Protein AF-A0A9P5PUC8-F1 (afdb_monomer_lite)

Organism: NCBI:txid206335

Secondary structure (DSSP, 8-state):
--HHHHHHHHHHHHHHHHHHHHHHHTTTTHHHHHHHHHHHHHHHHHHHHHHHHHHHHHHHHHHHHHHHH-GGGS-TTSGGG--HHHHHHHHHHHHHHHHHHHHHHHHHHHHHHHHHHHHHHHHHHHHHHHHHHHHHHHHHHHHHHHHHHGGGG-S--TT-HHHHHHHHHHHHHHHHHHHHHHHHHHHHHHHHHHHHHHHHHHHHHHHHHHHHHHHHHHHHH--HHHHHHHHHHHHHHHHHHHHHHHHHHHHHHH-TTS------HHHH-PPPPPS-HHHHHHHHHHHHHHHHHHHHHHHHHHHHHHHHHHHHHHHHHHHHHHHHHHHHHHHHHHHHHHHHHHHHHHHT------TT--PPPPPPP--TT--THHHHHHHSSS--S-HHHHHHHHHHHHHHHHHHHHHHTT-TTS------HHHHHHHHHHHHHHHHHHHHHHHHHTTHHHHHHHHHHHHHHHHHHHHHHHHHHHHHHHHHHHHHHHH-GGGSSSS-GGGGSS--HHHHHHHHHHHHHHHHHHHHHHHHHHHHHHHHHHHHHHHHHHHHHHHHHHHHHHHHHHHHHHHHHHHHHHS-S--TT-HHHHHHHHHHHHHHHHHHHHHHHHHHHHHHHHHHHHHHHHHHHHHHHHHHHHHHHHHHHHH--HHHHHHHHHHHHHHHHHHHHHHHHHHHHHHH-TTSPPPP--HHHH-PPPPPS-HHHHHHHHHHHHHHHHHHHHHHHHHHHHHHHHHHHHHHHHHHHHHHHHHHHHHHHHHHHHHHHHHHHHHHHTSSPP------TT-TTSPPP-PPPPPPP--PPPPPPPPPPPPPP-----------------------------------------PPPPPPPPPPPPPPPP-------PPPPPPPPPPPPPPPP-

Sequence (894 aa):
MSSSFLRQAVAVNSDRHAQLTNALSGLERIPDELKEQTSKVEELQAQLEKCEANVAALFERTRNQRRNADPGIIPGGLRLFRGKKEKEKEKVQEQTNNRLFEEARVEENSERARKAFLEQSLSKEQAVKEGLLVKMKDYDDIVGQLDAMYVIFNGPTPGYPKEDELEQVVRASFAVVEQARTYFNAENKALEILSRSERTFKECHSKLKDAIYWATTAMVSGGRTAQTKESASLKSAHSLAQKAQVLVREAQQLSPQIRTLETPSIVRELPVRKENDTEFHEVLKVYAAELGNTYSQLLAERKSCEERTEDAKSAVLKAEQGIAGPAKELRELRKATFLDIVSKLNSGELEEPNDGNFEEPPPSYDYTNCDFSALIINVAELYQPLEIVVLLYCTGVAVAQLFAAQILCHKPGSSCTSMSSSFLQQAVAENSSRHTQLINSLSELEAIPDELKQQINEVEELQAQLEECEANVAVLFEKTRNQRRNADPGIIPGGLKFSQVFRGRKEKEKEKEREQRNKRLFEEARVEENNERERKASLEQSLKNAQTAKAELLVKMNEYDDFIGKLDALYGLIFNGPTPGYPKEDELEQAVQVSFSVTERAKANFNTENDAFEILSRSERTFRECQSKLKDAIYWATASMLAGGRTAESKESASLRSAHSLAQKAQALVRDAQQYSPHVRTLETPSIARELPVRKENDTEFHETLKVYAAELGTTYSQLIAEWKACGDRTADAKSAVQEAEQGIADRKKDLREIRKTTFLEIVSKLKSGELEEPTDLDFEGLQDAPPSYDQPHRHSQPPPHLPPQLIIPKPENNGSFRQSANFVPPAYDNGSSSPVSTYTAHSSHYSSYYIDAPPPPTPATPTPPTPSASRSPSDRRPKTPRPLPRVPQPNAR

pLDDT: mean 81.54, std 22.69, range [27.72, 98.38]

Structure (mmCIF, N/CA/C/O backbone):
data_AF-A0A9P5PUC8-F1
#
_entry.id   AF-A0A9P5PUC8-F1
#
loop_
_atom_site.group_PDB
_atom_site.id
_atom_site.type_symbol
_atom_site.label_atom_id
_atom_site.label_alt_id
_atom_site.label_comp_id
_atom_site.label_asym_id
_atom_site.label_entity_id
_atom_site.label_seq_id
_atom_site.pdbx_PDB_ins_code
_atom_site.Cartn_x
_atom_site.Cartn_y
_atom_site.Cartn_z
_atom_site.occupancy
_atom_site.B_iso_or_equiv
_atom_site.auth_seq_id
_atom_site.auth_comp_id
_atom_site.auth_asym_id
_atom_site.auth_atom_id
_atom_site.pdbx_PDB_model_num
ATOM 1 N N . MET A 1 1 ? -21.726 -17.781 38.723 1.00 70.56 1 MET A N 1
ATOM 2 C CA . MET A 1 1 ? -22.772 -16.930 38.111 1.00 70.56 1 MET A CA 1
ATOM 3 C C . MET A 1 1 ? -24.134 -17.540 38.451 1.00 70.56 1 MET A C 1
ATOM 5 O O . MET A 1 1 ? -24.218 -18.764 38.429 1.00 70.56 1 MET A O 1
ATOM 9 N N . SER A 1 2 ? -25.157 -16.769 38.849 1.00 83.50 2 SER A N 1
ATOM 10 C CA . SER A 1 2 ? -26.481 -17.347 39.161 1.00 83.50 2 SER A CA 1
ATOM 11 C C . SER A 1 2 ? -27.208 -17.772 37.875 1.00 83.50 2 SER A C 1
ATOM 13 O O . SER A 1 2 ? -27.051 -17.140 36.830 1.00 83.50 2 SER A O 1
ATOM 15 N N . SER A 1 3 ? -28.023 -18.834 37.936 1.00 82.94 3 SER A N 1
ATOM 16 C CA . SER A 1 3 ? -28.809 -19.300 36.777 1.00 82.94 3 SER A CA 1
ATOM 17 C C . SER A 1 3 ? -29.772 -18.221 36.258 1.00 82.94 3 SER A C 1
ATOM 19 O O . SER A 1 3 ? -29.985 -18.118 35.051 1.00 82.94 3 SER A O 1
ATOM 21 N N . SER A 1 4 ? -30.306 -17.378 37.151 1.00 85.12 4 SER A N 1
ATOM 22 C CA . SER A 1 4 ? -31.187 -16.259 36.797 1.00 85.12 4 SER A CA 1
ATOM 23 C C . SER A 1 4 ? -30.483 -15.209 35.933 1.00 85.12 4 SER A C 1
ATOM 25 O O . SER A 1 4 ? -31.028 -14.806 34.906 1.00 85.12 4 SER A O 1
ATOM 27 N N . PHE A 1 5 ? -29.246 -14.837 36.282 1.00 88.75 5 PHE A N 1
ATOM 28 C CA . PHE A 1 5 ? -28.456 -13.875 35.512 1.00 88.75 5 PHE A CA 1
ATOM 29 C C . PHE A 1 5 ? -28.181 -14.381 34.092 1.00 88.75 5 PHE A C 1
ATOM 31 O O . PHE A 1 5 ? -28.376 -13.650 33.122 1.00 88.75 5 PHE A O 1
ATOM 38 N N . LEU A 1 6 ? -27.791 -15.655 33.957 1.00 89.12 6 LEU A N 1
ATOM 39 C CA . LEU A 1 6 ? -27.528 -16.258 32.650 1.00 89.12 6 LEU A CA 1
ATOM 40 C C . LEU A 1 6 ? -28.783 -16.237 31.762 1.00 89.12 6 LEU A C 1
ATOM 42 O O . LEU A 1 6 ? -28.700 -15.872 30.592 1.00 89.12 6 LEU A O 1
ATOM 46 N N . ARG A 1 7 ? -29.960 -16.563 32.317 1.00 89.25 7 ARG A N 1
ATOM 47 C CA . ARG A 1 7 ? -31.239 -16.512 31.585 1.00 89.25 7 ARG A CA 1
ATOM 48 C C . ARG A 1 7 ? -31.561 -15.103 31.095 1.00 89.25 7 ARG A C 1
ATOM 50 O O . ARG A 1 7 ? -31.904 -14.938 29.927 1.00 89.25 7 ARG A O 1
ATOM 57 N N . GLN A 1 8 ? -31.426 -14.097 31.960 1.00 91.81 8 GLN A N 1
ATOM 58 C CA . GLN A 1 8 ? -31.695 -12.704 31.603 1.00 91.81 8 GLN A CA 1
ATOM 59 C C . GLN A 1 8 ? -30.732 -12.211 30.516 1.00 91.81 8 GLN A C 1
ATOM 61 O O . GLN A 1 8 ? -31.171 -11.630 29.523 1.00 91.81 8 GLN A O 1
ATOM 66 N N . ALA A 1 9 ? -29.437 -12.506 30.651 1.00 90.25 9 ALA A N 1
ATOM 67 C CA . ALA A 1 9 ? -28.431 -12.140 29.660 1.00 90.25 9 ALA A CA 1
ATOM 68 C C . ALA A 1 9 ? -28.678 -12.815 28.298 1.00 90.25 9 ALA A C 1
ATOM 70 O O . ALA A 1 9 ? -28.543 -12.165 27.260 1.00 90.25 9 ALA A O 1
ATOM 71 N N . VAL A 1 10 ? -29.079 -14.092 28.278 1.00 93.50 10 VAL A N 1
ATOM 72 C CA . VAL A 1 10 ? -29.434 -14.807 27.040 1.00 93.50 10 VAL A CA 1
ATOM 73 C C . VAL A 1 10 ? -30.695 -14.222 26.400 1.00 93.50 10 VAL A C 1
ATOM 75 O O . VAL A 1 10 ? -30.710 -13.995 25.190 1.00 93.50 10 VAL A O 1
ATOM 78 N N . ALA A 1 11 ? -31.726 -13.916 27.192 1.00 91.50 11 ALA A N 1
ATOM 79 C CA . ALA A 1 11 ? -32.967 -13.325 26.692 1.00 91.50 11 ALA A CA 1
ATOM 80 C C . ALA A 1 11 ? -32.712 -11.985 25.981 1.00 91.50 11 ALA A C 1
ATOM 82 O O . ALA A 1 11 ? -33.157 -11.796 24.847 1.00 91.50 11 ALA A O 1
ATOM 83 N N . VAL A 1 12 ? -31.928 -11.100 26.612 1.00 94.19 12 VAL A N 1
ATOM 84 C CA . VAL A 1 12 ? -31.565 -9.776 26.072 1.00 94.19 12 VAL A CA 1
ATOM 85 C C . VAL A 1 12 ? -30.763 -9.882 24.769 1.00 94.19 12 VAL A C 1
ATOM 87 O O . VAL A 1 12 ? -30.897 -9.029 23.895 1.00 94.19 12 VAL A O 1
ATOM 90 N N . ASN A 1 13 ? -29.955 -10.932 24.608 1.00 94.69 13 ASN A N 1
ATOM 91 C CA . ASN A 1 13 ? -29.054 -11.087 23.464 1.00 94.69 13 ASN A CA 1
ATOM 92 C C . ASN A 1 13 ? -29.595 -11.975 22.328 1.00 94.69 13 ASN A C 1
ATOM 94 O O . ASN A 1 13 ? -28.931 -12.114 21.300 1.00 94.69 13 ASN A O 1
ATOM 98 N N . SER A 1 14 ? -30.775 -12.581 22.480 1.00 95.50 14 SER A N 1
ATOM 99 C CA . SER A 1 14 ? -31.312 -13.578 21.537 1.00 95.50 14 SER A CA 1
ATOM 100 C C . SER A 1 14 ? -31.468 -13.058 20.098 1.00 95.50 14 SER A C 1
ATOM 102 O O . SER A 1 14 ? -30.970 -13.683 19.159 1.00 95.50 14 SER A O 1
ATOM 104 N N . ASP A 1 15 ? -32.068 -11.879 19.919 1.00 93.94 15 ASP A N 1
ATOM 105 C CA . ASP A 1 15 ? -32.256 -11.261 18.598 1.00 93.94 15 ASP A CA 1
ATOM 106 C C . ASP A 1 15 ? -30.918 -10.913 17.931 1.00 93.94 15 ASP A C 1
ATOM 108 O O . ASP A 1 15 ? -30.722 -11.146 16.734 1.00 93.94 15 ASP A O 1
ATOM 112 N N . ARG A 1 16 ? -29.961 -10.392 18.712 1.00 93.88 16 ARG A N 1
ATOM 113 C CA . ARG A 1 16 ? -28.617 -10.058 18.223 1.00 93.88 16 ARG A CA 1
ATOM 114 C C . ARG A 1 16 ? -27.852 -11.315 17.813 1.00 93.88 16 ARG A C 1
ATOM 116 O O . ARG A 1 16 ? -27.207 -11.312 16.766 1.00 93.88 16 ARG A O 1
ATOM 123 N N . HIS A 1 17 ? -27.953 -12.400 18.584 1.00 96.38 17 HIS A N 1
ATOM 124 C CA . HIS A 1 17 ? -27.355 -13.692 18.231 1.00 96.38 17 HIS A CA 1
ATOM 125 C C . HIS A 1 17 ? -27.886 -14.215 16.894 1.00 96.38 17 HIS A C 1
ATOM 127 O O . HIS A 1 17 ? -27.090 -14.616 16.041 1.00 96.38 17 HIS A O 1
ATOM 133 N N . ALA A 1 18 ? -29.201 -14.145 16.670 1.00 94.44 18 ALA A N 1
ATOM 134 C CA . ALA A 1 18 ? -29.810 -14.553 15.407 1.00 94.44 18 ALA A CA 1
ATOM 135 C C . ALA A 1 18 ? -29.307 -13.703 14.224 1.00 94.44 18 ALA A C 1
ATOM 137 O O . ALA A 1 18 ? -28.954 -14.249 13.177 1.00 94.44 18 ALA A O 1
ATOM 138 N N . GLN A 1 19 ? -29.208 -12.379 14.398 1.00 95.75 19 GLN A N 1
ATOM 139 C CA . GLN A 1 19 ? -28.669 -11.469 13.379 1.00 95.75 19 GLN A CA 1
ATOM 140 C C . GLN A 1 19 ? -27.208 -11.790 13.032 1.00 95.75 19 GLN A C 1
ATOM 142 O O . GLN A 1 19 ? -26.883 -11.950 11.854 1.00 95.75 19 GLN A O 1
ATOM 147 N N . LEU A 1 20 ? -26.342 -11.942 14.041 1.00 95.38 20 LEU A N 1
ATOM 148 C CA . LEU A 1 20 ? -24.922 -12.252 13.845 1.00 95.38 20 LEU A CA 1
ATOM 149 C C . LEU A 1 20 ? -24.718 -13.630 13.208 1.00 95.38 20 LEU A C 1
ATOM 151 O O . LEU A 1 20 ? -23.900 -13.773 12.305 1.00 95.38 20 LEU A O 1
ATOM 155 N N . THR A 1 21 ? -25.491 -14.636 13.622 1.00 93.94 21 THR A N 1
ATOM 156 C CA . THR A 1 21 ? -25.407 -15.990 13.052 1.00 93.94 21 THR A CA 1
ATOM 157 C C . THR A 1 21 ? -25.834 -16.008 11.581 1.00 93.94 21 THR A C 1
ATOM 159 O O . THR A 1 21 ? -25.187 -16.653 10.757 1.00 93.94 21 THR A O 1
ATOM 162 N N . ASN A 1 22 ? -26.885 -15.260 11.225 1.00 94.50 22 ASN A N 1
ATOM 163 C CA . ASN A 1 22 ? -27.311 -15.115 9.833 1.00 94.50 22 ASN A CA 1
ATOM 164 C C . ASN A 1 22 ? -26.245 -14.405 8.988 1.00 94.50 22 ASN A C 1
ATOM 166 O O . ASN A 1 22 ? -25.932 -14.873 7.894 1.00 94.50 22 ASN A O 1
ATOM 170 N N . ALA A 1 23 ? -25.648 -13.326 9.503 1.00 94.12 23 ALA A N 1
ATOM 171 C CA . ALA A 1 23 ? -24.558 -12.625 8.827 1.00 94.12 23 ALA A CA 1
ATOM 172 C C . ALA A 1 23 ? -23.334 -13.538 8.620 1.00 94.12 23 ALA A C 1
ATOM 174 O O . ALA A 1 23 ? -22.790 -13.599 7.517 1.00 94.12 23 ALA A O 1
ATOM 175 N N . LEU A 1 24 ? -22.963 -14.317 9.643 1.00 94.81 24 LEU A N 1
ATOM 176 C CA . LEU A 1 24 ? -21.841 -15.253 9.586 1.00 94.81 24 LEU A CA 1
ATOM 177 C C . LEU A 1 24 ? -22.035 -16.326 8.507 1.00 94.81 24 LEU A C 1
ATOM 179 O O . LEU A 1 24 ? -21.094 -16.625 7.777 1.00 94.81 24 LEU A O 1
ATOM 183 N N . SER A 1 25 ? -23.255 -16.851 8.343 1.00 93.19 25 SER A N 1
ATOM 184 C CA . SER A 1 25 ? -23.550 -17.886 7.337 1.00 93.19 25 SER A CA 1
ATOM 185 C C . SER A 1 25 ? -23.249 -17.452 5.893 1.00 93.19 25 SER A C 1
ATOM 187 O O . SER A 1 25 ? -22.890 -18.279 5.055 1.00 93.19 25 SER A O 1
ATOM 189 N N . GLY A 1 26 ? -23.334 -16.148 5.596 1.00 92.56 26 GLY A N 1
ATOM 190 C CA . GLY A 1 26 ? -22.956 -15.587 4.295 1.00 92.56 26 GLY A CA 1
ATOM 191 C C . GLY A 1 26 ? -21.442 -15.466 4.083 1.00 92.56 26 GLY A C 1
ATOM 192 O O . GLY A 1 26 ? -21.000 -15.335 2.942 1.00 92.56 26 GLY A O 1
ATOM 193 N N . LEU A 1 27 ? -20.653 -15.526 5.160 1.00 95.62 27 LEU A N 1
ATOM 194 C CA . LEU A 1 27 ? -19.202 -15.318 5.163 1.00 95.62 27 LEU A CA 1
ATOM 195 C C . LEU A 1 27 ? -18.392 -16.590 5.465 1.00 95.62 27 LEU A C 1
ATOM 197 O O . LEU A 1 27 ? -17.173 -16.568 5.330 1.00 95.62 27 LEU A O 1
ATOM 201 N N . GLU A 1 28 ? -19.032 -17.714 5.804 1.00 94.06 28 GLU A N 1
ATOM 202 C CA . GLU A 1 28 ? -18.350 -18.971 6.170 1.00 94.06 28 GLU A CA 1
ATOM 203 C C . GLU A 1 28 ? -17.359 -19.491 5.111 1.00 94.06 28 GLU A C 1
ATOM 205 O O . GLU A 1 28 ? -16.410 -20.190 5.456 1.00 94.06 28 GLU A O 1
ATOM 210 N N . ARG A 1 29 ? -17.543 -19.147 3.827 1.00 95.94 29 ARG A N 1
ATOM 211 C CA . ARG A 1 29 ? -16.653 -19.573 2.726 1.00 95.94 29 ARG A CA 1
ATOM 212 C C . ARG A 1 29 ? -15.423 -18.685 2.529 1.00 95.94 29 ARG A C 1
ATOM 214 O O . ARG A 1 29 ? -14.481 -19.102 1.860 1.00 95.94 29 ARG A O 1
ATOM 221 N N . ILE A 1 30 ? -15.411 -17.480 3.099 1.00 95.81 30 ILE A N 1
ATOM 222 C CA . ILE A 1 30 ? -14.365 -16.478 2.855 1.00 95.81 30 ILE A CA 1
ATOM 223 C C . ILE A 1 30 ? -12.964 -16.947 3.279 1.00 95.81 30 ILE A C 1
ATOM 225 O O . ILE A 1 30 ? -12.036 -16.731 2.499 1.00 95.81 30 ILE A O 1
ATOM 229 N N . PRO A 1 31 ? -12.760 -17.621 4.431 1.00 93.06 31 PRO A N 1
ATOM 230 C CA . PRO A 1 31 ? -11.428 -18.095 4.813 1.00 93.06 31 PRO A CA 1
ATOM 231 C C . PRO A 1 31 ? -10.835 -19.098 3.811 1.00 93.06 31 PRO A C 1
ATOM 233 O O . PRO A 1 31 ? -9.651 -19.020 3.474 1.00 93.06 31 PRO A O 1
ATOM 236 N N . ASP A 1 32 ? -11.662 -20.013 3.296 1.00 93.25 32 ASP A N 1
ATOM 237 C CA . ASP A 1 32 ? -11.245 -21.009 2.304 1.00 93.25 32 ASP A CA 1
ATOM 238 C C . ASP A 1 32 ? -10.963 -20.357 0.941 1.00 93.25 32 ASP A C 1
ATOM 240 O O . ASP A 1 32 ? -9.932 -20.638 0.323 1.00 93.25 32 ASP A O 1
ATOM 244 N N . GLU A 1 33 ? -11.820 -19.427 0.505 1.00 95.44 33 GLU A N 1
ATOM 245 C CA . GLU A 1 33 ? -11.620 -18.635 -0.717 1.00 95.44 33 GLU A CA 1
ATOM 246 C C . GLU A 1 33 ? -10.337 -17.791 -0.641 1.00 95.44 33 GLU A C 1
ATOM 248 O O . GLU A 1 33 ? -9.552 -17.763 -1.590 1.00 95.44 33 GLU A O 1
ATOM 253 N N . LEU A 1 34 ? -10.073 -17.142 0.500 1.00 94.88 34 LEU A N 1
ATOM 254 C CA . LEU A 1 34 ? -8.864 -16.348 0.728 1.00 94.88 34 LEU A CA 1
ATOM 255 C C . LEU A 1 34 ? -7.602 -17.217 0.683 1.00 94.88 34 LEU A C 1
ATOM 257 O O . LEU A 1 34 ? -6.573 -16.787 0.149 1.00 94.88 34 LEU A O 1
ATOM 261 N N . LYS A 1 35 ? -7.670 -18.442 1.214 1.00 92.81 35 LYS A N 1
ATOM 262 C CA . LYS A 1 35 ? -6.567 -19.406 1.164 1.00 92.81 35 LYS A CA 1
ATOM 263 C C . LYS A 1 35 ? -6.280 -19.851 -0.269 1.00 92.81 35 LYS A C 1
ATOM 265 O O . LYS A 1 35 ? -5.129 -19.778 -0.697 1.00 92.81 35 LYS A O 1
ATOM 270 N N . GLU A 1 36 ? -7.308 -20.249 -1.021 1.00 96.12 36 GLU A N 1
ATOM 271 C CA . GLU A 1 36 ? -7.173 -20.618 -2.437 1.00 96.12 36 GLU A CA 1
ATOM 272 C C . GLU A 1 36 ? -6.588 -19.456 -3.254 1.00 96.12 36 GLU A C 1
ATOM 274 O O . GLU A 1 36 ? -5.655 -19.635 -4.042 1.00 96.12 36 GLU A O 1
ATOM 279 N N . GLN A 1 37 ? -7.094 -18.245 -3.021 1.00 97.31 37 GLN A N 1
ATOM 280 C CA . GLN A 1 37 ? -6.648 -17.044 -3.711 1.00 97.31 37 GLN A CA 1
ATOM 281 C C . GLN A 1 37 ? -5.201 -16.671 -3.372 1.00 97.31 37 GLN A C 1
ATOM 283 O O . GLN A 1 37 ? -4.437 -16.266 -4.249 1.00 97.31 37 GLN A O 1
ATOM 288 N N . THR A 1 38 ? -4.795 -16.841 -2.115 1.00 93.06 38 THR A N 1
ATOM 289 C CA . THR A 1 38 ? -3.412 -16.601 -1.689 1.00 93.06 38 THR A CA 1
ATOM 290 C C . THR A 1 38 ? -2.451 -17.562 -2.386 1.00 93.06 38 THR A C 1
ATOM 292 O O . THR A 1 38 ? -1.447 -17.104 -2.929 1.00 93.06 38 THR A O 1
ATOM 295 N N . SER A 1 39 ? -2.798 -18.850 -2.489 1.00 94.12 39 SER A N 1
ATOM 296 C CA . SER A 1 39 ? -1.991 -19.823 -3.238 1.00 94.12 39 SER A CA 1
ATOM 297 C C . SER A 1 39 ? -1.881 -19.486 -4.732 1.00 94.12 39 SER A C 1
ATOM 299 O O . SER A 1 39 ? -0.801 -19.624 -5.306 1.00 94.12 39 SER A O 1
ATOM 301 N N . LYS A 1 40 ? -2.950 -18.980 -5.368 1.00 96.81 40 LYS A N 1
ATOM 302 C CA . LYS A 1 40 ? -2.901 -18.513 -6.771 1.00 96.81 40 LYS A CA 1
ATOM 303 C C . LYS A 1 40 ? -1.956 -17.323 -6.960 1.00 96.81 40 LYS A C 1
ATOM 305 O O . LYS A 1 40 ? -1.203 -17.284 -7.933 1.00 96.81 40 LYS A O 1
ATOM 310 N N . VAL A 1 41 ? -1.984 -16.355 -6.040 1.00 95.19 41 VAL A N 1
ATOM 311 C CA . VAL A 1 41 ? -1.087 -15.186 -6.075 1.00 95.19 41 VAL A CA 1
ATOM 312 C C . VAL A 1 41 ? 0.374 -15.619 -5.927 1.00 95.19 41 VAL A C 1
ATOM 314 O O . VAL A 1 41 ? 1.215 -15.165 -6.701 1.00 95.19 41 VAL A O 1
ATOM 317 N N . GLU A 1 42 ? 0.672 -16.524 -4.993 1.00 94.12 42 GLU A N 1
ATOM 318 C CA . GLU A 1 42 ? 2.023 -17.064 -4.788 1.00 94.12 42 GLU A CA 1
ATOM 319 C C . GLU A 1 42 ? 2.535 -17.826 -6.022 1.00 94.12 42 GLU A C 1
ATOM 321 O O . GLU A 1 42 ? 3.678 -17.638 -6.443 1.00 94.12 42 GLU A O 1
ATOM 326 N N . GLU A 1 43 ? 1.683 -18.632 -6.667 1.00 97.00 43 GLU A N 1
ATOM 327 C CA . GLU A 1 43 ? 2.041 -19.329 -7.906 1.00 97.00 43 GLU A CA 1
ATOM 328 C C . GLU A 1 43 ? 2.383 -18.341 -9.036 1.00 97.00 43 GLU A C 1
ATOM 330 O O . GLU A 1 43 ? 3.400 -18.500 -9.719 1.00 97.00 43 GLU A O 1
ATOM 335 N N . LEU A 1 44 ? 1.576 -17.289 -9.220 1.00 95.50 44 LEU A N 1
ATOM 336 C CA . LEU A 1 44 ? 1.833 -16.253 -10.225 1.00 95.50 44 LEU A CA 1
ATOM 337 C C . LEU A 1 44 ? 3.115 -15.464 -9.940 1.00 95.50 44 LEU A C 1
ATOM 339 O O . LEU A 1 44 ? 3.849 -15.153 -10.880 1.00 95.50 44 LEU A O 1
ATOM 343 N N . GLN A 1 45 ? 3.415 -15.170 -8.671 1.00 96.44 45 GLN A N 1
ATOM 344 C CA . GLN A 1 45 ? 4.672 -14.529 -8.270 1.00 96.44 45 GLN A CA 1
ATOM 345 C C . GLN A 1 45 ? 5.877 -15.406 -8.622 1.00 96.44 45 GLN A C 1
ATOM 347 O O . GLN A 1 45 ? 6.801 -14.933 -9.284 1.00 96.44 45 GLN A O 1
ATOM 352 N N . ALA A 1 46 ? 5.833 -16.701 -8.299 1.00 94.19 46 ALA A N 1
ATOM 353 C CA . ALA A 1 46 ? 6.898 -17.637 -8.657 1.00 94.19 46 ALA A CA 1
ATOM 354 C C . ALA A 1 46 ? 7.080 -17.759 -10.185 1.00 94.19 46 ALA A C 1
ATOM 356 O O . ALA A 1 46 ? 8.204 -17.836 -10.696 1.00 94.19 46 ALA A O 1
ATOM 357 N N . GLN A 1 47 ? 5.981 -17.746 -10.948 1.00 96.62 47 GLN A N 1
ATOM 358 C CA . GLN A 1 47 ? 6.037 -17.722 -12.412 1.00 96.62 47 GLN A CA 1
ATOM 359 C C . GLN A 1 47 ? 6.648 -16.417 -12.947 1.00 96.62 47 GLN A C 1
ATOM 361 O O . GLN A 1 47 ? 7.414 -16.467 -13.915 1.00 96.62 47 GLN A O 1
ATOM 366 N N . LEU A 1 48 ? 6.337 -15.273 -12.329 1.00 96.00 48 LEU A N 1
ATOM 367 C CA . LEU A 1 48 ? 6.879 -13.966 -12.695 1.00 96.00 48 LEU A CA 1
ATOM 368 C C . LEU A 1 48 ? 8.389 -13.901 -12.446 1.00 96.00 48 LEU A C 1
ATOM 370 O O . LEU A 1 48 ? 9.122 -13.571 -13.374 1.00 96.00 48 LEU A O 1
ATOM 374 N N . GLU A 1 49 ? 8.869 -14.305 -11.270 1.00 95.31 49 GLU A N 1
ATOM 375 C CA . GLU A 1 49 ? 10.305 -14.342 -10.944 1.00 95.31 49 GLU A CA 1
ATOM 376 C C . GLU A 1 49 ? 11.092 -15.219 -11.928 1.00 95.31 49 GLU A C 1
ATOM 378 O O . GLU A 1 49 ? 12.138 -14.826 -12.456 1.00 95.31 49 GLU A O 1
ATOM 383 N N . LYS A 1 50 ? 10.554 -16.400 -12.259 1.00 96.56 50 LYS A N 1
ATOM 384 C CA . LYS A 1 50 ? 11.141 -17.281 -13.277 1.00 96.56 50 LYS A CA 1
ATOM 385 C C . LYS A 1 50 ? 11.170 -16.617 -14.659 1.00 96.56 50 LYS A C 1
ATOM 387 O O . LYS A 1 50 ? 12.151 -16.762 -15.391 1.00 96.56 50 LYS A O 1
ATOM 392 N N . CYS A 1 51 ? 10.112 -15.894 -15.026 1.00 96.06 51 CYS A N 1
ATOM 393 C CA . CYS A 1 51 ? 10.035 -15.152 -16.284 1.00 96.06 51 CYS A CA 1
ATOM 394 C C . CYS A 1 51 ? 11.054 -14.001 -16.324 1.00 96.06 51 CYS A C 1
ATOM 396 O O . CYS A 1 51 ? 11.714 -13.801 -17.341 1.00 96.06 51 CYS A O 1
ATOM 398 N N . GLU A 1 52 ? 11.245 -13.277 -15.220 1.00 94.62 52 GLU A N 1
ATOM 399 C CA . GLU A 1 52 ? 12.241 -12.207 -15.106 1.00 94.62 52 GLU A CA 1
ATOM 400 C C . GLU A 1 52 ? 13.671 -12.728 -15.249 1.00 94.62 52 GLU A C 1
ATOM 402 O O . GLU A 1 52 ? 14.468 -12.142 -15.989 1.00 94.62 52 GLU A O 1
ATOM 407 N N . ALA A 1 53 ? 13.982 -13.865 -14.620 1.00 95.31 53 ALA A N 1
ATOM 408 C CA . ALA A 1 53 ? 15.268 -14.536 -14.783 1.00 95.31 53 ALA A CA 1
ATOM 409 C C . ALA A 1 53 ? 15.521 -14.938 -16.250 1.00 95.31 53 ALA A C 1
ATOM 411 O O . ALA A 1 53 ? 16.619 -14.722 -16.773 1.00 95.31 53 ALA A O 1
ATOM 412 N N . ASN A 1 54 ? 14.498 -15.450 -16.947 1.00 95.56 54 ASN A N 1
ATOM 413 C CA . ASN A 1 54 ? 14.585 -15.771 -18.375 1.00 95.56 54 ASN A CA 1
ATOM 414 C C . ASN A 1 54 ? 14.815 -14.520 -19.235 1.00 95.56 54 ASN A C 1
ATOM 416 O O . ASN A 1 54 ? 15.680 -14.534 -20.111 1.00 95.56 54 ASN A O 1
ATOM 420 N N . VAL A 1 55 ? 14.092 -13.425 -18.972 1.00 94.75 55 VAL A N 1
ATOM 421 C CA . VAL A 1 55 ? 14.277 -12.147 -19.681 1.00 94.75 55 VAL A CA 1
ATOM 422 C C . VAL A 1 55 ? 15.698 -11.615 -19.477 1.00 94.75 55 VAL A C 1
ATOM 424 O O . VAL A 1 55 ? 16.326 -11.184 -20.443 1.00 94.75 55 VAL A O 1
ATOM 427 N N . ALA A 1 56 ? 16.240 -11.686 -18.259 1.00 94.00 56 ALA A N 1
ATOM 428 C CA . ALA A 1 56 ? 17.613 -11.271 -17.973 1.00 94.00 56 ALA A CA 1
ATOM 429 C C . ALA A 1 56 ? 18.651 -12.131 -18.721 1.00 94.00 56 ALA A C 1
ATOM 431 O O . ALA A 1 56 ? 19.591 -11.596 -19.317 1.00 94.00 56 ALA A O 1
ATOM 432 N N . ALA A 1 57 ? 18.463 -13.455 -18.753 1.00 94.50 57 ALA A N 1
ATOM 433 C CA . ALA A 1 57 ? 19.335 -14.370 -19.488 1.00 94.50 57 ALA A CA 1
ATOM 434 C C . ALA A 1 57 ? 19.283 -14.131 -21.010 1.00 94.50 57 ALA A C 1
ATOM 436 O O . ALA A 1 57 ? 20.326 -14.092 -21.673 1.00 94.50 57 ALA A O 1
ATOM 437 N N . LEU A 1 58 ? 18.084 -13.920 -21.566 1.00 93.69 58 LEU A N 1
ATOM 438 C CA . LEU A 1 58 ? 17.893 -13.600 -22.982 1.00 93.69 58 LEU A CA 1
ATOM 439 C C . LEU A 1 58 ? 18.483 -12.238 -23.340 1.00 93.69 58 LEU A C 1
ATOM 441 O O . LEU A 1 58 ? 19.146 -12.130 -24.365 1.00 93.69 58 LEU A O 1
ATOM 445 N N . PHE A 1 59 ? 18.349 -11.231 -22.476 1.00 94.44 59 PHE A N 1
ATOM 446 C CA . PHE A 1 59 ? 18.967 -9.923 -22.683 1.00 94.44 59 PHE A CA 1
ATOM 447 C C . PHE A 1 59 ? 20.496 -10.020 -22.810 1.00 94.44 59 PHE A C 1
ATOM 449 O O . PHE A 1 59 ? 21.083 -9.448 -23.733 1.00 94.44 59 PHE A O 1
ATOM 456 N N . GLU A 1 60 ? 21.165 -10.788 -21.942 1.00 94.81 60 GLU A N 1
ATOM 457 C CA . GLU A 1 60 ? 22.612 -11.014 -22.056 1.00 94.81 60 GLU A CA 1
ATOM 458 C C . GLU A 1 60 ? 22.978 -11.834 -23.308 1.00 94.81 60 GLU A C 1
ATOM 460 O O . GLU A 1 60 ? 23.977 -11.537 -23.974 1.00 94.81 60 GLU A O 1
ATOM 465 N N . ARG A 1 61 ? 22.147 -12.803 -23.718 1.00 94.31 61 ARG A N 1
ATOM 466 C CA . ARG A 1 61 ? 22.311 -13.518 -24.998 1.00 94.31 61 ARG A CA 1
ATOM 467 C C . ARG A 1 61 ? 22.203 -12.566 -26.194 1.00 94.31 61 ARG A C 1
ATOM 469 O O . ARG A 1 61 ? 23.107 -12.564 -27.032 1.00 94.31 61 ARG A O 1
ATOM 476 N N . THR A 1 62 ? 21.173 -11.723 -26.249 1.00 93.50 62 THR A N 1
ATOM 477 C CA . THR A 1 62 ? 20.974 -10.693 -27.281 1.00 93.50 62 THR A CA 1
ATOM 478 C C . THR A 1 62 ? 22.153 -9.723 -27.313 1.00 93.50 62 THR A C 1
ATOM 480 O O . THR A 1 62 ? 22.684 -9.407 -28.381 1.00 93.50 62 THR A O 1
ATOM 483 N N . ARG A 1 63 ? 22.636 -9.286 -26.144 1.00 92.50 63 ARG A N 1
ATOM 484 C CA . ARG A 1 63 ? 23.807 -8.408 -26.013 1.00 92.50 63 ARG A CA 1
ATOM 485 C C . ARG A 1 63 ? 25.079 -9.053 -26.566 1.00 92.50 63 ARG A C 1
ATOM 487 O O . ARG A 1 63 ? 25.832 -8.393 -27.286 1.00 92.50 63 ARG A O 1
ATOM 494 N N . ASN A 1 64 ? 25.319 -10.326 -26.263 1.00 92.00 64 ASN A N 1
ATOM 495 C CA . ASN A 1 64 ? 26.475 -11.070 -26.763 1.00 92.00 64 ASN A CA 1
ATOM 496 C C . ASN A 1 64 ? 26.384 -11.327 -28.272 1.00 92.00 64 ASN A C 1
ATOM 498 O O . ASN A 1 64 ? 27.367 -11.140 -28.988 1.00 92.00 64 ASN A O 1
ATOM 502 N N . GLN A 1 65 ? 25.203 -11.668 -28.786 1.00 90.81 65 GLN A N 1
ATOM 503 C CA . GLN A 1 65 ? 25.005 -11.835 -30.224 1.00 90.81 65 GLN A CA 1
ATOM 504 C C . GLN A 1 65 ? 25.141 -10.518 -30.985 1.00 90.81 65 GLN A C 1
ATOM 506 O O . GLN A 1 65 ? 25.755 -10.509 -32.046 1.00 90.81 65 GLN A O 1
ATOM 511 N N . ARG A 1 66 ? 24.700 -9.391 -30.414 1.00 89.94 66 ARG A N 1
ATOM 512 C CA . ARG A 1 66 ? 24.951 -8.059 -30.980 1.00 89.94 66 ARG A CA 1
ATOM 513 C C . ARG A 1 66 ? 26.444 -7.750 -31.080 1.00 89.94 66 ARG A C 1
ATOM 515 O O . ARG A 1 66 ? 26.886 -7.238 -32.101 1.00 89.94 66 ARG A O 1
ATOM 522 N N . ARG A 1 67 ? 27.231 -8.080 -30.047 1.00 87.19 67 ARG A N 1
ATOM 523 C CA . ARG A 1 67 ? 28.700 -7.935 -30.083 1.00 87.19 67 ARG A CA 1
ATOM 524 C C . ARG A 1 67 ? 29.338 -8.793 -31.180 1.00 87.19 67 ARG A C 1
ATOM 526 O O . ARG A 1 67 ? 30.295 -8.350 -31.798 1.00 87.19 67 ARG A O 1
ATOM 533 N N . ASN A 1 68 ? 28.798 -9.984 -31.439 1.00 85.75 68 ASN A N 1
ATOM 534 C CA . ASN A 1 68 ? 29.281 -10.879 -32.498 1.00 85.75 68 ASN A CA 1
ATOM 535 C C . ASN A 1 68 ? 28.804 -10.470 -33.905 1.00 85.75 68 ASN A C 1
ATOM 537 O O . ASN A 1 68 ? 29.456 -10.797 -34.898 1.00 85.75 68 ASN A O 1
ATOM 541 N N . ALA A 1 69 ? 27.657 -9.794 -33.994 1.00 83.81 69 ALA A N 1
ATOM 542 C CA . ALA A 1 69 ? 27.059 -9.290 -35.227 1.00 83.81 69 ALA A CA 1
ATOM 543 C C . ALA A 1 69 ? 27.633 -7.935 -35.668 1.00 83.81 69 ALA A C 1
ATOM 545 O O . ALA A 1 69 ? 27.499 -7.585 -36.834 1.00 83.81 69 ALA A O 1
ATOM 546 N N . ASP A 1 70 ? 28.286 -7.188 -34.769 1.00 81.44 70 ASP A N 1
ATOM 547 C CA . ASP A 1 70 ? 28.965 -5.929 -35.080 1.00 81.44 70 ASP A CA 1
ATOM 548 C C . ASP A 1 70 ? 30.484 -6.153 -35.254 1.00 81.44 70 ASP A C 1
ATOM 550 O O . ASP A 1 70 ? 31.262 -6.035 -34.301 1.00 81.44 70 ASP A O 1
ATOM 554 N N . PRO A 1 71 ? 30.963 -6.479 -36.471 1.00 62.56 71 PRO A N 1
ATOM 555 C CA . PRO A 1 71 ? 32.379 -6.720 -36.732 1.00 62.56 71 PRO A CA 1
ATOM 556 C C . PRO A 1 71 ? 33.220 -5.427 -36.706 1.00 62.56 71 PRO A C 1
ATOM 558 O O . PRO A 1 71 ? 34.399 -5.462 -37.072 1.00 62.56 71 PRO A O 1
ATOM 561 N N . GLY A 1 72 ? 32.645 -4.279 -36.318 1.00 59.22 72 GLY A N 1
ATOM 562 C CA . GLY A 1 72 ? 33.311 -2.976 -36.233 1.00 59.22 72 GLY A CA 1
ATOM 563 C C . GLY A 1 72 ? 34.349 -2.845 -35.111 1.00 59.22 72 GLY A C 1
ATOM 564 O O . GLY A 1 72 ? 35.152 -1.915 -35.138 1.00 59.22 72 GLY A O 1
ATOM 565 N N . ILE A 1 73 ? 34.401 -3.790 -34.164 1.00 57.59 73 ILE A N 1
ATOM 566 C CA . ILE A 1 73 ? 35.386 -3.830 -33.064 1.00 57.59 73 ILE A CA 1
ATOM 567 C C . ILE A 1 73 ? 36.499 -4.852 -33.365 1.00 57.59 73 ILE A C 1
ATOM 569 O O . ILE A 1 73 ? 36.938 -5.613 -32.509 1.00 57.59 73 ILE A O 1
ATOM 573 N N . ILE A 1 74 ? 36.974 -4.899 -34.609 1.00 54.09 74 ILE A N 1
ATOM 574 C CA . ILE A 1 74 ? 38.250 -5.542 -34.941 1.00 54.09 74 ILE A CA 1
ATOM 575 C C . ILE A 1 74 ? 39.215 -4.408 -35.301 1.00 54.09 74 ILE A C 1
ATOM 577 O O . ILE A 1 74 ? 38.916 -3.656 -36.233 1.00 54.09 74 ILE A O 1
ATOM 581 N N . PRO A 1 75 ? 40.352 -4.240 -34.593 1.00 51.75 75 PRO A N 1
ATOM 582 C CA . PRO A 1 75 ? 41.334 -3.205 -34.900 1.00 51.75 75 PRO A CA 1
ATOM 583 C C . PRO A 1 75 ? 41.681 -3.242 -36.392 1.00 51.75 75 PRO A C 1
ATOM 585 O O . PRO A 1 75 ? 42.147 -4.261 -36.903 1.00 51.75 75 PRO A O 1
ATOM 588 N N . GLY A 1 76 ? 41.420 -2.138 -37.099 1.00 53.28 76 GLY A N 1
ATOM 589 C CA . GLY A 1 76 ? 41.375 -2.053 -38.567 1.00 53.28 76 GLY A CA 1
ATOM 590 C C . GLY A 1 76 ? 42.671 -2.363 -39.333 1.00 53.28 76 GLY A C 1
ATOM 591 O O . GLY A 1 76 ? 42.722 -2.142 -40.538 1.00 53.28 76 GLY A O 1
ATOM 592 N N . GLY A 1 77 ? 43.711 -2.885 -38.679 1.00 54.94 77 GLY A N 1
ATOM 593 C CA . GLY A 1 77 ? 45.008 -3.187 -39.285 1.00 54.94 77 GLY A CA 1
ATOM 594 C C . GLY A 1 77 ? 45.068 -4.463 -40.136 1.00 54.94 77 GLY A C 1
ATOM 595 O O . GLY A 1 77 ? 45.988 -4.589 -40.935 1.00 54.94 77 GLY A O 1
ATOM 596 N N . LEU A 1 78 ? 44.113 -5.398 -40.022 1.00 54.16 78 LEU A N 1
ATOM 597 C CA . LEU A 1 78 ? 44.231 -6.734 -40.647 1.00 54.16 78 LEU A CA 1
ATOM 598 C C . LEU A 1 78 ? 43.313 -7.017 -41.854 1.00 54.16 78 LEU A C 1
ATOM 600 O O . LEU A 1 78 ? 43.374 -8.106 -42.421 1.00 54.16 78 LEU A O 1
ATOM 604 N N . ARG A 1 79 ? 42.477 -6.068 -42.304 1.00 57.50 79 ARG A N 1
ATOM 605 C CA . ARG A 1 79 ? 41.491 -6.327 -43.382 1.00 57.50 79 ARG A CA 1
ATOM 606 C C . ARG A 1 79 ? 42.018 -6.230 -44.821 1.00 57.50 79 ARG A C 1
ATOM 608 O O . ARG A 1 79 ? 41.292 -6.593 -45.744 1.00 57.50 79 ARG A O 1
ATOM 615 N N . LEU A 1 80 ? 43.251 -5.774 -45.050 1.00 56.62 80 LEU A N 1
ATOM 616 C CA . LEU A 1 80 ? 43.731 -5.459 -46.407 1.00 56.62 80 LEU A CA 1
ATOM 617 C C . LEU A 1 80 ? 44.290 -6.648 -47.215 1.00 56.62 80 LEU A C 1
ATOM 619 O O . LEU A 1 80 ? 44.473 -6.499 -48.418 1.00 56.62 80 LEU A O 1
ATOM 623 N N . PHE A 1 81 ? 44.488 -7.833 -46.622 1.00 54.56 81 PHE A N 1
ATOM 624 C CA . PHE A 1 81 ? 45.168 -8.960 -47.297 1.00 54.56 81 PHE A CA 1
ATOM 625 C C . PHE A 1 81 ? 44.328 -10.233 -47.514 1.00 54.56 81 PHE A C 1
ATOM 627 O O . PHE A 1 81 ? 44.867 -11.253 -47.938 1.00 54.56 81 PHE A O 1
ATOM 634 N N . ARG A 1 82 ? 43.008 -10.204 -47.283 1.00 58.50 82 ARG A N 1
ATOM 635 C CA . ARG A 1 82 ? 42.154 -11.398 -47.445 1.00 58.50 82 ARG A CA 1
ATOM 636 C C . ARG A 1 82 ? 41.665 -11.618 -48.881 1.00 58.50 82 ARG A C 1
ATOM 638 O O . ARG A 1 82 ? 41.131 -10.708 -49.525 1.00 58.50 82 ARG A O 1
ATOM 645 N N . GLY A 1 83 ? 41.812 -12.851 -49.370 1.00 72.56 83 GLY A N 1
ATOM 646 C CA . GLY A 1 83 ? 41.418 -13.268 -50.721 1.00 72.56 83 GLY A CA 1
ATOM 647 C C . GLY A 1 83 ? 39.895 -13.295 -50.928 1.00 72.56 83 GLY A C 1
ATOM 648 O O . GLY A 1 83 ? 39.125 -13.377 -49.973 1.00 72.56 83 GLY A O 1
ATOM 649 N N . LYS A 1 84 ? 39.427 -13.263 -52.188 1.00 75.06 84 LYS A N 1
ATOM 650 C CA . LYS A 1 84 ? 37.982 -13.237 -52.533 1.00 75.06 84 LYS A CA 1
ATOM 651 C C . LYS A 1 84 ? 37.151 -14.332 -51.835 1.00 75.06 84 LYS A C 1
ATOM 653 O O . LYS A 1 84 ? 36.049 -14.040 -51.387 1.00 75.06 84 LYS A O 1
ATOM 658 N N . LYS A 1 85 ? 37.695 -15.547 -51.669 1.00 72.81 85 LYS A N 1
ATOM 659 C CA . LYS A 1 85 ? 37.020 -16.664 -50.975 1.00 72.81 85 LYS A CA 1
ATOM 660 C C . LYS A 1 85 ? 36.776 -16.415 -49.480 1.00 72.81 85 LYS A C 1
ATOM 662 O O . LYS A 1 85 ? 35.797 -16.915 -48.939 1.00 72.81 85 LYS A O 1
ATOM 667 N N . GLU A 1 86 ? 37.638 -15.667 -48.793 1.00 77.06 86 GLU A N 1
ATOM 668 C CA . GLU A 1 86 ? 37.434 -15.356 -47.369 1.00 77.06 86 GLU A CA 1
ATOM 669 C C . GLU A 1 86 ? 36.356 -14.292 -47.168 1.00 77.06 86 GLU A C 1
ATOM 671 O O . GLU A 1 86 ? 35.606 -14.371 -46.201 1.00 77.06 86 GLU A O 1
ATOM 676 N N . LYS A 1 87 ? 36.215 -13.354 -48.114 1.00 77.75 87 LYS A N 1
ATOM 677 C CA . LYS A 1 87 ? 35.148 -12.343 -48.081 1.00 77.75 87 LYS A CA 1
ATOM 678 C C . LYS A 1 87 ? 33.756 -12.961 -48.206 1.00 77.75 87 LYS A C 1
ATOM 680 O O . LYS A 1 87 ? 32.822 -12.485 -47.574 1.00 77.75 87 LYS A O 1
ATOM 685 N N . GLU A 1 88 ? 33.602 -14.012 -49.011 1.00 80.31 88 GLU A N 1
ATOM 686 C CA . GLU A 1 88 ? 32.326 -14.737 -49.107 1.00 80.31 88 GLU A CA 1
ATOM 687 C C . GLU A 1 88 ? 32.007 -15.492 -47.813 1.00 80.31 88 GLU A C 1
ATOM 689 O O . GLU A 1 88 ? 30.881 -15.412 -47.330 1.00 80.31 88 GLU A O 1
ATOM 694 N N . LYS A 1 89 ? 33.002 -16.143 -47.195 1.00 81.75 89 LYS A N 1
ATOM 695 C CA . LYS A 1 89 ? 32.826 -16.795 -45.886 1.00 81.75 89 LYS A CA 1
ATOM 696 C C . LYS A 1 89 ? 32.465 -15.797 -44.782 1.00 81.75 89 LYS A C 1
ATOM 698 O O . LYS A 1 89 ? 31.594 -16.089 -43.973 1.00 81.75 89 LYS A O 1
ATOM 703 N N . GLU A 1 90 ? 33.093 -14.622 -44.770 1.00 83.12 90 GLU A N 1
ATOM 704 C CA . GLU A 1 90 ? 32.796 -13.547 -43.813 1.00 83.12 90 GLU A CA 1
ATOM 705 C C . GLU A 1 90 ? 31.369 -13.015 -43.992 1.00 83.12 90 GLU A C 1
ATOM 707 O O . GLU A 1 90 ? 30.653 -12.881 -43.006 1.00 83.12 90 GLU A O 1
ATOM 712 N N . LYS A 1 91 ? 30.904 -12.827 -45.236 1.00 83.94 91 LYS A N 1
ATOM 713 C CA . LYS A 1 91 ? 29.510 -12.439 -45.518 1.00 83.94 91 LYS A CA 1
ATOM 714 C C . LYS A 1 91 ? 28.491 -13.482 -45.058 1.00 83.94 91 LYS A C 1
ATOM 716 O O . LYS A 1 91 ? 27.458 -13.118 -44.504 1.00 83.94 91 LYS A O 1
ATOM 721 N N . VAL A 1 92 ? 28.764 -14.769 -45.282 1.00 86.31 92 VAL A N 1
ATOM 722 C CA . VAL A 1 92 ? 27.887 -15.857 -44.811 1.00 86.31 92 VAL A CA 1
ATOM 723 C C . VAL A 1 92 ? 27.873 -15.907 -43.280 1.00 86.31 92 VAL A C 1
ATOM 725 O O . VAL A 1 92 ? 26.810 -16.065 -42.680 1.00 86.31 92 VAL A O 1
ATOM 728 N N . GLN A 1 93 ? 29.026 -15.710 -42.635 1.00 86.50 93 GLN A N 1
ATOM 729 C CA . GLN A 1 93 ? 29.121 -15.648 -41.177 1.00 86.50 93 GLN A CA 1
ATOM 730 C C . GLN A 1 93 ? 28.372 -14.438 -40.604 1.00 86.50 93 GLN A C 1
ATOM 732 O O . GLN A 1 93 ? 27.652 -14.581 -39.623 1.00 86.50 93 GLN A O 1
ATOM 737 N N . GLU A 1 94 ? 28.491 -13.267 -41.228 1.00 86.69 94 GLU A N 1
ATOM 738 C CA . GLU A 1 94 ? 27.775 -12.046 -40.847 1.00 86.69 94 GLU A CA 1
ATOM 739 C C . GLU A 1 94 ? 26.258 -12.219 -40.989 1.00 86.69 94 GLU A C 1
ATOM 741 O O . GLU A 1 94 ? 25.517 -11.927 -40.053 1.00 86.69 94 GLU A O 1
ATOM 746 N N . GLN A 1 95 ? 25.782 -12.784 -42.106 1.00 87.94 95 GLN A N 1
ATOM 747 C CA . GLN A 1 95 ? 24.365 -13.128 -42.270 1.00 87.94 95 GLN A CA 1
ATOM 748 C C . GLN A 1 95 ? 23.882 -14.117 -41.206 1.00 87.94 95 GLN A C 1
ATOM 750 O O . GLN A 1 95 ? 22.783 -13.958 -40.677 1.00 87.94 95 GLN A O 1
ATOM 755 N N . THR A 1 96 ? 24.701 -15.114 -40.863 1.00 90.81 96 THR A N 1
ATOM 756 C CA . THR A 1 96 ? 24.367 -16.091 -39.818 1.00 90.81 96 THR A CA 1
ATOM 757 C C . THR A 1 96 ? 24.292 -15.422 -38.443 1.00 90.81 96 THR A C 1
ATOM 759 O O . THR A 1 96 ? 23.329 -15.644 -37.713 1.00 90.81 96 THR A O 1
ATOM 762 N N . ASN A 1 97 ? 25.250 -14.551 -38.109 1.00 88.25 97 ASN A N 1
ATOM 763 C CA . ASN A 1 97 ? 25.269 -13.806 -36.848 1.00 88.25 97 ASN A CA 1
ATOM 764 C C . ASN A 1 97 ? 24.081 -12.835 -36.739 1.00 88.25 97 ASN A C 1
ATOM 766 O O . ASN A 1 97 ? 23.455 -12.765 -35.684 1.00 88.25 97 ASN A O 1
ATOM 770 N N . ASN A 1 98 ? 23.727 -12.145 -37.827 1.00 87.69 98 ASN A N 1
ATOM 771 C CA . ASN A 1 98 ? 22.553 -11.271 -37.882 1.00 87.69 98 ASN A CA 1
ATOM 772 C C . ASN A 1 98 ? 21.247 -12.058 -37.718 1.00 87.69 98 ASN A C 1
ATOM 774 O O . ASN A 1 98 ? 20.358 -11.620 -36.994 1.00 87.69 98 ASN A O 1
ATOM 778 N N . ARG A 1 99 ? 21.137 -13.242 -38.340 1.00 92.81 99 ARG A N 1
ATOM 779 C CA . ARG A 1 99 ? 19.968 -14.118 -38.169 1.00 92.81 99 ARG A CA 1
ATOM 780 C C . ARG A 1 99 ? 19.813 -14.564 -36.718 1.00 92.81 99 ARG A C 1
ATOM 782 O O . ARG A 1 99 ? 18.712 -14.490 -36.188 1.00 92.81 99 ARG A O 1
ATOM 789 N N . LEU A 1 100 ? 20.908 -15.002 -36.092 1.00 92.50 100 LEU A N 1
ATOM 790 C CA . LEU A 1 100 ? 20.906 -15.404 -34.685 1.00 92.50 100 LEU A CA 1
ATOM 791 C C . LEU A 1 100 ? 20.490 -14.238 -33.783 1.00 92.50 100 LEU A C 1
ATOM 793 O O . LEU A 1 100 ? 19.641 -14.435 -32.922 1.00 92.50 100 LEU A O 1
ATOM 797 N N . PHE A 1 101 ? 21.027 -13.037 -34.026 1.00 93.06 101 PHE A N 1
ATOM 798 C CA . PHE A 1 101 ? 20.676 -11.832 -33.272 1.00 93.06 101 PHE A CA 1
ATOM 799 C C . PHE A 1 101 ? 19.180 -11.501 -33.342 1.00 93.06 101 PHE A C 1
ATOM 801 O O . PHE A 1 101 ? 18.568 -11.241 -32.308 1.00 93.06 101 PHE A O 1
ATOM 808 N N . GLU A 1 102 ? 18.580 -11.532 -34.535 1.00 91.62 102 GLU A N 1
ATOM 809 C CA . GLU A 1 102 ? 17.139 -11.289 -34.673 1.00 91.62 102 GLU A CA 1
ATOM 810 C C . GLU A 1 102 ? 16.304 -12.396 -34.011 1.00 91.62 102 GLU A C 1
ATOM 812 O O . GLU A 1 102 ? 15.299 -12.097 -33.371 1.00 91.62 102 GLU A O 1
ATOM 817 N N . GLU A 1 103 ? 16.739 -13.658 -34.081 1.00 94.69 103 GLU A N 1
ATOM 818 C CA . GLU A 1 103 ? 16.090 -14.777 -33.383 1.00 94.69 103 GLU A CA 1
ATOM 819 C C . GLU A 1 103 ? 16.093 -14.572 -31.858 1.00 94.69 103 GLU A C 1
ATOM 821 O O . GLU A 1 103 ? 15.032 -14.624 -31.236 1.00 94.69 103 GLU A O 1
ATOM 826 N N . ALA A 1 104 ? 17.244 -14.235 -31.262 1.00 91.75 104 ALA A N 1
ATOM 827 C CA . ALA A 1 104 ? 17.337 -13.949 -29.828 1.00 91.75 104 ALA A CA 1
ATOM 828 C C . ALA A 1 104 ? 16.516 -12.720 -29.416 1.00 91.75 104 ALA A C 1
ATOM 830 O O . ALA A 1 104 ? 15.912 -12.712 -28.347 1.00 91.75 104 ALA A O 1
ATOM 831 N N . ARG A 1 105 ? 16.439 -11.696 -30.272 1.00 93.25 105 ARG A N 1
ATOM 832 C CA . ARG A 1 105 ? 15.631 -10.498 -30.017 1.00 93.25 105 ARG A CA 1
ATOM 833 C C . ARG A 1 105 ? 14.129 -10.789 -30.060 1.00 93.25 105 ARG A C 1
ATOM 835 O O . ARG A 1 105 ? 13.377 -10.226 -29.265 1.00 93.25 105 ARG A O 1
ATOM 842 N N . VAL A 1 106 ? 13.675 -11.633 -30.987 1.00 94.62 106 VAL A N 1
ATOM 843 C CA . VAL A 1 106 ? 12.274 -12.080 -31.046 1.00 94.62 106 VAL A CA 1
ATOM 844 C C . VAL A 1 106 ? 11.933 -12.915 -29.810 1.00 94.62 106 VAL A C 1
ATOM 846 O O . VAL A 1 106 ? 10.896 -12.672 -29.196 1.00 94.62 106 VAL A O 1
ATOM 849 N N . GLU A 1 107 ? 12.824 -13.825 -29.408 1.00 95.81 107 GLU A N 1
ATOM 850 C CA . GLU A 1 107 ? 12.688 -14.632 -28.189 1.00 95.81 107 GLU A CA 1
ATOM 851 C C . GLU A 1 107 ? 12.605 -13.736 -26.938 1.00 95.81 107 GLU A C 1
ATOM 853 O O . GLU A 1 107 ? 11.646 -13.829 -26.171 1.00 95.81 107 GLU A O 1
ATOM 858 N N . GLU A 1 108 ? 13.521 -12.772 -26.792 1.00 95.00 108 GLU A N 1
ATOM 859 C CA . GLU A 1 108 ? 13.520 -11.782 -25.707 1.00 95.00 108 GLU A CA 1
ATOM 860 C C . GLU A 1 108 ? 12.218 -10.967 -25.661 1.00 95.00 108 GLU A C 1
ATOM 862 O O . GLU A 1 108 ? 11.624 -10.798 -24.596 1.00 95.00 108 GLU A O 1
ATOM 867 N N . ASN A 1 109 ? 11.740 -10.476 -26.809 1.00 91.19 109 ASN A N 1
ATOM 868 C CA . ASN A 1 109 ? 10.482 -9.731 -26.879 1.00 91.19 109 ASN A CA 1
ATOM 869 C C . ASN A 1 109 ? 9.270 -10.597 -26.507 1.00 91.19 109 ASN A C 1
ATOM 871 O O . ASN A 1 109 ? 8.336 -10.091 -25.885 1.00 91.19 109 ASN A O 1
ATOM 875 N N . SER A 1 110 ? 9.276 -11.884 -26.866 1.00 94.81 110 SER A N 1
ATOM 876 C CA . SER A 1 110 ? 8.195 -12.809 -26.513 1.00 94.81 110 SER A CA 1
ATOM 877 C C . SER A 1 110 ? 8.135 -13.084 -25.005 1.00 94.81 110 SER A C 1
ATOM 879 O O . SER A 1 110 ? 7.051 -13.034 -24.424 1.00 94.81 110 SER A O 1
ATOM 881 N N . GLU A 1 111 ? 9.284 -13.247 -24.341 1.00 96.12 111 GLU A N 1
ATOM 882 C CA . GLU A 1 111 ? 9.347 -13.399 -22.881 1.00 96.12 111 GLU A CA 1
ATOM 883 C C . GLU A 1 111 ? 9.018 -12.085 -22.153 1.00 96.12 111 GLU A C 1
ATOM 885 O O . GLU A 1 111 ? 8.341 -12.106 -21.129 1.00 96.12 111 GLU A O 1
ATOM 890 N N . ARG A 1 112 ? 9.374 -10.916 -22.706 1.00 92.62 112 ARG A N 1
ATOM 891 C CA . ARG A 1 112 ? 8.901 -9.619 -22.177 1.00 92.62 112 ARG A CA 1
ATOM 892 C C . ARG A 1 112 ? 7.380 -9.470 -22.271 1.00 92.62 112 ARG A C 1
ATOM 894 O O . ARG A 1 112 ? 6.764 -8.945 -21.347 1.00 92.62 112 ARG A O 1
ATOM 901 N N . ALA A 1 113 ? 6.765 -9.930 -23.362 1.00 91.25 113 ALA A N 1
ATOM 902 C CA . ALA A 1 113 ? 5.309 -9.923 -23.503 1.00 91.25 113 ALA A CA 1
ATOM 903 C C . ALA A 1 113 ? 4.640 -10.882 -22.502 1.00 91.25 113 ALA A C 1
ATOM 905 O O . ALA A 1 113 ? 3.631 -10.530 -21.892 1.00 91.25 113 ALA A O 1
ATOM 906 N N . ARG A 1 114 ? 5.233 -12.064 -22.282 1.00 96.44 114 ARG A N 1
ATOM 907 C CA . ARG A 1 114 ? 4.800 -13.006 -21.243 1.00 96.44 114 ARG A CA 1
ATOM 908 C C . ARG A 1 114 ? 4.915 -12.405 -19.841 1.00 96.44 114 ARG A C 1
ATOM 910 O O . ARG A 1 114 ? 3.969 -12.525 -19.069 1.00 96.44 114 ARG A O 1
ATOM 917 N N . LYS A 1 115 ? 6.024 -11.722 -19.536 1.00 95.44 115 LYS A N 1
ATOM 918 C CA . LYS A 1 115 ? 6.213 -10.987 -18.278 1.00 95.44 115 LYS A CA 1
ATOM 919 C C . LYS A 1 115 ? 5.080 -9.983 -18.058 1.00 95.44 115 LYS A C 1
ATOM 921 O O . LYS A 1 115 ? 4.413 -10.052 -17.034 1.00 95.44 115 LYS A O 1
ATOM 926 N N . ALA A 1 116 ? 4.802 -9.126 -19.042 1.00 90.56 116 ALA A N 1
ATOM 927 C CA . ALA A 1 116 ? 3.729 -8.132 -18.944 1.00 90.56 116 ALA A CA 1
ATOM 928 C C . ALA A 1 116 ? 2.342 -8.771 -18.716 1.00 90.56 116 ALA A C 1
ATOM 930 O O . ALA A 1 116 ? 1.516 -8.237 -17.977 1.00 90.56 116 ALA A O 1
ATOM 931 N N . PHE A 1 117 ? 2.081 -9.936 -19.320 1.00 95.81 117 PHE A N 1
ATOM 932 C CA . PHE A 1 117 ? 0.851 -10.697 -19.084 1.00 95.81 117 PHE A CA 1
ATOM 933 C C . PHE A 1 117 ? 0.764 -11.257 -17.652 1.00 95.81 117 PHE A C 1
ATOM 935 O O . PHE A 1 117 ? -0.303 -11.195 -17.034 1.00 95.81 117 PHE A O 1
ATOM 942 N N . LEU A 1 118 ? 1.869 -11.787 -17.116 1.00 94.62 118 LEU A N 1
ATOM 943 C CA . LEU A 1 118 ? 1.940 -12.276 -15.735 1.00 94.62 118 LEU A CA 1
ATOM 944 C C . LEU A 1 118 ? 1.769 -11.135 -14.728 1.00 94.62 118 LEU A C 1
ATOM 946 O O . LEU A 1 118 ? 0.989 -11.289 -13.798 1.00 94.62 118 LEU A O 1
ATOM 950 N N . GLU A 1 119 ? 2.399 -9.978 -14.949 1.00 92.00 119 GLU A N 1
ATOM 951 C CA . GLU A 1 119 ? 2.220 -8.777 -14.115 1.00 92.00 119 GLU A CA 1
ATOM 952 C C . GLU A 1 119 ? 0.756 -8.318 -14.092 1.00 92.00 119 GLU A C 1
ATOM 954 O O . GLU A 1 119 ? 0.194 -8.048 -13.031 1.00 92.00 119 GLU A O 1
ATOM 959 N N . GLN A 1 120 ? 0.098 -8.288 -15.256 1.00 92.50 120 GLN A N 1
ATOM 960 C CA . GLN A 1 120 ? -1.318 -7.936 -15.339 1.00 92.50 120 GLN A CA 1
ATOM 961 C C . GLN A 1 120 ? -2.213 -8.955 -14.617 1.00 92.50 120 GLN A C 1
ATOM 963 O O . GLN A 1 120 ? -3.204 -8.570 -13.995 1.00 92.50 120 GLN A O 1
ATOM 968 N N . SER A 1 121 ? -1.905 -10.248 -14.730 1.00 94.94 121 SER A N 1
ATOM 969 C CA . SER A 1 121 ? -2.668 -11.311 -14.065 1.00 94.94 121 SER A CA 1
ATOM 970 C C . SER A 1 121 ? -2.477 -11.245 -12.552 1.00 94.94 121 SER A C 1
ATOM 972 O O . SER A 1 121 ? -3.458 -11.247 -11.818 1.00 94.94 121 SER A O 1
ATOM 974 N N . LEU A 1 122 ? -1.235 -11.063 -12.098 1.00 95.00 122 LEU A N 1
ATOM 975 C CA . LEU A 1 122 ? -0.891 -10.887 -10.692 1.00 95.00 122 LEU A CA 1
ATOM 976 C C . LEU A 1 122 ? -1.635 -9.696 -10.078 1.00 95.00 122 LEU A C 1
ATOM 978 O O . LEU A 1 122 ? -2.245 -9.846 -9.026 1.00 95.00 122 LEU A O 1
ATOM 982 N N . SER A 1 123 ? -1.663 -8.551 -10.765 1.00 91.62 123 SER A N 1
ATOM 983 C CA . SER A 1 123 ? -2.396 -7.363 -10.308 1.00 91.62 123 SER A CA 1
ATOM 984 C C . SER A 1 123 ? -3.902 -7.620 -10.141 1.00 91.62 123 SER A C 1
ATOM 986 O O . SER A 1 123 ? -4.500 -7.154 -9.174 1.00 91.62 123 SER A O 1
ATOM 988 N N . LYS A 1 124 ? -4.527 -8.393 -11.042 1.00 93.88 124 LYS A N 1
ATOM 989 C CA . LYS A 1 124 ? -5.950 -8.757 -10.918 1.00 93.88 124 LYS A CA 1
ATOM 990 C C . LYS A 1 124 ? -6.205 -9.687 -9.737 1.00 93.88 124 LYS A C 1
ATOM 992 O O . LYS A 1 124 ? -7.130 -9.441 -8.970 1.00 93.88 124 LYS A O 1
ATOM 997 N N . GLU A 1 125 ? -5.398 -10.735 -9.586 1.00 96.19 125 GLU A N 1
ATOM 998 C CA . GLU A 1 125 ? -5.561 -11.692 -8.487 1.00 96.19 125 GLU A CA 1
ATOM 999 C C . GLU A 1 125 ? -5.254 -11.051 -7.121 1.00 96.19 125 GLU A C 1
ATOM 1001 O O . GLU A 1 125 ? -5.885 -11.399 -6.122 1.00 96.19 125 GLU A O 1
ATOM 1006 N N . GLN A 1 126 ? -4.343 -10.070 -7.075 1.00 93.62 126 GLN A N 1
ATOM 1007 C CA . GLN A 1 126 ? -4.091 -9.242 -5.893 1.00 93.62 126 GLN A CA 1
ATOM 1008 C C . GLN A 1 126 ? -5.316 -8.410 -5.505 1.00 93.62 126 GLN A C 1
ATOM 1010 O O . GLN A 1 126 ? -5.698 -8.433 -4.340 1.00 93.62 126 GLN A O 1
ATOM 1015 N N . ALA A 1 127 ? -5.991 -7.765 -6.461 1.00 91.06 127 ALA A N 1
ATOM 1016 C CA . ALA A 1 127 ? -7.217 -7.015 -6.177 1.00 91.06 127 ALA A CA 1
ATOM 1017 C C . ALA A 1 127 ? -8.341 -7.916 -5.623 1.00 91.06 127 ALA A C 1
ATOM 1019 O O . ALA A 1 127 ? -9.061 -7.533 -4.702 1.00 91.06 127 ALA A O 1
ATOM 1020 N N . VAL A 1 128 ? -8.471 -9.149 -6.134 1.00 95.25 128 VAL A N 1
ATOM 1021 C CA . VAL A 1 128 ? -9.417 -10.139 -5.583 1.00 95.25 128 VAL A CA 1
ATOM 1022 C C . VAL A 1 128 ? -9.027 -10.534 -4.156 1.00 95.25 128 VAL A C 1
ATOM 1024 O O . VAL A 1 128 ? -9.890 -10.589 -3.281 1.00 95.25 128 VAL A O 1
ATOM 1027 N N . LYS A 1 129 ? -7.733 -10.766 -3.896 1.00 95.56 129 LYS A N 1
ATOM 1028 C CA . LYS A 1 129 ? -7.220 -11.060 -2.550 1.00 95.56 129 LYS A CA 1
ATOM 1029 C C . LYS A 1 129 ? -7.520 -9.919 -1.573 1.00 95.56 129 LYS A C 1
ATOM 1031 O O . LYS A 1 129 ? -7.966 -10.189 -0.464 1.00 95.56 129 LYS A O 1
ATOM 1036 N N . GLU A 1 130 ? -7.317 -8.668 -1.975 1.00 91.75 130 GLU A N 1
ATOM 1037 C CA . GLU A 1 130 ? -7.640 -7.487 -1.161 1.00 91.75 130 GLU A CA 1
ATOM 1038 C C . GLU A 1 130 ? -9.140 -7.407 -0.845 1.00 91.75 130 GLU A C 1
ATOM 1040 O O . GLU A 1 130 ? -9.511 -7.217 0.311 1.00 91.75 130 GLU A O 1
ATOM 1045 N N . GLY A 1 131 ? -10.007 -7.656 -1.832 1.00 89.88 131 GLY A N 1
ATOM 1046 C CA . GLY A 1 131 ? -11.454 -7.733 -1.610 1.00 89.88 131 GLY A CA 1
ATOM 1047 C C . GLY A 1 131 ? -11.863 -8.848 -0.637 1.00 89.88 131 GLY A C 1
ATOM 1048 O O . GLY A 1 131 ? -12.747 -8.648 0.196 1.00 89.88 131 GLY A O 1
ATOM 1049 N N . LEU A 1 132 ? -11.205 -10.011 -0.697 1.00 93.19 132 LEU A N 1
ATOM 1050 C CA . LEU A 1 132 ? -11.424 -11.108 0.254 1.00 93.19 132 LEU A CA 1
ATOM 1051 C C . LEU A 1 132 ? -10.893 -10.786 1.656 1.00 93.19 132 LEU A C 1
ATOM 1053 O O . LEU A 1 132 ? -11.521 -11.186 2.630 1.00 93.19 132 LEU A O 1
ATOM 1057 N N . LEU A 1 133 ? -9.793 -10.037 1.784 1.00 92.19 133 LEU A N 1
ATOM 1058 C CA . LEU A 1 133 ? -9.272 -9.591 3.082 1.00 92.19 133 LEU A CA 1
ATOM 1059 C C . LEU A 1 133 ? -10.231 -8.633 3.799 1.00 92.19 133 LEU A C 1
ATOM 1061 O O . LEU A 1 133 ? -10.385 -8.735 5.012 1.00 92.19 133 LEU A O 1
ATOM 1065 N N . VAL A 1 134 ? -10.913 -7.745 3.068 1.00 92.00 134 VAL A N 1
ATOM 1066 C CA . VAL A 1 134 ? -11.960 -6.886 3.653 1.00 92.00 134 VAL A CA 1
ATOM 1067 C C . VAL A 1 134 ? -13.102 -7.738 4.208 1.00 92.00 134 VAL A C 1
ATOM 1069 O O . VAL A 1 134 ? -13.474 -7.581 5.364 1.00 92.00 134 VAL A O 1
ATOM 1072 N N . LYS A 1 135 ? -13.589 -8.714 3.433 1.00 93.38 135 LYS A N 1
ATOM 1073 C CA . LYS A 1 135 ? -14.632 -9.642 3.902 1.00 93.38 135 LYS A CA 1
ATOM 1074 C C . LYS A 1 135 ? -14.168 -10.532 5.058 1.00 93.38 135 LYS A C 1
ATOM 1076 O O . LYS A 1 135 ? -14.975 -10.899 5.903 1.00 93.38 135 LYS A O 1
ATOM 1081 N N . MET A 1 136 ? -12.884 -10.896 5.091 1.00 95.56 136 MET A N 1
ATOM 1082 C CA . MET A 1 136 ? -12.287 -11.643 6.200 1.00 95.56 136 MET A CA 1
ATOM 1083 C C . MET A 1 136 ? -12.313 -10.813 7.484 1.00 95.56 136 MET A C 1
ATOM 1085 O O . MET A 1 136 ? -12.623 -11.345 8.541 1.00 95.56 136 MET A O 1
ATOM 1089 N N . LYS A 1 137 ? -12.071 -9.501 7.388 1.00 91.12 137 LYS A N 1
ATOM 1090 C CA . LYS A 1 137 ? -12.221 -8.593 8.525 1.00 91.12 137 LYS A CA 1
ATOM 1091 C C . LYS A 1 137 ? -13.668 -8.549 9.023 1.00 91.12 137 LYS A C 1
ATOM 1093 O O . LYS A 1 137 ? -13.879 -8.677 10.219 1.00 91.12 137 LYS A O 1
ATOM 1098 N N . ASP A 1 138 ? -14.651 -8.451 8.126 1.00 91.88 138 ASP A N 1
ATOM 1099 C CA . ASP A 1 138 ? -16.069 -8.495 8.518 1.00 91.88 138 ASP A CA 1
ATOM 1100 C C . ASP A 1 138 ? -16.426 -9.828 9.205 1.00 91.88 138 ASP A C 1
ATOM 1102 O O . ASP A 1 138 ? -17.156 -9.853 10.197 1.00 91.88 138 ASP A O 1
ATOM 1106 N N . TYR A 1 139 ? -15.886 -10.942 8.695 1.00 94.88 139 TYR A N 1
ATOM 1107 C CA . TYR A 1 139 ? -16.016 -12.263 9.311 1.00 94.88 139 TYR A CA 1
ATOM 1108 C C . TYR A 1 139 ? -15.417 -12.279 10.724 1.00 94.88 139 TYR A C 1
ATOM 1110 O O . TYR A 1 139 ? -16.100 -12.686 11.664 1.00 94.88 139 TYR A O 1
ATOM 1118 N N . ASP A 1 140 ? -14.184 -11.794 10.891 1.00 90.69 140 ASP A N 1
ATOM 1119 C CA . ASP A 1 140 ? -13.498 -11.722 12.184 1.00 90.69 140 ASP A CA 1
ATOM 1120 C C . ASP A 1 140 ? -14.223 -10.786 13.167 1.00 90.69 140 ASP A C 1
ATOM 1122 O O . ASP A 1 140 ? -14.354 -11.124 14.342 1.00 90.69 140 ASP A O 1
ATOM 1126 N N . ASP A 1 141 ? -14.771 -9.660 12.698 1.00 90.94 141 ASP A N 1
ATOM 1127 C CA . ASP A 1 141 ? -15.547 -8.713 13.507 1.00 90.94 141 ASP A CA 1
ATOM 1128 C C . ASP A 1 141 ? -16.866 -9.344 13.994 1.00 90.94 141 ASP A C 1
ATOM 1130 O O . ASP A 1 141 ? -17.236 -9.200 15.163 1.00 90.94 141 ASP A O 1
ATOM 1134 N N . ILE A 1 142 ? -17.579 -10.082 13.135 1.00 93.44 142 ILE A N 1
ATOM 1135 C CA . ILE A 1 142 ? -18.809 -10.805 13.512 1.00 93.44 142 ILE A CA 1
ATOM 1136 C C . ILE A 1 142 ? -18.493 -11.940 14.487 1.00 93.44 142 ILE A C 1
ATOM 1138 O O . ILE A 1 142 ? -19.198 -12.113 15.485 1.00 93.44 142 ILE A O 1
ATOM 1142 N N . VAL A 1 143 ? -17.432 -12.702 14.220 1.00 92.44 143 VAL A N 1
ATOM 1143 C CA . VAL A 1 143 ? -16.949 -13.756 15.115 1.00 92.44 143 VAL A CA 1
ATOM 1144 C C . VAL A 1 143 ? -16.555 -13.170 16.470 1.00 92.44 143 VAL A C 1
ATOM 1146 O O . VAL A 1 143 ? -16.967 -13.703 17.496 1.00 92.44 143 VAL A O 1
ATOM 1149 N N . GLY A 1 144 ? -15.846 -12.042 16.489 1.00 90.81 144 GLY A N 1
ATOM 1150 C CA . GLY A 1 144 ? -15.474 -11.329 17.707 1.00 90.81 144 GLY A CA 1
ATOM 1151 C C . GLY A 1 144 ? -16.688 -10.835 18.492 1.00 90.81 144 GLY A C 1
ATOM 1152 O O . GLY A 1 144 ? -16.716 -10.958 19.713 1.00 90.81 144 GLY A O 1
ATOM 1153 N N . GLN A 1 145 ? -17.733 -10.345 17.818 1.00 92.81 145 GLN A N 1
ATOM 1154 C CA . GLN A 1 145 ? -18.994 -9.975 18.473 1.00 92.81 145 GLN A CA 1
ATOM 1155 C C . GLN A 1 145 ? -19.734 -11.182 19.061 1.00 92.81 145 GLN A C 1
ATOM 1157 O O . GLN A 1 145 ? -20.289 -11.079 20.157 1.00 92.81 145 GLN A O 1
ATOM 1162 N N . LEU A 1 146 ? -19.739 -12.324 18.365 1.00 94.44 146 LEU A N 1
ATOM 1163 C CA . LEU A 1 146 ? -20.286 -13.577 18.893 1.00 94.44 146 LEU A CA 1
ATOM 1164 C C . LEU A 1 146 ? -19.494 -14.051 20.114 1.00 94.44 146 LEU A C 1
ATOM 1166 O O . LEU A 1 146 ? -20.094 -14.358 21.141 1.00 94.44 146 LEU A O 1
ATOM 1170 N N . ASP A 1 147 ? -18.164 -14.054 20.036 1.00 91.00 147 ASP A N 1
ATOM 1171 C CA . ASP A 1 147 ? -17.291 -14.463 21.136 1.00 91.00 147 ASP A CA 1
ATOM 1172 C C . ASP A 1 147 ? -17.430 -13.511 22.341 1.00 91.00 147 ASP A C 1
ATOM 1174 O O . ASP A 1 147 ? -17.525 -13.975 23.477 1.00 91.00 147 ASP A O 1
ATOM 1178 N N . ALA A 1 148 ? -17.553 -12.196 22.111 1.00 91.06 148 ALA A N 1
ATOM 1179 C CA . ALA A 1 148 ? -17.827 -11.198 23.149 1.00 91.06 148 ALA A CA 1
ATOM 1180 C C . ALA A 1 148 ? -19.184 -11.422 23.832 1.00 91.06 148 ALA A C 1
ATOM 1182 O O . ALA A 1 148 ? -19.313 -11.253 25.042 1.00 91.06 148 ALA A O 1
ATOM 1183 N N . MET A 1 149 ? -20.198 -11.843 23.081 1.00 94.38 149 MET A N 1
ATOM 1184 C CA . MET A 1 149 ? -21.502 -12.200 23.637 1.00 94.38 149 MET A CA 1
ATOM 1185 C C . MET A 1 149 ? -21.449 -13.527 24.407 1.00 94.38 149 MET A C 1
ATOM 1187 O O . MET A 1 149 ? -22.132 -13.689 25.415 1.00 94.38 149 MET A O 1
ATOM 1191 N N . TYR A 1 150 ? -20.587 -14.454 23.988 1.00 94.25 150 TYR A N 1
ATOM 1192 C CA . TYR A 1 150 ? -20.318 -15.708 24.689 1.00 94.25 150 TYR A CA 1
ATOM 1193 C C . TYR A 1 150 ? -19.450 -15.564 25.941 1.00 94.25 150 TYR A C 1
ATOM 1195 O O . TYR A 1 150 ? -19.287 -16.543 26.668 1.00 94.25 150 TYR A O 1
ATOM 1203 N N . VAL A 1 151 ? -18.978 -14.358 26.267 1.00 92.19 151 VAL A N 1
ATOM 1204 C CA . VAL A 1 151 ? -18.325 -14.058 27.553 1.00 92.19 151 VAL A CA 1
ATOM 1205 C C . VAL A 1 151 ? -19.238 -14.366 28.745 1.00 92.19 151 VAL A C 1
ATOM 1207 O O . VAL A 1 151 ? -18.737 -14.632 29.834 1.00 92.19 151 VAL A O 1
ATOM 1210 N N . ILE A 1 152 ? -20.563 -14.418 28.553 1.00 91.19 152 ILE A N 1
ATOM 1211 C CA . ILE A 1 152 ? -21.514 -14.854 29.592 1.00 91.19 152 ILE A CA 1
ATOM 1212 C C . ILE A 1 152 ? -21.258 -16.286 30.096 1.00 91.19 152 ILE A C 1
ATOM 1214 O O . ILE A 1 152 ? -21.700 -16.621 31.189 1.00 91.19 152 ILE A O 1
ATOM 1218 N N . PHE A 1 153 ? -20.546 -17.109 29.318 1.00 90.62 153 PHE A N 1
ATOM 1219 C CA . PHE A 1 153 ? -20.141 -18.473 29.674 1.00 90.62 153 PHE A CA 1
ATOM 1220 C C . PHE A 1 153 ? -18.704 -18.549 30.211 1.00 90.62 153 PHE A C 1
ATOM 1222 O O . PHE A 1 153 ? -18.159 -19.633 30.346 1.00 90.62 153 PHE A O 1
ATOM 1229 N N . ASN A 1 154 ? -18.036 -17.420 30.473 1.00 88.75 154 ASN A N 1
ATOM 1230 C CA . ASN A 1 154 ? -16.677 -17.464 31.005 1.00 88.75 154 ASN A CA 1
ATOM 1231 C C . ASN A 1 154 ? -16.687 -17.813 32.500 1.00 88.75 154 ASN A C 1
ATOM 1233 O O . ASN A 1 154 ? -17.263 -17.090 33.319 1.00 88.75 154 ASN A O 1
ATOM 1237 N N . GLY A 1 155 ? -15.945 -18.862 32.858 1.00 87.06 155 GLY A N 1
ATOM 1238 C CA . GLY A 1 155 ? -15.874 -19.381 34.221 1.00 87.06 155 GLY A CA 1
ATOM 1239 C C . GLY A 1 155 ? -16.795 -20.584 34.430 1.00 87.06 155 GLY A C 1
ATOM 1240 O O . GLY A 1 155 ? -17.550 -20.932 33.535 1.00 87.06 155 GLY A O 1
ATOM 1241 N N . PRO A 1 156 ? -16.740 -21.221 35.614 1.00 86.56 156 PRO A N 1
ATOM 1242 C CA . PRO A 1 156 ? -17.490 -22.444 35.866 1.00 86.56 156 PRO A CA 1
ATOM 1243 C C . PRO A 1 156 ? -18.981 -22.187 35.663 1.00 86.56 156 PRO A C 1
ATOM 1245 O O . PRO A 1 156 ? -19.565 -21.367 36.385 1.00 86.56 156 PRO A O 1
ATOM 1248 N N . THR A 1 157 ? -19.577 -22.884 34.696 1.00 86.38 157 THR A N 1
ATOM 1249 C CA . THR A 1 157 ? -20.991 -22.761 34.338 1.00 86.38 157 THR A CA 1
ATOM 1250 C C . THR A 1 157 ? -21.762 -23.942 34.941 1.00 86.38 157 THR A C 1
ATOM 1252 O O . THR A 1 157 ? -21.838 -25.013 34.328 1.00 86.38 157 THR A O 1
ATOM 1255 N N . PRO A 1 158 ? -22.365 -23.808 36.148 1.00 80.38 158 PRO A N 1
ATOM 1256 C CA . PRO A 1 158 ? -22.989 -24.939 36.828 1.00 80.38 158 PRO A CA 1
ATOM 1257 C C . PRO A 1 158 ? -24.109 -25.526 35.960 1.00 80.38 158 PRO A C 1
ATOM 1259 O O . PRO A 1 158 ? -25.076 -24.837 35.636 1.00 80.38 158 PRO A O 1
ATOM 1262 N N . GLY A 1 159 ? -23.959 -26.793 35.565 1.00 85.25 159 GLY A N 1
ATOM 1263 C CA . GLY A 1 159 ? -24.880 -27.491 34.660 1.00 85.25 159 GLY A CA 1
ATOM 1264 C C . GLY A 1 159 ? -24.316 -27.813 33.269 1.00 85.25 159 GLY A C 1
ATOM 1265 O O . GLY A 1 159 ? -24.937 -28.603 32.560 1.00 85.25 159 GLY A O 1
ATOM 1266 N N . TYR A 1 160 ? -23.137 -27.293 32.899 1.00 89.62 160 TYR A N 1
ATOM 1267 C CA . TYR A 1 160 ? -22.505 -27.541 31.592 1.00 89.62 160 TYR A CA 1
ATOM 1268 C C . TYR A 1 160 ? -21.027 -27.979 31.704 1.00 89.62 160 TYR A C 1
ATOM 1270 O O . TYR A 1 160 ? -20.157 -27.358 31.103 1.00 89.62 160 TYR A O 1
ATOM 1278 N N . PRO A 1 161 ? -20.710 -29.101 32.382 1.00 91.25 161 PRO A N 1
ATOM 1279 C CA . PRO A 1 161 ? -19.322 -29.508 32.659 1.00 91.25 161 PRO A CA 1
ATOM 1280 C C . PRO A 1 161 ? -18.472 -29.752 31.400 1.00 91.25 161 PRO A C 1
ATOM 1282 O O . PRO A 1 161 ? -17.265 -29.550 31.413 1.00 91.25 161 PRO A O 1
ATOM 1285 N N . LYS A 1 162 ? -19.097 -30.157 30.284 1.00 93.81 162 LYS A N 1
ATOM 1286 C CA . LYS A 1 162 ? -18.400 -30.330 28.997 1.00 93.81 162 LYS A CA 1
ATOM 1287 C C . LYS A 1 162 ? -17.901 -29.008 28.406 1.00 93.81 162 LYS A C 1
ATOM 1289 O O . LYS A 1 162 ? -16.935 -29.011 27.652 1.00 93.81 162 LYS A O 1
ATOM 1294 N N . GLU A 1 163 ? -18.597 -27.910 28.691 1.00 93.88 163 GLU A N 1
ATOM 1295 C CA . GLU A 1 163 ? -18.203 -26.575 28.241 1.00 93.88 163 GLU A CA 1
ATOM 1296 C C . GLU A 1 163 ? -17.001 -26.088 29.047 1.00 93.88 163 GLU A C 1
ATOM 1298 O O . GLU A 1 163 ? -16.003 -25.716 28.434 1.00 93.88 163 GLU A O 1
ATOM 1303 N N . ASP A 1 164 ? -17.033 -26.257 30.372 1.00 91.44 164 ASP A N 1
ATOM 1304 C CA . ASP A 1 164 ? -15.905 -25.957 31.262 1.00 91.44 164 ASP A CA 1
ATOM 1305 C C . ASP A 1 164 ? -14.634 -26.751 30.871 1.00 91.44 164 ASP A C 1
ATOM 1307 O O . ASP A 1 164 ? -13.531 -26.198 30.814 1.00 91.44 164 ASP A O 1
ATOM 1311 N N . GLU A 1 165 ? -14.771 -28.049 30.557 1.00 93.94 165 GLU A N 1
ATOM 1312 C CA . GLU A 1 165 ? -13.663 -28.900 30.088 1.00 93.94 165 GLU A CA 1
ATOM 1313 C C . GLU A 1 165 ? -13.046 -28.370 28.781 1.00 93.94 165 GLU A C 1
ATOM 1315 O O . GLU A 1 165 ? -11.821 -28.256 28.668 1.00 93.94 165 GLU A O 1
ATOM 1320 N N . LEU A 1 166 ? -13.876 -28.008 27.794 1.00 94.56 166 LEU A N 1
ATOM 1321 C CA . LEU A 1 166 ? -13.405 -27.437 26.528 1.00 94.56 166 LEU A CA 1
ATOM 1322 C C . LEU A 1 166 ? -12.798 -26.043 26.715 1.00 94.56 166 LEU A C 1
ATOM 1324 O O . LEU A 1 166 ? -11.782 -25.741 26.087 1.00 94.56 166 LEU A O 1
ATOM 1328 N N . GLU A 1 167 ? -13.360 -25.208 27.591 1.00 92.88 167 GLU A N 1
ATOM 1329 C CA . GLU A 1 167 ? -12.787 -23.906 27.933 1.00 92.88 167 GLU A CA 1
ATOM 1330 C C . GLU A 1 167 ? -11.378 -24.078 28.517 1.00 92.88 167 GLU A C 1
ATOM 1332 O O . GLU A 1 167 ? -10.442 -23.388 28.100 1.00 92.88 167 GLU A O 1
ATOM 1337 N N . GLN A 1 168 ? -11.187 -25.042 29.422 1.00 92.94 168 GLN A N 1
ATOM 1338 C CA . GLN A 1 168 ? -9.876 -25.343 29.993 1.00 92.94 168 GLN A CA 1
ATOM 1339 C C . GLN A 1 168 ? -8.874 -25.805 28.922 1.00 92.94 168 GLN A C 1
ATOM 1341 O O . GLN A 1 168 ? -7.725 -25.354 28.924 1.00 92.94 168 GLN A O 1
ATOM 1346 N N . VAL A 1 169 ? -9.302 -26.646 27.972 1.00 95.25 169 VAL A N 1
ATOM 1347 C CA . VAL A 1 169 ? -8.470 -27.088 26.836 1.00 95.25 169 VAL A CA 1
ATOM 1348 C C . VAL A 1 169 ? -8.090 -25.916 25.926 1.00 95.25 169 VAL A C 1
ATOM 1350 O O . VAL A 1 169 ? -6.927 -25.797 25.530 1.00 95.25 169 VAL A O 1
ATOM 1353 N N . VAL A 1 170 ? -9.036 -25.027 25.610 1.00 92.88 170 VAL A N 1
ATOM 1354 C CA . VAL A 1 170 ? -8.791 -23.836 24.782 1.00 92.88 170 VAL A CA 1
ATOM 1355 C C . VAL A 1 170 ? -7.828 -22.879 25.482 1.00 92.88 170 VAL A C 1
ATOM 1357 O O . VAL A 1 170 ? -6.860 -22.437 24.864 1.00 92.88 170 VAL A O 1
ATOM 1360 N N . ARG A 1 171 ? -8.015 -22.617 26.783 1.00 90.31 171 ARG A N 1
ATOM 1361 C CA . ARG A 1 171 ? -7.098 -21.786 27.585 1.00 90.31 171 ARG A CA 1
ATOM 1362 C C . ARG A 1 171 ? -5.686 -22.372 27.632 1.00 90.31 171 ARG A C 1
ATOM 1364 O O . ARG A 1 171 ? -4.718 -21.646 27.414 1.00 90.31 171 ARG A O 1
ATOM 1371 N N . ALA A 1 172 ? -5.558 -23.681 27.855 1.00 92.56 172 ALA A N 1
ATOM 1372 C CA . ALA A 1 172 ? -4.264 -24.361 27.825 1.00 92.56 172 ALA A CA 1
ATOM 1373 C C . ALA A 1 172 ? -3.600 -24.265 26.438 1.00 92.56 172 ALA A C 1
ATOM 1375 O O . ALA A 1 172 ? -2.399 -24.023 26.338 1.00 92.56 172 ALA A O 1
ATOM 1376 N N . SER A 1 173 ? -4.383 -24.391 25.364 1.00 93.25 173 SER A N 1
ATOM 1377 C CA . SER A 1 173 ? -3.892 -24.267 23.986 1.00 93.25 173 SER A CA 1
ATOM 1378 C C . SER A 1 173 ? -3.444 -22.838 23.654 1.00 93.25 173 SER A C 1
ATOM 1380 O O . SER A 1 173 ? -2.406 -22.660 23.017 1.00 93.25 173 SER A O 1
ATOM 1382 N N . PHE A 1 174 ? -4.165 -21.813 24.129 1.00 89.75 174 PHE A N 1
ATOM 1383 C CA . PHE A 1 174 ? -3.764 -20.408 23.985 1.00 89.75 174 PHE A CA 1
ATOM 1384 C C . PHE A 1 174 ? -2.409 -20.134 24.642 1.00 89.75 174 PHE A C 1
ATOM 1386 O O . PHE A 1 174 ? -1.558 -19.501 24.018 1.00 89.75 174 PHE A O 1
ATOM 1393 N N . ALA A 1 175 ? -2.168 -20.670 25.843 1.00 90.56 175 ALA A N 1
ATOM 1394 C CA . ALA A 1 175 ? -0.880 -20.526 26.524 1.00 90.56 175 ALA A CA 1
ATOM 1395 C C . ALA A 1 175 ? 0.284 -21.116 25.701 1.00 90.56 175 ALA A C 1
ATOM 1397 O O . ALA A 1 175 ? 1.361 -20.524 25.630 1.00 90.56 175 ALA A O 1
ATOM 1398 N N . VAL A 1 176 ? 0.063 -22.246 25.014 1.00 94.38 176 VAL A N 1
ATOM 1399 C CA . VAL A 1 176 ? 1.061 -22.848 24.109 1.00 94.38 176 VAL A CA 1
ATOM 1400 C C . VAL A 1 176 ? 1.315 -21.965 22.883 1.00 94.38 176 VAL A C 1
ATOM 1402 O O . VAL A 1 176 ? 2.469 -21.786 22.490 1.00 94.38 176 VAL A O 1
ATOM 1405 N N . VAL A 1 177 ? 0.267 -21.386 22.285 1.00 91.12 177 VAL A N 1
ATOM 1406 C CA . VAL A 1 177 ? 0.403 -20.445 21.155 1.00 91.12 177 VAL A CA 1
ATOM 1407 C C . VAL A 1 177 ? 1.193 -19.205 21.572 1.00 91.12 177 VAL A C 1
ATOM 1409 O O . VAL A 1 177 ? 2.098 -18.781 20.856 1.00 91.12 177 VAL A O 1
ATOM 1412 N N . GLU A 1 178 ? 0.889 -18.634 22.736 1.00 91.19 178 GLU A N 1
ATOM 1413 C CA . GLU A 1 178 ? 1.579 -17.454 23.258 1.00 91.19 178 GLU A CA 1
ATOM 1414 C C . GLU A 1 178 ? 3.060 -17.744 23.545 1.00 91.19 178 GLU A C 1
ATOM 1416 O O . GLU A 1 178 ? 3.944 -16.988 23.129 1.00 91.19 178 GLU A O 1
ATOM 1421 N N . GLN A 1 179 ? 3.360 -18.894 24.153 1.00 94.00 179 GLN A N 1
ATOM 1422 C CA . GLN A 1 179 ? 4.734 -19.352 24.353 1.00 94.00 179 GLN A CA 1
ATOM 1423 C C . GLN A 1 179 ? 5.478 -19.555 23.019 1.00 94.00 179 GLN A C 1
ATOM 1425 O O . GLN A 1 179 ? 6.636 -19.159 22.882 1.00 94.00 179 GLN A O 1
ATOM 1430 N N . ALA A 1 180 ? 4.827 -20.128 22.004 1.00 93.62 180 ALA A N 1
ATOM 1431 C CA . ALA A 1 180 ? 5.430 -20.291 20.682 1.00 93.62 180 ALA A CA 1
ATOM 1432 C C . ALA A 1 180 ? 5.691 -18.935 19.998 1.00 93.62 180 ALA A C 1
ATOM 1434 O O . ALA A 1 180 ? 6.754 -18.734 19.407 1.00 93.62 180 ALA A O 1
ATOM 1435 N N . ARG A 1 181 ? 4.756 -17.979 20.109 1.00 92.56 181 ARG A N 1
ATOM 1436 C CA . ARG A 1 181 ? 4.886 -16.627 19.535 1.00 92.56 181 ARG A CA 1
ATOM 1437 C C . ARG A 1 181 ? 6.004 -15.828 20.193 1.00 92.56 181 ARG A C 1
ATOM 1439 O O . ARG A 1 181 ? 6.780 -15.185 19.490 1.00 92.56 181 ARG A O 1
ATOM 1446 N N . THR A 1 182 ? 6.116 -15.878 21.519 1.00 89.75 182 THR A N 1
ATOM 1447 C CA . THR A 1 182 ? 7.212 -15.214 22.244 1.00 89.75 182 THR A CA 1
ATOM 1448 C C . THR A 1 182 ? 8.573 -15.769 21.826 1.00 89.75 182 THR A C 1
ATOM 1450 O O . THR A 1 182 ? 9.484 -14.988 21.546 1.00 89.75 182 THR A O 1
ATOM 1453 N N . TYR A 1 183 ? 8.691 -17.093 21.673 1.00 95.31 183 TYR A N 1
ATOM 1454 C CA . TYR A 1 183 ? 9.906 -17.731 21.165 1.00 95.31 183 TYR A CA 1
ATOM 1455 C C . TYR A 1 183 ? 10.239 -17.308 19.723 1.00 95.31 183 TYR A C 1
ATOM 1457 O O . TYR A 1 183 ? 11.362 -16.882 19.450 1.00 95.31 183 TYR A O 1
ATOM 1465 N N . PHE A 1 184 ? 9.258 -17.340 18.814 1.00 95.75 184 PHE A N 1
ATOM 1466 C CA . PHE A 1 184 ? 9.427 -16.889 17.428 1.00 95.75 184 PHE A CA 1
ATOM 1467 C C . PHE A 1 184 ? 9.868 -15.421 17.339 1.00 95.75 184 PHE A C 1
ATOM 1469 O O . PHE A 1 184 ? 10.809 -15.097 16.614 1.00 95.75 184 PHE A O 1
ATOM 1476 N N . ASN A 1 185 ? 9.237 -14.532 18.110 1.00 90.94 185 ASN A N 1
ATOM 1477 C CA . ASN A 1 185 ? 9.575 -13.109 18.126 1.00 90.94 185 ASN A CA 1
ATOM 1478 C C . ASN A 1 185 ? 11.007 -12.862 18.626 1.00 90.94 185 ASN A C 1
ATOM 1480 O O . ASN A 1 185 ? 11.709 -12.009 18.077 1.00 90.94 185 ASN A O 1
ATOM 1484 N N . ALA A 1 186 ? 11.454 -13.612 19.639 1.00 94.25 186 ALA A N 1
ATOM 1485 C CA . ALA A 1 186 ? 12.817 -13.525 20.155 1.00 94.25 186 ALA A CA 1
ATOM 1486 C C . ALA A 1 186 ? 13.861 -13.975 19.114 1.00 94.25 186 ALA A C 1
ATOM 1488 O O . ALA A 1 186 ? 14.819 -13.238 18.865 1.00 94.25 186 ALA A O 1
ATOM 1489 N N . GLU A 1 187 ? 13.660 -15.127 18.459 1.00 96.94 187 GLU A N 1
ATOM 1490 C CA . GLU A 1 187 ? 14.564 -15.631 17.408 1.00 96.94 187 GLU A CA 1
ATOM 1491 C C . GLU A 1 187 ? 14.588 -14.704 16.180 1.00 96.94 187 GLU A C 1
ATOM 1493 O O . GLU A 1 187 ? 15.664 -14.345 15.702 1.00 96.94 187 GLU A O 1
ATOM 1498 N N . ASN A 1 188 ? 13.429 -14.215 15.724 1.00 93.56 188 ASN A N 1
ATOM 1499 C CA . ASN A 1 188 ? 13.352 -13.299 14.583 1.00 93.56 188 ASN A CA 1
ATOM 1500 C C . ASN A 1 188 ? 14.085 -11.970 14.857 1.00 93.56 188 ASN A C 1
ATOM 1502 O O . ASN A 1 188 ? 14.839 -11.467 14.020 1.00 93.56 188 ASN A O 1
ATOM 1506 N N . LYS A 1 189 ? 13.930 -11.412 16.066 1.00 93.94 189 LYS A N 1
ATOM 1507 C CA . LYS A 1 189 ? 14.656 -10.201 16.474 1.00 93.94 189 LYS A CA 1
ATOM 1508 C C . LYS A 1 189 ? 16.164 -10.453 16.573 1.00 93.94 189 LYS A C 1
ATOM 1510 O O . LYS A 1 189 ? 16.955 -9.609 16.149 1.00 93.94 189 LYS A O 1
ATOM 1515 N N . ALA A 1 190 ? 16.577 -11.618 17.074 1.00 96.81 190 ALA A N 1
ATOM 1516 C CA . ALA A 1 190 ? 17.984 -12.011 17.093 1.00 96.81 190 ALA A CA 1
ATOM 1517 C C . ALA A 1 190 ? 18.568 -12.116 15.668 1.00 96.81 190 ALA A C 1
ATOM 1519 O O . ALA A 1 190 ? 19.651 -11.582 15.408 1.00 96.81 190 ALA A O 1
ATOM 1520 N N . LEU A 1 191 ? 17.830 -12.707 14.722 1.00 96.56 191 LEU A N 1
ATOM 1521 C CA . LEU A 1 191 ? 18.210 -12.807 13.309 1.00 96.56 191 LEU A CA 1
ATOM 1522 C C . LEU A 1 191 ? 18.387 -11.429 12.647 1.00 96.56 191 LEU A C 1
ATOM 1524 O O . LEU A 1 191 ? 19.346 -11.207 11.891 1.00 96.56 191 LEU A O 1
ATOM 1528 N N . GLU A 1 192 ? 17.506 -10.473 12.953 1.00 94.38 192 GLU A N 1
ATOM 1529 C CA . GLU A 1 192 ? 17.617 -9.098 12.460 1.00 94.38 192 GLU A CA 1
ATOM 1530 C C . GLU A 1 192 ? 18.910 -8.422 12.953 1.00 94.38 192 GLU A C 1
ATOM 1532 O O . GLU A 1 192 ? 19.653 -7.810 12.171 1.00 94.38 192 GLU A O 1
ATOM 1537 N N . ILE A 1 193 ? 19.224 -8.573 14.243 1.00 96.38 193 ILE A N 1
ATOM 1538 C CA . ILE A 1 193 ? 20.439 -8.023 14.856 1.00 96.38 193 ILE A CA 1
ATOM 1539 C C . ILE A 1 193 ? 21.696 -8.674 14.261 1.00 96.38 193 ILE A C 1
ATOM 1541 O O . ILE A 1 193 ? 22.646 -7.961 13.912 1.00 96.38 193 ILE A O 1
ATOM 1545 N N . LEU A 1 194 ? 21.701 -9.995 14.045 1.00 97.19 194 LEU A N 1
ATOM 1546 C CA . LEU A 1 194 ? 22.802 -10.692 13.366 1.00 97.19 194 LEU A CA 1
ATOM 1547 C C . LEU A 1 194 ? 23.007 -10.175 11.933 1.00 97.19 194 LEU A C 1
ATOM 1549 O O . LEU A 1 194 ? 24.144 -9.959 11.510 1.00 97.19 194 LEU A O 1
ATOM 1553 N N . SER A 1 195 ? 21.929 -9.874 11.206 1.00 95.50 195 SER A N 1
ATOM 1554 C CA . SER A 1 195 ? 21.996 -9.289 9.858 1.00 95.50 195 SER A CA 1
ATOM 1555 C C . SER A 1 195 ? 22.560 -7.858 9.853 1.00 95.50 195 SER A C 1
ATOM 1557 O O . SER A 1 195 ? 23.253 -7.442 8.915 1.00 95.50 195 SER A O 1
ATOM 1559 N N . ARG A 1 196 ? 22.308 -7.070 10.908 1.00 96.94 196 ARG A N 1
ATOM 1560 C CA . ARG A 1 196 ? 22.961 -5.760 11.121 1.00 96.94 196 ARG A CA 1
ATOM 1561 C C . ARG A 1 196 ? 24.448 -5.925 11.459 1.00 96.94 196 ARG A C 1
ATOM 1563 O O . ARG A 1 196 ? 25.278 -5.167 10.946 1.00 96.94 196 ARG A O 1
ATOM 1570 N N . SER A 1 197 ? 24.794 -6.923 12.273 1.00 97.50 197 SER A N 1
ATOM 1571 C CA . SER A 1 197 ? 26.188 -7.250 12.591 1.00 97.50 197 SER A CA 1
ATOM 1572 C C . SER A 1 197 ? 26.970 -7.668 11.342 1.00 97.50 197 SER A C 1
ATOM 1574 O O . SER A 1 197 ? 28.053 -7.139 11.097 1.00 97.50 197 SER A O 1
ATOM 1576 N N . GLU A 1 198 ? 26.390 -8.500 10.470 1.00 97.44 198 GLU A N 1
ATOM 1577 C CA . GLU A 1 198 ? 27.013 -8.919 9.206 1.00 97.44 198 GLU A CA 1
ATOM 1578 C C . GLU A 1 198 ? 27.375 -7.722 8.317 1.00 97.44 198 GLU A C 1
ATOM 1580 O O . GLU A 1 198 ? 28.500 -7.630 7.821 1.00 97.44 198 GLU A O 1
ATOM 1585 N N . ARG A 1 199 ? 26.448 -6.768 8.140 1.00 96.56 199 ARG A N 1
ATOM 1586 C CA . ARG A 1 199 ? 26.710 -5.529 7.387 1.00 96.56 199 ARG A CA 1
ATOM 1587 C C . ARG A 1 199 ? 27.868 -4.737 7.996 1.00 96.56 199 ARG A C 1
ATOM 1589 O O . ARG A 1 199 ? 28.746 -4.280 7.265 1.00 96.56 199 ARG A O 1
ATOM 1596 N N . THR A 1 200 ? 27.901 -4.643 9.323 1.00 96.25 200 THR A N 1
ATOM 1597 C CA . THR A 1 200 ? 28.959 -3.940 10.064 1.00 96.25 200 THR A CA 1
ATOM 1598 C C . THR A 1 200 ? 30.319 -4.635 9.896 1.00 96.25 200 THR A C 1
ATOM 1600 O O . THR A 1 200 ? 31.326 -3.964 9.669 1.00 96.25 200 THR A O 1
ATOM 1603 N N . PHE A 1 201 ? 30.369 -5.972 9.914 1.00 97.25 201 PHE A N 1
ATOM 1604 C CA . PHE A 1 201 ? 31.592 -6.734 9.634 1.00 97.25 201 PHE A CA 1
ATOM 1605 C C . PHE A 1 201 ? 32.063 -6.595 8.180 1.00 97.25 201 PHE A C 1
ATOM 1607 O O . PHE A 1 201 ? 33.266 -6.452 7.952 1.00 97.25 201 PHE A O 1
ATOM 1614 N N . LYS A 1 202 ? 31.154 -6.583 7.192 1.00 95.69 202 LYS A N 1
ATOM 1615 C CA . LYS A 1 202 ? 31.512 -6.325 5.782 1.00 95.69 202 LYS A CA 1
ATOM 1616 C C . LYS A 1 202 ? 32.182 -4.961 5.619 1.00 95.69 202 LYS A C 1
ATOM 1618 O O . LYS A 1 202 ? 33.208 -4.856 4.945 1.00 95.69 202 LYS A O 1
ATOM 1623 N N . GLU A 1 203 ? 31.631 -3.931 6.258 1.00 95.06 203 GLU A N 1
ATOM 1624 C CA . GLU A 1 203 ? 32.209 -2.587 6.239 1.00 95.06 203 GLU A CA 1
ATOM 1625 C C . GLU A 1 203 ? 33.565 -2.544 6.957 1.00 95.06 203 GLU A C 1
ATOM 1627 O O . GLU A 1 203 ? 34.537 -2.029 6.401 1.00 95.06 203 GLU A O 1
ATOM 1632 N N . CYS A 1 204 ? 33.666 -3.163 8.139 1.00 97.38 204 CYS A N 1
ATOM 1633 C CA . CYS A 1 204 ? 34.921 -3.317 8.878 1.00 97.38 204 CYS A CA 1
ATOM 1634 C C . CYS A 1 204 ? 36.015 -3.955 8.004 1.00 97.38 204 CYS A C 1
ATOM 1636 O O . CYS A 1 204 ? 37.118 -3.418 7.888 1.00 97.38 204 CYS A O 1
ATOM 1638 N N . HIS A 1 205 ? 35.691 -5.051 7.316 1.00 96.31 205 HIS A N 1
ATOM 1639 C CA . HIS A 1 205 ? 36.613 -5.749 6.427 1.00 96.31 205 HIS A CA 1
ATOM 1640 C C . HIS A 1 205 ? 37.039 -4.883 5.228 1.00 96.31 205 HIS A C 1
ATOM 1642 O O . HIS A 1 205 ? 38.204 -4.914 4.830 1.00 96.31 205 HIS A O 1
ATOM 1648 N N . SER A 1 206 ? 36.140 -4.054 4.680 1.00 95.75 206 SER A N 1
ATOM 1649 C CA . SER A 1 206 ? 36.497 -3.067 3.649 1.00 95.75 206 SER A CA 1
ATOM 1650 C C . SER A 1 206 ? 37.481 -2.020 4.177 1.00 95.75 206 SER A C 1
ATOM 1652 O O . SER A 1 206 ? 38.497 -1.764 3.535 1.00 95.75 206 SER A O 1
ATOM 1654 N N . LYS A 1 207 ? 37.232 -1.450 5.364 1.00 97.12 207 LYS A N 1
ATOM 1655 C CA . LYS A 1 207 ? 38.134 -0.463 5.987 1.00 97.12 207 LYS A CA 1
ATOM 1656 C C . LYS A 1 207 ? 39.495 -1.055 6.337 1.00 97.12 207 LYS A C 1
ATOM 1658 O O . LYS A 1 207 ? 40.510 -0.373 6.220 1.00 97.12 207 LYS A O 1
ATOM 1663 N N . LEU A 1 208 ? 39.533 -2.329 6.718 1.00 97.50 208 LEU A N 1
ATOM 1664 C CA . LEU A 1 208 ? 40.782 -3.037 6.972 1.00 97.50 208 LEU A CA 1
ATOM 1665 C C . LEU A 1 208 ? 41.572 -3.288 5.679 1.00 97.50 208 LEU A C 1
ATOM 1667 O O . LEU A 1 208 ? 42.788 -3.108 5.668 1.00 97.50 208 LEU A O 1
ATOM 1671 N N . LYS A 1 209 ? 40.900 -3.609 4.564 1.00 96.94 209 LYS A N 1
ATOM 1672 C CA . LYS A 1 209 ? 41.539 -3.671 3.237 1.00 96.94 209 LYS A CA 1
ATOM 1673 C C . LYS A 1 209 ? 42.104 -2.321 2.803 1.00 96.94 209 LYS A C 1
ATOM 1675 O O . LYS A 1 209 ? 43.224 -2.280 2.298 1.00 96.94 209 LYS A O 1
ATOM 1680 N N . ASP A 1 210 ? 41.375 -1.232 3.044 1.00 95.94 210 ASP A N 1
ATOM 1681 C CA . ASP A 1 210 ? 41.870 0.123 2.788 1.00 95.94 210 ASP A CA 1
ATOM 1682 C C . ASP A 1 210 ? 43.115 0.420 3.638 1.00 95.94 210 ASP A C 1
ATOM 1684 O O . ASP A 1 210 ? 44.102 0.943 3.123 1.00 95.94 210 ASP A O 1
ATOM 1688 N N . ALA A 1 211 ? 43.110 0.043 4.922 1.00 96.81 211 ALA A N 1
ATOM 1689 C CA . ALA A 1 211 ? 44.266 0.202 5.804 1.00 96.81 211 ALA A CA 1
ATOM 1690 C C . ALA A 1 211 ? 45.489 -0.582 5.298 1.00 96.81 211 ALA A C 1
ATOM 1692 O O . ALA A 1 211 ? 46.578 -0.017 5.237 1.00 96.81 211 ALA A O 1
ATOM 1693 N N . ILE A 1 212 ? 45.310 -1.836 4.862 1.00 96.81 212 ILE A N 1
ATOM 1694 C CA . ILE A 1 212 ? 46.379 -2.644 4.250 1.00 96.81 212 ILE A CA 1
ATOM 1695 C C . ILE A 1 212 ? 46.905 -1.962 2.982 1.00 96.81 212 ILE A C 1
ATOM 1697 O O . ILE A 1 212 ? 48.112 -1.790 2.842 1.00 96.81 212 ILE A O 1
ATOM 1701 N N . TYR A 1 213 ? 46.018 -1.506 2.091 1.00 96.75 213 TYR A N 1
ATOM 1702 C CA . TYR A 1 213 ? 46.398 -0.804 0.862 1.00 96.75 213 TYR A CA 1
ATOM 1703 C C . TYR A 1 213 ? 47.217 0.467 1.143 1.00 96.75 213 TYR A C 1
ATOM 1705 O O . TYR A 1 213 ? 48.250 0.711 0.506 1.00 96.75 213 TYR A O 1
ATOM 1713 N N . TRP A 1 214 ? 46.785 1.280 2.112 1.00 96.06 214 TRP A N 1
ATOM 1714 C CA . TRP A 1 214 ? 47.507 2.490 2.501 1.00 96.06 214 TRP A CA 1
ATOM 1715 C C . TRP A 1 214 ? 48.827 2.178 3.208 1.00 96.06 214 TRP A C 1
ATOM 1717 O O . TRP A 1 214 ? 49.798 2.885 2.944 1.00 96.06 214 TRP A O 1
ATOM 1727 N N . ALA A 1 215 ? 48.910 1.102 3.996 1.00 95.12 215 ALA A N 1
ATOM 1728 C CA . ALA A 1 215 ? 50.164 0.628 4.581 1.00 95.12 215 ALA A CA 1
ATOM 1729 C C . ALA A 1 215 ? 51.161 0.187 3.496 1.00 95.12 215 ALA A C 1
ATOM 1731 O O . ALA A 1 215 ? 52.309 0.629 3.506 1.00 95.12 215 ALA A O 1
ATOM 1732 N N . THR A 1 216 ? 50.723 -0.586 2.492 1.00 95.19 216 THR A N 1
ATOM 1733 C CA . THR A 1 216 ? 51.567 -0.944 1.336 1.00 95.19 216 THR A CA 1
ATOM 1734 C C . THR A 1 216 ? 52.038 0.309 0.591 1.00 95.19 216 THR A C 1
ATOM 1736 O O . THR A 1 216 ? 53.206 0.434 0.227 1.00 95.19 216 THR A O 1
ATOM 1739 N N . THR A 1 217 ? 51.140 1.277 0.393 1.00 93.81 217 THR A N 1
ATOM 1740 C CA . THR A 1 217 ? 51.473 2.548 -0.265 1.00 93.81 217 THR A CA 1
ATOM 1741 C C . THR A 1 217 ? 52.475 3.363 0.559 1.00 93.81 217 THR A C 1
ATOM 1743 O O . THR A 1 217 ? 53.393 3.957 -0.010 1.00 93.81 217 THR A O 1
ATOM 1746 N N . ALA A 1 218 ? 52.335 3.389 1.887 1.00 92.88 218 ALA A N 1
ATOM 1747 C CA . ALA A 1 218 ? 53.256 4.062 2.796 1.00 92.88 218 ALA A CA 1
ATOM 1748 C C . ALA A 1 218 ? 54.652 3.422 2.760 1.00 92.88 218 ALA A C 1
ATOM 1750 O O . ALA A 1 218 ? 55.629 4.160 2.674 1.00 92.88 218 ALA A O 1
ATOM 1751 N N . MET A 1 219 ? 54.745 2.086 2.716 1.00 93.00 219 MET A N 1
ATOM 1752 C CA . MET A 1 219 ? 56.018 1.366 2.565 1.00 93.00 219 MET A CA 1
ATOM 1753 C C . MET A 1 219 ? 56.755 1.739 1.272 1.00 93.00 219 MET A C 1
ATOM 1755 O O . MET A 1 219 ? 57.972 1.894 1.276 1.00 93.00 219 MET A O 1
ATOM 1759 N N . VAL A 1 220 ? 56.028 1.894 0.160 1.00 92.56 220 VAL A N 1
ATOM 1760 C CA . VAL A 1 220 ? 56.630 2.196 -1.151 1.00 92.56 220 VAL A CA 1
ATOM 1761 C C . VAL A 1 220 ? 56.980 3.678 -1.300 1.00 92.56 220 VAL A C 1
ATOM 1763 O O . VAL A 1 220 ? 58.003 4.017 -1.889 1.00 92.56 220 VAL A O 1
ATOM 1766 N N . SER A 1 221 ? 56.121 4.574 -0.808 1.00 89.62 221 SER A N 1
ATOM 1767 C CA . SER A 1 221 ? 56.223 6.017 -1.082 1.00 89.62 221 SER A CA 1
ATOM 1768 C C . SER A 1 221 ? 56.794 6.854 0.067 1.00 89.62 221 SER A C 1
ATOM 1770 O O . SER A 1 221 ? 57.124 8.018 -0.153 1.00 89.62 221 SER A O 1
ATOM 1772 N N . GLY A 1 222 ? 56.867 6.320 1.293 1.00 87.12 222 GLY A N 1
ATOM 1773 C CA . GLY A 1 222 ? 57.279 7.058 2.497 1.00 87.12 222 GLY A CA 1
ATOM 1774 C C . GLY A 1 222 ? 56.382 8.255 2.853 1.00 87.12 222 GLY A C 1
ATOM 1775 O O . GLY A 1 222 ? 56.758 9.105 3.660 1.00 87.12 222 GLY A O 1
ATOM 1776 N N . GLY A 1 223 ? 55.207 8.382 2.226 1.00 89.56 223 GLY A N 1
ATOM 1777 C CA . GLY A 1 223 ? 54.369 9.574 2.327 1.00 89.56 223 GLY A CA 1
ATOM 1778 C C . GLY A 1 223 ? 53.566 9.644 3.629 1.00 89.56 223 GLY A C 1
ATOM 1779 O O . GLY A 1 223 ? 52.727 8.783 3.889 1.00 89.56 223 GLY A O 1
ATOM 1780 N N . ARG A 1 224 ? 53.713 10.737 4.399 1.00 91.25 224 ARG A N 1
ATOM 1781 C CA . ARG A 1 224 ? 52.907 11.020 5.614 1.00 91.25 224 ARG A CA 1
ATOM 1782 C C . ARG A 1 224 ? 51.392 10.956 5.370 1.00 91.25 224 ARG A C 1
ATOM 1784 O O . ARG A 1 224 ? 50.638 10.591 6.262 1.00 91.25 224 ARG A O 1
ATOM 1791 N N . THR A 1 225 ? 50.937 11.296 4.164 1.00 90.75 225 THR A N 1
ATOM 1792 C CA . THR A 1 225 ? 49.516 11.253 3.779 1.00 90.75 225 THR A CA 1
ATOM 1793 C C . THR A 1 225 ? 48.963 9.832 3.662 1.00 90.75 225 THR A C 1
ATOM 1795 O O . THR A 1 225 ? 47.781 9.622 3.921 1.00 90.75 225 THR A O 1
ATOM 1798 N N . ALA A 1 226 ? 49.789 8.853 3.282 1.00 91.38 226 ALA A N 1
ATOM 1799 C CA . ALA A 1 226 ? 49.391 7.449 3.284 1.00 91.38 226 ALA A CA 1
ATOM 1800 C C . ALA A 1 226 ? 49.254 6.943 4.728 1.00 91.38 226 ALA A C 1
ATOM 1802 O O . ALA A 1 226 ? 48.245 6.327 5.056 1.00 91.38 226 ALA A O 1
ATOM 1803 N N . GLN A 1 227 ? 50.185 7.322 5.612 1.00 92.69 227 GLN A N 1
ATOM 1804 C CA . GLN A 1 227 ? 50.159 6.956 7.035 1.00 92.69 227 GLN A CA 1
ATOM 1805 C C . GLN A 1 227 ? 48.932 7.520 7.776 1.00 92.69 227 GLN A C 1
ATOM 1807 O O . GLN A 1 227 ? 48.328 6.838 8.604 1.00 92.69 227 GLN A O 1
ATOM 1812 N N . THR A 1 228 ? 48.515 8.759 7.480 1.00 93.00 228 THR A N 1
ATOM 1813 C CA . THR A 1 228 ? 47.307 9.334 8.098 1.00 93.00 228 THR A CA 1
ATOM 1814 C C . THR A 1 228 ? 46.034 8.627 7.637 1.00 93.00 228 THR A C 1
ATOM 1816 O O . THR A 1 228 ? 45.160 8.354 8.460 1.00 93.00 228 THR A O 1
ATOM 1819 N N . LYS A 1 229 ? 45.931 8.279 6.346 1.00 93.94 229 LYS A N 1
ATOM 1820 C CA . LYS A 1 229 ? 44.794 7.519 5.797 1.00 93.94 229 LYS A CA 1
ATOM 1821 C C . LYS A 1 229 ? 44.747 6.081 6.307 1.00 93.94 229 LYS A C 1
ATOM 1823 O O . LYS A 1 229 ? 43.665 5.590 6.620 1.00 93.94 229 LYS A O 1
ATOM 1828 N N . GLU A 1 230 ? 45.902 5.437 6.425 1.00 95.44 230 GLU A N 1
ATOM 1829 C CA . GLU A 1 230 ? 46.088 4.125 7.049 1.00 95.44 230 GLU A CA 1
ATOM 1830 C C . GLU A 1 230 ? 45.560 4.137 8.492 1.00 95.44 230 GLU A C 1
ATOM 1832 O O . GLU A 1 230 ? 44.641 3.387 8.817 1.00 95.44 230 GLU A O 1
ATOM 1837 N N . SER A 1 231 ? 46.050 5.063 9.328 1.00 95.00 231 SER A N 1
ATOM 1838 C CA . SER A 1 231 ? 45.623 5.195 10.728 1.00 95.00 231 SER A CA 1
ATOM 1839 C C . SER A 1 231 ? 44.127 5.500 10.862 1.00 95.00 231 SER A C 1
ATOM 1841 O O . SER A 1 231 ? 43.449 4.915 11.708 1.00 95.00 231 SER A O 1
ATOM 1843 N N . ALA A 1 232 ? 43.582 6.380 10.015 1.00 96.44 232 ALA A N 1
ATOM 1844 C CA . ALA A 1 232 ? 42.154 6.690 10.009 1.00 96.44 232 ALA A CA 1
ATOM 1845 C C . ALA A 1 232 ? 41.297 5.468 9.628 1.00 96.44 232 ALA A C 1
ATOM 1847 O O . ALA A 1 232 ? 40.305 5.178 10.299 1.00 96.44 232 ALA A O 1
ATOM 1848 N N . SER A 1 233 ? 41.703 4.724 8.594 1.00 95.81 233 SER A N 1
ATOM 1849 C CA . SER A 1 233 ? 41.000 3.515 8.137 1.00 95.81 233 SER A CA 1
ATOM 1850 C C . SER A 1 233 ? 41.039 2.416 9.199 1.00 95.81 233 SER A C 1
ATOM 1852 O O . SER A 1 233 ? 40.024 1.777 9.464 1.00 95.81 233 SER A O 1
ATOM 1854 N N . LEU A 1 234 ? 42.176 2.257 9.879 1.00 96.56 234 LEU A N 1
ATOM 1855 C CA . LEU A 1 234 ? 42.354 1.287 10.954 1.00 96.56 234 LEU A CA 1
ATOM 1856 C C . LEU A 1 234 ? 41.512 1.615 12.197 1.00 96.56 234 LEU A C 1
ATOM 1858 O O . LEU A 1 234 ? 40.851 0.729 12.736 1.00 96.56 234 LEU A O 1
ATOM 1862 N N . LYS A 1 235 ? 41.465 2.885 12.625 1.00 96.06 235 LYS A N 1
ATOM 1863 C CA . LYS A 1 235 ? 40.579 3.327 13.721 1.00 96.06 235 LYS A CA 1
ATOM 1864 C C . LYS A 1 235 ? 39.107 3.092 13.389 1.00 96.06 235 LYS A C 1
ATOM 1866 O O . LYS A 1 235 ? 38.353 2.637 14.244 1.00 96.06 235 LYS A O 1
ATOM 1871 N N . SER A 1 236 ? 38.714 3.364 12.143 1.00 96.62 236 SER A N 1
ATOM 1872 C CA . SER A 1 236 ? 37.360 3.082 11.659 1.00 96.62 236 SER A CA 1
ATOM 1873 C C . SER A 1 236 ? 37.061 1.581 11.642 1.00 96.62 236 SER A C 1
ATOM 1875 O O . SER A 1 236 ? 35.966 1.184 12.025 1.00 96.62 236 SER A O 1
ATOM 1877 N N . ALA A 1 237 ? 38.009 0.738 11.223 1.00 96.75 237 ALA A N 1
ATOM 1878 C CA . ALA A 1 237 ? 37.839 -0.713 11.251 1.00 96.75 237 ALA A CA 1
ATOM 1879 C C . ALA A 1 237 ? 37.671 -1.229 12.692 1.00 96.75 237 ALA A C 1
ATOM 1881 O O . ALA A 1 237 ? 36.777 -2.030 12.952 1.00 96.75 237 ALA A O 1
ATOM 1882 N N . HIS A 1 238 ? 38.470 -0.722 13.635 1.00 96.94 238 HIS A N 1
ATOM 1883 C CA . HIS A 1 238 ? 38.386 -1.072 15.054 1.00 96.94 238 HIS A CA 1
ATOM 1884 C C . HIS A 1 238 ? 37.028 -0.721 15.679 1.00 96.94 238 HIS A C 1
ATOM 1886 O O . HIS A 1 238 ? 36.403 -1.585 16.295 1.00 96.94 238 HIS A O 1
ATOM 1892 N N . SER A 1 239 ? 36.529 0.505 15.477 1.00 96.94 239 SER A N 1
ATOM 1893 C CA . SER A 1 239 ? 35.229 0.912 16.033 1.00 96.94 239 SER A CA 1
ATOM 1894 C C . SER A 1 239 ? 34.064 0.110 15.442 1.00 96.94 239 SER A C 1
ATOM 1896 O O . SER A 1 239 ? 33.152 -0.287 16.168 1.00 96.94 239 SER A O 1
ATOM 1898 N N . LEU A 1 240 ? 34.112 -0.198 14.139 1.00 96.56 240 LEU A N 1
ATOM 1899 C CA . LEU A 1 240 ? 33.125 -1.061 13.484 1.00 96.56 240 LEU A CA 1
ATOM 1900 C C . LEU A 1 240 ? 33.175 -2.493 14.031 1.00 96.56 240 LEU A C 1
ATOM 1902 O O . LEU A 1 240 ? 32.127 -3.085 14.277 1.00 96.56 240 LEU A O 1
ATOM 1906 N N . ALA A 1 241 ? 34.368 -3.037 14.274 1.00 96.75 241 ALA A N 1
ATOM 1907 C CA . ALA A 1 241 ? 34.524 -4.373 14.842 1.00 96.75 241 ALA A CA 1
ATOM 1908 C C . ALA A 1 241 ? 33.978 -4.455 16.283 1.00 96.75 241 ALA A C 1
ATOM 1910 O O . ALA A 1 241 ? 33.299 -5.421 16.630 1.00 96.75 241 ALA A O 1
ATOM 1911 N N . GLN A 1 242 ? 34.200 -3.421 17.105 1.00 97.19 242 GLN A N 1
ATOM 1912 C CA . GLN A 1 242 ? 33.602 -3.309 18.442 1.00 97.19 242 GLN A CA 1
ATOM 1913 C C . GLN A 1 242 ? 32.075 -3.251 18.377 1.00 97.19 242 GLN A C 1
ATOM 1915 O O . GLN A 1 242 ? 31.396 -4.009 19.069 1.00 97.19 242 GLN A O 1
ATOM 1920 N N . LYS A 1 243 ? 31.528 -2.396 17.504 1.00 97.38 243 LYS A N 1
ATOM 1921 C CA . LYS A 1 243 ? 30.081 -2.281 17.290 1.00 97.38 243 LYS A CA 1
ATOM 1922 C C . LYS A 1 243 ? 29.465 -3.614 16.862 1.00 97.38 243 LYS A C 1
ATOM 1924 O O . LYS A 1 243 ? 28.430 -4.005 17.393 1.00 97.38 243 LYS A O 1
ATOM 1929 N N . ALA A 1 244 ? 30.108 -4.330 15.942 1.00 96.38 244 ALA A N 1
ATOM 1930 C CA . ALA A 1 244 ? 29.628 -5.626 15.477 1.00 96.38 244 ALA A CA 1
ATOM 1931 C C . ALA A 1 244 ? 29.604 -6.680 16.600 1.00 96.38 244 ALA A C 1
ATOM 1933 O O . ALA A 1 244 ? 28.648 -7.448 16.690 1.00 96.38 244 ALA A O 1
ATOM 1934 N N . GLN A 1 245 ? 30.597 -6.679 17.499 1.00 97.00 245 GLN A N 1
ATOM 1935 C CA . GLN A 1 245 ? 30.585 -7.551 18.680 1.00 97.00 245 GLN A CA 1
ATOM 1936 C C . GLN A 1 245 ? 29.478 -7.206 19.677 1.00 97.00 245 GLN A C 1
ATOM 1938 O O . GLN A 1 245 ? 28.891 -8.117 20.256 1.00 97.00 245 GLN A O 1
ATOM 1943 N N . VAL A 1 246 ? 29.187 -5.920 19.892 1.00 97.19 246 VAL A N 1
ATOM 1944 C CA . VAL A 1 246 ? 28.073 -5.505 20.761 1.00 97.19 246 VAL A CA 1
ATOM 1945 C C . VAL A 1 246 ? 26.749 -6.038 20.216 1.00 97.19 246 VAL A C 1
ATOM 1947 O O . VAL A 1 246 ? 26.002 -6.651 20.971 1.00 97.19 246 VAL A O 1
ATOM 1950 N N . LEU A 1 247 ? 26.513 -5.912 18.904 1.00 97.00 247 LEU A N 1
ATOM 1951 C CA . LEU A 1 247 ? 25.318 -6.463 18.252 1.00 97.00 247 LEU A CA 1
ATOM 1952 C C . LEU A 1 247 ? 25.222 -7.987 18.414 1.00 97.00 247 LEU A C 1
ATOM 1954 O O . LEU A 1 247 ? 24.146 -8.518 18.654 1.00 97.00 247 LEU A O 1
ATOM 1958 N N . VAL A 1 248 ? 26.341 -8.711 18.325 1.00 97.88 248 VAL A N 1
ATOM 1959 C CA . VAL A 1 248 ? 26.336 -10.169 18.544 1.00 97.88 248 VAL A CA 1
ATOM 1960 C C . VAL A 1 248 ? 25.928 -10.504 19.978 1.00 97.88 248 VAL A C 1
ATOM 1962 O O . VAL A 1 248 ? 25.092 -11.379 20.168 1.00 97.88 248 VAL A O 1
ATOM 1965 N N . ARG A 1 249 ? 26.445 -9.787 20.985 1.00 97.69 249 ARG A N 1
ATOM 1966 C CA . ARG A 1 249 ? 26.047 -10.000 22.389 1.00 97.69 249 ARG A CA 1
ATOM 1967 C C . ARG A 1 249 ? 24.578 -9.661 22.637 1.00 97.69 249 ARG A C 1
ATOM 1969 O O . ARG A 1 249 ? 23.921 -10.361 23.394 1.00 97.69 249 ARG A O 1
ATOM 1976 N N . GLU A 1 250 ? 24.065 -8.616 21.995 1.00 97.50 250 GLU A N 1
ATOM 1977 C CA . GLU A 1 250 ? 22.643 -8.257 22.052 1.00 97.50 250 GLU A CA 1
ATOM 1978 C C . GLU A 1 250 ? 21.768 -9.376 21.463 1.00 97.50 250 GLU A C 1
ATOM 1980 O O . GLU A 1 250 ? 20.797 -9.797 22.086 1.00 97.50 250 GLU A O 1
ATOM 1985 N N . ALA A 1 251 ? 22.160 -9.944 20.316 1.00 96.81 251 ALA A N 1
ATOM 1986 C CA . ALA A 1 251 ? 21.471 -11.099 19.743 1.00 96.81 251 ALA A CA 1
ATOM 1987 C C . ALA A 1 251 ? 21.514 -12.320 20.682 1.00 96.81 251 ALA A C 1
ATOM 1989 O O . ALA A 1 251 ? 20.504 -13.003 20.838 1.00 96.81 251 ALA A O 1
ATOM 1990 N N . GLN A 1 252 ? 22.641 -12.562 21.361 1.00 97.88 252 GLN A N 1
ATOM 1991 C CA . GLN A 1 252 ? 22.779 -13.645 22.345 1.00 97.88 252 GLN A CA 1
ATOM 1992 C C . GLN A 1 252 ? 21.878 -13.483 23.575 1.00 97.88 252 GLN A C 1
ATOM 1994 O O . GLN A 1 252 ? 21.457 -14.481 24.153 1.00 97.88 252 GLN A O 1
ATOM 1999 N N . GLN A 1 253 ? 21.578 -12.250 23.990 1.00 97.06 253 GLN A N 1
ATOM 2000 C CA . GLN A 1 253 ? 20.637 -12.002 25.087 1.00 97.06 253 GLN A CA 1
ATOM 2001 C C . GLN A 1 253 ? 19.202 -12.387 24.707 1.00 97.06 253 GLN A C 1
ATOM 2003 O O . GLN A 1 253 ? 18.449 -12.830 25.569 1.00 97.06 253 GLN A O 1
ATOM 2008 N N . LEU A 1 254 ? 18.835 -12.245 23.429 1.00 96.12 254 LEU A N 1
ATOM 2009 C CA . LEU A 1 254 ? 17.519 -12.635 22.914 1.00 96.12 254 LEU A CA 1
ATOM 2010 C C . LEU A 1 254 ? 17.428 -14.137 22.624 1.00 96.12 254 LEU A C 1
ATOM 2012 O O . LEU A 1 254 ? 16.423 -14.761 22.948 1.00 96.12 254 LEU A O 1
ATOM 2016 N N . SER A 1 255 ? 18.479 -14.718 22.035 1.00 97.50 255 SER A N 1
ATOM 2017 C CA . SER A 1 255 ? 18.592 -16.156 21.779 1.00 97.50 255 SER A CA 1
ATOM 2018 C C . SER A 1 255 ? 19.896 -16.696 22.380 1.00 97.50 255 SER A C 1
ATOM 2020 O O . SER A 1 255 ? 20.954 -16.644 21.740 1.00 97.50 255 SER A O 1
ATOM 2022 N N . PRO A 1 256 ? 19.839 -17.279 23.596 1.00 97.25 256 PRO A N 1
ATOM 2023 C CA . PRO A 1 256 ? 21.001 -17.866 24.269 1.00 97.25 256 PRO A CA 1
ATOM 2024 C C . PRO A 1 256 ? 21.658 -19.029 23.509 1.00 97.25 256 PRO A C 1
ATOM 2026 O O . PRO A 1 256 ? 22.735 -19.484 23.888 1.00 97.25 256 PRO A O 1
ATOM 2029 N N . GLN A 1 257 ? 21.013 -19.535 22.452 1.00 96.81 257 GLN A N 1
ATOM 2030 C CA . GLN A 1 257 ? 21.539 -20.606 21.605 1.00 96.81 257 GLN A CA 1
ATOM 2031 C C . GLN A 1 257 ? 22.595 -20.113 20.601 1.00 96.81 257 GLN A C 1
ATOM 2033 O O . GLN A 1 257 ? 23.325 -20.934 20.044 1.00 96.81 257 GLN A O 1
ATOM 2038 N N . ILE A 1 258 ? 22.700 -18.797 20.370 1.00 97.38 258 ILE A N 1
ATOM 2039 C CA . ILE A 1 258 ? 23.718 -18.206 19.492 1.00 97.38 258 ILE A CA 1
ATOM 2040 C C . ILE A 1 258 ? 25.100 -18.360 20.132 1.00 97.38 258 ILE A C 1
ATOM 2042 O O . ILE A 1 258 ? 25.363 -17.857 21.232 1.00 97.38 258 ILE A O 1
ATOM 2046 N N . ARG A 1 259 ? 26.022 -19.024 19.429 1.00 97.38 259 ARG A N 1
ATOM 2047 C CA . ARG A 1 259 ? 27.369 -19.270 19.958 1.00 97.38 259 ARG A CA 1
ATOM 2048 C C . ARG A 1 259 ? 28.159 -17.974 20.089 1.00 97.38 259 ARG A C 1
ATOM 2050 O O . ARG A 1 259 ? 28.096 -17.083 19.243 1.00 97.38 259 ARG A O 1
ATOM 2057 N N . THR A 1 260 ? 28.964 -17.898 21.146 1.00 96.25 260 THR A N 1
ATOM 2058 C CA . THR A 1 260 ? 29.894 -16.784 21.342 1.00 96.25 260 THR A CA 1
ATOM 2059 C C . THR A 1 260 ? 30.958 -16.819 20.262 1.00 96.25 260 THR A C 1
ATOM 2061 O O . THR A 1 260 ? 31.750 -17.757 20.192 1.00 96.25 260 THR A O 1
ATOM 2064 N N . LEU A 1 261 ? 30.966 -15.785 19.425 1.00 96.06 261 LEU A N 1
ATOM 2065 C CA . LEU A 1 261 ? 31.971 -15.623 18.385 1.00 96.06 261 LEU A CA 1
ATOM 2066 C C . LEU A 1 261 ? 33.333 -15.303 18.999 1.00 96.06 261 LEU A C 1
ATOM 2068 O O . LEU A 1 261 ? 33.434 -14.565 19.986 1.00 96.06 261 LEU A O 1
ATOM 2072 N N . GLU A 1 262 ? 34.394 -15.811 18.376 1.00 96.44 262 GLU A N 1
ATOM 2073 C CA . GLU A 1 262 ? 35.754 -15.451 18.760 1.00 96.44 262 GLU A CA 1
ATOM 2074 C C . GLU A 1 262 ? 35.978 -13.951 18.556 1.00 96.44 262 GLU A C 1
ATOM 2076 O O . GLU A 1 262 ? 35.605 -13.375 17.532 1.00 96.44 262 GLU A O 1
ATOM 2081 N N . THR A 1 263 ? 36.591 -13.300 19.544 1.00 95.25 263 THR A N 1
ATOM 2082 C CA . THR A 1 263 ? 36.859 -11.863 19.486 1.00 95.25 263 THR A CA 1
ATOM 2083 C C . THR A 1 263 ? 38.144 -11.608 18.689 1.00 95.25 263 THR A C 1
ATOM 2085 O O . THR A 1 263 ? 39.220 -11.887 19.224 1.00 95.25 263 THR A O 1
ATOM 2088 N N . PRO A 1 264 ? 38.080 -11.085 17.442 1.00 93.25 264 PRO A N 1
ATOM 2089 C CA . PRO A 1 264 ? 39.276 -10.867 16.632 1.00 93.25 264 PRO A CA 1
ATOM 2090 C C . PRO A 1 264 ? 40.210 -9.872 17.322 1.00 93.25 264 PRO A C 1
ATOM 2092 O O . PRO A 1 264 ? 39.744 -8.929 17.974 1.00 93.25 264 PRO A O 1
ATOM 2095 N N . SER A 1 265 ? 41.522 -10.048 17.159 1.00 94.81 265 SER A N 1
ATOM 2096 C CA . SER A 1 265 ? 42.533 -9.263 17.884 1.00 94.81 265 SER A CA 1
ATOM 2097 C C . SER A 1 265 ? 42.403 -7.762 17.632 1.00 94.81 265 SER A C 1
ATOM 2099 O O . SER A 1 265 ? 42.607 -6.966 18.549 1.00 94.81 265 SER A O 1
ATOM 2101 N N . ILE A 1 266 ? 41.935 -7.377 16.436 1.00 93.31 266 ILE A N 1
ATOM 2102 C CA . ILE A 1 266 ? 41.642 -5.982 16.086 1.00 93.31 266 ILE A CA 1
ATOM 2103 C C . ILE A 1 266 ? 40.659 -5.316 17.048 1.00 93.31 266 ILE A C 1
ATOM 2105 O O . ILE A 1 266 ? 40.701 -4.104 17.164 1.00 93.31 266 ILE A O 1
ATOM 2109 N N . VAL A 1 267 ? 39.784 -6.054 17.739 1.00 91.44 267 VAL A N 1
ATOM 2110 C CA . VAL A 1 267 ? 38.835 -5.485 18.712 1.00 91.44 267 VAL A CA 1
ATOM 2111 C C . VAL A 1 267 ? 39.481 -5.232 20.069 1.00 91.44 267 VAL A C 1
ATOM 2113 O O . VAL A 1 267 ? 39.074 -4.306 20.769 1.00 91.44 267 VAL A O 1
ATOM 2116 N N . ARG A 1 268 ? 40.478 -6.040 20.439 1.00 93.12 268 ARG A N 1
ATOM 2117 C CA . ARG A 1 268 ? 41.143 -5.944 21.741 1.00 93.12 268 ARG A CA 1
ATOM 2118 C C . ARG A 1 268 ? 42.098 -4.765 21.767 1.00 93.12 268 ARG A C 1
ATOM 2120 O O . ARG A 1 268 ? 42.010 -3.930 22.659 1.00 93.12 268 ARG A O 1
ATOM 2127 N N . GLU A 1 269 ? 42.971 -4.678 20.766 1.00 92.50 269 GLU A N 1
ATOM 2128 C CA . GLU A 1 269 ? 44.034 -3.678 20.737 1.00 92.50 269 GLU A CA 1
ATOM 2129 C C . GLU A 1 269 ? 44.285 -3.173 19.313 1.00 92.50 269 GLU A C 1
ATOM 2131 O O . GLU A 1 269 ? 44.453 -3.942 18.359 1.00 92.50 269 GLU A O 1
ATOM 2136 N N . LEU A 1 270 ? 44.336 -1.845 19.176 1.00 92.12 270 LEU A N 1
ATOM 2137 C CA . LEU A 1 270 ? 44.815 -1.204 17.959 1.00 92.12 270 LEU A CA 1
ATOM 2138 C C . LEU A 1 270 ? 46.326 -1.448 17.841 1.00 92.12 270 LEU A C 1
ATOM 2140 O O . LEU A 1 270 ? 47.063 -1.111 18.770 1.00 92.12 270 LEU A O 1
ATOM 2144 N N . PRO A 1 271 ? 46.814 -1.989 16.713 1.00 89.19 271 PRO A N 1
ATOM 2145 C CA . PRO A 1 271 ? 48.229 -2.244 16.557 1.00 89.19 271 PRO A CA 1
ATOM 2146 C C . PRO A 1 271 ? 48.953 -0.897 16.510 1.00 89.19 271 PRO A C 1
ATOM 2148 O O . PRO A 1 271 ? 48.605 -0.003 15.733 1.00 89.19 271 PRO A O 1
ATOM 2151 N N . VAL A 1 272 ? 49.953 -0.737 17.373 1.00 89.56 272 VAL A N 1
ATOM 2152 C CA . VAL A 1 272 ? 50.813 0.445 17.379 1.00 89.56 272 VAL A CA 1
ATOM 2153 C C . VAL A 1 272 ? 51.886 0.247 16.316 1.00 89.56 272 VAL A C 1
ATOM 2155 O O . VAL A 1 272 ? 52.556 -0.788 16.282 1.00 89.56 272 VAL A O 1
ATOM 2158 N N . ARG A 1 273 ? 52.048 1.235 15.432 1.00 84.38 273 ARG A N 1
ATOM 2159 C CA . ARG A 1 273 ? 53.091 1.214 14.403 1.00 84.38 273 ARG A CA 1
ATOM 2160 C C . ARG A 1 273 ? 54.465 1.144 15.073 1.00 84.38 273 ARG A C 1
ATOM 2162 O O . ARG A 1 273 ? 54.829 2.045 15.825 1.00 84.38 273 ARG A O 1
ATOM 2169 N N . LYS A 1 274 ? 55.206 0.068 14.807 1.00 84.62 274 LYS A N 1
ATOM 2170 C CA . LYS A 1 274 ? 56.620 -0.083 15.184 1.00 84.62 274 LYS A CA 1
ATOM 2171 C C . LYS A 1 274 ? 57.507 0.556 14.111 1.00 84.62 274 LYS A C 1
ATOM 2173 O O . LYS A 1 274 ? 57.030 0.852 13.021 1.00 84.62 274 LYS A O 1
ATOM 2178 N N . GLU A 1 275 ? 58.795 0.740 14.399 1.00 83.94 275 GLU A N 1
ATOM 2179 C CA . GLU A 1 275 ? 59.762 1.326 13.450 1.00 83.94 275 GLU A CA 1
ATOM 2180 C C . GLU A 1 275 ? 59.890 0.530 12.132 1.00 83.94 275 GLU A C 1
ATOM 2182 O O . GLU A 1 275 ? 60.292 1.087 11.113 1.00 83.94 275 GLU A O 1
ATOM 2187 N N . ASN A 1 276 ? 59.511 -0.755 12.125 1.00 89.75 276 ASN A N 1
ATOM 2188 C CA . ASN A 1 276 ? 59.529 -1.613 10.943 1.00 89.75 276 ASN A CA 1
ATOM 2189 C C . ASN A 1 276 ? 58.139 -1.703 10.282 1.00 89.75 276 ASN A C 1
ATOM 2191 O O . ASN A 1 276 ? 57.281 -2.483 10.706 1.00 89.75 276 ASN A O 1
ATOM 2195 N N . ASP A 1 277 ? 57.927 -0.942 9.205 1.00 90.75 277 ASP A N 1
ATOM 2196 C CA . ASP A 1 277 ? 56.656 -0.909 8.459 1.00 90.75 277 ASP A CA 1
ATOM 2197 C C . ASP A 1 277 ? 56.246 -2.285 7.895 1.00 90.75 277 ASP A C 1
ATOM 2199 O O . ASP A 1 277 ? 55.058 -2.579 7.749 1.00 90.75 277 ASP A O 1
ATOM 2203 N N . THR A 1 278 ? 57.224 -3.156 7.628 1.00 92.31 278 THR A N 1
ATOM 2204 C CA . THR A 1 278 ? 57.001 -4.518 7.122 1.00 92.31 278 THR A CA 1
ATOM 2205 C C . THR A 1 278 ? 56.284 -5.392 8.149 1.00 92.31 278 THR A C 1
ATOM 2207 O O . THR A 1 278 ? 55.329 -6.087 7.812 1.00 92.31 278 THR A O 1
ATOM 2210 N N . GLU A 1 279 ? 56.705 -5.327 9.416 1.00 92.88 279 GLU A N 1
ATOM 2211 C CA . GLU A 1 279 ? 56.071 -6.078 10.507 1.00 92.88 279 GLU A CA 1
ATOM 2212 C C . GLU A 1 279 ? 54.639 -5.605 10.739 1.00 92.88 279 GLU A C 1
ATOM 2214 O O . GLU A 1 279 ? 53.731 -6.418 10.892 1.00 92.88 279 GLU A O 1
ATOM 2219 N N . PHE A 1 280 ? 54.422 -4.288 10.718 1.00 94.06 280 PHE A N 1
ATOM 2220 C CA . PHE A 1 280 ? 53.093 -3.712 10.892 1.00 94.06 280 PHE A CA 1
ATOM 2221 C C . PHE A 1 280 ? 52.122 -4.163 9.789 1.00 94.06 280 PHE A C 1
ATOM 2223 O O . PHE A 1 280 ? 50.987 -4.545 10.072 1.00 94.06 280 PHE A O 1
ATOM 2230 N N . HIS A 1 281 ? 52.579 -4.184 8.536 1.00 94.38 281 HIS A N 1
ATOM 2231 C CA . HIS A 1 281 ? 51.785 -4.668 7.410 1.00 94.38 281 HIS A CA 1
ATOM 2232 C C . HIS A 1 281 ? 51.407 -6.154 7.543 1.00 94.38 281 HIS A C 1
ATOM 2234 O O . HIS A 1 281 ? 50.266 -6.525 7.260 1.00 94.38 281 HIS A O 1
ATOM 2240 N N . GLU A 1 282 ? 52.326 -7.006 8.009 1.00 94.88 282 GLU A N 1
ATOM 2241 C CA . GLU A 1 282 ? 52.016 -8.417 8.270 1.00 94.88 282 GLU A CA 1
ATOM 2242 C C . GLU A 1 282 ? 51.015 -8.585 9.426 1.00 94.88 282 GLU A C 1
ATOM 2244 O O . GLU A 1 282 ? 50.089 -9.386 9.307 1.00 94.88 282 GLU A O 1
ATOM 2249 N N . VAL A 1 283 ? 51.095 -7.770 10.486 1.00 95.69 283 VAL A N 1
ATOM 2250 C CA . VAL A 1 283 ? 50.080 -7.758 11.561 1.00 95.69 283 VAL A CA 1
ATOM 2251 C C . VAL A 1 283 ? 48.689 -7.416 11.016 1.00 95.69 283 VAL A C 1
ATOM 2253 O O . VAL A 1 283 ? 47.715 -8.084 11.360 1.00 95.69 283 VAL A O 1
ATOM 2256 N N . LEU A 1 284 ? 48.572 -6.433 10.114 1.00 95.94 284 LEU A N 1
ATOM 2257 C CA . LEU A 1 284 ? 47.282 -6.096 9.497 1.00 95.94 284 LEU A CA 1
ATOM 2258 C C . LEU A 1 284 ? 46.705 -7.248 8.662 1.00 95.94 284 LEU A C 1
ATOM 2260 O O . LEU A 1 284 ? 45.489 -7.451 8.658 1.00 95.94 284 LEU A O 1
ATOM 2264 N N . LYS A 1 285 ? 47.552 -8.025 7.976 1.00 96.12 285 LYS A N 1
ATOM 2265 C CA . LYS A 1 285 ? 47.109 -9.228 7.254 1.00 96.12 285 LYS A CA 1
ATOM 2266 C C . LYS A 1 285 ? 46.612 -10.314 8.200 1.00 96.12 285 LYS A C 1
ATOM 2268 O O . LYS A 1 285 ? 45.590 -10.930 7.905 1.00 96.12 285 LYS A O 1
ATOM 2273 N N . VAL A 1 286 ? 47.296 -10.527 9.327 1.00 96.19 286 VAL A N 1
ATOM 2274 C CA . VAL A 1 286 ? 46.846 -11.465 10.369 1.00 96.19 286 VAL A CA 1
ATOM 2275 C C . VAL A 1 286 ? 45.477 -11.038 10.896 1.00 96.19 286 VAL A C 1
ATOM 2277 O O . VAL A 1 286 ? 44.556 -11.849 10.920 1.00 96.19 286 VAL A O 1
ATOM 2280 N N . TYR A 1 287 ? 45.288 -9.750 11.193 1.00 96.69 287 TYR A N 1
ATOM 2281 C CA . TYR A 1 287 ? 43.992 -9.222 11.632 1.00 96.69 287 TYR A CA 1
ATOM 2282 C C . TYR A 1 287 ? 42.897 -9.408 10.577 1.00 96.69 287 TYR A C 1
ATOM 2284 O O . TYR A 1 287 ? 41.761 -9.717 10.926 1.00 96.69 287 TYR A O 1
ATOM 2292 N N . ALA A 1 288 ? 43.217 -9.251 9.289 1.00 96.50 288 ALA A N 1
ATOM 2293 C CA . ALA A 1 288 ? 42.257 -9.492 8.214 1.00 96.50 288 ALA A CA 1
ATOM 2294 C C . ALA A 1 288 ? 41.870 -10.973 8.098 1.00 96.50 288 ALA A C 1
ATOM 2296 O O . ALA A 1 288 ? 40.700 -11.274 7.861 1.00 96.50 288 ALA A O 1
ATOM 2297 N N . ALA A 1 289 ? 42.821 -11.888 8.306 1.00 96.38 289 ALA A N 1
ATOM 2298 C CA . ALA A 1 289 ? 42.558 -13.323 8.333 1.00 96.38 289 ALA A CA 1
ATOM 2299 C C . ALA A 1 289 ? 41.692 -13.724 9.542 1.00 96.38 289 ALA A C 1
ATOM 2301 O O . ALA A 1 289 ? 40.686 -14.409 9.367 1.00 96.38 289 ALA A O 1
ATOM 2302 N N . GLU A 1 290 ? 42.020 -13.241 10.745 1.00 96.94 290 GLU A N 1
ATOM 2303 C CA . GLU A 1 290 ? 41.211 -13.457 11.954 1.00 96.94 290 GLU A CA 1
ATOM 2304 C C . GLU A 1 290 ? 39.789 -12.911 11.790 1.00 96.94 290 GLU A C 1
ATOM 2306 O O . GLU A 1 290 ? 38.818 -13.615 12.061 1.00 96.94 290 GLU A O 1
ATOM 2311 N N . LEU A 1 291 ? 39.651 -11.682 11.276 1.00 95.88 291 LEU A N 1
ATOM 2312 C CA . LEU A 1 291 ? 38.351 -11.070 11.009 1.00 95.88 291 LEU A CA 1
ATOM 2313 C C . LEU A 1 291 ? 37.542 -11.887 9.992 1.00 95.88 291 LEU A C 1
ATOM 2315 O O . LEU A 1 291 ? 36.333 -12.034 10.153 1.00 95.88 291 LEU A O 1
ATOM 2319 N N . GLY A 1 292 ? 38.197 -12.443 8.968 1.00 95.62 292 GLY A N 1
ATOM 2320 C CA . GLY A 1 292 ? 37.576 -13.346 7.997 1.00 95.62 292 GLY A CA 1
ATOM 2321 C C . GLY A 1 292 ? 37.053 -14.642 8.628 1.00 95.62 292 GLY A C 1
ATOM 2322 O O . GLY A 1 292 ? 35.957 -15.091 8.282 1.00 95.62 292 GLY A O 1
ATOM 2323 N N . ASN A 1 293 ? 37.784 -15.205 9.594 1.00 96.50 293 ASN A N 1
ATOM 2324 C CA . ASN A 1 293 ? 37.354 -16.386 10.346 1.00 96.50 293 ASN A CA 1
ATOM 2325 C C . ASN A 1 293 ? 36.148 -16.072 11.243 1.00 96.50 293 ASN A C 1
ATOM 2327 O O . ASN A 1 293 ? 35.131 -16.760 11.144 1.00 96.50 293 ASN A O 1
ATOM 2331 N N . THR A 1 294 ? 36.203 -14.998 12.042 1.00 96.56 294 THR A N 1
ATOM 2332 C CA . THR A 1 294 ? 35.067 -14.549 12.871 1.00 96.56 294 THR A CA 1
ATOM 2333 C C . THR A 1 294 ? 33.839 -14.238 12.015 1.00 96.56 294 THR A C 1
ATOM 2335 O O . THR A 1 294 ? 32.720 -14.601 12.367 1.00 96.56 294 THR A O 1
ATOM 2338 N N . TYR A 1 295 ? 34.030 -13.598 10.860 1.00 97.06 295 TYR A N 1
ATOM 2339 C CA . TYR A 1 295 ? 32.942 -13.306 9.931 1.00 97.06 295 TYR A CA 1
ATOM 2340 C C . TYR A 1 295 ? 32.315 -14.584 9.351 1.00 97.06 295 TYR A C 1
ATOM 2342 O O . TYR A 1 295 ? 31.098 -14.672 9.216 1.00 97.06 295 TYR A O 1
ATOM 2350 N N . SER A 1 296 ? 33.124 -15.607 9.071 1.00 96.62 296 SER A N 1
ATOM 2351 C CA . SER A 1 296 ? 32.623 -16.916 8.637 1.00 96.62 296 SER A CA 1
ATOM 2352 C C . SER A 1 296 ? 31.831 -17.623 9.745 1.00 96.62 296 SER A C 1
ATOM 2354 O O . SER A 1 296 ? 30.780 -18.196 9.462 1.00 96.62 296 SER A O 1
ATOM 2356 N N . GLN A 1 297 ? 32.277 -17.526 11.006 1.00 97.50 297 GLN A N 1
ATOM 2357 C CA . GLN A 1 297 ? 31.521 -18.011 12.171 1.00 97.50 297 GLN A CA 1
ATOM 2358 C C . GLN A 1 297 ? 30.176 -17.275 12.308 1.00 97.50 297 GLN A C 1
ATOM 2360 O O . GLN A 1 297 ? 29.146 -17.920 12.474 1.00 97.50 297 GLN A O 1
ATOM 2365 N N . LEU A 1 298 ? 30.155 -15.945 12.150 1.00 97.12 298 LEU A N 1
ATOM 2366 C CA . LEU A 1 298 ? 28.921 -15.150 12.170 1.00 97.12 298 LEU A CA 1
ATOM 2367 C C . LEU A 1 298 ? 27.923 -15.599 11.096 1.00 97.12 298 LEU A C 1
ATOM 2369 O O . LEU A 1 298 ? 26.733 -15.698 11.375 1.00 97.12 298 LEU A O 1
ATOM 2373 N N . LEU A 1 299 ? 28.388 -15.865 9.871 1.00 97.00 299 LEU A N 1
ATOM 2374 C CA . LEU A 1 299 ? 27.516 -16.343 8.794 1.00 97.00 299 LEU A CA 1
ATOM 2375 C C . LEU A 1 299 ? 26.917 -17.720 9.107 1.00 97.00 299 LEU A C 1
ATOM 2377 O O . LEU A 1 299 ? 25.745 -17.949 8.809 1.00 97.00 299 LEU A O 1
ATOM 2381 N N . ALA A 1 300 ? 27.697 -18.615 9.724 1.00 97.31 300 ALA A N 1
ATOM 2382 C CA . ALA A 1 300 ? 27.208 -19.916 10.173 1.00 97.31 300 ALA A CA 1
ATOM 2383 C C . ALA A 1 300 ? 26.149 -19.774 11.281 1.00 97.31 300 ALA A C 1
ATOM 2385 O O . ALA A 1 300 ? 25.093 -20.397 11.195 1.00 97.31 300 ALA A O 1
ATOM 2386 N N . GLU A 1 301 ? 26.383 -18.906 12.270 1.00 97.88 301 GLU A N 1
ATOM 2387 C CA . GLU A 1 301 ? 25.418 -18.632 13.345 1.00 97.88 301 GLU A CA 1
ATOM 2388 C C . GLU A 1 301 ? 24.148 -17.950 12.831 1.00 97.88 301 GLU A C 1
ATOM 2390 O O . GLU A 1 301 ? 23.049 -18.320 13.237 1.00 97.88 301 GLU A O 1
ATOM 2395 N N . ARG A 1 302 ? 24.267 -17.003 11.890 1.00 97.69 302 ARG A N 1
ATOM 2396 C CA . ARG A 1 302 ? 23.107 -16.374 11.243 1.00 97.69 302 ARG A CA 1
ATOM 2397 C C . ARG A 1 302 ? 22.252 -17.417 10.534 1.00 97.69 302 ARG A C 1
ATOM 2399 O O . ARG A 1 302 ? 21.044 -17.420 10.722 1.00 97.69 302 ARG A O 1
ATOM 2406 N N . LYS A 1 303 ? 22.876 -18.313 9.764 1.00 97.12 303 LYS A N 1
ATOM 2407 C CA . LYS A 1 303 ? 22.166 -19.401 9.081 1.00 97.12 303 LYS A CA 1
ATOM 2408 C C . LYS A 1 303 ? 21.482 -20.344 10.080 1.00 97.12 303 LYS A C 1
ATOM 2410 O O . LYS A 1 303 ? 20.333 -20.708 9.883 1.00 97.12 303 LYS A O 1
ATOM 2415 N N . SER A 1 304 ? 22.154 -20.698 11.177 1.00 97.69 304 SER A N 1
ATOM 2416 C CA . SER A 1 304 ? 21.543 -21.519 12.230 1.00 97.69 304 SER A CA 1
ATOM 2417 C C . SER A 1 304 ? 20.369 -20.809 12.925 1.00 97.69 304 SER A C 1
ATOM 2419 O O . SER A 1 304 ? 19.377 -21.449 13.255 1.00 97.69 304 SER A O 1
ATOM 2421 N N . CYS A 1 305 ? 20.451 -19.491 13.130 1.00 97.19 305 CYS A N 1
ATOM 2422 C CA . CYS A 1 305 ? 19.358 -18.678 13.675 1.00 97.19 305 CYS A CA 1
ATOM 2423 C C . CYS A 1 305 ? 18.179 -18.561 12.696 1.00 97.19 305 CYS A C 1
ATOM 2425 O O . CYS A 1 305 ? 17.029 -18.572 13.121 1.00 97.19 305 CYS A O 1
ATOM 2427 N N . GLU A 1 306 ? 18.450 -18.507 11.392 1.00 96.44 306 GLU A N 1
ATOM 2428 C CA . GLU A 1 306 ? 17.435 -18.539 10.334 1.00 96.44 306 GLU A CA 1
ATOM 2429 C C . GLU A 1 306 ? 16.666 -19.870 10.346 1.00 96.44 306 GLU A C 1
ATOM 2431 O O . GLU A 1 306 ? 15.439 -19.861 10.400 1.00 96.44 306 GLU A O 1
ATOM 2436 N N . GLU A 1 307 ? 17.371 -21.005 10.430 1.00 97.19 307 GLU A N 1
ATOM 2437 C CA . GLU A 1 307 ? 16.762 -22.339 10.574 1.00 97.19 307 GLU A CA 1
ATOM 2438 C C . GLU A 1 307 ? 15.871 -22.431 11.829 1.00 97.19 307 GLU A C 1
ATOM 2440 O O . GLU A 1 307 ? 14.715 -22.839 11.735 1.00 97.19 307 GLU A O 1
ATOM 2445 N N . ARG A 1 308 ? 16.347 -21.955 12.991 1.00 97.25 308 ARG A N 1
ATOM 2446 C CA . ARG A 1 308 ? 15.534 -21.912 14.223 1.00 97.25 308 ARG A CA 1
ATOM 2447 C C . ARG A 1 308 ? 14.326 -20.988 14.126 1.00 97.25 308 ARG A C 1
ATOM 2449 O O . ARG A 1 308 ? 13.295 -21.272 14.728 1.00 97.25 308 ARG A O 1
ATOM 2456 N N . THR A 1 309 ? 14.451 -19.876 13.406 1.00 94.06 309 THR A N 1
ATOM 2457 C CA . THR A 1 309 ? 13.342 -18.935 13.200 1.00 94.06 309 THR A CA 1
ATOM 2458 C C . THR A 1 309 ? 12.233 -19.595 12.383 1.00 94.06 309 THR A C 1
ATOM 2460 O O . THR A 1 309 ? 11.059 -19.473 12.733 1.00 94.06 309 THR A O 1
ATOM 2463 N N . GLU A 1 310 ? 12.593 -20.352 11.343 1.00 94.19 310 GLU A N 1
ATOM 2464 C CA . GLU A 1 310 ? 11.638 -21.142 10.558 1.00 94.19 310 GLU A CA 1
ATOM 2465 C C . GLU A 1 310 ? 11.025 -22.289 11.378 1.00 94.19 310 GLU A C 1
ATOM 2467 O O . GLU A 1 310 ? 9.807 -22.486 11.340 1.00 94.19 310 GLU A O 1
ATOM 2472 N N . ASP A 1 311 ? 11.817 -22.982 12.204 1.00 95.81 311 ASP A N 1
ATOM 2473 C CA . ASP A 1 311 ? 11.299 -23.990 13.136 1.00 95.81 311 ASP A CA 1
ATOM 2474 C C . ASP A 1 311 ? 10.301 -23.371 14.132 1.00 95.81 311 ASP A C 1
ATOM 2476 O O . ASP A 1 311 ? 9.203 -23.899 14.322 1.00 95.81 311 ASP A O 1
ATOM 2480 N N . ALA A 1 312 ? 10.627 -22.215 14.720 1.00 94.44 312 ALA A N 1
ATOM 2481 C CA . ALA A 1 312 ? 9.755 -21.484 15.639 1.00 94.44 312 ALA A CA 1
ATOM 2482 C C . ALA A 1 312 ? 8.458 -21.017 14.958 1.00 94.44 312 ALA A C 1
ATOM 2484 O O . ALA A 1 312 ? 7.374 -21.154 15.523 1.00 94.44 312 ALA A O 1
ATOM 2485 N N . LYS A 1 313 ? 8.543 -20.535 13.715 1.00 94.56 313 LYS A N 1
ATOM 2486 C CA . LYS A 1 313 ? 7.379 -20.175 12.894 1.00 94.56 313 LYS A CA 1
ATOM 2487 C C . LYS A 1 313 ? 6.486 -21.385 12.627 1.00 94.56 313 LYS A C 1
ATOM 2489 O O . LYS A 1 313 ? 5.265 -21.294 12.756 1.00 94.56 313 LYS A O 1
ATOM 2494 N N . SER A 1 314 ? 7.082 -22.534 12.304 1.00 93.38 314 SER A N 1
ATOM 2495 C CA . SER A 1 314 ? 6.344 -23.787 12.123 1.00 93.38 314 SER A CA 1
ATOM 2496 C C . SER A 1 314 ? 5.659 -24.239 13.421 1.00 93.38 314 SER A C 1
ATOM 2498 O O . SER A 1 314 ? 4.527 -24.725 13.383 1.00 93.38 314 SER A O 1
ATOM 2500 N N . ALA A 1 315 ? 6.296 -24.016 14.577 1.00 94.81 315 ALA A N 1
ATOM 2501 C CA . ALA A 1 315 ? 5.727 -24.310 15.887 1.00 94.81 315 ALA A CA 1
ATOM 2502 C C . ALA A 1 315 ? 4.530 -23.404 16.215 1.00 94.81 315 ALA A C 1
ATOM 2504 O O . ALA A 1 315 ? 3.522 -23.913 16.702 1.00 94.81 315 ALA A O 1
ATOM 2505 N N . VAL A 1 316 ? 4.597 -22.105 15.887 1.00 91.69 316 VAL A N 1
ATOM 2506 C CA . VAL A 1 316 ? 3.455 -21.177 16.001 1.00 91.69 316 VAL A CA 1
ATOM 2507 C C . VAL A 1 316 ? 2.290 -21.661 15.144 1.00 91.69 316 VAL A C 1
ATOM 2509 O O . VAL A 1 316 ? 1.197 -21.846 15.667 1.00 91.69 316 VAL A O 1
ATOM 2512 N N . LEU A 1 317 ? 2.530 -21.962 13.864 1.00 91.56 317 LEU A N 1
ATOM 2513 C CA . LEU A 1 317 ? 1.485 -22.456 12.960 1.00 91.56 317 LEU A CA 1
ATOM 2514 C C . LEU A 1 317 ? 0.857 -23.762 13.460 1.00 91.56 317 LEU A C 1
ATOM 2516 O O . LEU A 1 317 ? -0.359 -23.931 13.408 1.00 91.56 317 LEU A O 1
ATOM 2520 N N . LYS A 1 318 ? 1.672 -24.689 13.972 1.00 94.00 318 LYS A N 1
ATOM 2521 C CA . LYS A 1 318 ? 1.187 -25.950 14.543 1.00 94.00 318 LYS A CA 1
ATOM 2522 C C . LYS A 1 318 ? 0.359 -25.722 15.812 1.00 94.00 318 LYS A C 1
ATOM 2524 O O . LYS A 1 318 ? -0.655 -26.392 15.993 1.00 94.00 318 LYS A O 1
ATOM 2529 N N . ALA A 1 319 ? 0.770 -24.797 16.678 1.00 92.88 319 ALA A N 1
ATOM 2530 C CA . ALA A 1 319 ? 0.021 -24.437 17.881 1.00 92.88 319 ALA A CA 1
ATOM 2531 C C . ALA A 1 319 ? -1.314 -23.752 17.529 1.00 92.88 319 ALA A C 1
ATOM 2533 O O . ALA A 1 319 ? -2.349 -24.097 18.095 1.00 92.88 319 ALA A O 1
ATOM 2534 N N . GLU A 1 320 ? -1.316 -22.852 16.541 1.00 90.94 320 GLU A N 1
ATOM 2535 C CA . GLU A 1 320 ? -2.520 -22.176 16.035 1.00 90.94 320 GLU A CA 1
ATOM 2536 C C . GLU A 1 320 ? -3.506 -23.157 15.380 1.00 90.94 320 GLU A C 1
ATOM 2538 O O . GLU A 1 320 ? -4.715 -23.091 15.601 1.00 90.94 320 GLU A O 1
ATOM 2543 N N . GLN A 1 321 ? -3.006 -24.140 14.629 1.00 90.44 321 GLN A N 1
ATOM 2544 C CA . GLN A 1 321 ? -3.836 -25.237 14.123 1.00 90.44 321 GLN A CA 1
ATOM 2545 C C . GLN A 1 321 ? -4.397 -26.102 15.259 1.00 90.44 321 GLN A C 1
ATOM 2547 O O . GLN A 1 321 ? -5.536 -26.562 15.175 1.00 90.44 321 GLN A O 1
ATOM 2552 N N . GLY A 1 322 ? -3.616 -26.305 16.325 1.00 92.19 322 GLY A N 1
ATOM 2553 C CA . GLY A 1 322 ? -4.022 -27.062 17.506 1.00 92.19 322 GLY A CA 1
ATOM 2554 C C . GLY A 1 322 ? -5.175 -26.422 18.280 1.00 92.19 322 GLY A C 1
ATOM 2555 O O . GLY A 1 322 ? -6.012 -27.150 18.804 1.00 92.19 322 GLY A O 1
ATOM 2556 N N . ILE A 1 323 ? -5.262 -25.087 18.313 1.00 93.88 323 ILE A N 1
ATOM 2557 C CA . ILE A 1 323 ? -6.344 -24.373 19.006 1.00 93.88 323 ILE A CA 1
ATOM 2558 C C . ILE A 1 323 ? -7.613 -24.215 18.163 1.00 93.88 323 ILE A C 1
ATOM 2560 O O . ILE A 1 323 ? -8.710 -24.174 18.718 1.00 93.88 323 ILE A O 1
ATOM 2564 N N . ALA A 1 324 ? -7.491 -24.169 16.833 1.00 88.75 324 ALA A N 1
ATOM 2565 C CA . ALA A 1 324 ? -8.624 -23.933 15.938 1.00 88.75 324 ALA A CA 1
ATOM 2566 C C . ALA A 1 324 ? -9.751 -24.973 16.101 1.00 88.75 324 ALA A C 1
ATOM 2568 O O . ALA A 1 324 ? -10.927 -24.613 16.058 1.00 88.75 324 ALA A O 1
ATOM 2569 N N . GLY A 1 325 ? -9.402 -26.246 16.320 1.00 92.62 325 GLY A N 1
ATOM 2570 C CA . GLY A 1 325 ? -10.367 -27.324 16.569 1.00 92.62 325 GLY A CA 1
ATOM 2571 C C . GLY A 1 325 ? -11.139 -27.130 17.882 1.00 92.62 325 GLY A C 1
ATOM 2572 O O . GLY A 1 325 ? -12.342 -26.875 17.827 1.00 92.62 325 GLY A O 1
ATOM 2573 N N . PRO A 1 326 ? -10.464 -27.171 19.048 1.00 95.12 326 PRO A N 1
ATOM 2574 C CA . PRO A 1 326 ? -11.099 -26.966 20.349 1.00 95.12 326 PRO A CA 1
ATOM 2575 C C . PRO A 1 326 ? -11.869 -25.645 20.463 1.00 95.12 326 PRO A C 1
ATOM 2577 O O . PRO A 1 326 ? -12.956 -25.623 21.028 1.00 95.12 326 PRO A O 1
ATOM 2580 N N . ALA A 1 327 ? -11.358 -24.546 19.893 1.00 92.12 327 ALA A N 1
ATOM 2581 C CA . ALA A 1 327 ? -12.050 -23.255 19.916 1.00 92.12 327 ALA A CA 1
ATOM 2582 C C . ALA A 1 327 ? -13.347 -23.279 19.093 1.00 92.12 327 ALA A C 1
ATOM 2584 O O . ALA A 1 327 ? -14.365 -22.733 19.523 1.00 92.12 327 ALA A O 1
ATOM 2585 N N . LYS A 1 328 ? -13.340 -23.949 17.932 1.00 92.31 328 LYS A N 1
ATOM 2586 C CA . LYS A 1 328 ? -14.551 -24.157 17.131 1.00 92.31 328 LYS A CA 1
ATOM 2587 C C . LYS A 1 328 ? -15.558 -25.043 17.866 1.00 92.31 328 LYS A C 1
ATOM 2589 O O . LYS A 1 328 ? -16.736 -24.705 17.896 1.00 92.31 328 LYS A O 1
ATOM 2594 N N . GLU A 1 329 ? -15.106 -26.141 18.472 1.00 95.00 329 GLU A N 1
ATOM 2595 C CA . GLU A 1 329 ? -15.962 -27.031 19.269 1.00 95.00 329 GLU A CA 1
ATOM 2596 C C . GLU A 1 329 ? -16.589 -26.301 20.461 1.00 95.00 329 GLU A C 1
ATOM 2598 O O . GLU A 1 329 ? -17.795 -26.413 20.677 1.00 95.00 329 GLU A O 1
ATOM 2603 N N . LEU A 1 330 ? -15.806 -25.489 21.180 1.00 95.31 330 LEU A N 1
ATOM 2604 C CA . LEU A 1 330 ? -16.295 -24.651 22.273 1.00 95.31 330 LEU A CA 1
ATOM 2605 C C . LEU A 1 330 ? -17.347 -23.650 21.783 1.00 95.31 330 LEU A C 1
ATOM 2607 O O . LEU A 1 330 ? -18.388 -23.497 22.417 1.00 95.31 330 LEU A O 1
ATOM 2611 N N . ARG A 1 331 ? -17.120 -22.996 20.636 1.00 93.62 331 ARG A N 1
ATOM 2612 C CA . ARG A 1 331 ? -18.081 -22.047 20.056 1.00 93.62 331 ARG A CA 1
ATOM 2613 C C . ARG A 1 331 ? -19.387 -22.728 19.652 1.00 93.62 331 ARG A C 1
ATOM 2615 O O . ARG A 1 331 ? -20.455 -22.210 19.967 1.00 93.62 331 ARG A O 1
ATOM 2622 N N . GLU A 1 332 ? -19.324 -23.884 18.993 1.00 94.94 332 GLU A N 1
ATOM 2623 C CA . GLU A 1 332 ? -20.522 -24.654 18.632 1.00 94.94 332 GLU A CA 1
ATOM 2624 C C . GLU A 1 332 ? -21.267 -25.157 19.875 1.00 94.94 332 GLU A C 1
ATOM 2626 O O . GLU A 1 332 ? -22.497 -25.112 19.910 1.00 94.94 332 GLU A O 1
ATOM 2631 N N . LEU A 1 333 ? -20.547 -25.564 20.927 1.00 95.88 333 LEU A N 1
ATOM 2632 C CA . LEU A 1 333 ? -21.158 -25.954 22.195 1.00 95.88 333 LEU A CA 1
ATOM 2633 C C . LEU A 1 333 ? -21.841 -24.763 22.879 1.00 95.88 333 LEU A C 1
ATOM 2635 O O . LEU A 1 333 ? -23.002 -24.875 23.260 1.00 95.88 333 LEU A O 1
ATOM 2639 N N . ARG A 1 334 ? -21.179 -23.603 22.968 1.00 95.62 334 ARG A N 1
ATOM 2640 C CA . ARG A 1 334 ? -21.764 -22.366 23.517 1.00 95.62 334 ARG A CA 1
ATOM 2641 C C . ARG A 1 334 ? -22.969 -21.897 22.704 1.00 95.62 334 ARG A C 1
ATOM 2643 O O . ARG A 1 334 ? -23.973 -21.495 23.284 1.00 95.62 334 ARG A O 1
ATOM 2650 N N . LYS A 1 335 ? -22.922 -22.015 21.375 1.00 95.00 335 LYS A N 1
ATOM 2651 C CA . LYS A 1 335 ? -24.060 -21.757 20.481 1.00 95.00 335 LYS A CA 1
ATOM 2652 C C . LYS A 1 335 ? -25.225 -22.706 20.756 1.00 95.00 335 LYS A C 1
ATOM 2654 O O . LYS A 1 335 ? -26.355 -22.241 20.880 1.00 95.00 335 LYS A O 1
ATOM 2659 N N . ALA A 1 336 ? -24.969 -24.008 20.878 1.00 95.50 336 ALA A N 1
ATOM 2660 C CA . ALA A 1 336 ? -25.996 -24.997 21.194 1.00 95.50 336 ALA A CA 1
ATOM 2661 C C . ALA A 1 336 ? -26.627 -24.738 22.571 1.00 95.50 336 ALA A C 1
ATOM 2663 O O . ALA A 1 336 ? -27.850 -24.721 22.684 1.00 95.50 336 ALA A O 1
ATOM 2664 N N . THR A 1 337 ? -25.808 -24.452 23.585 1.00 94.38 337 THR A N 1
ATOM 2665 C CA . THR A 1 337 ? -26.263 -24.089 24.934 1.00 94.38 337 THR A CA 1
ATOM 2666 C C . THR A 1 337 ? -27.084 -22.800 24.929 1.00 94.38 337 THR A C 1
ATOM 2668 O O . THR A 1 337 ? -28.142 -22.738 25.551 1.00 94.38 337 THR A O 1
ATOM 2671 N N . PHE A 1 338 ? -26.648 -21.777 24.188 1.00 95.44 338 PHE A N 1
ATOM 2672 C CA . PHE A 1 338 ? -27.389 -20.525 24.038 1.00 95.44 338 PHE A CA 1
ATOM 2673 C C . PHE A 1 338 ? -28.777 -20.769 23.427 1.00 95.44 338 PHE A C 1
ATOM 2675 O O . PHE A 1 338 ? -29.779 -20.306 23.967 1.00 95.44 338 PHE A O 1
ATOM 2682 N N . LEU A 1 339 ? -28.854 -21.546 22.342 1.00 94.94 339 LEU A N 1
ATOM 2683 C CA . LEU A 1 339 ? -30.118 -21.874 21.676 1.00 94.94 339 LEU A CA 1
ATOM 2684 C C . LEU A 1 339 ? -31.035 -22.761 22.534 1.00 94.94 339 LEU A C 1
ATOM 2686 O O . LEU A 1 339 ? -32.248 -22.562 22.509 1.00 94.94 339 LEU A O 1
ATOM 2690 N N . ASP A 1 340 ? -30.483 -23.693 23.315 1.00 94.50 340 ASP A N 1
ATOM 2691 C CA . ASP A 1 340 ? -31.243 -24.501 24.279 1.00 94.50 340 ASP A CA 1
ATOM 2692 C C . ASP A 1 340 ? -31.896 -23.617 25.355 1.00 94.50 340 ASP A C 1
ATOM 2694 O O . ASP A 1 340 ? -33.092 -23.740 25.621 1.00 94.50 340 ASP A O 1
ATOM 2698 N N . ILE A 1 341 ? -31.151 -22.651 25.909 1.00 93.12 341 ILE A N 1
ATOM 2699 C CA . ILE A 1 341 ? -31.686 -21.692 26.888 1.00 93.12 341 ILE A CA 1
ATOM 2700 C C . ILE A 1 341 ? -32.780 -20.821 26.255 1.00 93.12 341 ILE A C 1
ATOM 2702 O O . ILE A 1 341 ? -33.846 -20.672 26.850 1.00 93.12 341 ILE A O 1
ATOM 2706 N N . VAL A 1 342 ? -32.567 -20.288 25.044 1.00 94.69 342 VAL A N 1
ATOM 2707 C CA . VAL A 1 342 ? -33.590 -19.507 24.318 1.00 94.69 342 VAL A CA 1
ATOM 2708 C C . VAL A 1 342 ? -34.848 -20.345 24.061 1.00 94.69 342 VAL A C 1
ATOM 2710 O O . VAL A 1 342 ? -35.961 -19.867 24.275 1.00 94.69 342 VAL A O 1
ATOM 2713 N N . SER A 1 343 ? -34.695 -21.606 23.648 1.00 95.06 343 SER A N 1
ATOM 2714 C CA . SER A 1 343 ? -35.824 -22.512 23.409 1.00 95.06 343 SER A CA 1
ATOM 2715 C C . SER A 1 343 ? -36.636 -22.752 24.681 1.00 95.06 343 SER A C 1
ATOM 2717 O O . SER A 1 343 ? -37.861 -22.659 24.649 1.00 95.06 343 SER A O 1
ATOM 2719 N N . LYS A 1 344 ? -35.961 -23.012 25.805 1.00 93.69 344 LYS A N 1
ATOM 2720 C CA . LYS A 1 344 ? -36.597 -23.231 27.111 1.00 93.69 344 LYS A CA 1
ATOM 2721 C C . LYS A 1 344 ? -37.274 -21.975 27.670 1.00 93.69 344 LYS A C 1
ATOM 2723 O O . LYS A 1 344 ? -38.306 -22.071 28.329 1.00 93.69 344 LYS A O 1
ATOM 2728 N N . LEU A 1 345 ? -36.713 -20.792 27.398 1.00 92.19 345 LEU A N 1
ATOM 2729 C CA . LEU A 1 345 ? -37.341 -19.510 27.737 1.00 92.19 345 LEU A CA 1
ATOM 2730 C C . LEU A 1 345 ? -38.629 -19.297 26.933 1.00 92.19 345 LEU A C 1
ATOM 2732 O O . LEU A 1 345 ? -39.627 -18.846 27.486 1.00 92.19 345 LEU A O 1
ATOM 2736 N N . ASN A 1 346 ? -38.629 -19.675 25.653 1.00 92.19 346 ASN A N 1
ATOM 2737 C CA . ASN A 1 346 ? -39.798 -19.550 24.783 1.00 92.19 346 ASN A CA 1
ATOM 2738 C C . ASN A 1 346 ? -40.884 -20.603 25.061 1.00 92.19 346 ASN A C 1
ATOM 2740 O O . ASN A 1 346 ? -42.062 -20.318 24.851 1.00 92.19 346 ASN A O 1
ATOM 2744 N N . SER A 1 347 ? -40.521 -21.809 25.517 1.00 94.31 347 SER A N 1
ATOM 2745 C CA . SER A 1 347 ? -41.489 -22.864 25.861 1.00 94.31 347 SER A CA 1
ATOM 2746 C C . SER A 1 347 ? -42.154 -22.662 27.225 1.00 94.31 347 SER A C 1
ATOM 2748 O O . SER A 1 347 ? -43.180 -23.284 27.495 1.00 94.31 347 SER A O 1
ATOM 2750 N N . GLY A 1 348 ? -41.594 -21.803 28.084 1.00 90.75 348 GLY A N 1
ATOM 2751 C CA . GLY A 1 348 ? -42.049 -21.639 29.466 1.00 90.75 348 GLY A CA 1
ATOM 2752 C C . GLY A 1 348 ? -41.742 -22.847 30.362 1.00 90.75 348 GLY A C 1
ATOM 2753 O O . GLY A 1 348 ? -42.217 -22.891 31.490 1.00 90.75 348 GLY A O 1
ATOM 2754 N N . GLU A 1 349 ? -40.945 -23.817 29.893 1.00 87.50 349 GLU A N 1
ATOM 2755 C CA . GLU A 1 349 ? -40.564 -25.027 30.650 1.00 87.50 349 GLU A CA 1
ATOM 2756 C C . GLU A 1 349 ? -39.530 -24.757 31.751 1.00 87.50 349 GLU A C 1
ATOM 2758 O O . GLU A 1 349 ? -39.174 -25.646 32.524 1.00 87.50 349 GLU A O 1
ATOM 2763 N N . LEU A 1 350 ? -39.019 -23.532 31.830 1.00 79.00 350 LEU A N 1
ATOM 2764 C CA . LEU A 1 350 ? -38.127 -23.105 32.894 1.00 79.00 350 LEU A CA 1
ATOM 2765 C C . LEU A 1 350 ? -38.937 -22.804 34.157 1.00 79.00 350 LEU A C 1
ATOM 2767 O O . LEU A 1 350 ? -39.113 -21.641 34.510 1.00 79.00 350 LEU A O 1
ATOM 2771 N N . GLU A 1 351 ? -39.397 -23.856 34.842 1.00 69.81 351 GLU A N 1
ATOM 2772 C CA . GLU A 1 351 ? -39.937 -23.730 36.198 1.00 69.81 351 GLU A CA 1
ATOM 2773 C C . GLU A 1 351 ? -38.920 -22.963 37.058 1.00 69.81 351 GLU A C 1
ATOM 2775 O O . GLU A 1 351 ? -37.717 -23.272 37.071 1.00 69.81 351 GLU A O 1
ATOM 2780 N N . GLU A 1 352 ? -39.383 -21.893 37.711 1.00 63.91 352 GLU A N 1
ATOM 2781 C CA . GLU A 1 352 ? -38.591 -21.225 38.737 1.00 63.91 352 GLU A CA 1
ATOM 2782 C C . GLU A 1 352 ? -38.246 -22.284 39.787 1.00 63.91 352 GLU A C 1
ATOM 2784 O O . GLU A 1 352 ? -39.145 -23.025 40.204 1.00 63.91 352 GLU A O 1
ATOM 2789 N N . PRO A 1 353 ? -36.964 -22.437 40.168 1.00 57.34 353 PRO A N 1
ATOM 2790 C CA . PRO A 1 353 ? -36.623 -23.329 41.261 1.00 57.34 353 PRO A CA 1
ATOM 2791 C C . PRO A 1 353 ? -37.493 -22.923 42.448 1.00 57.34 353 PRO A C 1
ATOM 2793 O O . PRO A 1 353 ? -37.439 -21.792 42.913 1.00 57.34 353 PRO A O 1
ATOM 2796 N N . ASN A 1 354 ? -38.382 -23.827 42.851 1.00 55.22 354 ASN A N 1
ATOM 2797 C CA . ASN A 1 354 ? -39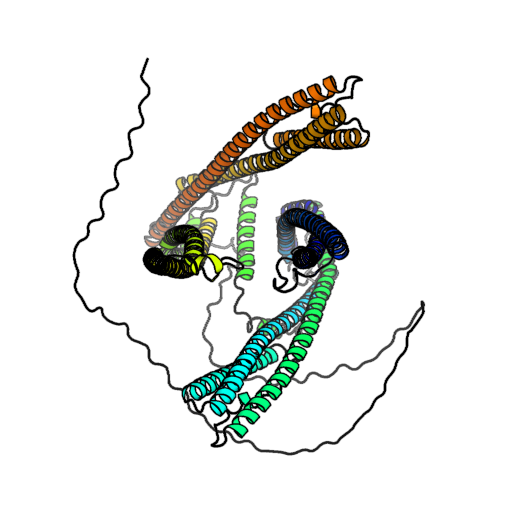.318 -23.595 43.933 1.00 55.22 354 ASN A CA 1
ATOM 2798 C C . ASN A 1 354 ? -38.474 -23.405 45.202 1.00 55.22 354 ASN A C 1
ATOM 2800 O O . ASN A 1 354 ? -37.998 -24.392 45.765 1.00 55.22 354 ASN A O 1
ATOM 2804 N N . ASP A 1 355 ? -38.251 -22.151 45.612 1.00 51.41 355 ASP A N 1
ATOM 2805 C CA . ASP A 1 355 ? -37.345 -21.701 46.691 1.00 51.41 355 ASP A CA 1
ATOM 2806 C C . ASP A 1 355 ? -37.701 -22.252 48.097 1.00 51.41 355 ASP A C 1
ATOM 2808 O O . ASP A 1 355 ? -37.187 -21.808 49.122 1.00 51.41 355 ASP A O 1
ATOM 2812 N N . GLY A 1 356 ? -38.587 -23.248 48.178 1.00 47.97 356 GLY A N 1
ATOM 2813 C CA . GLY A 1 356 ? -39.121 -23.820 49.408 1.00 47.97 356 GLY A CA 1
ATOM 2814 C C . GLY A 1 356 ? -38.237 -24.840 50.132 1.00 47.97 356 GLY A C 1
ATOM 2815 O O . GLY A 1 356 ? -38.628 -25.257 51.215 1.00 47.97 356 GLY A O 1
ATOM 2816 N N . ASN A 1 357 ? -37.081 -25.252 49.599 1.00 49.84 357 ASN A N 1
ATOM 2817 C CA . ASN A 1 357 ? -36.166 -26.174 50.290 1.00 49.84 357 ASN A CA 1
ATOM 2818 C C . ASN A 1 357 ? -34.700 -25.777 50.060 1.00 49.84 357 ASN A C 1
ATOM 2820 O O . ASN A 1 357 ? -34.020 -26.300 49.180 1.00 49.84 357 ASN A O 1
ATOM 2824 N N . PHE A 1 358 ? -34.209 -24.855 50.889 1.00 43.88 358 PHE A N 1
ATOM 2825 C CA . PHE A 1 358 ? -32.779 -24.622 51.088 1.00 43.88 358 PHE A CA 1
ATOM 2826 C C . PHE A 1 358 ? -32.183 -25.842 51.821 1.00 43.88 358 PHE A C 1
ATOM 2828 O O . PHE A 1 358 ? -32.169 -25.897 53.050 1.00 43.88 358 PHE A O 1
ATOM 2835 N N . GLU A 1 359 ? -31.741 -26.856 51.076 1.00 48.47 359 GLU A N 1
ATOM 2836 C CA . GLU A 1 359 ? -30.781 -27.837 51.594 1.00 48.47 359 GLU A CA 1
ATOM 2837 C C . GLU A 1 359 ? -29.410 -27.160 51.738 1.00 48.47 359 GLU A C 1
ATOM 2839 O O . GLU A 1 359 ? -28.998 -26.366 50.889 1.00 48.47 359 GLU A O 1
ATOM 2844 N N . GLU A 1 360 ? -28.742 -27.432 52.863 1.00 46.59 360 GLU A N 1
ATOM 2845 C CA . GLU A 1 360 ? -27.460 -26.846 53.261 1.00 46.59 360 GLU A CA 1
ATOM 2846 C C . GLU A 1 360 ? -26.408 -26.879 52.134 1.00 46.59 360 GLU A C 1
ATOM 2848 O O . GLU A 1 360 ? -26.319 -27.860 51.388 1.00 46.59 360 GLU A O 1
ATOM 2853 N N . PRO A 1 361 ? -25.571 -25.828 52.013 1.00 41.00 361 PRO A N 1
ATOM 2854 C CA . PRO A 1 361 ? -24.545 -25.765 50.982 1.00 41.00 361 PRO A CA 1
ATOM 2855 C C . PRO A 1 361 ? -23.566 -26.945 51.126 1.00 41.00 361 PRO A C 1
ATOM 2857 O O . PRO A 1 361 ? -23.106 -27.224 52.238 1.00 41.00 361 PRO A O 1
ATOM 2860 N N . PRO A 1 362 ? -23.204 -27.634 50.026 1.00 48.12 362 PRO A N 1
ATOM 2861 C CA . PRO A 1 362 ? -22.216 -28.700 50.082 1.00 48.12 362 PRO A CA 1
ATOM 2862 C C . PRO A 1 362 ? -20.861 -28.154 50.566 1.00 48.12 362 PRO A C 1
ATOM 2864 O O . PRO A 1 362 ? -20.540 -26.985 50.322 1.00 48.12 362 PRO A O 1
ATOM 2867 N N . PRO A 1 363 ? -20.052 -28.983 51.251 1.00 44.69 363 PRO A N 1
ATOM 2868 C CA . PRO A 1 363 ? -18.780 -28.562 51.823 1.00 44.69 363 PRO A CA 1
ATOM 2869 C C . PRO A 1 363 ? -17.868 -27.969 50.746 1.00 44.69 363 PRO A C 1
ATOM 2871 O O . PRO A 1 363 ? -17.716 -28.526 49.658 1.00 44.69 363 PRO A O 1
ATOM 2874 N N . SER A 1 364 ? -17.281 -26.818 51.074 1.00 40.06 364 SER A N 1
ATOM 2875 C CA . SER A 1 364 ? -16.413 -26.021 50.212 1.00 40.06 364 SER A CA 1
ATOM 2876 C C . SER A 1 364 ? -15.341 -26.876 49.532 1.00 40.06 364 SER A C 1
ATOM 2878 O O . SER A 1 364 ? -14.486 -27.454 50.205 1.00 40.06 364 SER A O 1
ATOM 2880 N N . TYR A 1 365 ? -15.355 -26.914 48.200 1.00 40.56 365 TYR A N 1
ATOM 2881 C CA . TYR A 1 365 ? -14.214 -27.387 47.424 1.00 40.56 365 TYR A CA 1
ATOM 2882 C C . TYR A 1 365 ? -13.067 -26.380 47.571 1.00 40.56 365 TYR A C 1
ATOM 2884 O O . TYR A 1 365 ? -13.192 -25.212 47.205 1.00 40.56 365 TYR A O 1
ATOM 2892 N N . ASP A 1 366 ? -11.962 -26.844 48.146 1.00 38.62 366 ASP A N 1
ATOM 2893 C CA . ASP A 1 366 ? -10.752 -26.070 48.403 1.00 38.62 366 ASP A CA 1
ATOM 2894 C C . ASP A 1 366 ? -9.958 -25.903 47.089 1.00 38.62 366 ASP A C 1
ATOM 2896 O O . ASP A 1 366 ? -9.250 -26.807 46.645 1.00 38.62 366 ASP A O 1
ATOM 2900 N N . TYR A 1 367 ? -10.132 -24.761 46.414 1.00 43.28 367 TYR A N 1
ATOM 2901 C CA . TYR A 1 367 ? -9.467 -24.407 45.144 1.00 43.28 367 TYR A CA 1
ATOM 2902 C C . TYR A 1 367 ? -8.127 -23.665 45.334 1.00 43.28 367 TYR A C 1
ATOM 2904 O O . TYR A 1 367 ? -7.621 -23.029 44.409 1.00 43.28 367 TYR A O 1
ATOM 2912 N N . THR A 1 368 ? -7.501 -23.751 46.509 1.00 38.53 368 THR A N 1
ATOM 2913 C CA . THR A 1 368 ? -6.306 -22.971 46.889 1.00 38.53 368 THR A CA 1
ATOM 2914 C C . THR A 1 368 ? -4.997 -23.329 46.159 1.00 38.53 368 THR A C 1
ATOM 2916 O O . THR A 1 368 ? -3.937 -22.855 46.554 1.00 38.53 368 THR A O 1
ATOM 2919 N N . ASN A 1 369 ? -5.031 -24.089 45.056 1.00 39.06 369 ASN A N 1
ATOM 2920 C CA . ASN A 1 369 ? -3.824 -24.531 44.336 1.00 39.06 369 ASN A CA 1
ATOM 2921 C C . ASN A 1 369 ? -3.680 -24.032 42.883 1.00 39.06 369 ASN A C 1
ATOM 2923 O O . ASN A 1 369 ? -2.841 -24.542 42.144 1.00 39.06 369 ASN A O 1
ATOM 2927 N N . CYS A 1 370 ? -4.456 -23.032 42.455 1.00 36.59 370 CYS A N 1
ATOM 2928 C CA . CYS A 1 370 ? -4.208 -22.341 41.184 1.00 36.59 370 CYS A CA 1
ATOM 2929 C C . CYS A 1 370 ? -3.463 -21.025 41.446 1.00 36.59 370 CYS A C 1
ATOM 2931 O O . CYS A 1 370 ? -4.077 -20.006 41.753 1.00 36.59 370 CYS A O 1
ATOM 2933 N N . ASP A 1 371 ? -2.134 -21.058 41.338 1.00 39.28 371 ASP A N 1
ATOM 2934 C CA . ASP A 1 371 ? -1.244 -19.901 41.488 1.00 39.28 371 ASP A CA 1
ATOM 2935 C C . ASP A 1 371 ? -1.392 -18.933 40.292 1.00 39.28 371 ASP A C 1
ATOM 2937 O O . ASP A 1 371 ? -0.583 -18.891 39.366 1.00 39.28 371 ASP A O 1
ATOM 2941 N N . PHE A 1 372 ? -2.494 -18.176 40.282 1.00 37.31 372 PHE A N 1
ATOM 2942 C CA . PHE A 1 372 ? -2.809 -17.153 39.275 1.00 37.31 372 PHE A CA 1
ATOM 2943 C C . PHE A 1 372 ? -1.889 -15.920 39.365 1.00 37.31 372 PHE A C 1
ATOM 2945 O O . PHE A 1 372 ? -1.789 -15.141 38.416 1.00 37.31 372 PHE A O 1
ATOM 2952 N N . SER A 1 373 ? -1.174 -15.758 40.480 1.00 38.97 373 SER A N 1
ATOM 2953 C CA . SER A 1 373 ? -0.246 -14.653 40.746 1.00 38.97 373 SER A CA 1
ATOM 2954 C C . SER A 1 373 ? 0.985 -14.662 39.832 1.00 38.97 373 SER A C 1
ATOM 2956 O O . SER A 1 373 ? 1.472 -13.599 39.447 1.00 38.97 373 SER A O 1
ATOM 2958 N N . ALA A 1 374 ? 1.472 -15.842 39.436 1.00 38.62 374 ALA A N 1
ATOM 2959 C CA . ALA A 1 374 ? 2.688 -15.978 38.628 1.00 38.62 374 ALA A CA 1
ATOM 2960 C C . ALA A 1 374 ? 2.497 -15.616 37.137 1.00 38.62 374 ALA A C 1
ATOM 2962 O O . ALA A 1 374 ? 3.466 -15.278 36.452 1.00 38.62 374 ALA A O 1
ATOM 2963 N N . LEU A 1 375 ? 1.257 -15.655 36.631 1.00 39.56 375 LEU A N 1
ATOM 2964 C CA . LEU A 1 375 ? 0.949 -15.379 35.222 1.00 39.56 375 LEU A CA 1
ATOM 2965 C C . LEU A 1 375 ? 0.778 -13.875 34.943 1.00 39.56 375 LEU A C 1
ATOM 2967 O O . LEU A 1 375 ? 1.145 -13.400 33.874 1.00 39.56 375 LEU A O 1
ATOM 2971 N N . ILE A 1 376 ? 0.280 -13.106 35.917 1.00 37.47 376 ILE A N 1
ATOM 2972 C CA . ILE A 1 376 ? -0.007 -11.671 35.744 1.00 37.47 376 ILE A CA 1
ATOM 2973 C C . ILE A 1 376 ? 1.268 -10.816 35.853 1.00 37.47 376 ILE A C 1
ATOM 2975 O O . ILE A 1 376 ? 1.381 -9.785 35.192 1.00 37.47 376 ILE A O 1
ATOM 2979 N N . ILE A 1 377 ? 2.264 -11.257 36.627 1.00 39.41 377 ILE A N 1
ATOM 2980 C CA . ILE A 1 377 ? 3.494 -10.481 36.859 1.00 39.41 377 ILE A CA 1
ATOM 2981 C C . ILE A 1 377 ? 4.443 -10.528 35.645 1.00 39.41 377 ILE A C 1
ATOM 2983 O O . ILE A 1 377 ? 5.098 -9.534 35.348 1.00 39.41 377 ILE A O 1
ATOM 2987 N N . ASN A 1 378 ? 4.456 -11.618 34.868 1.00 39.53 378 ASN A N 1
ATOM 2988 C CA . ASN A 1 378 ? 5.367 -11.759 33.721 1.00 39.53 378 ASN A CA 1
ATOM 2989 C C . ASN A 1 378 ? 4.923 -11.006 32.449 1.00 39.53 378 ASN A C 1
ATOM 2991 O O . ASN A 1 378 ? 5.749 -10.749 31.575 1.00 39.53 378 ASN A O 1
ATOM 2995 N N . VAL A 1 379 ? 3.646 -10.623 32.329 1.00 36.94 379 VAL A N 1
ATOM 2996 C CA . VAL A 1 379 ? 3.121 -9.942 31.125 1.00 36.94 379 VAL A CA 1
ATOM 2997 C C . VAL A 1 379 ? 3.371 -8.426 31.160 1.00 36.94 379 VAL A C 1
ATOM 2999 O O . VAL A 1 379 ? 3.482 -7.793 30.112 1.00 36.94 379 VAL A O 1
ATOM 3002 N N . ALA A 1 380 ? 3.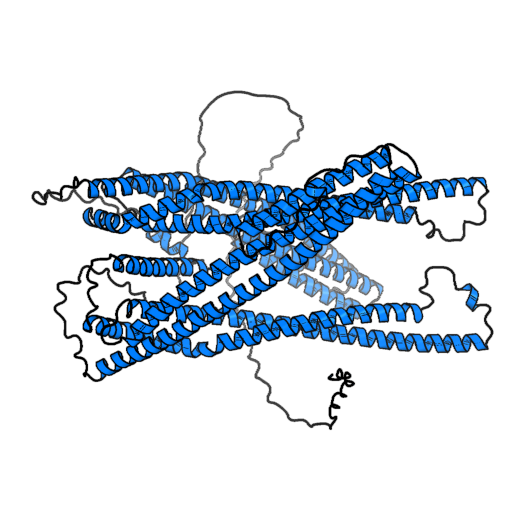537 -7.826 32.342 1.00 34.81 380 ALA A N 1
ATOM 3003 C CA . ALA A 1 380 ? 3.678 -6.374 32.478 1.00 34.81 380 ALA A CA 1
ATOM 3004 C C . ALA A 1 380 ? 5.106 -5.835 32.225 1.00 34.81 380 ALA A C 1
ATOM 3006 O O . ALA A 1 380 ? 5.263 -4.642 31.974 1.00 34.81 380 ALA A O 1
ATOM 3007 N N . GLU A 1 381 ? 6.146 -6.678 32.258 1.00 36.41 381 GLU A N 1
ATOM 3008 C CA . GLU A 1 381 ? 7.549 -6.218 32.284 1.00 36.41 381 GLU A CA 1
ATOM 3009 C C . GLU A 1 381 ? 8.264 -6.125 30.918 1.00 36.41 381 GLU A C 1
ATOM 3011 O O . GLU A 1 381 ? 9.391 -5.633 30.868 1.00 36.41 381 GLU A O 1
ATOM 3016 N N . LEU A 1 382 ? 7.649 -6.514 29.790 1.00 37.12 382 LEU A N 1
ATOM 3017 C CA . LEU A 1 382 ? 8.353 -6.564 28.487 1.00 37.12 382 LEU A CA 1
ATOM 3018 C C . LEU A 1 382 ? 7.684 -5.847 27.298 1.00 37.12 382 LEU A C 1
ATOM 3020 O O . LEU A 1 382 ? 8.205 -5.908 26.183 1.00 37.12 382 LEU A O 1
ATOM 3024 N N . TYR A 1 383 ? 6.596 -5.102 27.510 1.00 43.28 383 TYR A N 1
ATOM 3025 C CA . TYR A 1 383 ? 5.847 -4.444 26.430 1.00 43.28 383 TYR A CA 1
ATOM 3026 C C . TYR A 1 383 ? 5.910 -2.913 26.518 1.00 43.28 383 TYR A C 1
ATOM 3028 O O . TYR A 1 383 ? 5.262 -2.297 27.359 1.00 43.28 383 TYR A O 1
ATOM 3036 N N . GLN A 1 384 ? 6.678 -2.288 25.618 1.00 39.75 384 GLN A N 1
ATOM 3037 C CA . GLN A 1 384 ? 6.723 -0.826 25.446 1.00 39.75 384 GLN A CA 1
ATOM 3038 C C . GLN A 1 384 ? 6.461 -0.311 24.019 1.00 39.75 384 GLN A C 1
ATOM 3040 O O . GLN A 1 384 ? 6.549 0.895 23.815 1.00 39.75 384 GLN A O 1
ATOM 3045 N N . PRO A 1 385 ? 6.073 -1.136 23.029 1.00 40.31 385 PRO A N 1
ATOM 3046 C CA . PRO A 1 385 ? 5.293 -0.530 21.947 1.00 40.31 385 PRO A CA 1
ATOM 3047 C C . PRO A 1 385 ? 4.237 -1.485 21.384 1.00 40.31 385 PRO A C 1
ATOM 3049 O O . PRO A 1 385 ? 4.576 -2.343 20.577 1.00 40.31 385 PRO A O 1
ATOM 3052 N N . LEU A 1 386 ? 2.972 -1.335 21.794 1.00 42.75 386 LEU A N 1
ATOM 3053 C CA . LEU A 1 386 ? 1.774 -1.728 21.025 1.00 42.75 386 LEU A CA 1
ATOM 3054 C C . LEU A 1 386 ? 0.511 -1.192 21.731 1.00 42.75 386 LEU A C 1
ATOM 3056 O O . LEU A 1 386 ? -0.324 -1.936 22.232 1.00 42.75 386 LEU A O 1
ATOM 3060 N N . GLU A 1 387 ? 0.368 0.135 21.765 1.00 40.75 387 GLU A N 1
ATOM 3061 C CA . GLU A 1 387 ? -0.825 0.823 22.298 1.00 40.75 387 GLU A CA 1
ATOM 3062 C C . GLU A 1 387 ? -2.082 0.615 21.418 1.00 40.75 387 GLU A C 1
ATOM 3064 O O . GLU A 1 387 ? -3.206 0.812 21.869 1.00 40.75 387 GLU A O 1
ATOM 3069 N N . ILE A 1 388 ? -1.925 0.122 20.184 1.00 42.28 388 ILE A N 1
ATOM 3070 C CA . ILE A 1 388 ? -2.992 0.068 19.167 1.00 42.28 388 ILE A CA 1
ATOM 3071 C C . ILE A 1 388 ? -4.023 -1.054 19.418 1.00 42.28 388 ILE A C 1
ATOM 3073 O O . ILE A 1 388 ? -5.206 -0.877 19.135 1.00 42.28 388 ILE A O 1
ATOM 3077 N N . VAL A 1 389 ? -3.621 -2.202 19.979 1.00 39.03 389 VAL A N 1
ATOM 3078 C CA . VAL A 1 389 ? -4.528 -3.364 20.134 1.00 39.03 389 VAL A CA 1
ATOM 3079 C C . VAL A 1 389 ? -5.463 -3.204 21.339 1.00 39.03 389 VAL A C 1
ATOM 3081 O O . VAL A 1 389 ? -6.632 -3.576 21.268 1.00 39.03 389 VAL A O 1
ATOM 3084 N N . VAL A 1 390 ? -4.992 -2.573 22.419 1.00 42.56 390 VAL A N 1
ATOM 3085 C CA . VAL A 1 390 ? -5.822 -2.277 23.601 1.00 42.56 390 VAL A CA 1
ATOM 3086 C C . VAL A 1 390 ? -6.822 -1.148 23.300 1.00 42.56 390 VAL A C 1
ATOM 3088 O O . VAL A 1 390 ? -7.965 -1.206 23.749 1.00 42.56 390 VAL A O 1
ATOM 3091 N N . LEU A 1 391 ? -6.445 -0.166 22.470 1.00 42.31 391 LEU A N 1
ATOM 3092 C CA . LEU A 1 391 ? -7.342 0.915 22.039 1.00 42.31 391 LEU A CA 1
ATOM 3093 C C . LEU A 1 391 ? -8.473 0.429 21.117 1.00 42.31 391 LEU A C 1
ATOM 3095 O O . LEU A 1 391 ? -9.616 0.855 21.293 1.00 42.31 391 LEU A O 1
ATOM 3099 N N . LEU A 1 392 ? -8.206 -0.503 20.193 1.00 39.28 392 LEU A N 1
ATOM 3100 C CA . LEU A 1 392 ? -9.245 -1.104 19.340 1.00 39.28 392 LEU A CA 1
ATOM 3101 C C . LEU A 1 392 ? -10.248 -1.953 20.141 1.00 39.28 392 LEU A C 1
ATOM 3103 O O . LEU A 1 392 ? -11.446 -1.913 19.863 1.00 39.28 392 LEU A O 1
ATOM 3107 N N . TYR A 1 393 ? -9.790 -2.660 21.179 1.00 40.50 393 TYR A N 1
ATOM 3108 C CA . TYR A 1 393 ? -10.674 -3.462 22.033 1.00 40.50 393 TYR A CA 1
ATOM 3109 C C . TYR A 1 393 ? -11.560 -2.582 22.935 1.00 40.50 393 TYR A C 1
ATOM 3111 O O . TYR A 1 393 ? -12.758 -2.827 23.067 1.00 40.50 393 TYR A O 1
ATOM 3119 N N . CYS A 1 394 ? -11.009 -1.504 23.505 1.00 39.75 394 CYS A N 1
ATOM 3120 C CA . CYS A 1 394 ? -11.766 -0.579 24.356 1.00 39.75 394 CYS A CA 1
ATOM 3121 C C . CYS A 1 394 ? -12.772 0.282 23.571 1.00 39.75 394 CYS A C 1
ATOM 3123 O O . CYS A 1 394 ? -13.877 0.528 24.056 1.00 39.75 394 CYS A O 1
ATOM 3125 N N . THR A 1 395 ? -12.429 0.716 22.354 1.00 44.56 395 THR A N 1
ATOM 3126 C CA . THR A 1 395 ? -13.351 1.486 21.499 1.00 44.56 395 THR A CA 1
ATOM 3127 C C . THR A 1 395 ? -14.463 0.608 20.924 1.00 44.56 395 THR A C 1
ATOM 3129 O O . THR A 1 395 ? -15.622 1.023 20.931 1.00 44.56 395 THR A O 1
ATOM 3132 N N . GLY A 1 396 ? -14.160 -0.633 20.525 1.00 39.91 396 GLY A N 1
ATOM 3133 C CA . GLY A 1 396 ? -15.161 -1.591 20.043 1.00 39.91 396 GLY A CA 1
ATOM 3134 C C . GLY A 1 396 ? -16.231 -1.931 21.086 1.00 39.91 396 GLY A C 1
ATOM 3135 O O . GLY A 1 396 ? -17.420 -1.952 20.764 1.00 39.91 396 GLY A O 1
ATOM 3136 N N . VAL A 1 397 ? -15.842 -2.116 22.354 1.00 45.50 397 VAL A N 1
ATOM 3137 C CA . VAL A 1 397 ? -16.788 -2.385 23.455 1.00 45.50 397 VAL A CA 1
ATOM 3138 C C . VAL A 1 397 ? -17.660 -1.161 23.762 1.00 45.50 397 VAL A C 1
ATOM 3140 O O . VAL A 1 397 ? -18.872 -1.310 23.915 1.00 45.50 397 VAL A O 1
ATOM 3143 N N . ALA A 1 398 ? -17.091 0.049 23.774 1.00 41.06 398 ALA A N 1
ATOM 3144 C CA . ALA A 1 398 ? -17.853 1.278 24.011 1.00 41.06 398 ALA A CA 1
ATOM 3145 C C . ALA A 1 398 ? -18.869 1.569 22.887 1.00 41.06 398 ALA A C 1
ATOM 3147 O O . ALA A 1 398 ? -20.014 1.932 23.161 1.00 41.06 398 ALA A O 1
ATOM 3148 N N . VAL A 1 399 ? -18.494 1.344 21.621 1.00 46.41 399 VAL A N 1
ATOM 3149 C CA . VAL A 1 399 ? -19.399 1.509 20.469 1.00 46.41 399 VAL A CA 1
ATOM 3150 C C . VAL A 1 399 ? -20.486 0.430 20.459 1.00 46.41 399 VAL A C 1
ATOM 3152 O O . VAL A 1 399 ? -21.649 0.740 20.204 1.00 46.41 399 VAL A O 1
ATOM 3155 N N . ALA A 1 400 ? -20.156 -0.820 20.801 1.00 41.31 400 ALA A N 1
ATOM 3156 C CA . ALA A 1 400 ? -21.133 -1.905 20.893 1.00 41.31 400 ALA A CA 1
ATOM 3157 C C . ALA A 1 400 ? -22.145 -1.708 22.039 1.00 41.31 400 ALA A C 1
ATOM 3159 O O . ALA A 1 400 ? -23.306 -2.097 21.884 1.00 41.31 400 ALA A O 1
ATOM 3160 N N . GLN A 1 401 ? -21.731 -1.088 23.151 1.00 42.25 401 GLN A N 1
ATOM 3161 C CA . GLN A 1 401 ? -22.608 -0.712 24.266 1.00 42.25 401 GLN A CA 1
ATOM 3162 C C . GLN A 1 401 ? -23.525 0.468 23.907 1.00 42.25 401 GLN A C 1
ATOM 3164 O O . GLN A 1 401 ? -24.720 0.411 24.195 1.00 42.25 401 GLN A O 1
ATOM 3169 N N . LEU A 1 402 ? -23.014 1.482 23.196 1.00 44.59 402 LEU A N 1
ATOM 3170 C CA . LEU A 1 402 ? -23.828 2.595 22.688 1.00 44.59 402 LEU A CA 1
ATOM 3171 C C . LEU A 1 402 ? -24.871 2.127 21.656 1.00 44.59 402 LEU A C 1
ATOM 3173 O O . LEU A 1 402 ? -26.031 2.527 21.731 1.00 44.59 402 LEU A O 1
ATOM 3177 N N . PHE A 1 403 ? -24.506 1.213 20.749 1.00 44.91 403 PHE A N 1
ATOM 3178 C CA . PHE A 1 403 ? -25.445 0.652 19.767 1.00 44.91 403 PHE A CA 1
ATOM 3179 C C . PHE A 1 403 ? -26.507 -0.263 20.399 1.00 44.91 403 PHE A C 1
ATOM 3181 O O . PHE A 1 403 ? -27.661 -0.256 19.968 1.00 44.91 403 PHE A O 1
ATOM 3188 N N . ALA A 1 404 ? -26.154 -1.034 21.435 1.00 43.94 404 ALA A N 1
ATOM 3189 C CA . ALA A 1 404 ? -27.111 -1.873 22.161 1.00 43.94 404 ALA A CA 1
ATOM 3190 C C . ALA A 1 404 ? -28.155 -1.035 22.922 1.00 43.94 404 ALA A C 1
ATOM 3192 O O . ALA A 1 404 ? -29.338 -1.379 22.914 1.00 43.94 404 ALA A O 1
ATOM 3193 N N . ALA A 1 405 ? -27.747 0.100 23.501 1.00 43.34 405 ALA A N 1
ATOM 3194 C CA . ALA A 1 405 ? -28.664 1.050 24.131 1.00 43.34 405 ALA A CA 1
ATOM 3195 C C . ALA A 1 405 ? -29.642 1.676 23.116 1.00 43.34 405 ALA A C 1
ATOM 3197 O O . ALA A 1 405 ? -30.815 1.876 23.422 1.00 43.34 405 ALA A O 1
ATOM 3198 N N . GLN A 1 406 ? -29.198 1.914 21.879 1.00 43.78 406 GLN A N 1
ATOM 3199 C CA . GLN A 1 406 ? -30.009 2.568 20.848 1.00 43.78 406 GLN A CA 1
ATOM 3200 C C . GLN A 1 406 ? -31.083 1.648 20.234 1.00 43.78 406 GLN A C 1
ATOM 3202 O O . GLN A 1 406 ? -32.177 2.109 19.906 1.00 43.78 406 GLN A O 1
ATOM 3207 N N . ILE A 1 407 ? -30.822 0.337 20.136 1.00 48.19 407 ILE A N 1
ATOM 3208 C CA . ILE A 1 407 ? -31.797 -0.654 19.636 1.00 48.19 407 ILE A CA 1
ATOM 3209 C C . ILE A 1 407 ? -32.908 -0.923 20.666 1.00 48.19 407 ILE A C 1
ATOM 3211 O O . ILE A 1 407 ? -34.069 -1.099 20.288 1.00 48.19 407 ILE A O 1
ATOM 3215 N N . LEU A 1 408 ? -32.597 -0.879 21.967 1.00 44.91 408 LEU A N 1
ATOM 3216 C CA . LEU A 1 408 ? -33.594 -1.033 23.035 1.00 44.91 408 LEU A CA 1
ATOM 3217 C C . LEU A 1 408 ? -34.635 0.106 23.053 1.00 44.91 408 LEU A C 1
ATOM 3219 O O . LEU A 1 408 ? -35.773 -0.114 23.469 1.00 44.91 408 LEU A O 1
ATOM 3223 N N . CYS A 1 409 ? -34.297 1.284 22.521 1.00 42.69 409 CYS A N 1
ATOM 3224 C CA . CYS A 1 409 ? -35.187 2.448 22.466 1.00 42.69 409 CYS A CA 1
ATOM 3225 C C . CYS A 1 409 ? -36.163 2.463 21.270 1.00 42.69 409 CYS A C 1
ATOM 3227 O O . CYS A 1 409 ? -36.993 3.366 21.184 1.00 42.69 409 CYS A O 1
ATOM 3229 N N . HIS A 1 410 ? -36.104 1.498 20.340 1.00 39.00 410 HIS A N 1
ATOM 3230 C CA . HIS A 1 410 ? -36.890 1.524 19.092 1.00 39.00 410 HIS A CA 1
ATOM 3231 C C . HIS A 1 410 ? -38.001 0.462 18.991 1.00 39.00 410 HIS A C 1
ATOM 3233 O O . HIS A 1 410 ? -38.386 0.067 17.892 1.00 39.00 410 HIS A O 1
ATOM 3239 N N . LYS A 1 411 ? -38.583 0.018 20.118 1.00 43.22 411 LYS A N 1
ATOM 3240 C CA . LYS A 1 411 ? -39.859 -0.727 20.100 1.00 43.22 411 LYS A CA 1
ATOM 3241 C C . LYS A 1 411 ? -41.029 0.230 19.798 1.00 43.22 411 LYS A C 1
ATOM 3243 O O . LYS A 1 411 ? -41.365 1.041 20.664 1.00 43.22 411 LYS A O 1
ATOM 3248 N N . PRO A 1 412 ? -41.712 0.129 18.638 1.00 41.34 412 PRO A N 1
ATOM 3249 C CA . PRO A 1 412 ? -42.896 0.936 18.359 1.00 41.34 412 PRO A CA 1
ATOM 3250 C C . PRO A 1 412 ? -44.040 0.490 19.280 1.00 41.34 412 PRO A C 1
ATOM 3252 O O . PRO A 1 412 ? -44.644 -0.560 19.078 1.00 41.34 412 PRO A O 1
ATOM 3255 N N . GLY A 1 413 ? -44.304 1.271 20.328 1.00 46.38 413 GLY A N 1
ATOM 3256 C CA . GLY A 1 413 ? -45.381 1.025 21.295 1.00 46.38 413 GLY A CA 1
ATOM 3257 C C . GLY A 1 413 ? -44.954 1.078 22.762 1.00 46.38 413 GLY A C 1
ATOM 3258 O O . GLY A 1 413 ? -45.823 1.157 23.626 1.00 46.38 413 GLY A O 1
ATOM 3259 N N . SER A 1 414 ? -43.649 1.092 23.058 1.00 44.69 414 SER A N 1
ATOM 3260 C CA . SER A 1 414 ? -43.166 1.424 24.400 1.00 44.69 414 SER A CA 1
ATOM 3261 C C . SER A 1 414 ? -43.109 2.943 24.499 1.00 44.69 414 SER A C 1
ATOM 3263 O O . SER A 1 414 ? -42.343 3.573 23.775 1.00 44.69 414 SER A O 1
ATOM 3265 N N . SER A 1 415 ? -43.958 3.555 25.327 1.00 46.69 415 SER A N 1
ATOM 3266 C CA . SER A 1 415 ? -43.871 4.986 25.617 1.00 46.69 415 SER A CA 1
ATOM 3267 C C . SER A 1 415 ? -42.478 5.260 26.172 1.00 46.69 415 SER A C 1
ATOM 3269 O O . SER A 1 415 ? -42.202 4.870 27.306 1.00 46.69 415 SER A O 1
ATOM 3271 N N . CYS A 1 416 ? -41.595 5.853 25.362 1.00 47.91 416 CYS A N 1
ATOM 3272 C CA . CYS A 1 416 ? -40.273 6.276 25.797 1.00 47.91 416 CYS A CA 1
ATOM 3273 C C . CYS A 1 416 ? -40.466 7.098 27.066 1.00 47.91 416 CYS A C 1
ATOM 3275 O O . CYS A 1 416 ? -41.065 8.174 27.030 1.00 47.91 416 CYS A O 1
ATOM 3277 N N . THR A 1 417 ? -40.040 6.548 28.198 1.00 54.38 417 THR A N 1
ATOM 3278 C CA . THR A 1 417 ? -39.953 7.273 29.454 1.00 54.38 417 THR A CA 1
ATOM 3279 C C . THR A 1 417 ? -39.028 8.445 29.187 1.00 54.38 417 THR A C 1
ATOM 3281 O O . THR A 1 417 ? -37.819 8.263 29.081 1.00 54.38 417 THR A O 1
ATOM 3284 N N . SER A 1 418 ? -39.622 9.625 28.982 1.00 58.12 418 SER A N 1
ATOM 3285 C CA . SER A 1 418 ? -38.930 10.910 28.999 1.00 58.12 418 SER A CA 1
ATOM 3286 C C . SER A 1 418 ? -37.922 10.854 30.134 1.00 58.12 418 SER A C 1
ATOM 3288 O O . SER A 1 418 ? -38.337 10.650 31.279 1.00 58.12 418 SER A O 1
ATOM 3290 N N . MET A 1 419 ? -36.629 11.008 29.834 1.00 67.25 419 MET A N 1
ATOM 3291 C CA . MET A 1 419 ? -35.634 11.162 30.890 1.00 67.25 419 MET A CA 1
ATOM 3292 C C . MET A 1 419 ? -36.126 12.262 31.827 1.00 67.25 419 MET A C 1
ATOM 3294 O O . MET A 1 419 ? -36.639 13.284 31.370 1.00 67.25 419 MET A O 1
ATOM 3298 N N . SER A 1 420 ? -36.098 12.038 33.138 1.00 81.50 420 SER A N 1
ATOM 3299 C CA . S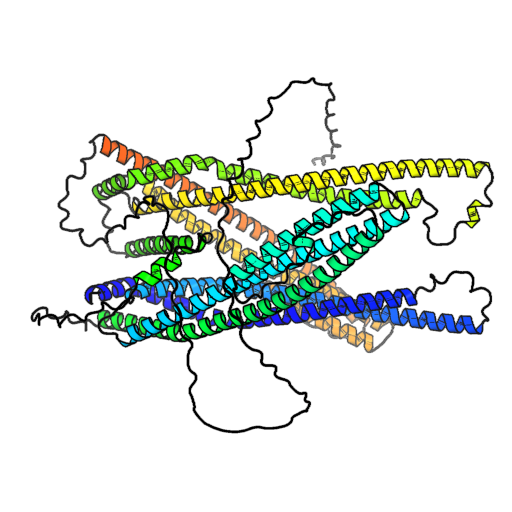ER A 1 420 ? -36.511 13.089 34.061 1.00 81.50 420 SER A CA 1
ATOM 3300 C C . SER A 1 420 ? -35.462 14.201 34.028 1.00 81.50 420 SER A C 1
ATOM 3302 O O . SER A 1 420 ? -34.264 13.941 33.918 1.00 81.50 420 SER A O 1
ATOM 3304 N N . SER A 1 421 ? -35.892 15.459 34.156 1.00 86.38 421 SER A N 1
ATOM 3305 C CA . SER A 1 421 ? -34.960 16.595 34.256 1.00 86.38 421 SER A CA 1
ATOM 3306 C C . SER A 1 421 ? -33.942 16.408 35.396 1.00 86.38 421 SER A C 1
ATOM 3308 O O . SER A 1 421 ? -32.803 16.851 35.274 1.00 86.38 421 SER A O 1
ATOM 3310 N N . SER A 1 422 ? -34.321 15.687 36.461 1.00 87.69 422 SER A N 1
ATOM 3311 C CA . SER A 1 422 ? -33.433 15.331 37.573 1.00 87.69 422 SER A CA 1
ATOM 3312 C C . SER A 1 422 ? -32.278 14.413 37.162 1.00 87.69 422 SER A C 1
ATOM 3314 O O . SER A 1 422 ? -31.149 14.650 37.583 1.00 87.69 422 SER A O 1
ATOM 3316 N N . PHE A 1 423 ? -32.521 13.415 36.304 1.00 89.56 423 PHE A N 1
ATOM 3317 C CA . PHE A 1 423 ? -31.475 12.504 35.832 1.00 89.56 423 PHE A CA 1
ATOM 3318 C C . PHE A 1 423 ? -30.415 13.252 35.020 1.00 89.56 423 PHE A C 1
ATOM 3320 O O . PHE A 1 423 ? -29.219 13.083 35.248 1.00 89.56 423 PHE A O 1
ATOM 3327 N N . LEU A 1 424 ? -30.851 14.140 34.119 1.00 92.19 424 LEU A N 1
ATOM 3328 C CA . LEU A 1 424 ? -29.944 14.958 33.314 1.00 92.19 424 LEU A CA 1
ATOM 3329 C C . LEU A 1 424 ? -29.044 15.837 34.197 1.00 92.19 424 LEU A C 1
ATOM 3331 O O . LEU A 1 424 ? -27.841 15.923 33.966 1.00 92.19 424 LEU A O 1
ATOM 3335 N N . GLN A 1 425 ? -29.612 16.469 35.227 1.00 93.38 425 GLN A N 1
ATOM 3336 C CA . GLN A 1 425 ? -28.859 17.308 36.164 1.00 93.38 425 GLN A CA 1
ATOM 3337 C C . GLN A 1 425 ? -27.816 16.505 36.946 1.00 93.38 425 GLN A C 1
ATOM 3339 O O . GLN A 1 425 ? -26.671 16.946 37.056 1.00 93.38 425 GLN A O 1
ATOM 3344 N N . GLN A 1 426 ? -28.187 15.316 37.429 1.00 93.12 426 GLN A N 1
ATOM 3345 C CA . GLN A 1 426 ? -27.272 14.411 38.122 1.00 93.12 426 GLN A CA 1
ATOM 3346 C C . GLN A 1 426 ? -26.126 13.962 37.204 1.00 93.12 426 GLN A C 1
ATOM 3348 O O . GLN A 1 426 ? -24.957 14.127 37.553 1.00 93.12 426 GLN A O 1
ATOM 3353 N N . ALA A 1 427 ? -26.441 13.491 35.994 1.00 92.62 427 ALA A N 1
ATOM 3354 C CA . ALA A 1 427 ? -25.437 13.056 35.025 1.00 92.62 427 ALA A CA 1
ATOM 3355 C C . ALA A 1 427 ? -24.460 14.189 34.652 1.00 92.62 427 ALA A C 1
ATOM 3357 O O . ALA A 1 427 ? -23.255 13.958 34.514 1.00 92.62 427 ALA A O 1
ATOM 3358 N N . VAL A 1 428 ? -24.950 15.429 34.525 1.00 95.00 428 VAL A N 1
ATOM 3359 C CA . VAL A 1 428 ? -24.113 16.616 34.285 1.00 95.00 428 VAL A CA 1
ATOM 3360 C C . VAL A 1 428 ? -23.215 16.930 35.486 1.00 95.00 428 VAL A C 1
ATOM 3362 O O . VAL A 1 428 ? -22.033 17.231 35.294 1.00 95.00 428 VAL A O 1
ATOM 3365 N N . ALA A 1 429 ? -23.736 16.842 36.713 1.00 93.94 429 ALA A N 1
ATOM 3366 C CA . ALA A 1 429 ? -22.963 17.086 37.929 1.00 93.94 429 ALA A CA 1
ATOM 3367 C C . ALA A 1 429 ? -21.792 16.096 38.057 1.00 93.94 429 ALA A C 1
ATOM 3369 O O . ALA A 1 429 ? -20.639 16.525 38.191 1.00 93.94 429 ALA A O 1
ATOM 3370 N N . GLU A 1 430 ? -22.075 14.799 37.905 1.00 95.25 430 GLU A N 1
ATOM 3371 C CA . GLU A 1 430 ? -21.100 13.701 37.987 1.00 95.25 430 GLU A CA 1
ATOM 3372 C C . GLU A 1 430 ? -19.986 13.823 36.932 1.00 95.25 430 GLU A C 1
ATOM 3374 O O . GLU A 1 430 ? -18.817 13.549 37.205 1.00 95.25 430 GLU A O 1
ATOM 3379 N N . ASN A 1 431 ? -20.314 14.309 35.731 1.00 96.50 431 ASN A N 1
ATOM 3380 C CA . ASN A 1 431 ? -19.379 14.368 34.604 1.00 96.50 431 ASN A CA 1
ATOM 3381 C C . ASN A 1 431 ? -18.691 15.734 34.398 1.00 96.50 431 ASN A C 1
ATOM 3383 O O . ASN A 1 431 ? -17.866 15.886 33.491 1.00 96.50 431 ASN A O 1
ATOM 3387 N N . SER A 1 432 ? -18.979 16.734 35.235 1.00 96.31 432 SER A N 1
ATOM 3388 C CA . SER A 1 432 ? -18.488 18.119 35.093 1.00 96.31 432 SER A CA 1
ATOM 3389 C C . SER A 1 432 ? -16.958 18.264 35.095 1.00 96.31 432 SER A C 1
ATOM 3391 O O . SER A 1 432 ? -16.393 19.014 34.288 1.00 96.31 432 SER A O 1
ATOM 3393 N N . SER A 1 433 ? -16.266 17.513 35.957 1.00 95.88 433 SER A N 1
ATOM 3394 C CA . SER A 1 433 ? -14.797 17.505 36.026 1.00 95.88 433 SER A CA 1
ATOM 3395 C C . SER A 1 433 ? -14.179 16.942 34.742 1.00 95.88 433 SER A C 1
ATOM 3397 O O . SER A 1 433 ? -13.303 17.567 34.138 1.00 95.88 433 SER A O 1
ATOM 3399 N N . ARG A 1 434 ? -14.699 15.803 34.265 1.00 96.50 434 ARG A N 1
ATOM 3400 C CA . ARG A 1 434 ? -14.239 15.140 33.037 1.00 96.50 434 ARG A CA 1
ATOM 3401 C C . ARG A 1 434 ? -14.472 16.009 31.803 1.00 96.50 434 ARG A C 1
ATOM 3403 O O . ARG A 1 434 ? -13.584 16.116 30.961 1.00 96.50 434 ARG A O 1
ATOM 3410 N N . HIS A 1 435 ? -15.630 16.666 31.717 1.00 97.19 435 HIS A N 1
ATOM 3411 C CA . HIS A 1 435 ? -15.939 17.616 30.646 1.00 97.19 435 HIS A CA 1
ATOM 3412 C C . HIS A 1 435 ? -14.913 18.755 30.583 1.00 97.19 435 HIS A C 1
ATOM 3414 O O . HIS A 1 435 ? -14.346 19.017 29.524 1.00 97.19 435 HIS A O 1
ATOM 3420 N N . THR A 1 436 ? -14.602 19.369 31.728 1.00 96.81 436 THR A N 1
ATOM 3421 C CA . THR A 1 436 ? -13.629 20.471 31.807 1.00 96.81 436 THR A CA 1
ATOM 3422 C C . THR A 1 436 ? -12.234 20.028 31.352 1.00 96.81 436 THR A C 1
ATOM 3424 O O . THR A 1 436 ? -11.579 20.744 30.598 1.00 96.81 436 THR A O 1
ATOM 3427 N N . GLN A 1 437 ? -11.792 18.832 31.761 1.00 97.44 437 GLN A N 1
ATOM 3428 C CA . GLN A 1 437 ? -10.507 18.267 31.334 1.00 97.44 437 GLN A CA 1
ATOM 3429 C C . GLN A 1 437 ? -10.448 18.067 29.813 1.00 97.44 437 GLN A C 1
ATOM 3431 O O . GLN A 1 437 ? -9.494 18.514 29.182 1.00 97.44 437 GLN A O 1
ATOM 3436 N N . LEU A 1 438 ? -11.485 17.465 29.216 1.00 96.94 438 LEU A N 1
ATOM 3437 C CA . LEU A 1 438 ? -11.546 17.224 27.770 1.00 96.94 438 LEU A CA 1
ATOM 3438 C C . LEU A 1 438 ? -11.539 18.526 26.960 1.00 96.94 438 LEU A C 1
ATOM 3440 O O . LEU A 1 438 ? -10.832 18.617 25.960 1.00 96.94 438 LEU A O 1
ATOM 3444 N N . ILE A 1 439 ? -12.289 19.546 27.390 1.00 96.75 439 ILE A N 1
ATOM 3445 C CA . ILE A 1 439 ? -12.324 20.843 26.699 1.00 96.75 439 ILE A CA 1
ATOM 3446 C C . ILE A 1 439 ? -10.969 21.556 26.772 1.00 96.75 439 ILE A C 1
ATOM 3448 O O . ILE A 1 439 ? -10.548 22.139 25.773 1.00 96.75 439 ILE A O 1
ATOM 3452 N N . ASN A 1 440 ? -10.270 21.489 27.909 1.00 97.00 440 ASN A N 1
ATOM 3453 C CA . ASN A 1 440 ? -8.937 22.077 28.037 1.00 97.00 440 ASN A CA 1
ATOM 3454 C C . ASN A 1 440 ? -7.941 21.392 27.088 1.00 97.00 440 ASN A C 1
ATOM 3456 O O . ASN A 1 440 ? -7.279 22.083 26.316 1.00 97.00 440 ASN A O 1
ATOM 3460 N N . SER A 1 441 ? -7.908 20.055 27.058 1.00 97.06 441 SER A N 1
ATOM 3461 C CA . SER A 1 441 ? -7.049 19.304 26.128 1.00 97.06 441 SER A CA 1
ATOM 3462 C C . SER A 1 441 ? -7.386 19.578 24.659 1.00 97.06 441 SER A C 1
ATOM 3464 O O . SER A 1 441 ? -6.486 19.723 23.839 1.00 97.06 441 SER A O 1
ATOM 3466 N N . LEU A 1 442 ? -8.671 19.721 24.316 1.00 96.31 442 LEU A N 1
ATOM 3467 C CA . LEU A 1 442 ? -9.081 20.082 22.955 1.00 96.31 442 LEU A CA 1
ATOM 3468 C C . LEU A 1 442 ? -8.636 21.492 22.558 1.00 96.31 442 LEU A C 1
ATOM 3470 O O . LEU A 1 442 ? -8.243 21.694 21.413 1.00 96.31 442 LEU A O 1
ATOM 3474 N N . SER A 1 443 ? -8.663 22.455 23.483 1.00 96.06 443 SER A N 1
ATOM 3475 C CA . SER A 1 443 ? -8.232 23.830 23.193 1.00 96.06 443 SER A CA 1
ATOM 3476 C C . SER A 1 443 ? -6.732 23.943 22.894 1.00 96.06 443 SER A C 1
ATOM 3478 O O . SER A 1 443 ? -6.323 24.810 22.127 1.00 96.06 443 SER A O 1
ATOM 3480 N N . GLU A 1 444 ? -5.911 23.040 23.439 1.00 96.88 444 GLU A N 1
ATOM 3481 C CA . GLU A 1 444 ? -4.475 22.965 23.135 1.00 96.88 444 GLU A CA 1
ATOM 3482 C C . GLU A 1 444 ? -4.204 22.423 21.720 1.00 96.88 444 GLU A C 1
ATOM 3484 O O . GLU A 1 444 ? -3.174 22.739 21.124 1.00 96.88 444 GLU A O 1
ATOM 3489 N N . LEU A 1 445 ? -5.134 21.634 21.169 1.00 97.56 445 LEU A N 1
ATOM 3490 C CA . LEU A 1 445 ? -5.002 20.945 19.881 1.00 97.56 445 LEU A CA 1
ATOM 3491 C C . LEU A 1 445 ? -5.866 21.554 18.759 1.00 97.56 445 LEU A C 1
ATOM 3493 O O . LEU A 1 445 ? -5.861 21.051 17.639 1.00 97.56 445 LEU A O 1
ATOM 3497 N N . GLU A 1 446 ? -6.584 22.650 19.018 1.00 96.19 446 GLU A N 1
ATOM 3498 C CA . GLU A 1 446 ? -7.559 23.228 18.079 1.00 96.19 446 GLU A CA 1
ATOM 3499 C C . GLU A 1 446 ? -6.932 23.706 16.753 1.00 96.19 446 GLU A C 1
ATOM 3501 O O . GLU A 1 446 ? -7.582 23.649 15.713 1.00 96.19 446 GLU A O 1
ATOM 3506 N N . ALA A 1 447 ? -5.658 24.119 16.763 1.00 97.06 447 ALA A N 1
ATOM 3507 C CA . ALA A 1 447 ? -4.940 24.581 15.568 1.00 97.06 447 ALA A CA 1
ATOM 3508 C C . ALA A 1 447 ? -4.380 23.444 14.683 1.00 97.06 447 ALA A C 1
ATOM 3510 O O . ALA A 1 447 ? -4.018 23.680 13.528 1.00 97.06 447 ALA A O 1
ATOM 3511 N N . ILE A 1 448 ? -4.312 22.209 15.196 1.00 97.50 448 ILE A N 1
ATOM 3512 C CA . ILE A 1 448 ? -3.631 21.085 14.533 1.00 97.50 448 ILE A CA 1
ATOM 3513 C C . ILE A 1 448 ? -4.245 20.700 13.176 1.00 97.50 448 ILE A C 1
ATOM 3515 O O . ILE A 1 448 ? -3.471 20.476 12.241 1.00 97.50 448 ILE A O 1
ATOM 3519 N N . PRO A 1 449 ? -5.581 20.641 12.992 1.00 95.06 449 PRO A N 1
ATOM 3520 C CA . PRO A 1 449 ? -6.164 20.281 11.697 1.00 95.06 449 PRO A CA 1
ATOM 3521 C C . PRO A 1 449 ? -5.770 21.248 10.568 1.00 95.06 449 PRO A C 1
ATOM 3523 O O . PRO A 1 449 ? -5.461 20.818 9.452 1.00 95.06 449 PRO A O 1
ATOM 3526 N N . ASP A 1 450 ? -5.732 22.551 10.861 1.00 96.06 450 ASP A N 1
ATOM 3527 C CA . ASP A 1 450 ? -5.344 23.583 9.896 1.00 96.06 450 ASP A CA 1
ATOM 3528 C C . ASP A 1 450 ? -3.840 23.535 9.589 1.00 96.06 450 ASP A C 1
ATOM 3530 O O . ASP A 1 450 ? -3.449 23.631 8.421 1.00 96.06 450 ASP A O 1
ATOM 3534 N N . GLU A 1 451 ? -2.996 23.326 10.605 1.00 97.06 451 GLU A N 1
ATOM 3535 C CA . GLU A 1 451 ? -1.549 23.128 10.440 1.00 97.06 451 GLU A CA 1
ATOM 3536 C C . GLU A 1 451 ? -1.241 21.882 9.596 1.00 97.06 451 GLU A C 1
ATOM 3538 O O . GLU A 1 451 ? -0.448 21.948 8.654 1.00 97.06 451 GLU A O 1
ATOM 3543 N N . LEU A 1 452 ? -1.913 20.757 9.866 1.00 96.50 452 LEU A N 1
ATOM 3544 C CA . LEU A 1 452 ? -1.762 19.522 9.096 1.00 96.50 452 LEU A CA 1
ATOM 3545 C C . LEU A 1 452 ? -2.146 19.734 7.628 1.00 96.50 452 LEU A C 1
ATOM 3547 O O . LEU A 1 452 ? -1.428 19.287 6.730 1.00 96.50 452 LEU A O 1
ATOM 3551 N N . LYS A 1 453 ? -3.245 20.447 7.364 1.00 95.56 453 LYS A N 1
ATOM 3552 C CA . LYS A 1 453 ? -3.676 20.780 6.001 1.00 95.56 453 LYS A CA 1
ATOM 3553 C C . LYS A 1 453 ? -2.648 21.650 5.274 1.00 95.56 453 LYS A C 1
ATOM 3555 O O . LYS A 1 453 ? -2.339 21.381 4.114 1.00 95.56 453 LYS A O 1
ATOM 3560 N N . GLN A 1 454 ? -2.095 22.664 5.941 1.00 96.56 454 GLN A N 1
ATOM 3561 C CA . GLN A 1 454 ? -1.023 23.495 5.379 1.00 96.56 454 GLN A CA 1
ATOM 3562 C C . GLN A 1 454 ? 0.226 22.661 5.067 1.00 96.56 454 GLN A C 1
ATOM 3564 O O . GLN A 1 454 ? 0.772 22.772 3.970 1.00 96.56 454 GLN A O 1
ATOM 3569 N N . GLN A 1 455 ? 0.620 21.766 5.976 1.00 97.62 455 GLN A N 1
ATOM 3570 C CA . GLN A 1 455 ? 1.786 20.902 5.801 1.00 97.62 455 GLN A CA 1
ATOM 3571 C C . GLN A 1 455 ? 1.609 19.886 4.662 1.00 97.62 455 GLN A C 1
ATOM 3573 O O . GLN A 1 455 ? 2.565 19.591 3.945 1.00 97.62 455 GLN A O 1
ATOM 3578 N N . ILE A 1 456 ? 0.399 19.344 4.472 1.00 94.69 456 ILE A N 1
ATOM 3579 C CA . ILE A 1 456 ? 0.080 18.467 3.335 1.00 94.69 456 ILE A CA 1
ATOM 3580 C C . ILE A 1 456 ? 0.268 19.223 2.016 1.00 94.69 456 ILE A C 1
ATOM 3582 O O . ILE A 1 456 ? 0.962 18.716 1.135 1.00 94.69 456 ILE A O 1
ATOM 3586 N N . ASN A 1 457 ? -0.268 20.442 1.912 1.00 96.19 457 ASN A N 1
ATOM 3587 C CA . ASN A 1 457 ? -0.116 21.271 0.714 1.00 96.19 457 ASN A CA 1
ATOM 3588 C C . ASN A 1 457 ? 1.357 21.620 0.437 1.00 96.19 457 ASN A C 1
ATOM 3590 O O . ASN A 1 457 ? 1.787 21.583 -0.712 1.00 96.19 457 ASN A O 1
ATOM 3594 N N . GLU A 1 458 ? 2.148 21.918 1.476 1.00 97.56 458 GLU A N 1
ATOM 3595 C CA . GLU A 1 458 ? 3.590 22.170 1.331 1.00 97.56 458 GLU A CA 1
ATOM 3596 C C . GLU A 1 458 ? 4.328 20.936 0.787 1.00 97.56 458 GLU A C 1
ATOM 3598 O O . GLU A 1 458 ? 5.171 21.054 -0.102 1.00 97.56 458 GLU A O 1
ATOM 3603 N N . VAL A 1 459 ? 4.001 19.736 1.284 1.00 96.12 459 VAL A N 1
ATOM 3604 C CA . VAL A 1 459 ? 4.590 18.482 0.786 1.00 96.12 459 VAL A CA 1
ATOM 3605 C C . VAL A 1 459 ? 4.260 18.270 -0.693 1.00 96.12 459 VAL A C 1
ATOM 3607 O O . VAL A 1 459 ? 5.158 17.920 -1.459 1.00 96.12 459 VAL A O 1
ATOM 3610 N N . GLU A 1 460 ? 3.011 18.498 -1.102 1.00 95.44 460 GLU A N 1
ATOM 3611 C CA . GLU A 1 460 ? 2.589 18.381 -2.505 1.00 95.44 460 GLU A CA 1
ATOM 3612 C C . GLU A 1 460 ? 3.299 19.405 -3.406 1.00 95.44 460 GLU A C 1
ATOM 3614 O O . GLU A 1 460 ? 3.790 19.054 -4.482 1.00 95.44 460 GLU A O 1
ATOM 3619 N N . GLU A 1 461 ? 3.435 20.655 -2.953 1.00 97.50 461 GLU A N 1
ATOM 3620 C CA . GLU A 1 461 ? 4.165 21.695 -3.684 1.00 97.50 461 GLU A CA 1
ATOM 3621 C C . GLU A 1 461 ? 5.652 21.335 -3.848 1.00 97.50 461 GLU A C 1
ATOM 3623 O O . GLU A 1 461 ? 6.198 21.425 -4.951 1.00 97.50 461 GLU A O 1
ATOM 3628 N N . LEU A 1 462 ? 6.312 20.874 -2.779 1.00 95.88 462 LEU A N 1
ATOM 3629 C CA . LEU A 1 462 ? 7.714 20.445 -2.818 1.00 95.88 462 LEU A CA 1
ATOM 3630 C C . LEU A 1 462 ? 7.926 19.235 -3.738 1.00 95.88 462 LEU A C 1
ATOM 3632 O O . LEU A 1 462 ? 8.948 19.168 -4.423 1.00 95.88 462 LEU A O 1
ATOM 3636 N N . GLN A 1 463 ? 6.974 18.298 -3.786 1.00 96.25 463 GLN A N 1
ATOM 3637 C CA . GLN A 1 463 ? 7.008 17.164 -4.714 1.00 96.25 463 GLN A CA 1
ATOM 3638 C C . GLN A 1 463 ? 6.919 17.627 -6.170 1.00 96.25 463 GLN A C 1
ATOM 3640 O O . GLN A 1 463 ? 7.758 17.233 -6.981 1.00 96.25 463 GLN A O 1
ATOM 3645 N N . ALA A 1 464 ? 5.983 18.523 -6.493 1.00 95.50 464 ALA A N 1
ATOM 3646 C CA . ALA A 1 464 ? 5.861 19.080 -7.839 1.00 95.50 464 ALA A CA 1
ATOM 3647 C C . ALA A 1 464 ? 7.133 19.843 -8.268 1.00 95.50 464 ALA A C 1
ATOM 3649 O O . ALA A 1 464 ? 7.620 19.677 -9.389 1.00 95.50 464 ALA A O 1
ATOM 3650 N N . GLN A 1 465 ? 7.723 20.634 -7.363 1.00 96.88 465 GLN A N 1
ATOM 3651 C CA . GLN A 1 465 ? 8.989 21.333 -7.616 1.00 96.88 465 GLN A CA 1
ATOM 3652 C C . GLN A 1 465 ? 10.164 20.364 -7.822 1.00 96.88 465 GLN A C 1
ATOM 3654 O O . GLN A 1 465 ? 11.063 20.643 -8.623 1.00 96.88 465 GLN A O 1
ATOM 3659 N N . LEU A 1 466 ? 10.180 19.235 -7.106 1.00 96.94 466 LEU A N 1
ATOM 3660 C CA . LEU A 1 466 ? 11.201 18.202 -7.256 1.00 96.94 466 LEU A CA 1
ATOM 3661 C C . LEU A 1 466 ? 11.102 17.522 -8.627 1.00 96.94 466 LEU A C 1
ATOM 3663 O O . LEU A 1 466 ? 12.121 17.416 -9.307 1.00 96.94 466 LEU A O 1
ATOM 3667 N N . GLU A 1 467 ? 9.902 17.138 -9.068 1.00 95.69 467 GLU A N 1
ATOM 3668 C CA . GLU A 1 467 ? 9.670 16.548 -10.396 1.00 95.69 467 GLU A CA 1
ATOM 3669 C C . GLU A 1 467 ? 10.100 17.495 -11.531 1.00 95.69 467 GLU A C 1
ATOM 3671 O O . GLU A 1 467 ? 10.781 17.083 -12.477 1.00 95.69 467 GLU A O 1
ATOM 3676 N N . GLU A 1 468 ? 9.776 18.788 -11.416 1.00 97.00 468 GLU A N 1
ATOM 3677 C CA . GLU A 1 468 ? 10.232 19.810 -12.365 1.00 97.00 468 GLU A CA 1
ATOM 3678 C C . GLU A 1 468 ? 11.769 19.923 -12.376 1.00 97.00 468 GLU A C 1
ATOM 3680 O O . GLU A 1 468 ? 12.399 19.967 -13.439 1.00 97.00 468 GLU A O 1
ATOM 3685 N N . CYS A 1 469 ? 12.399 19.935 -11.197 1.00 96.88 469 CYS A N 1
ATOM 3686 C CA . CYS A 1 469 ? 13.853 20.004 -11.063 1.00 96.88 469 CYS A CA 1
ATOM 3687 C C . CYS A 1 469 ? 14.540 18.755 -11.647 1.00 96.88 469 CYS A C 1
ATOM 3689 O O . CYS A 1 469 ? 15.551 18.875 -12.341 1.00 96.88 469 CYS A O 1
ATOM 3691 N N . GLU A 1 470 ? 13.973 17.561 -11.465 1.00 95.56 470 GLU A N 1
ATOM 3692 C CA . GLU A 1 470 ? 14.479 16.321 -12.064 1.00 95.56 470 GLU A CA 1
ATOM 3693 C C . GLU A 1 470 ? 14.419 16.336 -13.594 1.00 95.56 470 GLU A C 1
ATOM 3695 O O . GLU A 1 470 ? 15.400 15.967 -14.256 1.00 95.56 470 GLU A O 1
ATOM 3700 N N . ALA A 1 471 ? 13.312 16.820 -14.165 1.00 96.69 471 ALA A N 1
ATOM 3701 C CA . ALA A 1 471 ? 13.185 17.007 -15.607 1.00 96.69 471 ALA A CA 1
ATOM 3702 C C . ALA A 1 471 ? 14.243 17.992 -16.139 1.00 96.69 471 ALA A C 1
ATOM 3704 O O . ALA A 1 471 ? 14.904 17.717 -17.148 1.00 96.69 471 ALA A O 1
ATOM 3705 N N . ASN A 1 472 ? 14.477 19.100 -15.429 1.00 97.00 472 ASN A N 1
ATOM 3706 C CA . ASN A 1 472 ? 15.497 20.089 -15.784 1.00 97.00 472 ASN A CA 1
ATOM 3707 C C . ASN A 1 472 ? 16.922 19.518 -15.699 1.00 97.00 472 ASN A C 1
ATOM 3709 O O . ASN A 1 472 ? 17.715 19.711 -16.626 1.00 97.00 472 ASN A O 1
ATOM 3713 N N . VAL A 1 473 ? 17.244 18.749 -14.653 1.00 96.88 473 VAL A N 1
ATOM 3714 C CA . VAL A 1 473 ? 18.537 18.055 -14.526 1.00 96.88 473 VAL A CA 1
ATOM 3715 C C . VAL A 1 473 ? 18.753 17.082 -15.689 1.00 96.88 473 VAL A C 1
ATOM 3717 O O . VAL A 1 473 ? 19.861 17.022 -16.225 1.00 96.88 473 VAL A O 1
ATOM 3720 N N . ALA A 1 474 ? 17.722 16.356 -16.134 1.00 94.25 474 ALA A N 1
ATOM 3721 C CA . ALA A 1 474 ? 17.826 15.453 -17.283 1.00 94.25 474 ALA A CA 1
ATOM 3722 C C . ALA A 1 474 ? 18.115 16.205 -18.598 1.00 94.25 474 ALA A C 1
ATOM 3724 O O . ALA A 1 474 ? 18.984 15.794 -19.377 1.00 94.25 474 ALA A O 1
ATOM 3725 N N . VAL A 1 475 ? 17.443 17.339 -18.828 1.00 96.50 475 VAL A N 1
ATOM 3726 C CA . VAL A 1 475 ? 17.678 18.200 -20.000 1.00 96.50 475 VAL A CA 1
ATOM 3727 C C . VAL A 1 475 ? 19.091 18.795 -19.977 1.00 96.50 475 VAL A C 1
ATOM 3729 O O . VAL A 1 475 ? 19.799 18.746 -20.990 1.00 96.50 475 VAL A O 1
ATOM 3732 N N . LEU A 1 476 ? 19.536 19.317 -18.829 1.00 95.44 476 LEU A N 1
ATOM 3733 C CA . LEU A 1 476 ? 20.882 19.871 -18.662 1.00 95.44 476 LEU A CA 1
ATOM 3734 C C . LEU A 1 476 ? 21.962 18.799 -18.791 1.00 95.44 476 LEU A C 1
ATOM 3736 O O . LEU A 1 476 ? 22.981 19.049 -19.428 1.00 95.44 476 LEU A O 1
ATOM 3740 N N . PHE A 1 477 ? 21.725 17.586 -18.295 1.00 95.94 477 PHE A N 1
ATOM 3741 C CA . PHE A 1 477 ? 22.644 16.465 -18.468 1.00 95.94 477 PHE A CA 1
ATOM 3742 C C . PHE A 1 477 ? 22.861 16.122 -19.950 1.00 95.94 477 PHE A C 1
ATOM 3744 O O . PHE A 1 477 ? 24.005 15.986 -20.394 1.00 95.94 477 PHE A O 1
ATOM 3751 N N . GLU A 1 478 ? 21.797 16.037 -20.758 1.00 95.69 478 GLU A N 1
ATOM 3752 C CA . GLU A 1 478 ? 21.930 15.813 -22.205 1.00 95.69 478 GLU A CA 1
ATOM 3753 C C . GLU A 1 478 ? 22.591 17.009 -22.918 1.00 95.69 478 GLU A C 1
ATOM 3755 O O . GLU A 1 478 ? 23.419 16.818 -23.818 1.00 95.69 478 GLU A O 1
ATOM 3760 N N . LYS A 1 479 ? 22.326 18.248 -22.477 1.00 95.94 479 LYS A N 1
ATOM 3761 C CA . LYS A 1 479 ? 23.034 19.453 -22.949 1.00 95.94 479 LYS A CA 1
ATOM 3762 C C . LYS A 1 479 ? 24.534 19.360 -22.647 1.00 95.94 479 LYS A C 1
ATOM 3764 O O . LYS A 1 479 ? 25.335 19.476 -23.577 1.00 95.94 479 LYS A O 1
ATOM 3769 N N . THR A 1 480 ? 24.932 19.072 -21.407 1.00 95.44 480 THR A N 1
ATOM 3770 C CA . THR A 1 480 ? 26.332 18.884 -20.993 1.00 95.44 480 THR A CA 1
ATOM 3771 C C . THR A 1 480 ? 26.989 17.745 -21.764 1.00 95.44 480 THR A C 1
ATOM 3773 O O . THR A 1 480 ? 28.116 17.886 -22.242 1.00 95.44 480 THR A O 1
ATOM 3776 N N . ARG A 1 481 ? 26.283 16.627 -21.966 1.00 93.19 481 ARG A N 1
ATOM 3777 C CA . ARG A 1 481 ? 26.760 15.480 -22.751 1.00 93.19 481 ARG A CA 1
ATOM 3778 C C . ARG A 1 481 ? 27.036 15.858 -24.207 1.00 93.19 481 ARG A C 1
ATOM 3780 O O . ARG A 1 481 ? 28.078 15.480 -24.747 1.00 93.19 481 ARG A O 1
ATOM 3787 N N . ASN A 1 482 ? 26.146 16.622 -24.836 1.00 92.44 482 ASN A N 1
ATOM 3788 C CA . ASN A 1 482 ? 26.329 17.107 -26.203 1.00 92.44 482 ASN A CA 1
ATOM 3789 C C . ASN A 1 482 ? 27.453 18.152 -26.299 1.00 92.44 482 ASN A C 1
ATOM 3791 O O . ASN A 1 482 ? 28.277 18.069 -27.210 1.00 92.44 482 ASN A O 1
ATOM 3795 N N . GLN A 1 483 ? 27.569 19.071 -25.333 1.00 92.56 483 GLN A N 1
ATOM 3796 C CA . GLN A 1 483 ? 28.686 20.022 -25.293 1.00 92.56 483 GLN A CA 1
ATOM 3797 C C . GLN A 1 483 ? 30.027 19.331 -25.039 1.00 92.56 483 GLN A C 1
ATOM 3799 O O . GLN A 1 483 ? 31.020 19.694 -25.662 1.00 92.56 483 GLN A O 1
ATOM 3804 N N . ARG A 1 484 ? 30.062 18.269 -24.225 1.00 91.94 484 ARG A N 1
ATOM 3805 C CA . ARG A 1 484 ? 31.256 17.436 -24.030 1.00 91.94 484 ARG A CA 1
ATOM 3806 C C . ARG A 1 484 ? 31.714 16.793 -25.337 1.00 91.94 484 ARG A C 1
ATOM 3808 O O . ARG A 1 484 ? 32.901 16.839 -25.646 1.00 91.94 484 ARG A O 1
ATOM 3815 N N . ARG A 1 485 ? 30.780 16.236 -26.122 1.00 86.75 485 ARG A N 1
ATOM 3816 C CA . ARG A 1 485 ? 31.068 15.679 -27.461 1.00 86.75 485 ARG A CA 1
ATOM 3817 C C . ARG A 1 485 ? 31.632 16.738 -28.419 1.00 86.75 485 ARG A C 1
ATOM 3819 O O . ARG A 1 485 ? 32.489 16.414 -29.232 1.00 86.75 485 ARG A O 1
ATOM 3826 N N . ASN A 1 486 ? 31.181 17.989 -28.312 1.00 86.69 486 ASN A N 1
ATOM 3827 C CA . ASN A 1 486 ? 31.654 19.101 -29.145 1.00 86.69 486 ASN A CA 1
ATOM 3828 C C . ASN A 1 486 ? 32.989 19.708 -28.671 1.00 86.69 486 ASN A C 1
ATOM 3830 O O . ASN A 1 486 ? 33.748 20.230 -29.490 1.00 86.69 486 ASN A O 1
ATOM 3834 N N . ALA A 1 487 ? 33.252 19.703 -27.362 1.00 88.06 487 ALA A N 1
ATOM 3835 C CA . ALA A 1 487 ? 34.462 20.256 -26.753 1.00 88.06 487 ALA A CA 1
ATOM 3836 C C . ALA A 1 487 ? 35.665 19.310 -26.866 1.00 88.06 487 ALA A C 1
ATOM 3838 O O . ALA A 1 487 ? 36.797 19.787 -26.951 1.00 88.06 487 ALA A O 1
ATOM 3839 N N . ASP A 1 488 ? 35.422 17.996 -26.901 1.00 83.06 488 ASP A N 1
ATOM 3840 C CA . ASP A 1 488 ? 36.451 16.977 -27.100 1.00 83.06 488 ASP A CA 1
ATOM 3841 C C . ASP A 1 488 ? 36.178 16.139 -28.366 1.00 83.06 488 ASP A C 1
ATOM 3843 O O . ASP A 1 488 ? 35.636 15.029 -28.293 1.00 83.06 488 ASP A O 1
ATOM 3847 N N . PRO A 1 489 ? 36.568 16.641 -29.554 1.00 66.44 489 PRO A N 1
ATOM 3848 C CA . PRO A 1 489 ? 36.438 15.889 -30.802 1.00 66.44 489 PRO A CA 1
ATOM 3849 C C . PRO A 1 489 ? 37.282 14.598 -30.813 1.00 66.44 489 PRO A C 1
ATOM 3851 O O . PRO A 1 489 ? 37.095 13.751 -31.687 1.00 66.44 489 PRO A O 1
ATOM 3854 N N . GLY A 1 490 ? 38.191 14.411 -29.843 1.00 62.03 490 GLY A N 1
ATOM 3855 C CA . GLY A 1 490 ? 39.003 13.207 -29.679 1.00 62.03 490 GLY A CA 1
ATOM 3856 C C . GLY A 1 490 ? 38.245 11.994 -29.130 1.00 62.03 490 GLY A C 1
ATOM 3857 O O . GLY A 1 490 ? 38.744 10.876 -29.265 1.00 62.03 490 GLY A O 1
ATOM 3858 N N . ILE A 1 491 ? 37.044 12.187 -28.569 1.00 64.44 491 ILE A N 1
ATOM 3859 C CA . ILE A 1 491 ? 36.179 11.125 -28.011 1.00 64.44 491 ILE A CA 1
ATOM 3860 C C . ILE A 1 491 ? 35.211 10.555 -29.074 1.00 64.44 491 ILE A C 1
ATOM 3862 O O . ILE A 1 491 ? 34.329 9.758 -28.767 1.00 64.44 491 ILE A O 1
ATOM 3866 N N . ILE A 1 492 ? 35.360 10.904 -30.357 1.00 56.22 492 ILE A N 1
ATOM 3867 C CA . ILE A 1 492 ? 34.640 10.209 -31.435 1.00 56.22 492 ILE A CA 1
ATOM 3868 C C . ILE A 1 492 ? 35.312 8.838 -31.652 1.00 56.22 492 ILE A C 1
ATOM 3870 O O . ILE A 1 492 ? 36.480 8.794 -32.055 1.00 56.22 492 ILE A O 1
ATOM 3874 N N . PRO A 1 493 ? 34.623 7.704 -31.403 1.00 46.75 493 PRO A N 1
ATOM 3875 C CA . PRO A 1 493 ? 35.193 6.386 -31.637 1.00 46.75 493 PRO A CA 1
ATOM 3876 C C . PRO A 1 493 ? 35.310 6.159 -33.148 1.00 46.75 493 PRO A C 1
ATOM 3878 O O . PRO A 1 493 ? 34.317 5.936 -33.831 1.00 46.75 493 PRO A O 1
ATOM 3881 N N . GLY A 1 494 ? 36.539 6.223 -33.662 1.00 54.62 494 GLY A N 1
ATOM 3882 C CA . GLY A 1 494 ? 36.881 5.816 -35.026 1.00 54.62 494 GLY A CA 1
ATOM 3883 C C . GLY A 1 494 ? 36.880 6.937 -36.074 1.00 54.62 494 GLY A C 1
ATOM 3884 O O . GLY A 1 494 ? 35.843 7.424 -36.505 1.00 54.62 494 GLY A O 1
ATOM 3885 N N . GLY A 1 495 ? 38.074 7.269 -36.580 1.00 49.59 495 GLY A N 1
ATOM 3886 C CA . GLY A 1 495 ? 38.254 7.511 -38.021 1.00 49.59 495 GLY A CA 1
ATOM 3887 C C . GLY A 1 495 ? 38.598 8.916 -38.532 1.00 49.59 495 GLY A C 1
ATOM 3888 O O . GLY A 1 495 ? 39.094 9.008 -39.649 1.00 49.59 495 GLY A O 1
ATOM 3889 N N . LEU A 1 496 ? 38.426 10.009 -37.780 1.00 52.03 496 LEU A N 1
ATOM 3890 C CA . LEU A 1 496 ? 38.514 11.372 -38.360 1.00 52.03 496 LEU A CA 1
ATOM 3891 C C . LEU A 1 496 ? 39.782 12.184 -38.029 1.00 52.03 496 LEU A C 1
ATOM 3893 O O . LEU A 1 496 ? 39.816 13.395 -38.229 1.00 52.03 496 LEU A O 1
ATOM 3897 N N . LYS A 1 497 ? 40.877 11.543 -37.603 1.00 56.22 497 LYS A N 1
ATOM 3898 C CA . LYS A 1 497 ? 42.167 12.245 -37.398 1.00 56.22 497 LYS A CA 1
ATOM 3899 C C . LYS A 1 497 ? 42.890 12.622 -38.705 1.00 56.22 497 LYS A C 1
ATOM 3901 O O . LYS A 1 497 ? 43.808 13.436 -38.676 1.00 56.22 497 LYS A O 1
ATOM 3906 N N . PHE A 1 498 ? 42.473 12.090 -39.858 1.00 55.84 498 PHE A N 1
ATOM 3907 C CA . PHE A 1 498 ? 43.142 12.346 -41.144 1.00 55.84 498 PHE A CA 1
ATOM 3908 C C . PHE A 1 498 ? 42.864 13.739 -41.739 1.00 55.84 498 PHE A C 1
ATOM 3910 O O . PHE A 1 498 ? 43.711 14.271 -42.455 1.00 55.84 498 PHE A O 1
ATOM 3917 N N . SER A 1 499 ? 41.737 14.387 -41.414 1.00 54.06 499 SER A N 1
ATOM 3918 C CA . SER A 1 499 ? 41.415 15.716 -41.963 1.00 54.06 499 SER A CA 1
ATOM 3919 C C . SER A 1 499 ? 42.147 16.875 -41.276 1.00 54.06 499 SER A C 1
ATOM 3921 O O . SER A 1 499 ? 42.200 17.962 -41.840 1.00 54.06 499 SER A O 1
ATOM 3923 N N . GLN A 1 500 ? 42.728 16.678 -40.086 1.00 57.00 500 GLN A N 1
ATOM 3924 C CA . GLN A 1 500 ? 43.463 17.733 -39.362 1.00 57.00 500 GLN A CA 1
ATOM 3925 C C . GLN A 1 500 ? 44.896 17.952 -39.882 1.00 57.00 500 GLN A C 1
ATOM 3927 O O . GLN A 1 500 ? 45.483 19.013 -39.661 1.00 57.00 500 GLN A O 1
ATOM 3932 N N . VAL A 1 501 ? 45.463 16.982 -40.608 1.00 60.81 501 VAL A N 1
ATOM 3933 C CA . VAL A 1 501 ? 46.850 17.048 -41.104 1.00 60.81 501 VAL A CA 1
ATOM 3934 C C . VAL A 1 501 ? 46.973 17.883 -42.389 1.00 60.81 501 VAL A C 1
ATOM 3936 O O . VAL A 1 501 ? 48.013 18.497 -42.611 1.00 60.81 501 VAL A O 1
ATOM 3939 N N . PHE A 1 502 ? 45.902 18.007 -43.183 1.00 56.41 502 PHE A N 1
ATOM 3940 C CA . PHE A 1 502 ? 45.908 18.704 -44.483 1.00 56.41 502 PHE A CA 1
ATOM 3941 C C . PHE A 1 502 ? 45.332 20.134 -44.472 1.00 56.41 502 PHE A C 1
ATOM 3943 O O . PHE A 1 502 ? 45.226 20.760 -45.525 1.00 56.41 502 PHE A O 1
ATOM 3950 N N . ARG A 1 503 ? 44.979 20.687 -43.304 1.00 59.16 503 ARG A N 1
ATOM 3951 C CA . ARG A 1 503 ? 44.405 22.042 -43.191 1.00 59.16 503 ARG A CA 1
ATOM 3952 C C . ARG A 1 503 ? 45.469 23.137 -43.077 1.00 59.16 503 ARG A C 1
ATOM 3954 O O . ARG A 1 503 ? 46.437 23.014 -42.320 1.00 59.16 503 ARG A O 1
ATOM 3961 N N . GLY A 1 504 ? 45.274 24.234 -43.814 1.00 71.75 504 GLY A N 1
ATOM 3962 C CA . GLY A 1 504 ? 46.194 25.379 -43.859 1.00 71.75 504 GLY A CA 1
ATOM 3963 C C . GLY A 1 504 ? 46.295 26.135 -42.524 1.00 71.75 504 GLY A C 1
ATOM 3964 O O . GLY A 1 504 ? 45.390 26.077 -41.693 1.00 71.75 504 GLY A O 1
ATOM 3965 N N . ARG A 1 505 ? 47.386 26.895 -42.302 1.00 70.69 505 ARG A N 1
ATOM 3966 C CA . ARG A 1 505 ? 47.642 27.652 -41.046 1.00 70.69 505 ARG A CA 1
ATOM 3967 C C . ARG A 1 505 ? 46.443 28.490 -40.568 1.00 70.69 505 ARG A C 1
ATOM 3969 O O . ARG A 1 505 ? 46.162 28.501 -39.376 1.00 70.69 505 ARG A O 1
ATOM 3976 N N . LYS A 1 506 ? 45.711 29.122 -41.492 1.00 74.25 506 LYS A N 1
ATOM 3977 C CA . LYS A 1 506 ? 44.550 29.982 -41.194 1.00 74.25 506 LYS A CA 1
ATOM 3978 C C . LYS A 1 506 ? 43.323 29.209 -40.681 1.00 74.25 506 LYS A C 1
ATOM 3980 O O . LYS A 1 506 ? 42.503 29.768 -39.963 1.00 74.25 506 LYS A O 1
ATOM 3985 N N . GLU A 1 507 ? 43.183 27.929 -41.028 1.00 76.69 507 GLU A N 1
ATOM 3986 C CA . GLU A 1 507 ? 42.095 27.077 -40.524 1.00 76.69 507 GLU A CA 1
ATOM 3987 C C . GLU A 1 507 ? 42.393 26.540 -39.122 1.00 76.69 507 GLU A C 1
ATOM 3989 O O . GLU A 1 507 ? 41.478 26.423 -38.311 1.00 76.69 507 GLU A O 1
ATOM 3994 N N . LYS A 1 508 ? 43.673 26.304 -38.797 1.00 78.50 508 LYS A N 1
ATOM 3995 C CA . LYS A 1 508 ? 44.097 25.861 -37.458 1.00 78.50 508 LYS A CA 1
ATOM 3996 C C . LYS A 1 508 ? 43.798 26.893 -36.369 1.00 78.50 508 LYS A C 1
ATOM 3998 O O . LYS A 1 508 ? 43.454 26.515 -35.256 1.00 78.50 508 LYS A O 1
ATOM 4003 N N . GLU A 1 509 ? 43.925 28.185 -36.667 1.00 83.81 509 GLU A N 1
ATOM 4004 C CA . GLU A 1 509 ? 43.586 29.253 -35.713 1.00 83.81 509 GLU A CA 1
ATOM 4005 C C . GLU A 1 509 ? 42.078 29.307 -35.439 1.00 83.81 509 GLU A C 1
ATOM 4007 O O . GLU A 1 509 ? 41.671 29.327 -34.279 1.00 83.81 509 GLU A O 1
ATOM 4012 N N . LYS A 1 510 ? 41.248 29.211 -36.488 1.00 83.75 510 LYS A N 1
ATOM 4013 C CA . LYS A 1 510 ? 39.782 29.146 -36.353 1.00 83.75 510 LYS A CA 1
ATOM 4014 C C . LYS A 1 510 ? 39.311 27.903 -35.592 1.00 83.75 510 LYS A C 1
ATOM 4016 O O . LYS A 1 510 ? 38.334 27.967 -34.852 1.00 83.75 510 LYS A O 1
ATOM 4021 N N . GLU A 1 511 ? 39.985 26.767 -35.771 1.00 82.12 511 GLU A N 1
ATOM 4022 C CA . GLU A 1 511 ? 39.688 25.529 -35.042 1.00 82.12 511 GLU A CA 1
ATOM 4023 C C . GLU A 1 511 ? 40.035 25.657 -33.554 1.00 82.12 511 GLU A C 1
ATOM 4025 O O . GLU A 1 511 ? 39.195 25.345 -32.716 1.00 82.12 511 GLU A O 1
ATOM 4030 N N . LYS A 1 512 ? 41.197 26.235 -33.215 1.00 84.38 512 LYS A N 1
ATOM 4031 C CA . LYS A 1 512 ? 41.564 26.537 -31.820 1.00 84.38 512 LYS A CA 1
ATOM 4032 C C . LYS A 1 512 ? 40.585 27.498 -31.147 1.00 84.38 512 LYS A C 1
ATOM 4034 O O . LYS A 1 512 ? 40.228 27.294 -29.989 1.00 84.38 512 LYS A O 1
ATOM 4039 N N . GLU A 1 513 ? 40.136 28.531 -31.856 1.00 88.75 513 GLU A N 1
ATOM 4040 C CA . GLU A 1 513 ? 39.123 29.461 -31.346 1.00 88.75 513 GLU A CA 1
ATOM 4041 C C . GLU A 1 513 ? 37.782 28.745 -31.106 1.00 88.75 513 GLU A C 1
ATOM 4043 O O . GLU A 1 513 ? 37.149 28.929 -30.064 1.00 88.75 513 GLU A O 1
ATOM 4048 N N . ARG A 1 514 ? 37.378 27.852 -32.023 1.00 85.00 514 ARG A N 1
ATOM 4049 C CA . ARG A 1 514 ? 36.175 27.020 -31.872 1.00 85.00 514 ARG A CA 1
ATOM 4050 C C . ARG A 1 514 ? 36.287 26.048 -30.695 1.00 85.00 514 ARG A C 1
ATOM 4052 O O . ARG A 1 514 ? 35.328 25.916 -29.943 1.00 85.00 514 ARG A O 1
ATOM 4059 N N . GLU A 1 515 ? 37.438 25.412 -30.498 1.00 86.81 515 GLU A N 1
ATOM 4060 C CA . GLU A 1 515 ? 37.704 24.545 -29.344 1.00 86.81 515 GLU A CA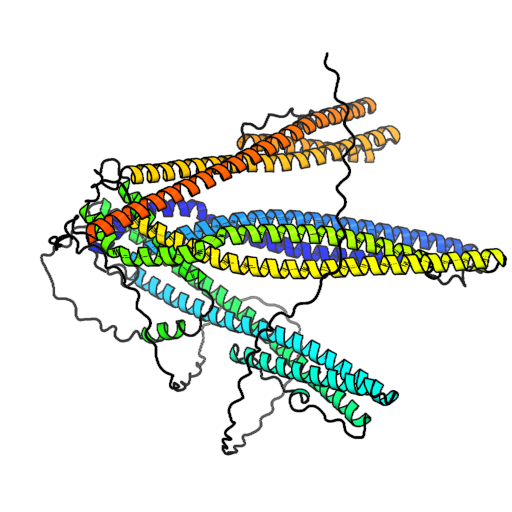 1
ATOM 4061 C C . GLU A 1 515 ? 37.638 25.321 -28.027 1.00 86.81 515 GLU A C 1
ATOM 4063 O O . GLU A 1 515 ? 36.987 24.875 -27.086 1.00 86.81 515 GLU A O 1
ATOM 4068 N N . GLN A 1 516 ? 38.265 26.499 -27.950 1.00 90.00 516 GLN A N 1
ATOM 4069 C CA . GLN A 1 516 ? 38.192 27.347 -26.757 1.00 90.00 516 GLN A CA 1
ATOM 4070 C C . GLN A 1 516 ? 36.755 27.789 -26.466 1.00 90.00 516 GLN A C 1
ATOM 4072 O O . GLN A 1 516 ? 36.326 27.751 -25.312 1.00 90.00 516 GLN A O 1
ATOM 4077 N N . ARG A 1 517 ? 35.986 28.153 -27.499 1.00 91.75 517 ARG A N 1
ATOM 4078 C CA . ARG A 1 517 ? 34.564 28.486 -27.352 1.00 91.75 517 ARG A CA 1
ATOM 4079 C C . ARG A 1 517 ? 33.749 27.290 -26.858 1.00 91.75 517 ARG A C 1
ATOM 4081 O O . ARG A 1 517 ? 32.967 27.448 -25.927 1.00 91.75 517 ARG A O 1
ATOM 4088 N N . ASN A 1 518 ? 33.958 26.104 -27.428 1.00 88.88 518 ASN A N 1
ATOM 4089 C CA . ASN A 1 518 ? 33.256 24.888 -27.015 1.00 88.88 518 ASN A CA 1
ATOM 4090 C C . ASN A 1 518 ? 33.611 24.476 -25.577 1.00 88.88 518 ASN A C 1
ATOM 4092 O O . ASN A 1 518 ? 32.727 24.052 -24.840 1.00 88.88 518 ASN A O 1
ATOM 4096 N N . LYS A 1 519 ? 34.871 24.640 -25.149 1.00 91.75 519 LYS A N 1
ATOM 4097 C CA . LYS A 1 519 ? 35.291 24.388 -23.758 1.00 91.75 519 LYS A CA 1
ATOM 4098 C C . LYS A 1 519 ? 34.578 25.307 -22.769 1.00 91.75 519 LYS A C 1
ATOM 4100 O O . LYS A 1 519 ? 34.055 24.814 -21.778 1.00 91.75 519 LYS A O 1
ATOM 4105 N N . ARG A 1 520 ? 34.473 26.605 -23.078 1.00 94.75 520 ARG A N 1
ATOM 4106 C CA . ARG A 1 520 ? 33.716 27.561 -22.249 1.00 94.75 520 ARG A CA 1
ATOM 4107 C C . ARG A 1 520 ? 32.238 27.181 -22.144 1.00 94.75 520 ARG A C 1
ATOM 4109 O O . ARG A 1 520 ? 31.706 27.149 -21.044 1.00 94.75 520 ARG A O 1
ATOM 4116 N N . LEU A 1 521 ? 31.600 26.829 -23.265 1.00 93.38 521 LEU A N 1
ATOM 4117 C CA . LEU A 1 521 ? 30.197 26.387 -23.280 1.00 93.38 521 LEU A CA 1
ATOM 4118 C C . LEU A 1 521 ? 29.979 25.079 -22.500 1.00 93.38 521 LEU A C 1
ATOM 4120 O O . LEU A 1 521 ? 28.919 24.880 -21.914 1.00 93.38 521 LEU A O 1
ATOM 4124 N N . PHE A 1 522 ? 30.964 24.178 -22.498 1.00 94.69 522 PHE A N 1
ATOM 4125 C CA . PHE A 1 522 ? 30.918 22.954 -21.701 1.00 94.69 522 PHE A CA 1
ATOM 4126 C C . PHE A 1 522 ? 31.059 23.234 -20.200 1.00 94.69 522 PHE A C 1
ATOM 4128 O O . PHE A 1 522 ? 30.310 22.667 -19.409 1.00 94.69 522 PHE A O 1
ATOM 4135 N N . GLU A 1 523 ? 31.991 24.102 -19.804 1.00 95.38 523 GLU A N 1
ATOM 4136 C CA . GLU A 1 523 ? 32.149 24.523 -18.407 1.00 95.38 523 GLU A CA 1
ATOM 4137 C C . GLU A 1 523 ? 30.884 25.217 -17.890 1.00 95.38 523 GLU A C 1
ATOM 4139 O O . GLU A 1 523 ? 30.412 24.879 -16.809 1.00 95.38 523 GLU A O 1
ATOM 4144 N N . GLU A 1 524 ? 30.288 26.105 -18.691 1.00 96.88 524 GLU A N 1
ATOM 4145 C CA . GLU A 1 524 ? 29.021 26.774 -18.378 1.00 96.88 524 GLU A CA 1
ATOM 4146 C C . GLU A 1 524 ? 27.875 25.768 -18.190 1.00 96.88 524 GLU A C 1
ATOM 4148 O O . GLU A 1 524 ? 27.225 25.777 -17.147 1.00 96.88 524 GLU A O 1
ATOM 4153 N N . ALA A 1 525 ? 27.680 24.842 -19.138 1.00 95.19 525 ALA A N 1
ATOM 4154 C CA . ALA A 1 525 ? 26.646 23.808 -19.034 1.00 95.19 525 ALA A CA 1
ATOM 4155 C C . ALA A 1 525 ? 26.844 22.895 -17.810 1.00 95.19 525 ALA A C 1
ATOM 4157 O O . ALA A 1 525 ? 25.878 22.511 -17.159 1.00 95.19 525 ALA A O 1
ATOM 4158 N N . ARG A 1 526 ? 28.098 22.582 -17.459 1.00 95.62 526 ARG A N 1
ATOM 4159 C CA . ARG A 1 526 ? 28.424 21.769 -16.282 1.00 95.62 526 ARG A CA 1
ATOM 4160 C C . ARG A 1 526 ? 28.133 22.499 -14.969 1.00 95.62 526 ARG A C 1
ATOM 4162 O O . ARG A 1 526 ? 27.691 21.861 -14.019 1.00 95.62 526 ARG A O 1
ATOM 4169 N N . VAL A 1 527 ? 28.415 23.800 -14.893 1.00 97.62 527 VAL A N 1
ATOM 4170 C CA . VAL A 1 527 ? 28.072 24.615 -13.717 1.00 97.62 527 VAL A CA 1
ATOM 4171 C C . VAL A 1 527 ? 26.553 24.713 -13.576 1.00 97.62 527 VAL A C 1
ATOM 4173 O O . VAL A 1 527 ? 26.044 24.505 -12.483 1.00 97.62 527 VAL A O 1
ATOM 4176 N N . GLU A 1 528 ? 25.832 24.937 -14.676 1.00 97.44 528 GLU A N 1
ATOM 4177 C CA . GLU A 1 528 ? 24.362 24.963 -14.700 1.00 97.44 528 GLU A CA 1
ATOM 4178 C C . GLU A 1 528 ? 23.760 23.628 -14.219 1.00 97.44 528 GLU A C 1
ATOM 4180 O O . GLU A 1 528 ? 22.912 23.616 -13.331 1.00 97.44 528 GLU A O 1
ATOM 4185 N N . GLU A 1 529 ? 24.261 22.493 -14.722 1.00 96.44 529 GLU A N 1
ATOM 4186 C CA . GLU A 1 529 ? 23.863 21.149 -14.274 1.00 96.44 529 GLU A CA 1
ATOM 4187 C C . GLU A 1 529 ? 24.152 20.913 -12.783 1.00 96.44 529 GLU A C 1
ATOM 4189 O O . GLU A 1 529 ? 23.318 20.350 -12.075 1.00 96.44 529 GLU A O 1
ATOM 4194 N N . ASN A 1 530 ? 25.327 21.323 -12.293 1.00 96.12 530 ASN A N 1
ATOM 4195 C CA . ASN A 1 530 ? 25.677 21.181 -10.880 1.00 96.12 530 ASN A CA 1
ATOM 4196 C C . ASN A 1 530 ? 24.776 22.038 -9.980 1.00 96.12 530 ASN A C 1
ATOM 4198 O O . ASN A 1 530 ? 24.317 21.535 -8.960 1.00 96.12 530 ASN A O 1
ATOM 4202 N N . ASN A 1 531 ? 24.479 23.280 -10.372 1.00 97.12 531 ASN A N 1
ATOM 4203 C CA . ASN A 1 531 ? 23.588 24.162 -9.617 1.00 97.12 531 ASN A CA 1
ATOM 4204 C C . ASN A 1 531 ? 22.172 23.571 -9.511 1.00 97.12 531 ASN A C 1
ATOM 4206 O O . ASN A 1 531 ? 21.579 23.590 -8.435 1.00 97.12 531 ASN A O 1
ATOM 4210 N N . GLU A 1 532 ? 21.637 22.992 -10.593 1.00 96.94 532 GLU A N 1
ATOM 4211 C CA . GLU A 1 532 ? 20.334 22.311 -10.543 1.00 96.94 532 GLU A CA 1
ATOM 4212 C C . GLU A 1 532 ? 20.381 21.016 -9.716 1.00 96.94 532 GLU A C 1
ATOM 4214 O O . GLU A 1 532 ? 19.423 20.698 -9.018 1.00 96.94 532 GLU A O 1
ATOM 4219 N N . ARG A 1 533 ? 21.506 20.286 -9.690 1.00 95.38 533 ARG A N 1
ATOM 4220 C CA . ARG A 1 533 ? 21.675 19.145 -8.767 1.00 95.38 533 ARG A CA 1
ATOM 4221 C C . ARG A 1 533 ? 21.727 19.565 -7.300 1.00 95.38 533 ARG A C 1
ATOM 4223 O O . ARG A 1 533 ? 21.183 18.859 -6.456 1.00 95.38 533 ARG A O 1
ATOM 4230 N N . GLU A 1 534 ? 22.371 20.685 -6.990 1.00 96.94 534 GLU A N 1
ATOM 4231 C CA . GLU A 1 534 ? 22.376 21.259 -5.640 1.00 96.94 534 GLU A CA 1
ATOM 4232 C C . GLU A 1 534 ? 20.969 21.723 -5.238 1.00 96.94 534 GLU A C 1
ATOM 4234 O O . GLU A 1 534 ? 20.525 21.431 -4.127 1.00 96.94 534 GLU A O 1
ATOM 4239 N N . ARG A 1 535 ? 20.226 22.353 -6.160 1.00 97.38 535 ARG A N 1
ATOM 4240 C CA . ARG A 1 535 ? 18.810 22.697 -5.964 1.00 97.38 535 ARG A CA 1
ATOM 4241 C C . ARG A 1 535 ? 17.961 21.455 -5.695 1.00 97.38 535 ARG A C 1
ATOM 4243 O O . ARG A 1 535 ? 17.189 21.464 -4.740 1.00 97.38 535 ARG A O 1
ATOM 4250 N N . LYS A 1 536 ? 18.140 20.386 -6.478 1.00 96.31 536 LYS A N 1
ATOM 4251 C CA . LYS A 1 536 ? 17.481 19.093 -6.253 1.00 96.31 536 LYS A CA 1
ATOM 4252 C C . LYS A 1 536 ? 17.769 18.561 -4.845 1.00 96.31 536 LYS A C 1
ATOM 4254 O O . LYS A 1 536 ? 16.831 18.261 -4.119 1.00 96.31 536 LYS A O 1
ATOM 4259 N N . ALA A 1 537 ? 19.037 18.499 -4.435 1.00 94.56 537 ALA A N 1
ATOM 4260 C CA . ALA A 1 537 ? 19.411 18.015 -3.103 1.00 94.56 537 ALA A CA 1
ATOM 4261 C C . ALA A 1 537 ? 18.805 18.872 -1.971 1.00 94.56 537 ALA A C 1
ATOM 4263 O O . ALA A 1 537 ? 18.395 18.347 -0.937 1.00 94.56 537 ALA A O 1
ATOM 4264 N N . SER A 1 538 ? 18.707 20.191 -2.177 1.00 97.12 538 SER A N 1
ATOM 4265 C CA . SER A 1 538 ? 18.032 21.113 -1.257 1.00 97.12 538 SER A CA 1
ATOM 4266 C C . SER A 1 538 ? 16.527 20.826 -1.162 1.00 97.12 538 SER A C 1
ATOM 4268 O O . SER A 1 538 ? 15.996 20.755 -0.056 1.00 97.12 538 SER A O 1
ATOM 4270 N N . LEU A 1 539 ? 15.844 20.613 -2.295 1.00 95.31 539 LEU A N 1
ATOM 4271 C CA . LEU A 1 539 ? 14.421 20.245 -2.337 1.00 95.31 539 LEU A CA 1
ATOM 4272 C C . LEU A 1 539 ? 14.157 18.884 -1.682 1.00 95.31 539 LEU A C 1
ATOM 4274 O O . LEU A 1 539 ? 13.210 18.763 -0.913 1.00 95.31 539 LEU A O 1
ATOM 4278 N N . GLU A 1 540 ? 15.010 17.883 -1.917 1.00 94.88 540 GLU A N 1
ATOM 4279 C CA . GLU A 1 540 ? 14.918 16.569 -1.263 1.00 94.88 540 GLU A CA 1
ATOM 4280 C C . GLU A 1 540 ? 15.028 16.686 0.265 1.00 94.88 540 GLU A C 1
ATOM 4282 O O . GLU A 1 540 ? 14.272 16.047 1.000 1.00 94.88 540 GLU A O 1
ATOM 4287 N N . GLN A 1 541 ? 15.938 17.530 0.762 1.00 95.88 541 GLN A N 1
ATOM 4288 C CA . GLN A 1 541 ? 16.080 17.772 2.196 1.00 95.88 541 GLN A CA 1
ATOM 4289 C C . GLN A 1 541 ? 14.867 18.513 2.779 1.00 95.88 541 GLN A C 1
ATOM 4291 O O . GLN A 1 541 ? 14.394 18.135 3.852 1.00 95.88 541 GLN A O 1
ATOM 4296 N N . SER A 1 542 ? 14.346 19.534 2.090 1.00 95.75 542 SER A N 1
ATOM 4297 C CA . SER A 1 542 ? 13.123 20.236 2.505 1.00 95.75 542 SER A CA 1
ATOM 4298 C C . SER A 1 542 ? 11.917 19.301 2.524 1.00 95.75 542 SER A C 1
ATOM 4300 O O . SER A 1 542 ? 11.182 19.282 3.506 1.00 95.75 542 SER A O 1
ATOM 4302 N N . LEU A 1 543 ? 11.761 18.460 1.497 1.00 95.31 543 LEU A N 1
ATOM 4303 C CA . LEU A 1 543 ? 10.699 17.459 1.422 1.00 95.31 543 LEU A CA 1
ATOM 4304 C C . LEU A 1 543 ? 10.786 16.474 2.589 1.00 95.31 543 LEU A C 1
ATOM 4306 O O . LEU A 1 543 ? 9.776 16.175 3.220 1.00 95.31 543 LEU A O 1
ATOM 4310 N N . LYS A 1 544 ? 11.995 16.010 2.924 1.00 93.44 544 LYS A N 1
ATOM 4311 C CA . LYS A 1 544 ? 12.213 15.135 4.079 1.00 93.44 544 LYS A CA 1
ATOM 4312 C C . LYS A 1 544 ? 11.789 15.804 5.391 1.00 93.44 544 LYS A C 1
ATOM 4314 O O . LYS A 1 544 ? 11.125 15.164 6.201 1.00 93.44 544 LYS A O 1
ATOM 4319 N N . ASN A 1 545 ? 12.144 17.073 5.594 1.00 95.44 545 ASN A N 1
ATOM 4320 C CA . ASN A 1 545 ? 11.769 17.826 6.795 1.00 95.44 545 ASN A CA 1
ATOM 4321 C C . ASN A 1 545 ? 10.246 18.063 6.871 1.00 95.44 545 ASN A C 1
ATOM 4323 O O . ASN A 1 545 ? 9.638 17.880 7.925 1.00 95.44 545 ASN A O 1
ATOM 4327 N N . ALA A 1 546 ? 9.619 18.413 5.745 1.00 93.56 546 ALA A N 1
ATOM 4328 C CA . ALA A 1 546 ? 8.173 18.591 5.637 1.00 93.56 546 ALA A CA 1
ATOM 4329 C C . ALA A 1 546 ? 7.416 17.276 5.910 1.00 93.56 546 ALA A C 1
ATOM 4331 O O . ALA A 1 546 ? 6.390 17.262 6.587 1.00 93.56 546 ALA A O 1
ATOM 4332 N N . GLN A 1 547 ? 7.951 16.140 5.451 1.00 93.38 547 GLN A N 1
ATOM 4333 C CA . GLN A 1 547 ? 7.404 14.814 5.747 1.00 93.38 547 GLN A CA 1
ATOM 4334 C C . GLN A 1 547 ? 7.518 14.443 7.229 1.00 93.38 547 GLN A C 1
ATOM 4336 O O . GLN A 1 547 ? 6.578 13.867 7.774 1.00 93.38 547 GLN A O 1
ATOM 4341 N N . THR A 1 548 ? 8.629 14.780 7.897 1.00 92.44 548 THR A N 1
ATOM 4342 C CA . THR A 1 548 ? 8.750 14.567 9.348 1.00 92.44 548 THR A CA 1
ATOM 4343 C C . THR A 1 548 ? 7.759 15.430 10.128 1.00 92.44 548 THR A C 1
ATOM 4345 O O . THR A 1 548 ? 7.067 14.902 10.991 1.00 92.44 548 THR A O 1
ATOM 4348 N N . ALA A 1 549 ? 7.598 16.706 9.758 1.00 95.94 549 ALA A N 1
ATOM 4349 C CA . ALA A 1 549 ? 6.610 17.594 10.376 1.00 95.94 549 ALA A CA 1
ATOM 4350 C C . ALA A 1 549 ? 5.173 17.090 10.158 1.00 95.94 549 ALA A C 1
ATOM 4352 O O . ALA A 1 549 ? 4.378 17.045 11.093 1.00 95.94 549 ALA A O 1
ATOM 4353 N N . LYS A 1 550 ? 4.853 16.614 8.946 1.00 96.12 550 LYS A N 1
ATOM 4354 C CA . LYS A 1 550 ? 3.567 15.967 8.647 1.00 96.12 550 LYS A CA 1
ATOM 4355 C C . LYS A 1 550 ? 3.319 14.756 9.549 1.00 96.12 550 LYS A C 1
ATOM 4357 O O . LYS A 1 550 ? 2.209 14.597 10.042 1.00 96.12 550 LYS A O 1
ATOM 4362 N N . ALA A 1 551 ? 4.321 13.902 9.760 1.00 91.69 551 ALA A N 1
ATOM 4363 C CA . ALA A 1 551 ? 4.182 12.728 10.620 1.00 91.69 551 ALA A CA 1
ATOM 4364 C C . ALA A 1 551 ? 3.911 13.112 12.086 1.00 91.69 551 ALA A C 1
ATOM 4366 O O . ALA A 1 551 ? 3.045 12.515 12.717 1.00 91.69 551 ALA A O 1
ATOM 4367 N N . GLU A 1 552 ? 4.594 14.134 12.607 1.00 94.69 552 GLU A N 1
ATOM 4368 C CA . GLU A 1 552 ? 4.357 14.657 13.960 1.00 94.69 552 GLU A CA 1
ATOM 4369 C C . GLU A 1 552 ? 2.954 15.266 14.109 1.00 94.69 552 GLU A C 1
ATOM 4371 O O . GLU A 1 552 ? 2.258 14.990 15.087 1.00 94.69 552 GLU A O 1
ATOM 4376 N N . LEU A 1 553 ? 2.505 16.049 13.121 1.00 95.12 553 LEU A N 1
ATOM 4377 C CA . LEU A 1 553 ? 1.156 16.623 13.098 1.00 95.12 553 LEU A CA 1
ATOM 4378 C C . LEU A 1 553 ? 0.068 15.549 12.997 1.00 95.12 553 LEU A C 1
ATOM 4380 O O . LEU A 1 553 ? -0.980 15.699 13.615 1.00 95.12 553 LEU A O 1
ATOM 4384 N N . LEU A 1 554 ? 0.314 14.445 12.284 1.00 93.69 554 LEU A N 1
ATOM 4385 C CA . LEU A 1 554 ? -0.617 13.312 12.229 1.00 93.69 554 LEU A CA 1
ATOM 4386 C C . LEU A 1 554 ? -0.796 12.632 13.592 1.00 93.69 554 LEU A C 1
ATOM 4388 O O . LEU A 1 554 ? -1.912 12.247 13.924 1.00 93.69 554 LEU A O 1
ATOM 4392 N N . VAL A 1 555 ? 0.264 12.508 14.399 1.00 93.44 555 VAL A N 1
ATOM 4393 C CA . VAL A 1 555 ? 0.144 11.966 15.767 1.00 93.44 555 VAL A CA 1
ATOM 4394 C C . VAL A 1 555 ? -0.755 12.865 16.615 1.00 93.44 555 VAL A C 1
ATOM 4396 O O . VAL A 1 555 ? -1.700 12.377 17.227 1.00 93.44 555 VAL A O 1
ATOM 4399 N N . LYS A 1 556 ? -0.526 14.182 16.579 1.00 95.81 556 LYS A N 1
ATOM 4400 C CA . LYS A 1 556 ? -1.364 15.157 17.296 1.00 95.81 556 LYS A CA 1
ATOM 4401 C C . LYS A 1 556 ? -2.803 15.201 16.779 1.00 95.81 556 LYS A C 1
ATOM 4403 O O . LYS A 1 556 ? -3.723 15.419 17.557 1.00 95.81 556 LYS A O 1
ATOM 4408 N N . MET A 1 557 ? -3.007 14.994 15.477 1.00 96.69 557 MET A N 1
ATOM 4409 C CA . MET A 1 557 ? -4.341 14.894 14.883 1.00 96.69 557 MET A CA 1
ATOM 4410 C C . MET A 1 557 ? -5.093 13.677 15.429 1.00 96.69 557 MET A C 1
ATOM 4412 O O . MET A 1 557 ? -6.257 13.797 15.788 1.00 96.69 557 MET A O 1
ATOM 4416 N N . ASN A 1 558 ? -4.420 12.532 15.573 1.00 92.00 558 ASN A N 1
ATOM 4417 C CA . ASN A 1 558 ? -5.032 11.354 16.190 1.00 92.00 558 ASN A CA 1
ATOM 4418 C C . ASN A 1 558 ? -5.404 11.619 17.659 1.00 92.00 558 ASN A C 1
ATOM 4420 O O . ASN A 1 558 ? -6.488 11.244 18.088 1.00 92.00 558 ASN A O 1
ATOM 4424 N N . GLU A 1 559 ? -4.546 12.308 18.422 1.00 95.38 559 GLU A N 1
ATOM 4425 C CA . GLU A 1 559 ? -4.869 12.720 19.799 1.00 95.38 559 GLU A CA 1
ATOM 4426 C C . GLU A 1 559 ? -6.086 13.660 19.843 1.00 95.38 559 GLU A C 1
ATOM 4428 O O . GLU A 1 559 ? -6.966 13.510 20.693 1.00 95.38 559 GLU A O 1
ATOM 4433 N N . TYR A 1 560 ? -6.160 14.614 18.911 1.00 96.50 560 TYR A N 1
ATOM 4434 C CA . TYR A 1 560 ? -7.298 15.518 18.759 1.00 96.50 560 TYR A CA 1
ATOM 4435 C C . TYR A 1 560 ? -8.596 14.748 18.473 1.00 96.50 560 TYR A C 1
ATOM 4437 O O . TYR A 1 560 ? -9.592 14.945 19.175 1.00 96.50 560 TYR A O 1
ATOM 4445 N N . ASP A 1 561 ? -8.569 13.824 17.511 1.00 94.00 561 ASP A N 1
ATOM 4446 C CA . ASP A 1 561 ? -9.708 12.970 17.162 1.00 94.00 561 ASP A CA 1
ATOM 4447 C C . ASP A 1 561 ? -10.124 12.065 18.335 1.00 94.00 561 ASP A C 1
ATOM 4449 O O . ASP A 1 561 ? -11.318 11.914 18.605 1.00 94.00 561 ASP A O 1
ATOM 4453 N N . ASP A 1 562 ? -9.165 11.537 19.102 1.00 93.75 562 ASP A N 1
ATOM 4454 C CA . ASP A 1 562 ? -9.424 10.754 20.313 1.00 93.75 562 ASP A CA 1
ATOM 4455 C C . ASP A 1 562 ? -10.155 11.578 21.382 1.00 93.75 562 ASP A C 1
ATOM 4457 O O . ASP A 1 562 ? -11.086 11.089 22.033 1.00 93.75 562 ASP A O 1
ATOM 4461 N N . PHE A 1 563 ? -9.752 12.834 21.598 1.00 96.25 563 PHE A N 1
ATOM 4462 C CA . PHE A 1 563 ? -10.433 13.717 22.545 1.00 96.25 563 PHE A CA 1
ATOM 4463 C C . PHE A 1 563 ? -11.822 14.132 22.058 1.00 96.25 563 PHE A C 1
ATOM 4465 O O . PHE A 1 563 ? -12.747 14.166 22.876 1.00 96.25 563 PHE A O 1
ATOM 4472 N N . ILE A 1 564 ? -12.004 14.376 20.754 1.00 95.38 564 ILE A N 1
ATOM 4473 C CA . ILE A 1 564 ? -13.334 14.583 20.164 1.00 95.38 564 ILE A CA 1
ATOM 4474 C C . ILE A 1 564 ? -14.203 13.351 20.393 1.00 95.38 564 ILE A C 1
ATOM 4476 O O . ILE A 1 564 ? -15.324 13.491 20.874 1.00 95.38 564 ILE A O 1
ATOM 4480 N N . GLY A 1 565 ? -13.691 12.150 20.119 1.00 93.12 565 GLY A N 1
ATOM 4481 C CA . GLY A 1 565 ? -14.421 10.901 20.325 1.00 93.12 565 GLY A CA 1
ATOM 4482 C C . GLY A 1 565 ? -14.832 10.698 21.785 1.00 93.12 565 GLY A C 1
ATOM 4483 O O . GLY A 1 565 ? -15.977 10.346 22.065 1.00 93.12 565 GLY A O 1
ATOM 4484 N N . LYS A 1 566 ? -13.937 10.993 22.739 1.00 94.94 566 LYS A N 1
ATOM 4485 C CA . LYS A 1 566 ? -14.243 10.956 24.182 1.00 94.94 566 LYS A CA 1
ATOM 4486 C C . LYS A 1 566 ? -15.307 11.980 24.578 1.00 94.94 566 LYS A C 1
ATOM 4488 O O . LYS A 1 566 ? -16.133 11.677 25.438 1.00 94.94 566 LYS A O 1
ATOM 4493 N N . LEU A 1 567 ? -15.285 13.172 23.981 1.00 96.56 567 LEU A N 1
ATOM 4494 C CA . LEU A 1 567 ? -16.281 14.215 24.228 1.00 96.56 567 LEU A CA 1
ATOM 4495 C C . LEU A 1 567 ? -17.644 13.842 23.630 1.00 96.56 567 LEU A C 1
ATOM 4497 O O . LEU A 1 567 ? -18.656 13.961 24.315 1.00 96.56 567 LEU A O 1
ATOM 4501 N N . ASP A 1 568 ? -17.671 13.340 22.396 1.00 94.69 568 ASP A N 1
ATOM 4502 C CA . ASP A 1 568 ? -18.885 12.862 21.731 1.00 94.69 568 ASP A CA 1
ATOM 4503 C C . ASP A 1 568 ? -19.497 11.675 22.491 1.00 94.69 568 ASP A C 1
ATOM 4505 O O . ASP A 1 568 ? -20.710 11.633 22.669 1.00 94.69 568 ASP A O 1
ATOM 4509 N N . ALA A 1 569 ? -18.680 10.753 23.015 1.00 93.75 569 ALA A N 1
ATOM 4510 C CA . ALA A 1 569 ? -19.146 9.653 23.862 1.00 93.75 569 ALA A CA 1
ATOM 4511 C C . ALA A 1 569 ? -19.716 10.145 25.202 1.00 93.75 569 ALA A C 1
ATOM 4513 O O . ALA A 1 569 ? -20.753 9.656 25.644 1.00 93.75 569 ALA A O 1
ATOM 4514 N N . LEU A 1 570 ? -19.077 11.138 25.834 1.00 96.06 570 LEU A N 1
ATOM 4515 C CA . LEU A 1 570 ? -19.591 11.775 27.051 1.00 96.06 570 LEU A CA 1
ATOM 4516 C C . LEU A 1 570 ? -20.947 12.439 26.793 1.00 96.06 570 LEU A C 1
ATOM 4518 O O . LEU A 1 570 ? -21.885 12.280 27.566 1.00 96.06 570 LEU A O 1
ATOM 4522 N N . TYR A 1 571 ? -21.069 13.156 25.681 1.00 96.81 571 TYR A N 1
ATOM 4523 C CA . TYR A 1 571 ? -22.323 13.770 25.273 1.00 96.81 571 TYR A CA 1
ATOM 4524 C C . TYR A 1 571 ? -23.386 12.750 24.886 1.00 96.81 571 TYR A C 1
ATOM 4526 O O . TYR A 1 571 ? -24.537 12.924 25.264 1.00 96.81 571 TYR A O 1
ATOM 4534 N N . GLY A 1 572 ? -23.009 11.668 24.211 1.00 93.31 572 GLY A N 1
ATOM 4535 C CA . GLY A 1 572 ? -23.898 10.549 23.919 1.00 93.31 572 GLY A CA 1
ATOM 4536 C C . GLY A 1 572 ? -24.347 9.785 25.164 1.00 93.31 572 GLY A C 1
ATOM 4537 O O . GLY A 1 572 ? -25.364 9.116 25.101 1.00 93.31 572 GLY A O 1
ATOM 4538 N N . LEU A 1 573 ? -23.637 9.881 26.293 1.00 93.62 573 LEU A N 1
ATOM 4539 C CA . LEU A 1 573 ? -24.090 9.332 27.576 1.00 93.62 573 LEU A CA 1
ATOM 4540 C C . LEU A 1 573 ? -25.146 10.231 28.237 1.00 93.62 573 LEU A C 1
ATOM 4542 O O . LEU A 1 573 ? -26.109 9.734 28.809 1.00 93.62 573 LEU A O 1
ATOM 4546 N N . ILE A 1 574 ? -24.955 11.551 28.167 1.00 95.31 574 ILE A N 1
ATOM 4547 C CA . ILE A 1 574 ? -25.760 12.539 28.905 1.00 95.31 574 ILE A CA 1
ATOM 4548 C C . ILE A 1 574 ? -27.022 12.946 28.136 1.00 95.31 574 ILE A C 1
ATOM 4550 O O . ILE A 1 574 ? -28.080 13.113 28.736 1.00 95.31 574 ILE A O 1
ATOM 4554 N N . PHE A 1 575 ? -26.911 13.099 26.817 1.00 95.38 575 PHE A N 1
ATOM 4555 C CA . PHE A 1 575 ? -27.946 13.644 25.933 1.00 95.38 575 PHE A CA 1
ATOM 4556 C C . PHE A 1 575 ? -28.513 12.580 24.980 1.00 95.38 575 PHE A C 1
ATOM 4558 O O . PHE A 1 575 ? -28.845 12.888 23.843 1.00 95.38 575 PHE A O 1
ATOM 4565 N N . ASN A 1 576 ? -28.542 11.302 25.377 1.00 89.44 576 ASN A N 1
ATOM 4566 C CA . ASN A 1 576 ? -29.086 10.261 24.499 1.00 89.44 576 ASN A CA 1
ATOM 4567 C C . ASN A 1 576 ? -30.617 10.266 24.522 1.00 89.44 576 ASN A C 1
ATOM 4569 O O . ASN A 1 576 ? -31.221 9.887 25.526 1.00 89.44 576 ASN A O 1
ATOM 4573 N N . GLY A 1 577 ? -31.250 10.603 23.404 1.00 87.62 577 GLY A N 1
ATOM 4574 C CA . GLY A 1 577 ? -32.707 10.649 23.300 1.00 87.62 577 GLY A CA 1
ATOM 4575 C C . GLY A 1 577 ? -33.291 12.002 23.719 1.00 87.62 577 GLY A C 1
ATOM 4576 O O . GLY A 1 577 ? -32.544 12.941 23.961 1.00 87.62 577 GLY A O 1
ATOM 4577 N N . PRO A 1 578 ? -34.632 12.120 23.786 1.00 90.06 578 PRO A N 1
ATOM 4578 C CA . PRO A 1 578 ? -35.292 13.414 23.921 1.00 90.06 578 PRO A CA 1
ATOM 4579 C C . PRO A 1 578 ? -34.877 14.111 25.217 1.00 90.06 578 PRO A C 1
ATOM 4581 O O . PRO A 1 578 ? -35.173 13.608 26.306 1.00 90.06 578 PRO A O 1
ATOM 4584 N N . THR A 1 579 ? -34.229 15.268 25.092 1.00 93.38 579 THR A N 1
ATOM 4585 C CA . THR A 1 579 ? -33.697 16.054 26.206 1.00 93.38 579 THR A CA 1
ATOM 4586 C C . THR A 1 579 ? -34.768 17.049 26.688 1.00 93.38 579 THR A C 1
ATOM 4588 O O . THR A 1 579 ? -34.953 18.120 26.094 1.00 93.38 579 THR A O 1
ATOM 4591 N N . PRO A 1 580 ? -35.501 16.775 27.790 1.00 89.19 580 PRO A N 1
ATOM 4592 C CA . PRO A 1 580 ? -36.617 17.623 28.191 1.00 89.19 580 PRO A CA 1
ATOM 4593 C C . PRO A 1 580 ? -36.141 19.032 28.551 1.00 89.19 580 PRO A C 1
ATOM 4595 O O . PRO A 1 580 ? -35.233 19.214 29.362 1.00 89.19 580 PRO A O 1
ATOM 4598 N N . GLY A 1 581 ? -36.795 20.038 27.970 1.00 90.94 581 GLY A N 1
ATOM 4599 C CA . GLY A 1 581 ? -36.443 21.448 28.157 1.00 90.94 581 GLY A CA 1
ATOM 4600 C C . GLY A 1 581 ? -35.451 22.000 27.129 1.00 90.94 581 GLY A C 1
ATOM 4601 O O . GLY A 1 581 ? -35.236 23.211 27.118 1.00 90.94 581 GLY A O 1
ATOM 4602 N N . TYR A 1 582 ? -34.917 21.166 26.226 1.00 95.50 582 TYR A N 1
ATOM 4603 C CA . TYR A 1 582 ? -33.916 21.566 25.230 1.00 95.50 582 TYR A CA 1
ATOM 4604 C C . TYR A 1 582 ? -34.288 21.150 23.788 1.00 95.50 582 TYR A C 1
ATOM 4606 O O . TYR A 1 582 ? -33.488 20.515 23.110 1.00 95.50 582 TYR A O 1
ATOM 4614 N N . PRO A 1 583 ? -35.442 21.591 23.241 1.00 95.44 583 PRO A N 1
ATOM 4615 C CA . PRO A 1 583 ? -35.924 21.145 21.923 1.00 95.44 583 PRO A CA 1
ATOM 4616 C C . PRO A 1 583 ? -34.978 21.471 20.756 1.00 95.44 583 PRO A C 1
ATOM 4618 O O . PRO A 1 583 ? -34.982 20.789 19.741 1.00 95.44 583 PRO A O 1
ATOM 4621 N N . LYS A 1 584 ? -34.146 22.513 20.889 1.00 96.81 584 LYS A N 1
ATOM 4622 C CA . LYS A 1 584 ? -33.146 22.871 19.869 1.00 96.81 584 LYS A CA 1
ATOM 4623 C C . LYS A 1 584 ? -32.028 21.833 19.742 1.00 96.81 584 LYS A C 1
ATOM 4625 O O . LYS A 1 584 ? -31.443 21.704 18.673 1.00 96.81 584 LYS A O 1
ATOM 4630 N N . GLU A 1 585 ? -31.688 21.162 20.840 1.00 96.56 585 GLU A N 1
ATOM 4631 C CA . GLU A 1 585 ? -30.682 20.101 20.841 1.00 96.56 585 GLU A CA 1
ATOM 4632 C C . GLU A 1 585 ? -31.248 18.853 20.151 1.00 96.56 585 GLU A C 1
ATOM 4634 O O . GLU A 1 585 ? -30.623 18.369 19.207 1.00 96.56 585 GLU A O 1
ATOM 4639 N N . ASP A 1 586 ? -32.485 18.467 20.487 1.00 95.81 586 ASP A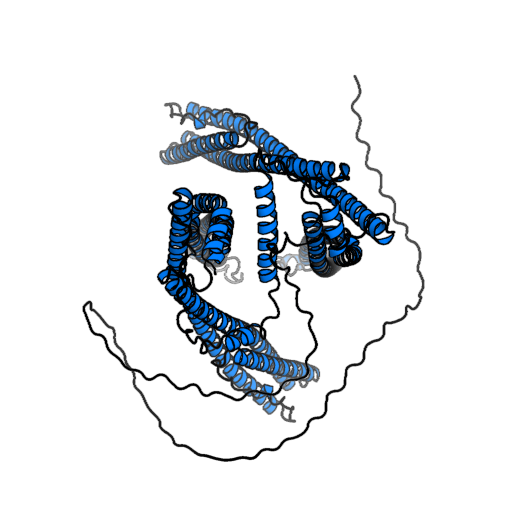 N 1
ATOM 4640 C CA . ASP A 1 586 ? -33.228 17.390 19.814 1.00 95.81 586 ASP A CA 1
ATOM 4641 C C . ASP A 1 586 ? -33.354 17.632 18.291 1.00 95.81 586 ASP A C 1
ATOM 4643 O O . ASP A 1 586 ? -33.144 16.728 17.477 1.00 95.81 586 ASP A O 1
ATOM 4647 N N . GLU A 1 587 ? -33.668 18.870 17.876 1.00 96.50 587 GLU A N 1
ATOM 4648 C CA . GLU A 1 587 ? -33.744 19.261 16.458 1.00 96.50 587 GLU A CA 1
ATOM 4649 C C . GLU A 1 587 ? -32.406 19.043 15.723 1.00 96.50 587 GLU A C 1
ATOM 4651 O O . GLU A 1 587 ? -32.388 18.564 14.583 1.00 96.50 587 GLU A O 1
ATOM 4656 N N . LEU A 1 588 ? -31.277 19.372 16.363 1.00 96.88 588 LEU A N 1
ATOM 4657 C CA . LEU A 1 588 ? -29.941 19.190 15.788 1.00 96.88 588 LEU A CA 1
ATOM 4658 C C . LEU A 1 588 ? -29.515 17.720 15.761 1.00 96.88 588 LEU A C 1
ATOM 4660 O O . LEU A 1 588 ? -28.907 17.287 14.778 1.00 96.88 588 LEU A O 1
ATOM 4664 N N . GLU A 1 589 ? -29.864 16.936 16.782 1.00 95.25 589 GLU A N 1
ATOM 4665 C CA . GLU A 1 589 ? -29.645 15.488 16.787 1.00 95.25 589 GLU A CA 1
ATOM 4666 C C . GLU A 1 589 ? -30.390 14.820 15.621 1.00 95.25 589 GLU A C 1
ATOM 4668 O O . GLU A 1 589 ? -29.789 14.083 14.826 1.00 95.25 589 GLU A O 1
ATOM 4673 N N . GLN A 1 590 ? -31.666 15.169 15.426 1.00 94.94 590 GLN A N 1
ATOM 4674 C CA . GLN A 1 590 ? -32.444 14.695 14.284 1.00 94.94 590 GLN A CA 1
ATOM 4675 C C . GLN A 1 590 ? -31.823 15.145 12.952 1.00 94.94 590 GLN A C 1
ATOM 4677 O O . GLN A 1 590 ? -31.741 14.359 12.002 1.00 94.94 590 GLN A O 1
ATOM 4682 N N . ALA A 1 591 ? -31.340 16.387 12.860 1.00 96.06 591 ALA A N 1
ATOM 4683 C CA . ALA A 1 591 ? -30.681 16.893 11.659 1.00 96.06 591 ALA A CA 1
ATOM 4684 C C . ALA A 1 591 ? -29.385 16.127 11.327 1.00 96.06 591 ALA A C 1
ATOM 4686 O O . ALA A 1 591 ? -29.118 15.860 10.148 1.00 96.06 591 ALA A O 1
ATOM 4687 N N . VAL A 1 592 ? -28.591 15.737 12.330 1.00 95.38 592 VAL A N 1
ATOM 4688 C CA . VAL A 1 592 ? -27.399 14.887 12.151 1.00 95.38 592 VAL A CA 1
ATOM 4689 C C . VAL A 1 592 ? -27.807 13.513 11.620 1.00 95.38 592 VAL A C 1
ATOM 4691 O O . VAL A 1 592 ? -27.218 13.044 10.643 1.00 95.38 592 VAL A O 1
ATOM 4694 N N . GLN A 1 593 ? -28.853 12.902 12.184 1.00 92.06 593 GLN A N 1
ATOM 4695 C CA . GLN A 1 593 ? -29.366 11.604 11.736 1.00 92.06 593 GLN A CA 1
ATOM 4696 C C . GLN A 1 593 ? -29.868 11.648 10.282 1.00 92.06 593 GLN A C 1
ATOM 4698 O O . GLN A 1 593 ? -29.533 10.780 9.470 1.00 92.06 593 GLN A O 1
ATOM 4703 N N . VAL A 1 594 ? -30.621 12.689 9.913 1.00 93.69 594 VAL A N 1
ATOM 4704 C CA . VAL A 1 594 ? -31.065 12.906 8.527 1.00 93.69 594 VAL A CA 1
ATOM 4705 C C . VAL A 1 594 ? -29.863 13.057 7.596 1.00 93.69 594 VAL A C 1
ATOM 4707 O O . VAL A 1 594 ? -29.844 12.462 6.519 1.00 93.69 594 VAL A O 1
ATOM 4710 N N . SER A 1 595 ? -28.839 13.799 8.010 1.00 93.25 595 SER A N 1
ATOM 4711 C CA . SER A 1 595 ? -27.639 14.035 7.196 1.00 93.25 595 SER A CA 1
ATOM 4712 C C . SER A 1 595 ? -26.837 12.765 6.968 1.00 93.25 595 SER A C 1
ATOM 4714 O O . SER A 1 595 ? -26.418 12.517 5.843 1.00 93.25 595 SER A O 1
ATOM 4716 N N . PHE A 1 596 ? -26.726 11.907 7.982 1.00 92.50 596 PHE A N 1
ATOM 4717 C CA . PHE A 1 596 ? -26.138 10.578 7.835 1.00 92.50 596 PHE A CA 1
ATOM 4718 C C . PHE A 1 596 ? -26.853 9.763 6.747 1.00 92.50 596 PHE A C 1
ATOM 4720 O O . PHE A 1 596 ? -26.211 9.233 5.844 1.00 92.50 596 PHE A O 1
ATOM 4727 N N . SER A 1 597 ? -28.191 9.758 6.742 1.00 91.69 597 SER A N 1
ATOM 4728 C CA . SER A 1 597 ? -28.967 9.078 5.691 1.00 91.69 597 SER A CA 1
ATOM 4729 C C . SER A 1 597 ? -28.759 9.663 4.282 1.00 91.69 597 SER A C 1
ATOM 4731 O O . SER A 1 597 ? -28.936 8.966 3.281 1.00 91.69 597 SER A O 1
ATOM 4733 N N . VAL A 1 598 ? -28.429 10.957 4.173 1.00 94.50 598 VAL A N 1
ATOM 4734 C CA . VAL A 1 598 ? -28.095 11.611 2.896 1.00 94.50 598 VAL A CA 1
ATOM 4735 C C . VAL A 1 598 ? -26.704 11.178 2.440 1.00 94.50 598 VAL A C 1
ATOM 4737 O O . VAL A 1 598 ? -26.553 10.793 1.282 1.00 94.50 598 VAL A O 1
ATOM 4740 N N . THR A 1 599 ? -25.723 11.173 3.344 1.00 93.81 599 THR A N 1
ATOM 4741 C CA . THR A 1 599 ? -24.354 10.723 3.065 1.00 93.81 599 THR A CA 1
ATOM 4742 C C . THR A 1 599 ? -24.323 9.271 2.597 1.00 93.81 599 THR A C 1
ATOM 4744 O O . THR A 1 599 ? -23.708 8.983 1.574 1.00 93.81 599 THR A O 1
ATOM 4747 N N . GLU A 1 600 ? -25.041 8.366 3.266 1.00 91.00 600 GLU A N 1
ATOM 4748 C CA . GLU A 1 600 ? -25.105 6.953 2.867 1.00 91.00 600 GLU A CA 1
ATOM 4749 C C . GLU A 1 600 ? -25.713 6.770 1.469 1.00 91.00 600 GLU A C 1
ATOM 4751 O O . GLU A 1 600 ? -25.188 6.022 0.643 1.00 91.00 600 GLU A O 1
ATOM 4756 N N . ARG A 1 601 ? -26.775 7.519 1.142 1.00 94.50 601 ARG A N 1
ATOM 4757 C CA . ARG A 1 601 ? -27.355 7.514 -0.211 1.00 94.50 601 ARG A CA 1
ATOM 4758 C C . ARG A 1 601 ? -26.392 8.069 -1.260 1.00 94.50 601 ARG A C 1
ATOM 4760 O O . ARG A 1 601 ? -26.302 7.504 -2.349 1.00 94.50 601 ARG A O 1
ATOM 4767 N N . ALA A 1 602 ? -25.674 9.148 -0.947 1.00 93.75 602 ALA A N 1
ATOM 4768 C CA . ALA A 1 602 ? -24.674 9.721 -1.844 1.00 93.75 602 ALA A CA 1
ATOM 4769 C C . ALA A 1 602 ? -23.524 8.731 -2.103 1.00 93.75 602 ALA A C 1
ATOM 4771 O O . ALA A 1 602 ? -23.127 8.552 -3.253 1.00 93.75 602 ALA A O 1
ATOM 4772 N N . LYS A 1 603 ? -23.046 8.032 -1.062 1.00 91.94 603 LYS A N 1
ATOM 4773 C CA . LYS A 1 603 ? -22.008 6.993 -1.168 1.00 91.94 603 LYS A CA 1
ATOM 4774 C C . LYS A 1 603 ? -22.463 5.817 -2.018 1.00 91.94 603 LYS A C 1
ATOM 4776 O O . LYS A 1 603 ? -21.732 5.399 -2.911 1.00 91.94 603 LYS A O 1
ATOM 4781 N N . ALA A 1 604 ? -23.680 5.324 -1.786 1.00 90.56 604 ALA A N 1
ATOM 4782 C CA . ALA A 1 604 ? -24.261 4.264 -2.602 1.00 90.56 604 ALA A CA 1
ATOM 4783 C C . ALA A 1 604 ? -24.307 4.661 -4.088 1.00 90.56 604 ALA A C 1
ATOM 4785 O O . ALA A 1 604 ? -23.870 3.885 -4.932 1.00 90.56 604 ALA A O 1
ATOM 4786 N N . ASN A 1 605 ? -24.746 5.888 -4.393 1.00 96.56 605 ASN A N 1
ATOM 4787 C CA . ASN A 1 605 ? -24.798 6.404 -5.763 1.00 96.56 605 ASN A CA 1
ATOM 4788 C C . ASN A 1 605 ? -23.405 6.551 -6.406 1.00 96.56 605 ASN A C 1
ATOM 4790 O O . ASN A 1 605 ? -23.206 6.183 -7.563 1.00 96.56 605 ASN A O 1
ATOM 4794 N N . PHE A 1 606 ? -22.426 7.068 -5.658 1.00 96.62 606 PHE A N 1
ATOM 4795 C CA . PHE A 1 606 ? -21.041 7.159 -6.123 1.00 96.62 606 PHE A CA 1
ATOM 4796 C C . PHE A 1 606 ? -20.470 5.778 -6.462 1.00 96.62 606 PHE A C 1
ATOM 4798 O O . PHE A 1 606 ? -19.898 5.608 -7.537 1.00 96.62 606 PHE A O 1
ATOM 4805 N N . ASN A 1 607 ? -20.677 4.787 -5.592 1.00 91.94 607 ASN A N 1
ATOM 4806 C CA . ASN A 1 607 ? -20.197 3.425 -5.818 1.00 91.94 607 ASN A CA 1
ATOM 4807 C C . ASN A 1 607 ? -20.813 2.818 -7.088 1.00 91.94 607 ASN A C 1
ATOM 4809 O O . ASN A 1 607 ? -20.084 2.288 -7.923 1.00 91.94 607 ASN A O 1
ATOM 4813 N N . THR A 1 608 ? -22.129 2.966 -7.291 1.00 95.88 608 THR A N 1
ATOM 4814 C CA . THR A 1 608 ? -22.802 2.447 -8.494 1.00 95.88 608 THR A CA 1
ATOM 4815 C C . THR A 1 608 ? -22.320 3.107 -9.790 1.00 95.88 608 THR A C 1
ATOM 4817 O O . THR A 1 608 ? -22.129 2.416 -10.792 1.00 95.88 608 THR A O 1
ATOM 4820 N N . GLU A 1 609 ? -22.088 4.426 -9.796 1.00 97.31 609 GLU A N 1
ATOM 4821 C CA . GLU A 1 609 ? -21.558 5.127 -10.979 1.00 97.31 609 GLU A CA 1
ATOM 4822 C C . GLU A 1 609 ? -20.083 4.779 -11.236 1.00 97.31 609 GLU A C 1
ATOM 4824 O O . GLU A 1 609 ? -19.691 4.571 -12.387 1.00 97.31 609 GLU A O 1
ATOM 4829 N N . ASN A 1 610 ? -19.277 4.635 -10.179 1.00 96.19 610 ASN A N 1
ATOM 4830 C CA . ASN A 1 610 ? -17.877 4.236 -10.296 1.00 96.19 610 ASN A CA 1
ATOM 4831 C C . ASN A 1 610 ? -17.731 2.818 -10.876 1.00 96.19 610 ASN A C 1
ATOM 4833 O O . ASN A 1 610 ? -16.931 2.609 -11.791 1.00 96.19 610 ASN A O 1
ATOM 4837 N N . ASP A 1 611 ? -18.542 1.861 -10.416 1.00 94.88 611 ASP A N 1
ATOM 4838 C CA . ASP A 1 611 ? -18.558 0.496 -10.956 1.00 94.88 611 ASP A CA 1
ATOM 4839 C C . ASP A 1 611 ? -18.925 0.487 -12.450 1.00 94.88 611 ASP A C 1
ATOM 4841 O O . ASP A 1 611 ? -18.255 -0.155 -13.270 1.00 94.88 611 ASP A O 1
ATOM 4845 N N . ALA A 1 612 ? -19.944 1.261 -12.841 1.00 97.38 612 ALA A N 1
ATOM 4846 C CA . ALA A 1 612 ? -20.316 1.426 -14.245 1.00 97.38 612 ALA A CA 1
ATOM 4847 C C . ALA A 1 612 ? -19.161 2.022 -15.075 1.00 97.38 612 ALA A C 1
ATOM 4849 O O . ALA A 1 612 ? -18.848 1.519 -16.163 1.00 97.38 612 ALA A O 1
ATOM 4850 N N . PHE A 1 613 ? -18.477 3.046 -14.555 1.00 97.50 613 PHE A N 1
ATOM 4851 C CA . PHE A 1 613 ? -17.326 3.677 -15.201 1.00 97.50 613 PHE A CA 1
ATOM 4852 C C . PHE A 1 613 ? -16.153 2.701 -15.398 1.00 97.50 613 PHE A C 1
ATOM 4854 O O . PHE A 1 613 ? -15.539 2.661 -16.476 1.00 97.50 613 PHE A O 1
ATOM 4861 N N . GLU A 1 614 ? -15.852 1.861 -14.405 1.00 94.69 614 GLU A N 1
ATOM 4862 C CA . GLU A 1 614 ? -14.820 0.830 -14.522 1.00 94.69 614 GLU A CA 1
ATOM 4863 C C . GLU A 1 614 ? -15.151 -0.211 -15.598 1.00 94.69 614 GLU A C 1
ATOM 4865 O O . GLU A 1 614 ? -14.287 -0.575 -16.408 1.00 94.69 614 GLU A O 1
ATOM 4870 N N . ILE A 1 615 ? -16.399 -0.682 -15.643 1.00 96.56 615 ILE A N 1
ATOM 4871 C CA . ILE A 1 615 ? -16.853 -1.652 -16.646 1.00 96.56 615 ILE A CA 1
ATOM 4872 C C . ILE A 1 615 ? -16.776 -1.040 -18.054 1.00 96.56 615 ILE A C 1
ATOM 4874 O O . ILE A 1 615 ? -16.241 -1.673 -18.974 1.00 96.56 615 ILE A O 1
ATOM 4878 N N . LEU A 1 616 ? -17.213 0.213 -18.232 1.00 97.81 616 LEU A N 1
ATOM 4879 C CA . LEU A 1 616 ? -17.084 0.935 -19.504 1.00 97.81 616 LEU A CA 1
ATOM 4880 C C . LEU A 1 616 ? -15.616 1.126 -19.911 1.00 97.81 616 LEU A C 1
ATOM 4882 O O . LEU A 1 616 ? -15.281 0.957 -21.084 1.00 97.81 616 LEU A O 1
ATOM 4886 N N . SER A 1 617 ? -14.718 1.371 -18.955 1.00 96.81 617 SER A N 1
ATOM 4887 C CA . SER A 1 617 ? -13.271 1.444 -19.203 1.00 96.81 617 SER A CA 1
ATOM 4888 C C . SER A 1 617 ? -12.701 0.114 -19.719 1.00 96.81 617 SER A C 1
ATOM 4890 O O . SER A 1 617 ? -11.811 0.096 -20.572 1.00 96.81 617 SER A O 1
ATOM 4892 N N . ARG A 1 618 ? -13.208 -1.029 -19.233 1.00 96.81 618 ARG A N 1
ATOM 4893 C CA . ARG A 1 618 ? -12.839 -2.362 -19.753 1.00 96.81 618 ARG A CA 1
ATOM 4894 C C . ARG A 1 618 ? -13.413 -2.591 -21.155 1.00 96.81 618 ARG A C 1
ATOM 4896 O O . ARG A 1 618 ? -12.726 -3.160 -22.010 1.00 96.81 618 ARG A O 1
ATOM 4903 N N . SER A 1 619 ? -14.641 -2.132 -21.404 1.00 97.69 619 SER A N 1
ATOM 4904 C CA . SER A 1 619 ? -15.271 -2.188 -22.728 1.00 97.69 619 SER A CA 1
ATOM 4905 C C . SER A 1 619 ? -14.487 -1.377 -23.765 1.00 97.69 619 SER A C 1
ATOM 4907 O O . SER A 1 619 ? -14.193 -1.889 -24.845 1.00 97.69 619 SER A O 1
ATOM 4909 N N . GLU A 1 620 ? -14.043 -0.167 -23.411 1.00 97.88 620 GLU A N 1
ATOM 4910 C CA . GLU A 1 620 ? -13.242 0.716 -24.270 1.00 97.88 620 GLU A CA 1
ATOM 4911 C C . GLU A 1 620 ? -11.962 0.026 -24.757 1.00 97.88 620 GLU A C 1
ATOM 4913 O O . GLU A 1 620 ? -11.723 -0.059 -25.967 1.00 97.88 620 GLU A O 1
ATOM 4918 N N . ARG A 1 621 ? -11.192 -0.576 -23.841 1.00 97.00 621 ARG A N 1
ATOM 4919 C CA . ARG A 1 621 ? -9.971 -1.321 -24.193 1.00 97.00 621 ARG A CA 1
ATOM 4920 C C . ARG A 1 621 ? -10.276 -2.504 -25.111 1.00 97.00 621 ARG A C 1
ATOM 4922 O O . ARG A 1 621 ? -9.544 -2.743 -26.071 1.00 97.00 621 ARG A O 1
ATOM 4929 N N . THR A 1 622 ? -11.373 -3.214 -24.840 1.00 96.38 622 THR A N 1
ATOM 4930 C CA . THR A 1 622 ? -11.811 -4.375 -25.632 1.00 96.38 622 THR A CA 1
ATOM 4931 C C . THR A 1 622 ? -12.205 -3.959 -27.056 1.00 96.38 622 THR A C 1
ATOM 4933 O O . THR A 1 622 ? -11.809 -4.611 -28.022 1.00 96.38 622 THR A O 1
ATOM 4936 N N . PHE A 1 623 ? -12.912 -2.835 -27.224 1.00 98.00 623 PHE A N 1
ATOM 4937 C CA . PHE A 1 623 ? -13.219 -2.278 -28.545 1.00 98.00 623 PHE A CA 1
ATOM 4938 C C . PHE A 1 623 ? -11.972 -1.802 -29.292 1.00 98.00 623 PHE A C 1
ATOM 4940 O O . PHE A 1 623 ? -11.863 -2.018 -30.501 1.00 98.00 623 PHE A O 1
ATOM 4947 N N . ARG A 1 624 ? -11.011 -1.188 -28.595 1.00 97.56 624 ARG A N 1
ATOM 4948 C CA . ARG A 1 624 ? -9.737 -0.766 -29.192 1.00 97.56 624 ARG A CA 1
ATOM 4949 C C . ARG A 1 624 ? -8.951 -1.963 -29.736 1.00 97.56 624 ARG A C 1
ATOM 4951 O O . ARG A 1 624 ? -8.421 -1.907 -30.847 1.00 97.56 624 ARG A O 1
ATOM 4958 N N . GLU A 1 625 ? -8.919 -3.067 -28.992 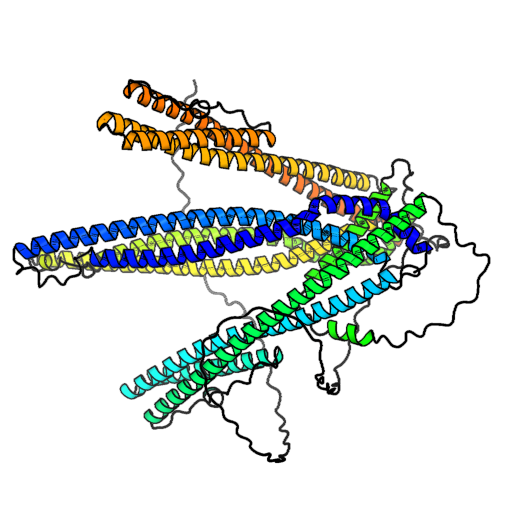1.00 95.88 625 GLU A N 1
ATOM 4959 C CA . GLU A 1 625 ? -8.321 -4.321 -29.455 1.00 95.88 625 GLU A CA 1
ATOM 4960 C C . GLU A 1 625 ? -9.094 -4.916 -30.643 1.00 95.88 625 GLU A C 1
ATOM 4962 O O . GLU A 1 625 ? -8.485 -5.297 -31.646 1.00 95.88 625 GLU A O 1
ATOM 4967 N N . CYS A 1 626 ? -10.430 -4.910 -30.587 1.00 98.00 626 CYS A N 1
ATOM 4968 C CA . CYS A 1 626 ? -11.291 -5.323 -31.696 1.00 98.00 626 CYS A CA 1
ATOM 4969 C C . CYS A 1 626 ? -10.980 -4.542 -32.985 1.00 98.00 626 CYS A C 1
ATOM 4971 O O . CYS A 1 626 ? -10.837 -5.143 -34.051 1.00 98.00 626 CYS A O 1
ATOM 4973 N N . GLN A 1 627 ? -10.822 -3.215 -32.903 1.00 98.06 627 GLN A N 1
ATOM 4974 C CA . GLN A 1 627 ? -10.438 -2.382 -34.047 1.00 98.06 627 GLN A CA 1
ATOM 4975 C C . GLN A 1 627 ? -9.067 -2.768 -34.610 1.00 98.06 627 GLN A C 1
ATOM 4977 O O . GLN A 1 627 ? -8.888 -2.773 -35.827 1.00 98.06 627 GLN A O 1
ATOM 4982 N N . SER A 1 628 ? -8.104 -3.099 -33.746 1.00 97.56 628 SER A N 1
ATOM 4983 C CA . SER A 1 628 ? -6.783 -3.572 -34.169 1.00 97.56 628 SER A CA 1
ATOM 4984 C C . SER A 1 628 ? -6.886 -4.885 -34.955 1.00 97.56 628 SER A C 1
ATOM 4986 O O . SER A 1 628 ? -6.407 -4.972 -36.085 1.00 97.56 628 SER A O 1
ATOM 4988 N N . LYS A 1 629 ? -7.620 -5.876 -34.428 1.00 97.50 629 LYS A N 1
ATOM 4989 C CA . LYS A 1 629 ? -7.831 -7.170 -35.104 1.00 97.50 629 LYS A CA 1
ATOM 4990 C C . LYS A 1 629 ? -8.600 -7.045 -36.414 1.00 97.50 629 LYS A C 1
ATOM 4992 O O . LYS A 1 629 ? -8.302 -7.760 -37.369 1.00 97.50 629 LYS A O 1
ATOM 4997 N N . LEU A 1 630 ? -9.547 -6.113 -36.496 1.00 98.12 630 LEU A N 1
ATOM 4998 C CA . LEU A 1 630 ? -10.259 -5.838 -37.739 1.00 98.12 630 LEU A CA 1
ATOM 4999 C C . LEU A 1 630 ? -9.353 -5.174 -38.791 1.00 98.12 630 LEU A C 1
ATOM 5001 O O . LEU A 1 630 ? -9.431 -5.524 -39.966 1.00 98.12 630 LEU A O 1
ATOM 5005 N N . LYS A 1 631 ? -8.435 -4.283 -38.386 1.00 97.88 631 LYS A N 1
ATOM 5006 C CA . LYS A 1 631 ? -7.401 -3.734 -39.284 1.00 97.88 631 LYS A CA 1
ATOM 5007 C C . LYS A 1 631 ? -6.449 -4.819 -39.785 1.00 97.88 631 LYS A C 1
ATOM 5009 O O . LYS A 1 631 ? -6.141 -4.833 -40.975 1.00 97.88 631 LYS A O 1
ATOM 5014 N N . ASP A 1 632 ? -6.044 -5.748 -38.918 1.00 97.12 632 ASP A N 1
ATOM 5015 C CA . ASP A 1 632 ? -5.247 -6.912 -39.320 1.00 97.12 632 ASP A CA 1
ATOM 5016 C C . ASP A 1 632 ? -6.005 -7.764 -40.349 1.00 97.12 632 ASP A C 1
ATOM 5018 O O . ASP A 1 632 ? -5.428 -8.175 -41.352 1.00 97.12 632 ASP A O 1
ATOM 5022 N N . ALA A 1 633 ? -7.304 -8.008 -40.138 1.00 97.44 633 ALA A N 1
ATOM 5023 C CA . ALA A 1 633 ? -8.134 -8.743 -41.092 1.00 97.44 633 ALA A CA 1
ATOM 5024 C C . ALA A 1 633 ? -8.213 -8.029 -42.455 1.00 97.44 633 ALA A C 1
ATOM 5026 O O . ALA A 1 633 ? -8.018 -8.671 -43.481 1.00 97.44 633 ALA A O 1
ATOM 5027 N N . ILE A 1 634 ? -8.401 -6.703 -42.481 1.00 97.62 634 ILE A N 1
ATOM 5028 C CA . ILE A 1 634 ? -8.386 -5.903 -43.723 1.00 97.62 634 ILE A CA 1
ATOM 5029 C C . ILE A 1 634 ? -7.021 -5.993 -44.423 1.00 97.62 634 ILE A C 1
ATOM 5031 O O . ILE A 1 634 ? -6.956 -6.166 -45.643 1.00 97.62 634 ILE A O 1
ATOM 5035 N N . TYR A 1 635 ? -5.926 -5.915 -43.662 1.00 97.25 635 TYR A N 1
ATOM 5036 C CA . TYR A 1 635 ? -4.571 -6.061 -44.192 1.00 97.25 635 TYR A CA 1
ATOM 5037 C C . TYR A 1 635 ? -4.365 -7.436 -44.844 1.00 97.25 635 TYR A C 1
ATOM 5039 O O . TYR A 1 635 ? -3.891 -7.517 -45.979 1.00 97.25 635 TYR A O 1
ATOM 5047 N N . TRP A 1 636 ? -4.765 -8.518 -44.168 1.00 96.88 636 TRP A N 1
ATOM 5048 C CA . TRP A 1 636 ? -4.639 -9.874 -44.708 1.00 96.88 636 TRP A CA 1
ATOM 5049 C C . TRP A 1 636 ? -5.582 -10.138 -45.886 1.00 96.88 636 TRP A C 1
ATOM 5051 O O . TRP A 1 636 ? -5.158 -10.800 -46.831 1.00 96.88 636 TRP A O 1
ATOM 5061 N N . ALA A 1 637 ? -6.787 -9.561 -45.897 1.00 95.38 637 ALA A N 1
ATOM 5062 C CA . ALA A 1 637 ? -7.688 -9.600 -47.050 1.00 95.38 637 ALA A CA 1
ATOM 5063 C C . ALA A 1 637 ? -7.066 -8.896 -48.269 1.00 95.38 637 ALA A C 1
ATOM 5065 O O . ALA A 1 637 ? -7.072 -9.436 -49.373 1.00 95.38 637 ALA A O 1
ATOM 5066 N N . THR A 1 638 ? -6.423 -7.740 -48.063 1.00 95.69 638 THR A N 1
ATOM 5067 C CA . THR A 1 638 ? -5.680 -7.033 -49.124 1.00 95.69 638 THR A CA 1
ATOM 5068 C C . THR A 1 638 ? -4.521 -7.883 -49.654 1.00 95.69 638 THR A C 1
ATOM 5070 O O . THR A 1 638 ? -4.307 -7.981 -50.862 1.00 95.69 638 THR A O 1
ATOM 5073 N N . ALA A 1 639 ? -3.768 -8.524 -48.755 1.00 94.56 639 ALA A N 1
ATOM 5074 C CA . ALA A 1 639 ? -2.673 -9.414 -49.130 1.00 94.56 639 ALA A CA 1
ATOM 5075 C C . ALA A 1 639 ? -3.171 -10.655 -49.891 1.00 94.56 639 ALA A C 1
ATOM 5077 O O . ALA A 1 639 ? -2.526 -11.075 -50.850 1.00 94.56 639 ALA A O 1
ATOM 5078 N N . SER A 1 640 ? -4.320 -11.214 -49.499 1.00 94.19 640 SER A N 1
ATOM 5079 C CA . SER A 1 640 ? -4.985 -12.325 -50.186 1.00 94.19 640 SER A CA 1
ATOM 5080 C C . SER A 1 640 ? -5.399 -11.934 -51.610 1.00 94.19 640 SER A C 1
ATOM 5082 O O . SER A 1 640 ? -5.053 -12.659 -52.540 1.00 94.19 640 SER A O 1
ATOM 5084 N N . MET A 1 641 ? -5.993 -10.747 -51.803 1.00 94.12 641 MET A N 1
ATOM 5085 C CA . MET A 1 641 ? -6.351 -10.218 -53.130 1.00 94.12 641 MET A CA 1
ATOM 5086 C C . MET A 1 641 ? -5.143 -10.017 -54.057 1.00 94.12 641 MET A C 1
ATOM 5088 O O . MET A 1 641 ? -5.245 -10.240 -55.260 1.00 94.12 641 MET A O 1
ATOM 5092 N N . LEU A 1 642 ? -4.008 -9.552 -53.520 1.00 92.31 642 LEU A N 1
ATOM 5093 C CA . LEU A 1 642 ? -2.823 -9.218 -54.321 1.00 92.31 642 LEU A CA 1
ATOM 5094 C C . LEU A 1 642 ? -1.931 -10.423 -54.617 1.00 92.31 642 LEU A C 1
ATOM 5096 O O . LEU A 1 642 ? -1.404 -10.542 -55.721 1.00 92.31 642 LEU A O 1
ATOM 5100 N N . ALA A 1 643 ? -1.696 -11.269 -53.616 1.00 87.69 643 ALA A N 1
ATOM 5101 C CA . ALA A 1 643 ? -0.712 -12.340 -53.711 1.00 87.69 643 ALA A CA 1
ATOM 5102 C C . ALA A 1 643 ? -1.340 -13.703 -54.017 1.00 87.69 643 ALA A C 1
ATOM 5104 O O . ALA A 1 643 ? -0.635 -14.559 -54.545 1.00 87.69 643 ALA A O 1
ATOM 5105 N N . GLY A 1 644 ? -2.629 -13.898 -53.703 1.00 79.94 644 GLY A N 1
ATOM 5106 C CA . GLY A 1 644 ? -3.287 -15.203 -53.708 1.00 79.94 644 GLY A CA 1
ATOM 5107 C C . GLY A 1 644 ? -2.631 -16.163 -52.708 1.00 79.94 644 GLY A C 1
ATOM 5108 O O . GLY A 1 644 ? -1.426 -16.408 -52.738 1.00 79.94 644 GLY A O 1
ATOM 5109 N N . GLY A 1 645 ? -3.382 -16.748 -51.776 1.00 85.81 645 GLY A N 1
ATOM 5110 C CA . GLY A 1 645 ? -2.766 -17.740 -50.894 1.00 85.81 645 GLY A CA 1
ATOM 5111 C C . GLY A 1 645 ? -3.559 -18.111 -49.656 1.00 85.81 645 GLY A C 1
ATOM 5112 O O . GLY A 1 645 ? -3.953 -17.259 -48.862 1.00 85.81 645 GLY A O 1
ATOM 5113 N N . ARG A 1 646 ? -3.639 -19.425 -49.419 1.00 90.19 646 ARG A N 1
ATOM 5114 C CA . ARG A 1 646 ? -4.316 -20.046 -48.267 1.00 90.19 646 ARG A CA 1
ATOM 5115 C C . ARG A 1 646 ? -3.813 -19.550 -46.907 1.00 90.19 646 ARG A C 1
ATOM 5117 O O . ARG A 1 646 ? -4.542 -19.581 -45.921 1.00 90.19 646 ARG A O 1
ATOM 5124 N N . THR A 1 647 ? -2.557 -19.111 -46.821 1.00 90.62 647 THR A N 1
ATOM 5125 C CA . THR A 1 647 ? -1.972 -18.613 -45.565 1.00 90.62 647 THR A CA 1
ATOM 5126 C C . THR A 1 647 ? -2.484 -17.222 -45.196 1.00 90.62 647 THR A C 1
ATOM 5128 O O . THR A 1 647 ? -2.692 -16.961 -44.012 1.00 90.62 647 THR A O 1
ATOM 5131 N N . ALA A 1 648 ? -2.714 -16.345 -46.180 1.00 90.75 648 ALA A N 1
ATOM 5132 C CA . ALA A 1 648 ? -3.307 -15.029 -45.956 1.00 90.75 648 ALA A CA 1
ATOM 5133 C C . ALA A 1 648 ? -4.776 -15.170 -45.535 1.00 90.75 648 ALA A C 1
ATOM 5135 O O . ALA A 1 648 ? -5.164 -14.606 -44.518 1.00 90.75 648 ALA A O 1
ATOM 5136 N N . GLU A 1 649 ? -5.539 -16.024 -46.225 1.00 93.56 649 GLU A N 1
ATOM 5137 C CA . GLU A 1 649 ? -6.938 -16.345 -45.891 1.00 93.56 649 GLU A CA 1
ATOM 5138 C C . GLU A 1 649 ? -7.084 -16.920 -44.474 1.00 93.56 649 GLU A C 1
ATOM 5140 O O . GLU A 1 649 ? -7.966 -16.526 -43.712 1.00 93.56 649 GLU A O 1
ATOM 5145 N N . SER A 1 650 ? -6.189 -17.831 -44.071 1.00 93.88 650 SER A N 1
ATOM 5146 C CA . SER A 1 650 ? -6.219 -18.399 -42.720 1.00 93.88 650 SER A CA 1
ATOM 5147 C C . SER A 1 650 ? -5.969 -17.342 -41.642 1.00 93.88 650 SER A C 1
ATOM 5149 O O . SER A 1 650 ? -6.619 -17.385 -40.596 1.00 93.88 650 SER A O 1
ATOM 5151 N N . LYS A 1 651 ? -5.036 -16.408 -41.870 1.00 94.62 651 LYS A N 1
ATOM 5152 C CA . LYS A 1 651 ? -4.743 -15.318 -40.925 1.00 94.62 651 LYS A CA 1
ATOM 5153 C C . LYS A 1 651 ? -5.867 -14.292 -40.879 1.00 94.62 651 LYS A C 1
ATOM 5155 O O . LYS A 1 651 ? -6.250 -13.870 -39.795 1.00 94.62 651 LYS A O 1
ATOM 5160 N N . GLU A 1 652 ? -6.416 -13.942 -42.034 1.00 95.69 652 GLU A N 1
ATOM 5161 C CA . GLU A 1 652 ? -7.593 -13.090 -42.173 1.00 95.69 652 GLU A CA 1
ATOM 5162 C C . GLU A 1 652 ? -8.776 -13.659 -41.377 1.00 95.69 652 GLU A C 1
ATOM 5164 O O . GLU A 1 652 ? -9.308 -12.979 -40.500 1.00 95.69 652 GLU A O 1
ATOM 5169 N N . SER A 1 653 ? -9.127 -14.934 -41.596 1.00 95.56 653 SER A N 1
ATOM 5170 C CA . SER A 1 653 ? -10.223 -15.586 -40.874 1.00 95.56 653 SER A CA 1
ATOM 5171 C C . SER A 1 653 ? -9.963 -15.669 -39.369 1.00 95.56 653 SER A C 1
ATOM 5173 O O . SER A 1 653 ? -10.904 -15.495 -38.592 1.00 95.56 653 SER A O 1
ATOM 5175 N N . ALA A 1 654 ? -8.723 -15.930 -38.944 1.00 96.62 654 ALA A N 1
ATOM 5176 C CA . ALA A 1 654 ? -8.367 -15.949 -37.529 1.00 96.62 654 ALA A CA 1
ATOM 5177 C C . ALA A 1 654 ? -8.555 -14.562 -36.890 1.00 96.62 654 ALA A C 1
ATOM 5179 O O . ALA A 1 654 ? -9.262 -14.445 -35.888 1.00 96.62 654 ALA A O 1
ATOM 5180 N N . SER A 1 655 ? -8.003 -13.510 -37.506 1.00 96.19 655 SER A N 1
ATOM 5181 C CA . SER A 1 655 ? -8.146 -12.127 -37.037 1.00 96.19 655 SER A CA 1
ATOM 5182 C C . SER A 1 655 ? -9.606 -11.676 -36.996 1.00 96.19 655 SER A C 1
ATOM 5184 O O . SER A 1 655 ? -10.025 -11.032 -36.035 1.00 96.19 655 SER A O 1
ATOM 5186 N N . LEU A 1 656 ? -10.404 -12.060 -37.993 1.00 97.38 656 LEU A N 1
ATOM 5187 C CA . LEU A 1 656 ? -11.824 -11.730 -38.066 1.00 97.38 656 LEU A CA 1
ATOM 5188 C C . LEU A 1 656 ? -12.647 -12.413 -36.961 1.00 97.38 656 LEU A C 1
ATOM 5190 O O . LEU A 1 656 ? -13.483 -11.765 -36.334 1.00 97.38 656 LEU A O 1
ATOM 5194 N N . ARG A 1 657 ? -12.385 -13.694 -36.661 1.00 97.31 657 ARG A N 1
ATOM 5195 C CA . ARG A 1 657 ? -13.022 -14.398 -35.530 1.00 97.31 657 ARG A CA 1
ATOM 5196 C C . ARG A 1 657 ? -12.660 -13.763 -34.191 1.00 97.31 657 ARG A C 1
ATOM 5198 O O . ARG A 1 657 ? -13.534 -13.603 -33.341 1.00 97.31 657 ARG A O 1
ATOM 5205 N N . SER A 1 658 ? -11.397 -13.368 -34.016 1.00 97.12 658 SER A N 1
ATOM 5206 C CA . SER A 1 658 ? -10.971 -12.626 -32.827 1.00 97.12 658 SER A CA 1
ATOM 5207 C C . SER A 1 658 ? -11.700 -11.288 -32.711 1.00 97.12 658 SER A C 1
ATOM 5209 O O . SER A 1 658 ? -12.216 -10.981 -31.642 1.00 97.12 658 SER A O 1
ATOM 5211 N N . ALA A 1 659 ? -11.802 -10.522 -33.802 1.00 97.69 659 ALA A N 1
ATOM 5212 C CA . ALA A 1 659 ? -12.537 -9.258 -33.813 1.00 97.69 659 ALA A CA 1
ATOM 5213 C C . ALA A 1 659 ? -14.021 -9.456 -33.447 1.00 97.69 659 ALA A C 1
ATOM 5215 O O . ALA A 1 659 ? -14.529 -8.755 -32.579 1.00 97.69 659 ALA A O 1
ATOM 5216 N N . HIS A 1 660 ? -14.697 -10.454 -34.024 1.00 97.88 660 HIS A N 1
ATOM 5217 C CA . HIS A 1 660 ? -16.090 -10.783 -33.696 1.00 97.88 660 HIS A CA 1
ATOM 5218 C C . HIS A 1 660 ? -16.288 -11.100 -32.204 1.00 97.88 660 HIS A C 1
ATOM 5220 O O . HIS A 1 660 ? -17.138 -10.498 -31.547 1.00 97.88 660 HIS A O 1
ATOM 5226 N N . SER A 1 661 ? -15.464 -11.995 -31.645 1.00 97.88 661 SER A N 1
ATOM 5227 C CA . SER A 1 661 ? -15.541 -12.371 -30.227 1.00 97.88 661 SER A CA 1
ATOM 5228 C C . SER A 1 661 ? -15.284 -11.179 -29.295 1.00 97.88 661 SER A C 1
ATOM 5230 O O . SER A 1 661 ? -16.009 -10.990 -28.316 1.00 97.88 661 SER A O 1
ATOM 5232 N N . LEU A 1 662 ? -14.302 -10.330 -29.622 1.00 97.19 662 LEU A N 1
ATOM 5233 C CA . LEU A 1 662 ? -14.019 -9.108 -28.865 1.00 97.19 662 LEU A CA 1
ATOM 5234 C C . LEU A 1 662 ? -15.180 -8.108 -28.943 1.00 97.19 662 LEU A C 1
ATOM 5236 O O . LEU A 1 662 ? -15.544 -7.527 -27.922 1.00 97.19 662 LEU A O 1
ATOM 5240 N N . ALA A 1 663 ? -15.801 -7.939 -30.113 1.00 98.00 663 ALA A N 1
ATOM 5241 C CA . ALA A 1 663 ? -16.950 -7.053 -30.282 1.00 98.00 663 ALA A CA 1
ATOM 5242 C C . ALA A 1 663 ? -18.160 -7.514 -29.449 1.00 98.00 663 ALA A C 1
ATOM 5244 O O . ALA A 1 663 ? -18.808 -6.694 -28.798 1.00 98.00 663 ALA A O 1
ATOM 5245 N N . GLN A 1 664 ? -18.436 -8.823 -29.411 1.00 98.06 664 GLN A N 1
ATOM 5246 C CA . GLN A 1 664 ? -19.486 -9.398 -28.562 1.00 98.06 664 GLN A CA 1
ATOM 5247 C C . GLN A 1 664 ? -19.199 -9.195 -27.075 1.00 98.06 664 GLN A C 1
ATOM 5249 O O . GLN A 1 664 ? -20.077 -8.762 -26.330 1.00 98.06 664 GLN A O 1
ATOM 5254 N N . LYS A 1 665 ? -17.958 -9.456 -26.650 1.00 97.88 665 LYS A N 1
ATOM 5255 C CA . LYS A 1 665 ? -17.528 -9.247 -25.266 1.00 97.88 665 LYS A CA 1
ATOM 5256 C C . LYS A 1 665 ? -17.674 -7.787 -24.843 1.00 97.88 665 LYS A C 1
ATOM 5258 O O . LYS A 1 665 ? -18.190 -7.515 -23.766 1.00 97.88 665 LYS A O 1
ATOM 5263 N N . ALA A 1 666 ? -17.257 -6.847 -25.688 1.00 97.62 666 ALA A N 1
ATOM 5264 C CA . ALA A 1 666 ? -17.369 -5.426 -25.384 1.00 97.62 666 ALA A CA 1
ATOM 5265 C C . ALA A 1 666 ? -18.835 -4.967 -25.282 1.00 97.62 666 ALA A C 1
ATOM 5267 O O . ALA A 1 666 ? -19.181 -4.188 -24.398 1.00 97.62 666 ALA A O 1
ATOM 5268 N N . GLN A 1 667 ? -19.719 -5.502 -26.129 1.00 98.00 667 GLN A N 1
ATOM 5269 C CA . GLN A 1 667 ? -21.163 -5.257 -26.047 1.00 98.00 667 GLN A CA 1
ATOM 5270 C C . GLN A 1 667 ? -21.791 -5.852 -24.778 1.00 98.00 667 GLN A C 1
ATOM 5272 O O . GLN A 1 667 ? -22.659 -5.216 -24.188 1.00 98.00 667 GLN A O 1
ATOM 5277 N N . ALA A 1 668 ? -21.351 -7.033 -24.333 1.00 97.94 668 ALA A N 1
ATOM 5278 C CA . ALA A 1 668 ? -21.785 -7.603 -23.057 1.00 97.94 668 ALA A CA 1
ATOM 5279 C C . ALA A 1 668 ? -21.383 -6.701 -21.880 1.00 97.94 668 ALA A C 1
ATOM 5281 O O . ALA A 1 668 ? -22.246 -6.328 -21.098 1.00 97.94 668 ALA A O 1
ATOM 5282 N N . LEU A 1 669 ? -20.130 -6.229 -21.846 1.00 97.75 669 LEU A N 1
ATOM 5283 C CA . LEU A 1 669 ? -19.659 -5.294 -20.815 1.00 97.75 669 LEU A CA 1
ATOM 5284 C C . LEU A 1 669 ? -20.484 -3.999 -20.772 1.00 97.75 669 LEU A C 1
ATOM 5286 O O . LEU A 1 669 ? -20.760 -3.481 -19.699 1.00 97.75 669 LEU A O 1
ATOM 5290 N N . VAL A 1 670 ? -20.911 -3.471 -21.923 1.00 98.38 670 VAL A N 1
ATOM 5291 C CA . VAL A 1 670 ? -21.791 -2.289 -21.949 1.00 98.38 670 VAL A CA 1
ATOM 5292 C C . VAL A 1 670 ? -23.135 -2.595 -21.290 1.00 98.38 670 VAL A C 1
ATOM 5294 O O . VAL A 1 670 ? -23.615 -1.778 -20.515 1.00 98.38 670 VAL A O 1
ATOM 5297 N N . ARG A 1 671 ? -23.727 -3.767 -21.549 1.00 98.25 671 ARG A N 1
ATOM 5298 C CA . ARG A 1 671 ? -24.980 -4.179 -20.893 1.00 98.25 671 ARG A CA 1
ATOM 5299 C C . ARG A 1 671 ? -24.800 -4.395 -19.397 1.00 98.25 671 ARG A C 1
ATOM 5301 O O . ARG A 1 671 ? -25.697 -4.051 -18.639 1.00 98.25 671 ARG A O 1
ATOM 5308 N N . ASP A 1 672 ? -23.658 -4.927 -18.978 1.00 97.75 672 ASP A N 1
ATOM 5309 C CA . ASP A 1 672 ? -23.347 -5.089 -17.559 1.00 97.75 672 ASP A CA 1
ATOM 5310 C C . ASP A 1 672 ? -23.258 -3.713 -16.882 1.00 97.75 672 ASP A C 1
ATOM 5312 O O . ASP A 1 672 ? -23.906 -3.494 -15.866 1.00 97.75 672 ASP A O 1
ATOM 5316 N N . ALA A 1 673 ? -22.574 -2.737 -17.494 1.00 97.81 673 ALA A N 1
ATOM 5317 C CA . ALA A 1 673 ? -22.515 -1.364 -16.980 1.00 97.81 673 ALA A CA 1
ATOM 5318 C C . ALA A 1 673 ? -23.908 -0.716 -16.840 1.00 97.81 673 ALA A C 1
ATOM 5320 O O . ALA A 1 673 ? -24.145 0.034 -15.895 1.00 97.81 673 ALA A O 1
ATOM 5321 N N . GLN A 1 674 ? -24.847 -1.042 -17.735 1.00 98.31 674 GLN A N 1
ATOM 5322 C CA . GLN A 1 674 ? -26.235 -0.566 -17.659 1.00 98.31 674 GLN A CA 1
ATOM 5323 C C . GLN A 1 674 ? -27.013 -1.111 -16.458 1.00 98.31 674 GLN A C 1
ATOM 5325 O O . GLN A 1 674 ? -27.986 -0.488 -16.040 1.00 98.31 674 GLN A O 1
ATOM 5330 N N . GLN A 1 675 ? -26.616 -2.262 -15.908 1.00 97.94 675 GLN A N 1
ATOM 5331 C CA . GLN A 1 675 ? -27.240 -2.807 -14.699 1.00 97.94 675 GLN A CA 1
ATOM 5332 C C . GLN A 1 675 ? -26.856 -2.004 -13.451 1.00 97.94 675 GLN A C 1
ATOM 5334 O O . GLN A 1 675 ? -27.659 -1.914 -12.527 1.00 97.94 675 GLN A O 1
ATOM 5339 N N . TYR A 1 676 ? -25.660 -1.404 -13.443 1.00 97.06 676 TYR A N 1
ATOM 5340 C CA . TYR A 1 676 ? -25.176 -0.560 -12.347 1.00 97.06 676 TYR A CA 1
ATOM 5341 C C . TYR A 1 676 ? -25.673 0.880 -12.468 1.00 97.06 676 TYR A C 1
ATOM 5343 O O . TYR A 1 676 ? -26.162 1.442 -11.492 1.00 97.06 676 TYR A O 1
ATOM 5351 N N . SER A 1 677 ? -25.593 1.461 -13.669 1.00 97.88 677 SER A N 1
ATOM 5352 C CA . SER A 1 677 ? -26.108 2.802 -13.943 1.00 97.88 677 SER A CA 1
ATOM 5353 C C . SER A 1 677 ? -27.098 2.762 -15.114 1.00 97.88 677 SER A C 1
ATOM 5355 O O . SER A 1 677 ? -26.687 2.633 -16.274 1.00 97.88 677 SER A O 1
ATOM 5357 N N . PRO A 1 678 ? -28.412 2.932 -14.860 1.00 97.62 678 PRO A N 1
ATOM 5358 C CA . PRO A 1 678 ? -29.423 2.959 -15.919 1.00 97.62 678 PRO A CA 1
ATOM 5359 C C . PRO A 1 678 ? -29.287 4.188 -16.835 1.00 97.62 678 PRO A C 1
ATOM 5361 O O . PRO A 1 678 ? -29.949 4.267 -17.870 1.00 97.62 678 PRO A O 1
ATOM 5364 N N . HIS A 1 679 ? -28.432 5.150 -16.472 1.00 97.94 679 HIS A N 1
ATOM 5365 C CA . HIS A 1 679 ? -28.105 6.319 -17.284 1.00 97.94 679 HIS A CA 1
ATOM 5366 C C . HIS A 1 679 ? -27.129 6.008 -18.425 1.00 97.94 679 HIS A C 1
ATOM 5368 O O . HIS A 1 679 ? -27.003 6.819 -19.343 1.00 97.94 679 HIS A O 1
ATOM 5374 N N . VAL A 1 680 ? -26.479 4.838 -18.409 1.00 98.38 680 VAL A N 1
ATOM 5375 C CA . VAL A 1 680 ? -25.590 4.400 -19.489 1.00 98.38 680 VAL A CA 1
ATOM 5376 C C . VAL A 1 680 ? -26.395 4.140 -20.760 1.00 98.38 680 VAL A C 1
ATOM 5378 O O . VAL A 1 680 ? -27.210 3.213 -20.851 1.00 98.38 680 VAL A O 1
ATOM 5381 N N . ARG A 1 681 ? -26.155 4.952 -21.792 1.00 98.12 681 ARG A N 1
ATOM 5382 C CA . ARG A 1 681 ? -26.872 4.834 -23.062 1.00 98.12 681 ARG A CA 1
ATOM 5383 C C . ARG A 1 681 ? -26.614 3.483 -23.731 1.00 98.12 681 ARG A C 1
ATOM 5385 O O . ARG A 1 681 ? -25.480 3.026 -23.857 1.00 98.12 681 ARG A O 1
ATOM 5392 N N . THR A 1 682 ? -27.682 2.884 -24.259 1.00 97.62 682 THR A N 1
ATOM 5393 C CA . THR A 1 682 ? -27.566 1.691 -25.109 1.00 97.62 682 THR A CA 1
ATOM 5394 C C . THR A 1 682 ? -26.848 2.051 -26.402 1.00 97.62 682 THR A C 1
ATOM 5396 O O . THR A 1 682 ? -27.317 2.901 -27.163 1.00 97.62 682 THR A O 1
ATOM 5399 N N . LEU A 1 683 ? -25.709 1.406 -26.639 1.00 97.12 683 LEU A N 1
ATOM 5400 C CA . LEU A 1 683 ? -24.908 1.601 -27.842 1.00 97.12 683 LEU A CA 1
ATOM 5401 C C . LEU A 1 683 ? -25.447 0.772 -29.007 1.00 97.12 683 LEU A C 1
ATOM 5403 O O . LEU A 1 683 ? -25.994 -0.317 -28.822 1.00 97.12 683 LEU A O 1
ATOM 5407 N N . GLU A 1 684 ? -25.232 1.255 -30.228 1.00 97.38 684 GLU A N 1
ATOM 5408 C CA . GLU A 1 684 ? -25.554 0.481 -31.423 1.00 97.38 684 GLU A CA 1
ATOM 5409 C C . GLU A 1 684 ? -24.633 -0.739 -31.518 1.00 97.38 684 GLU A C 1
ATOM 5411 O O . GLU A 1 684 ? -23.407 -0.621 -31.493 1.00 97.38 684 GLU A O 1
ATOM 5416 N N . THR A 1 685 ? -25.214 -1.934 -31.631 1.00 97.69 685 THR A N 1
ATOM 5417 C CA . THR A 1 685 ? -24.431 -3.158 -31.825 1.00 97.69 685 THR A CA 1
ATOM 5418 C C . THR A 1 685 ? -23.867 -3.181 -33.249 1.00 97.69 685 THR A C 1
ATOM 5420 O O . THR A 1 685 ? -24.676 -3.277 -34.179 1.00 97.69 685 THR A O 1
ATOM 5423 N N . PRO A 1 686 ? -22.532 -3.129 -33.436 1.00 96.81 686 PRO A N 1
ATOM 5424 C CA . PRO A 1 686 ? -21.920 -3.078 -34.760 1.00 96.81 686 PRO A CA 1
ATOM 5425 C C . PRO A 1 686 ? -22.156 -4.402 -35.489 1.00 96.81 686 PRO A C 1
ATOM 5427 O O . PRO A 1 686 ? -22.238 -5.452 -34.843 1.00 96.81 686 PRO A O 1
ATOM 5430 N N . SER A 1 687 ? -22.235 -4.385 -36.823 1.00 97.44 687 SER A N 1
ATOM 5431 C CA . SER A 1 687 ? -22.572 -5.588 -37.604 1.00 97.44 687 SER A CA 1
ATOM 5432 C C . SER A 1 687 ? -21.609 -6.746 -37.338 1.00 97.44 687 SER A C 1
ATOM 5434 O O . SER A 1 687 ? -22.049 -7.880 -37.154 1.00 97.44 687 SER A O 1
ATOM 5436 N N . ILE A 1 688 ? -20.318 -6.444 -37.148 1.00 96.69 688 ILE A N 1
ATOM 5437 C CA . ILE A 1 688 ? -19.300 -7.438 -36.787 1.00 96.69 688 ILE A CA 1
ATOM 5438 C C . ILE A 1 688 ? -19.567 -8.151 -35.456 1.00 96.69 688 ILE A C 1
ATOM 5440 O O . ILE A 1 688 ? -19.039 -9.233 -35.263 1.00 96.69 688 ILE A O 1
ATOM 5444 N N . ALA A 1 689 ? -20.352 -7.598 -34.527 1.00 94.38 689 ALA A N 1
ATOM 5445 C CA . ALA A 1 689 ? -20.733 -8.297 -33.292 1.00 94.38 689 ALA A CA 1
ATOM 5446 C C . ALA A 1 689 ? -21.949 -9.219 -33.490 1.00 94.38 689 ALA A C 1
ATOM 5448 O O . ALA A 1 689 ? -22.130 -10.173 -32.732 1.00 94.38 689 ALA A O 1
ATOM 5449 N N . ARG A 1 690 ? -22.787 -8.929 -34.494 1.00 96.56 690 ARG A N 1
ATOM 5450 C CA . ARG A 1 690 ? -24.003 -9.693 -34.802 1.00 96.56 690 ARG A CA 1
ATOM 5451 C C . ARG A 1 690 ? -23.675 -10.934 -35.613 1.00 96.56 690 ARG A C 1
ATOM 5453 O O . ARG A 1 690 ? -24.109 -12.024 -35.261 1.00 96.56 690 ARG A O 1
ATOM 5460 N N . GLU A 1 691 ? -22.884 -10.763 -36.664 1.00 96.31 691 GLU A N 1
ATOM 5461 C CA . GLU A 1 691 ? -22.577 -11.825 -37.612 1.00 96.31 691 GLU A CA 1
ATOM 5462 C C . GLU A 1 691 ? -21.134 -11.742 -38.116 1.00 96.31 691 GLU A C 1
ATOM 5464 O O . GLU A 1 691 ? -20.540 -10.669 -38.247 1.00 96.31 691 GLU A O 1
ATOM 5469 N N . LEU A 1 692 ? -20.552 -12.914 -38.373 1.00 96.38 692 LEU A N 1
ATOM 5470 C CA . LEU A 1 692 ? -19.273 -13.033 -39.062 1.00 96.38 692 LEU A CA 1
ATOM 5471 C C . LEU A 1 692 ? -19.528 -12.885 -40.567 1.00 96.38 692 LEU A C 1
ATOM 5473 O O . LEU A 1 692 ? -20.334 -13.648 -41.105 1.00 96.38 692 LEU A O 1
ATOM 5477 N N . PRO A 1 693 ? -18.850 -11.956 -41.265 1.00 93.88 693 PRO A N 1
ATOM 5478 C CA . PRO A 1 693 ? -19.078 -11.772 -42.687 1.00 93.88 693 PRO A CA 1
ATOM 5479 C C . PRO A 1 693 ? -18.619 -13.028 -43.432 1.00 93.88 693 PRO A C 1
ATOM 5481 O O . PRO A 1 693 ? -17.508 -13.526 -43.229 1.00 93.88 693 PRO A O 1
ATOM 5484 N N . VAL A 1 694 ? -19.493 -13.556 -44.287 1.00 93.31 694 VAL A N 1
ATOM 5485 C CA . VAL A 1 694 ? -19.209 -14.740 -45.102 1.00 93.31 694 VAL A CA 1
ATOM 5486 C C . VAL A 1 694 ? -18.537 -14.294 -46.394 1.00 93.31 694 VAL A C 1
ATOM 5488 O O . VAL A 1 694 ? -19.023 -13.395 -47.083 1.00 93.31 694 VAL A O 1
ATOM 5491 N N . ARG A 1 695 ? -17.413 -14.931 -46.730 1.00 89.31 695 ARG A N 1
ATOM 5492 C CA . ARG A 1 695 ? -16.690 -14.669 -47.976 1.00 89.31 695 ARG A CA 1
ATOM 5493 C C . ARG A 1 695 ? -17.573 -15.033 -49.172 1.00 89.31 695 ARG A C 1
ATOM 5495 O O . ARG A 1 695 ? -18.042 -16.166 -49.270 1.00 89.31 695 ARG A O 1
ATOM 5502 N N . LYS A 1 696 ? -17.803 -14.070 -50.064 1.00 88.00 696 LYS A N 1
ATOM 5503 C CA . LYS A 1 696 ? -18.433 -14.291 -51.375 1.00 88.00 696 LYS A CA 1
ATOM 5504 C C . LYS A 1 696 ? -17.351 -14.604 -52.410 1.00 88.00 696 LYS A C 1
ATOM 5506 O O . LYS A 1 696 ? -16.178 -14.356 -52.153 1.00 88.00 696 LYS A O 1
ATOM 5511 N N . GLU A 1 697 ? -17.739 -15.113 -53.579 1.00 88.38 697 GLU A N 1
ATOM 5512 C CA . GLU A 1 697 ? -16.809 -15.467 -54.671 1.00 88.38 697 GLU A CA 1
ATOM 5513 C C . GLU A 1 697 ? -15.923 -14.287 -55.128 1.00 88.38 697 GLU A C 1
ATOM 5515 O O . GLU A 1 697 ? -14.829 -14.502 -55.644 1.00 88.38 697 GLU A O 1
ATOM 5520 N N . ASN A 1 698 ? -16.354 -13.044 -54.881 1.00 89.94 698 ASN A N 1
ATOM 5521 C CA . ASN A 1 698 ? -15.605 -11.827 -55.184 1.00 89.94 698 ASN A CA 1
ATOM 5522 C C . ASN A 1 698 ? -14.848 -11.300 -53.947 1.00 89.94 698 ASN A C 1
ATOM 5524 O O . ASN A 1 698 ? -15.436 -10.649 -53.079 1.00 89.94 698 ASN A O 1
ATOM 5528 N N . ASP A 1 699 ? -13.525 -11.498 -53.897 1.00 91.69 699 ASP A N 1
ATOM 5529 C CA . ASP A 1 699 ? -12.666 -11.003 -52.800 1.00 91.69 699 ASP A CA 1
ATOM 5530 C C . ASP A 1 699 ? -12.715 -9.472 -52.634 1.00 91.69 699 ASP A C 1
ATOM 5532 O O . ASP A 1 699 ? -12.596 -8.952 -51.523 1.00 91.69 699 ASP A O 1
ATOM 5536 N N . THR A 1 700 ? -12.939 -8.740 -53.731 1.00 93.44 700 THR A N 1
ATOM 5537 C CA . THR A 1 700 ? -13.113 -7.280 -53.724 1.00 93.44 700 THR A CA 1
ATOM 5538 C C . THR A 1 700 ? -14.326 -6.856 -52.896 1.00 93.44 700 THR A C 1
ATOM 5540 O O . THR A 1 700 ? -14.218 -5.947 -52.076 1.00 93.44 700 THR A O 1
ATOM 5543 N N . GLU A 1 701 ? -15.468 -7.527 -53.058 1.00 94.31 701 GLU A N 1
ATOM 5544 C CA . GLU A 1 701 ? -16.695 -7.234 -52.306 1.00 94.31 701 GLU A CA 1
ATOM 5545 C C . GLU A 1 701 ? -16.532 -7.545 -50.818 1.00 94.31 701 GLU A C 1
ATOM 5547 O O . GLU A 1 701 ? -16.997 -6.790 -49.960 1.00 94.31 701 GLU A O 1
ATOM 5552 N N . PHE A 1 702 ? -15.848 -8.644 -50.500 1.00 95.12 702 PHE A N 1
ATOM 5553 C CA . PHE A 1 702 ? -15.572 -9.019 -49.120 1.00 95.12 702 PHE A CA 1
ATOM 5554 C C . PHE A 1 702 ? -14.664 -7.991 -48.427 1.00 95.12 702 PHE A C 1
ATOM 5556 O O . PHE A 1 702 ? -14.965 -7.545 -47.319 1.00 95.12 702 PHE A O 1
ATOM 5563 N N . HIS A 1 703 ? -13.605 -7.539 -49.100 1.00 95.56 703 HIS A N 1
ATOM 5564 C CA . HIS A 1 703 ? -12.727 -6.490 -48.588 1.00 95.56 703 HIS A CA 1
ATOM 5565 C C . HIS A 1 703 ? -13.467 -5.163 -48.346 1.00 95.56 703 HIS A C 1
ATOM 5567 O O . HIS A 1 703 ? -13.285 -4.537 -47.298 1.00 95.56 703 HIS A O 1
ATOM 5573 N N . GLU A 1 704 ? -14.341 -4.744 -49.267 1.00 96.31 704 GLU A N 1
ATOM 5574 C CA . GLU A 1 704 ? -15.175 -3.554 -49.054 1.00 96.31 704 GLU A CA 1
ATOM 5575 C C . GLU A 1 704 ? -16.169 -3.749 -47.895 1.00 96.31 704 GLU A C 1
ATOM 5577 O O . GLU A 1 704 ? -16.360 -2.835 -47.095 1.00 96.31 704 GLU A O 1
ATOM 5582 N N . THR A 1 705 ? -16.715 -4.955 -47.710 1.00 96.12 705 THR A N 1
ATOM 5583 C CA . THR A 1 705 ? -17.568 -5.282 -46.550 1.00 96.12 705 THR A CA 1
ATOM 5584 C C . THR A 1 705 ? -16.809 -5.121 -45.228 1.00 96.12 705 THR A C 1
ATOM 5586 O O . THR A 1 705 ? -17.326 -4.521 -44.285 1.00 96.12 705 THR A O 1
ATOM 5589 N N . LEU A 1 706 ? -15.552 -5.578 -45.154 1.00 96.88 706 LEU A N 1
ATOM 5590 C CA . LEU A 1 706 ? -14.722 -5.393 -43.959 1.00 96.88 706 LEU A CA 1
ATOM 5591 C C . LEU A 1 706 ? -14.441 -3.915 -43.659 1.00 96.88 706 LEU A C 1
ATOM 5593 O O . LEU A 1 706 ? -14.410 -3.524 -42.490 1.00 96.88 706 LEU A O 1
ATOM 5597 N N . LYS A 1 707 ? -14.270 -3.075 -44.687 1.00 97.38 707 LYS A N 1
ATOM 5598 C CA . LYS A 1 707 ? -14.138 -1.622 -44.502 1.00 97.38 707 LYS A CA 1
ATOM 5599 C C . LYS A 1 707 ? -15.415 -0.994 -43.954 1.00 97.38 707 LYS A C 1
ATOM 5601 O O . LYS A 1 707 ? -15.319 -0.145 -43.070 1.00 97.38 707 LYS A O 1
ATOM 5606 N N . VAL A 1 708 ? -16.585 -1.420 -44.436 1.00 97.19 708 VAL A N 1
ATOM 5607 C CA . VAL A 1 708 ? -17.880 -0.975 -43.895 1.00 97.19 708 VAL A CA 1
ATOM 5608 C C . VAL A 1 708 ? -17.989 -1.357 -42.419 1.00 97.19 708 VAL A C 1
ATOM 5610 O O . VAL A 1 708 ? -18.250 -0.492 -41.587 1.00 97.19 708 VAL A O 1
ATOM 5613 N N . TYR A 1 709 ? -17.662 -2.601 -42.059 1.00 97.50 709 TYR A N 1
ATOM 5614 C CA . TYR A 1 709 ? -17.657 -3.040 -40.658 1.00 97.50 709 TYR A CA 1
ATOM 5615 C C . TYR A 1 709 ? -16.669 -2.246 -39.797 1.00 97.50 709 TYR A C 1
ATOM 5617 O O . TYR A 1 709 ? -16.967 -1.946 -38.643 1.00 97.50 709 TYR A O 1
ATOM 5625 N N . ALA A 1 710 ? -15.504 -1.874 -40.333 1.00 97.69 710 ALA A N 1
ATOM 5626 C CA . ALA A 1 710 ? -14.544 -1.039 -39.615 1.00 97.69 710 ALA A CA 1
ATOM 5627 C C . ALA A 1 710 ? -15.050 0.394 -39.406 1.00 97.69 710 ALA A C 1
ATOM 5629 O O . ALA A 1 710 ? -14.804 0.971 -38.345 1.00 97.69 710 ALA A O 1
ATOM 5630 N N . ALA A 1 711 ? -15.773 0.952 -40.380 1.00 97.69 711 ALA A N 1
ATOM 5631 C CA . ALA A 1 711 ? -16.415 2.254 -40.249 1.00 97.69 711 ALA A CA 1
ATOM 5632 C C . ALA A 1 711 ? -17.529 2.225 -39.187 1.00 97.69 711 ALA A C 1
ATOM 5634 O O . ALA A 1 711 ? -17.518 3.063 -38.288 1.00 97.69 711 ALA A O 1
ATOM 5635 N N . GLU A 1 712 ? -18.415 1.223 -39.224 1.00 97.94 712 GLU A N 1
ATOM 5636 C CA . GLU A 1 712 ? -19.479 1.021 -38.224 1.00 97.94 712 GLU A CA 1
ATOM 5637 C C . GLU A 1 712 ? -18.920 0.780 -36.813 1.00 97.94 712 GLU A C 1
ATOM 5639 O O . GLU A 1 712 ? -19.378 1.359 -35.829 1.00 97.94 712 GLU A O 1
ATOM 5644 N N . LEU A 1 713 ? -17.876 -0.046 -36.692 1.00 97.50 713 LEU A N 1
ATOM 5645 C CA . LEU A 1 713 ? -17.188 -0.257 -35.419 1.00 97.50 713 LEU A CA 1
ATOM 5646 C C . LEU A 1 713 ? -16.560 1.047 -34.907 1.00 97.50 713 LEU A C 1
ATOM 5648 O O . LEU A 1 713 ? -16.539 1.298 -33.703 1.00 97.50 713 LEU A O 1
ATOM 5652 N N . GLY A 1 714 ? -16.053 1.885 -35.815 1.00 97.38 714 GLY A N 1
ATOM 5653 C CA . GLY A 1 714 ? -15.557 3.224 -35.514 1.00 97.38 714 GLY A CA 1
ATOM 5654 C C . GLY A 1 714 ? -16.639 4.144 -34.948 1.00 97.38 714 GLY A C 1
ATOM 5655 O O . GLY A 1 714 ? -16.378 4.840 -33.967 1.00 97.38 714 GLY A O 1
ATOM 5656 N N . THR A 1 715 ? -17.853 4.115 -35.510 1.00 97.88 715 THR A N 1
ATOM 5657 C CA . THR A 1 715 ? -18.988 4.910 -35.015 1.00 97.88 715 THR A CA 1
ATOM 5658 C C . THR A 1 715 ? -19.514 4.408 -33.674 1.00 97.88 715 THR A C 1
ATOM 5660 O O . THR A 1 715 ? -19.734 5.214 -32.777 1.00 97.88 715 THR A O 1
ATOM 5663 N N . THR A 1 716 ? -19.648 3.094 -33.464 1.00 97.62 716 THR A N 1
ATOM 5664 C CA . THR A 1 716 ? -20.024 2.563 -32.140 1.00 97.62 716 THR A CA 1
ATOM 5665 C C . THR A 1 716 ? -18.963 2.894 -31.090 1.00 97.62 716 THR A C 1
ATOM 5667 O O . THR A 1 716 ? -19.285 3.254 -29.961 1.00 97.62 716 THR A O 1
ATOM 5670 N N . TYR A 1 717 ? -17.681 2.799 -31.443 1.00 98.00 717 TYR A N 1
ATOM 5671 C CA . TYR A 1 717 ? -16.596 3.114 -30.518 1.00 98.00 717 TYR A CA 1
ATOM 5672 C C . TYR A 1 717 ? -16.560 4.599 -30.139 1.00 98.00 717 TYR A C 1
ATOM 5674 O O . TYR A 1 717 ? -16.303 4.928 -28.983 1.00 98.00 717 TYR A O 1
ATOM 5682 N N . SER A 1 718 ? -16.857 5.511 -31.070 1.00 97.75 718 SER A N 1
ATOM 5683 C CA . SER A 1 718 ? -16.978 6.931 -30.726 1.00 97.75 718 SER A CA 1
ATOM 5684 C C . SER A 1 718 ? -18.181 7.203 -29.815 1.00 97.75 718 SER A C 1
ATOM 5686 O O . SER A 1 718 ? -18.046 7.998 -28.884 1.00 97.75 718 SER A O 1
ATOM 5688 N N . GLN A 1 719 ? -19.310 6.501 -30.008 1.00 98.19 719 GLN A N 1
ATOM 5689 C CA . GLN A 1 719 ? -20.444 6.529 -29.071 1.00 98.19 719 GLN A CA 1
ATOM 5690 C C . GLN A 1 719 ? -20.031 6.021 -27.678 1.00 98.19 719 GLN A C 1
ATOM 5692 O O . GLN A 1 719 ? -20.349 6.666 -26.682 1.00 98.19 719 GLN A O 1
ATOM 5697 N N . LEU A 1 720 ? -19.268 4.922 -27.599 1.00 97.88 720 LEU A N 1
ATOM 5698 C CA . LEU A 1 720 ? -18.741 4.404 -26.332 1.00 97.88 720 LEU A CA 1
ATOM 5699 C C . LEU A 1 720 ? -17.822 5.408 -25.636 1.00 97.88 720 LEU A C 1
ATOM 5701 O O . LEU A 1 720 ? -17.943 5.589 -24.435 1.00 97.88 720 LEU A O 1
ATOM 5705 N N . ILE A 1 721 ? -16.912 6.065 -26.361 1.00 98.31 721 ILE A N 1
ATOM 5706 C CA . ILE A 1 721 ? -16.032 7.087 -25.771 1.00 98.31 721 ILE A CA 1
ATOM 5707 C C . ILE A 1 721 ? -16.857 8.248 -25.210 1.00 98.31 721 ILE A C 1
ATOM 5709 O O . ILE A 1 721 ? -16.526 8.765 -24.144 1.00 98.31 721 ILE A O 1
ATOM 5713 N N . ALA A 1 722 ? -17.902 8.677 -25.923 1.00 98.12 722 ALA A N 1
ATOM 5714 C CA . ALA A 1 722 ? -18.786 9.734 -25.447 1.00 98.12 722 ALA A CA 1
ATOM 5715 C C . ALA A 1 722 ? -19.511 9.317 -24.157 1.00 98.12 722 ALA A C 1
ATOM 5717 O O . ALA A 1 722 ? -19.522 10.088 -23.202 1.00 98.12 722 ALA A O 1
ATOM 5718 N N . GLU A 1 723 ? -20.040 8.093 -24.100 1.00 98.25 723 GLU A N 1
ATOM 5719 C CA . GLU A 1 723 ? -20.707 7.572 -22.901 1.00 98.25 723 GLU A CA 1
ATOM 5720 C C . GLU A 1 723 ? -19.731 7.328 -21.744 1.00 98.25 723 GLU A C 1
ATOM 5722 O O . GLU A 1 723 ? -20.035 7.657 -20.606 1.00 98.25 723 GLU A O 1
ATOM 5727 N N . TRP A 1 724 ? -18.534 6.810 -22.018 1.00 98.31 724 TRP A N 1
ATOM 5728 C CA . TRP A 1 724 ? -17.485 6.619 -21.015 1.00 98.31 724 TRP A CA 1
ATOM 5729 C C . TRP A 1 724 ? -17.080 7.945 -20.364 1.00 98.31 724 TRP A C 1
ATOM 5731 O O . TRP A 1 724 ? -16.953 8.013 -19.144 1.00 98.31 724 TRP A O 1
ATOM 5741 N N . LYS A 1 725 ? -16.945 9.017 -21.159 1.00 97.94 725 LYS A N 1
ATOM 5742 C CA . LYS A 1 725 ? -16.719 10.371 -20.633 1.00 97.94 725 LYS A CA 1
ATOM 5743 C C . LYS A 1 725 ? -17.903 10.861 -19.807 1.00 97.94 725 LYS A C 1
ATOM 5745 O O . LYS A 1 725 ? -17.691 11.293 -18.686 1.00 97.94 725 LYS A O 1
ATOM 5750 N N . ALA A 1 726 ? -19.127 10.721 -20.320 1.00 98.06 726 ALA A N 1
ATOM 5751 C CA . ALA A 1 726 ? -20.332 11.126 -19.597 1.00 98.06 726 ALA A CA 1
ATOM 5752 C C . ALA A 1 726 ? -20.490 10.380 -18.258 1.00 98.06 726 ALA A C 1
ATOM 5754 O O . ALA A 1 726 ? -20.882 10.978 -17.263 1.00 98.06 726 ALA A O 1
ATOM 5755 N N . CYS A 1 727 ? -20.150 9.091 -18.208 1.00 97.88 727 CYS A N 1
ATOM 5756 C CA . CYS A 1 727 ? -20.118 8.301 -16.977 1.00 97.88 727 CYS A CA 1
ATOM 5757 C C . CYS A 1 727 ? -19.011 8.766 -16.022 1.00 97.88 727 CYS A C 1
ATOM 5759 O O . CYS A 1 727 ? -19.217 8.794 -14.810 1.00 97.88 727 CYS A O 1
ATOM 5761 N N . GLY A 1 728 ? -17.853 9.164 -16.557 1.00 96.50 728 GLY A N 1
ATOM 5762 C CA . GLY A 1 728 ? -16.782 9.786 -15.779 1.00 96.50 728 GLY A CA 1
ATOM 5763 C C . GLY A 1 728 ? -17.221 11.104 -15.137 1.00 96.50 728 GLY A C 1
ATOM 5764 O O . GLY A 1 728 ? -16.986 11.300 -13.948 1.00 96.50 728 GLY A O 1
ATOM 5765 N N . ASP A 1 729 ? -17.924 11.955 -15.889 1.00 97.75 729 ASP A N 1
ATOM 5766 C CA . ASP A 1 729 ? -18.489 13.211 -15.382 1.00 97.75 729 ASP A CA 1
ATOM 5767 C C . ASP A 1 729 ? -19.516 12.936 -14.265 1.00 97.75 729 ASP A C 1
ATOM 5769 O O . ASP A 1 729 ? -19.393 13.484 -13.174 1.00 97.75 729 ASP A O 1
ATOM 5773 N N . ARG A 1 730 ? -20.450 11.989 -14.465 1.00 98.12 730 ARG A N 1
ATOM 5774 C CA . ARG A 1 730 ? -21.408 11.567 -13.419 1.00 98.12 730 ARG A CA 1
ATOM 5775 C C . ARG A 1 730 ? -20.725 11.032 -12.161 1.00 98.12 730 ARG A C 1
ATOM 5777 O O . ARG A 1 730 ? -21.161 11.326 -11.053 1.00 98.12 730 ARG A O 1
ATOM 5784 N N . THR A 1 731 ? -19.659 10.250 -12.322 1.00 96.81 731 THR A N 1
ATOM 5785 C CA . THR A 1 731 ? -18.883 9.714 -11.194 1.00 96.81 731 THR A CA 1
ATOM 5786 C C . THR A 1 731 ? -18.205 10.845 -10.416 1.00 96.81 731 THR A C 1
ATOM 5788 O O . THR A 1 731 ? -18.192 10.828 -9.185 1.00 96.81 731 THR A O 1
ATOM 5791 N N . ALA A 1 732 ? -17.673 11.853 -11.116 1.00 95.00 732 ALA A N 1
ATOM 5792 C CA . ALA A 1 732 ? -17.093 13.040 -10.495 1.00 95.00 732 ALA A CA 1
ATOM 5793 C C . ALA A 1 732 ? -18.152 13.873 -9.749 1.00 95.00 732 ALA A C 1
ATOM 5795 O O . ALA A 1 732 ? -17.917 14.255 -8.602 1.00 95.00 732 ALA A O 1
ATOM 5796 N N . ASP A 1 733 ? -19.328 14.074 -10.348 1.00 97.50 733 ASP A N 1
ATOM 5797 C CA . ASP A 1 733 ? -20.457 14.766 -9.717 1.00 97.50 733 ASP A CA 1
ATOM 5798 C C . ASP A 1 733 ? -20.936 14.021 -8.459 1.00 97.50 733 ASP A C 1
ATOM 5800 O O . ASP A 1 733 ? -21.096 14.619 -7.394 1.00 97.50 733 ASP A O 1
ATOM 5804 N N . ALA A 1 734 ? -21.099 12.695 -8.539 1.00 96.19 734 ALA A N 1
ATOM 5805 C CA . ALA A 1 734 ? -21.481 11.863 -7.399 1.00 96.19 734 ALA A CA 1
ATOM 5806 C C . ALA A 1 734 ? -20.429 11.903 -6.279 1.00 96.19 734 ALA A C 1
ATOM 5808 O O . ALA A 1 734 ? -20.785 11.951 -5.101 1.00 96.19 734 ALA A O 1
ATOM 5809 N N . LYS A 1 735 ? -19.136 11.950 -6.626 1.00 96.44 735 LYS A N 1
ATOM 5810 C CA . LYS A 1 735 ? -18.050 12.132 -5.655 1.00 96.44 735 LYS A CA 1
ATOM 5811 C C . LYS A 1 735 ? -18.127 13.494 -4.960 1.00 96.44 735 LYS A C 1
ATOM 5813 O O . LYS A 1 735 ? -17.969 13.548 -3.742 1.00 96.44 735 LYS A O 1
ATOM 5818 N N . SER A 1 736 ? -18.393 14.570 -5.705 1.00 95.94 736 SER A N 1
ATOM 5819 C CA . SER A 1 736 ? -18.616 15.907 -5.129 1.00 95.94 736 SER A CA 1
ATOM 5820 C C . SER A 1 736 ? -19.798 15.889 -4.159 1.00 95.94 736 SER A C 1
ATOM 5822 O O . SER A 1 736 ? -19.683 16.383 -3.042 1.00 95.94 736 SER A O 1
ATOM 5824 N N . ALA A 1 737 ? -20.900 15.225 -4.524 1.00 96.31 737 ALA A N 1
ATOM 5825 C CA . ALA A 1 737 ? -22.072 15.092 -3.660 1.00 96.31 737 ALA A CA 1
ATOM 5826 C C . ALA A 1 737 ? -21.776 14.331 -2.352 1.00 96.31 737 ALA A C 1
ATOM 5828 O O . ALA A 1 737 ? -22.303 14.695 -1.301 1.00 96.31 737 ALA A O 1
ATOM 5829 N N . VAL A 1 738 ? -20.918 13.300 -2.385 1.00 94.75 738 VAL A N 1
ATOM 5830 C CA . VAL A 1 738 ? -20.437 12.625 -1.164 1.00 94.75 738 VAL A CA 1
ATOM 5831 C C . VAL A 1 738 ? -19.655 13.598 -0.286 1.00 94.75 738 VAL A C 1
ATOM 5833 O O . VAL A 1 738 ? -19.946 13.692 0.902 1.00 94.75 738 VAL A O 1
ATOM 5836 N N . GLN A 1 739 ? -18.715 14.352 -0.863 1.00 94.69 739 GLN A N 1
ATOM 5837 C CA . GLN A 1 739 ? -17.906 15.325 -0.120 1.00 94.69 739 GLN A CA 1
ATOM 5838 C C . GLN A 1 739 ? -18.767 16.427 0.512 1.00 94.69 739 GLN A C 1
ATOM 5840 O O . GLN A 1 739 ? -18.581 16.764 1.679 1.00 94.69 739 GLN A O 1
ATOM 5845 N N . GLU A 1 740 ? -19.751 16.951 -0.221 1.00 96.12 740 GLU A N 1
ATOM 5846 C CA . GLU A 1 740 ? -20.708 17.938 0.289 1.00 96.12 740 GLU A CA 1
ATOM 5847 C C . GLU A 1 740 ? -21.572 17.371 1.426 1.00 96.12 740 GLU A C 1
ATOM 5849 O O . GLU A 1 740 ? -21.788 18.039 2.440 1.00 96.12 740 GLU A O 1
ATOM 5854 N N . ALA A 1 741 ? -22.044 16.126 1.301 1.00 94.69 741 ALA A N 1
ATOM 5855 C CA . ALA A 1 741 ? -22.821 15.466 2.348 1.00 94.69 741 ALA A CA 1
ATOM 5856 C C . ALA A 1 741 ? -21.975 15.165 3.601 1.00 94.69 741 ALA A C 1
ATOM 5858 O O . ALA A 1 741 ? -22.455 15.337 4.724 1.00 94.69 741 ALA A O 1
ATOM 5859 N N . GLU A 1 742 ? -20.717 14.749 3.428 1.00 94.19 742 GLU A N 1
ATOM 5860 C CA . GLU A 1 742 ? -19.753 14.531 4.515 1.00 94.19 742 GLU A CA 1
ATOM 5861 C C . GLU A 1 742 ? -19.393 15.834 5.242 1.00 94.19 742 GLU A C 1
ATOM 5863 O O . GLU A 1 742 ? -19.382 15.870 6.474 1.00 94.19 742 GLU A O 1
ATOM 5868 N N . GLN A 1 743 ? -19.196 16.931 4.510 1.00 94.88 743 GLN A N 1
ATOM 5869 C CA . GLN A 1 743 ? -19.029 18.247 5.124 1.00 94.88 743 GLN A CA 1
ATOM 5870 C C . GLN A 1 743 ? -20.293 18.650 5.897 1.00 94.88 743 GLN A C 1
ATOM 5872 O O . GLN A 1 743 ? -20.216 19.066 7.050 1.00 94.88 743 GLN A O 1
ATOM 5877 N N . GLY A 1 744 ? -21.473 18.439 5.308 1.00 95.25 744 GLY A N 1
ATOM 5878 C CA . GLY A 1 744 ? -22.744 18.777 5.939 1.00 95.25 744 GLY A CA 1
ATOM 5879 C C . GLY A 1 744 ? -23.038 17.998 7.228 1.00 95.25 744 GLY A C 1
ATOM 5880 O O . GLY A 1 744 ? -23.702 18.534 8.117 1.00 95.25 744 GLY A O 1
ATOM 5881 N N . ILE A 1 745 ? -22.592 16.745 7.364 1.00 96.12 745 ILE A N 1
ATOM 5882 C CA . ILE A 1 745 ? -22.698 16.023 8.644 1.00 96.12 745 ILE A CA 1
ATOM 5883 C C . ILE A 1 745 ? -21.648 16.514 9.648 1.00 96.12 745 ILE A C 1
ATOM 5885 O O . ILE A 1 745 ? -21.964 16.619 10.832 1.00 96.12 745 ILE A O 1
ATOM 5889 N N . ALA A 1 746 ? -20.434 16.850 9.200 1.00 93.31 746 ALA A N 1
ATOM 5890 C CA . ALA A 1 746 ? -19.389 17.393 10.064 1.00 93.31 746 ALA A CA 1
ATOM 5891 C C . ALA A 1 746 ? -19.804 18.739 10.682 1.00 93.31 746 ALA A C 1
ATOM 5893 O O . ALA A 1 746 ? -19.688 18.908 11.898 1.00 93.31 746 ALA A O 1
ATOM 5894 N N . ASP A 1 747 ? -20.370 19.640 9.874 1.00 95.56 747 ASP A N 1
ATOM 5895 C CA . ASP A 1 747 ? -20.881 20.941 10.315 1.00 95.56 747 ASP A CA 1
ATOM 5896 C C . ASP A 1 747 ? -22.008 20.769 11.344 1.00 95.56 747 ASP A C 1
ATOM 5898 O O . ASP A 1 747 ? -21.933 21.301 12.448 1.00 95.56 747 ASP A O 1
ATOM 5902 N N . ARG A 1 748 ? -23.005 19.919 11.062 1.00 96.62 748 ARG A N 1
ATOM 5903 C CA . ARG A 1 748 ? -24.111 19.683 12.009 1.00 96.62 748 ARG A CA 1
ATOM 5904 C C . ARG A 1 748 ? -23.667 18.988 13.295 1.00 96.62 748 ARG A C 1
ATOM 5906 O O . ARG A 1 748 ? -24.212 19.273 14.355 1.00 96.62 748 ARG A O 1
ATOM 5913 N N . LYS A 1 749 ? -22.677 18.089 13.238 1.00 95.81 749 LYS A N 1
ATOM 5914 C CA . LYS A 1 749 ? -22.069 17.502 14.446 1.00 95.81 749 LYS A CA 1
ATOM 5915 C C . LYS A 1 749 ? -21.346 18.557 15.276 1.00 95.81 749 LYS A C 1
ATOM 5917 O O . LYS A 1 749 ? -21.396 18.502 16.501 1.00 95.81 749 LYS A O 1
ATOM 5922 N N . LYS A 1 750 ? -20.672 19.506 14.625 1.00 95.94 750 LYS A N 1
ATOM 5923 C CA . LYS A 1 750 ? -20.047 20.643 15.303 1.00 95.94 750 LYS A CA 1
ATOM 5924 C C . LYS A 1 750 ? -21.105 21.507 15.994 1.00 95.94 750 LYS A C 1
ATOM 5926 O O . LYS A 1 750 ? -20.947 21.760 17.185 1.00 95.94 750 LYS A O 1
ATOM 5931 N N . ASP A 1 751 ? -22.188 21.856 15.303 1.00 97.00 751 ASP A N 1
ATOM 5932 C CA . ASP A 1 751 ? -23.304 22.619 15.879 1.00 97.00 751 ASP A CA 1
ATOM 5933 C C . ASP A 1 751 ? -23.956 21.868 17.054 1.00 97.00 751 ASP A C 1
ATOM 5935 O O . ASP A 1 751 ? -24.208 22.453 18.108 1.00 97.00 751 ASP A O 1
ATOM 5939 N N . LEU A 1 752 ? -24.163 20.550 16.916 1.00 96.94 752 LEU A N 1
ATOM 5940 C CA . LEU A 1 752 ? -24.692 19.693 17.981 1.00 96.94 752 LEU A CA 1
ATOM 5941 C C . LEU A 1 752 ? -23.761 19.662 19.206 1.00 96.94 752 LEU A C 1
ATOM 5943 O O . LEU A 1 752 ? -24.212 19.766 20.346 1.00 96.94 752 LEU A O 1
ATOM 5947 N N . ARG A 1 753 ? -22.444 19.555 19.002 1.00 96.50 753 ARG A N 1
ATOM 5948 C CA . ARG A 1 753 ? -21.474 19.653 20.102 1.00 96.50 753 ARG A CA 1
ATOM 5949 C C . ARG A 1 753 ? -21.508 21.021 20.767 1.00 96.50 753 ARG A C 1
ATOM 5951 O O . ARG A 1 753 ? -21.410 21.098 21.989 1.00 96.50 753 ARG A O 1
ATOM 5958 N N . GLU A 1 754 ? -21.623 22.092 19.988 1.00 97.38 754 GLU A N 1
ATOM 5959 C CA . GLU A 1 754 ? -21.668 23.453 20.514 1.00 97.38 754 GLU A CA 1
ATOM 5960 C C . GLU A 1 754 ? -22.921 23.674 21.367 1.00 97.38 754 GLU A C 1
ATOM 5962 O O . GLU A 1 754 ? -22.793 24.119 22.511 1.00 97.38 754 GLU A O 1
ATOM 5967 N N . ILE A 1 755 ? -24.107 23.268 20.892 1.00 98.00 755 ILE A N 1
ATOM 5968 C CA . ILE A 1 755 ? -25.334 23.372 21.692 1.00 98.00 755 ILE A CA 1
ATOM 5969 C C . ILE A 1 755 ? -25.231 22.515 22.958 1.00 98.00 755 ILE A C 1
ATOM 5971 O O . ILE A 1 755 ? -25.460 23.035 24.047 1.00 98.00 755 ILE A O 1
ATOM 5975 N N . ARG A 1 756 ? -24.757 21.263 22.865 1.00 97.44 756 ARG A N 1
ATOM 5976 C CA . ARG A 1 756 ? -24.572 20.381 24.031 1.00 97.44 756 ARG A CA 1
ATOM 5977 C C . ARG A 1 756 ? -23.585 20.966 25.034 1.00 97.44 756 ARG A C 1
ATOM 5979 O O . ARG A 1 756 ? -23.840 20.924 26.234 1.00 97.44 756 ARG A O 1
ATOM 5986 N N . LYS A 1 757 ? -22.495 21.587 24.573 1.00 97.12 757 LYS A N 1
ATOM 5987 C CA . LYS A 1 757 ? -21.551 22.324 25.426 1.00 97.12 757 LYS A CA 1
ATOM 5988 C C . LYS A 1 757 ? -22.230 23.486 26.141 1.00 97.12 757 LYS A C 1
ATOM 5990 O O . LYS A 1 757 ? -22.044 23.635 27.347 1.00 97.12 757 LYS A O 1
ATOM 5995 N N . THR A 1 758 ? -23.000 24.303 25.426 1.00 97.50 758 THR A N 1
ATOM 5996 C CA . THR A 1 758 ? -23.693 25.455 26.024 1.00 97.50 758 THR A CA 1
ATOM 5997 C C . THR A 1 758 ? -24.746 25.016 27.041 1.00 97.50 758 THR A C 1
ATOM 5999 O O . THR A 1 758 ? -24.738 25.523 28.160 1.00 97.50 758 THR A O 1
ATOM 6002 N N . THR A 1 759 ? -25.554 24.005 26.712 1.00 96.75 759 THR A N 1
ATOM 6003 C CA . THR A 1 759 ? -26.544 23.393 27.605 1.00 96.75 759 THR A CA 1
ATOM 6004 C C . THR A 1 759 ? -25.887 22.791 28.843 1.00 96.75 759 THR A C 1
ATOM 6006 O O . THR A 1 759 ? -26.332 23.041 29.961 1.00 96.75 759 THR A O 1
ATOM 6009 N N . PHE A 1 760 ? -24.787 22.054 28.673 1.00 97.38 760 PHE A N 1
ATOM 6010 C CA . PHE A 1 760 ? -24.029 21.481 29.784 1.00 97.38 760 PHE A CA 1
ATOM 6011 C C . PHE A 1 760 ? -23.543 22.571 30.751 1.00 97.38 760 PHE A C 1
ATOM 6013 O O . PHE A 1 760 ? -23.745 22.471 31.960 1.00 97.38 760 PHE A O 1
ATOM 6020 N N . LEU A 1 761 ? -22.946 23.647 30.228 1.00 96.69 761 LEU A N 1
ATOM 6021 C CA . LEU A 1 761 ? -22.462 24.766 31.042 1.00 96.69 761 LEU A CA 1
ATOM 6022 C C . LEU A 1 761 ? -23.601 25.547 31.711 1.00 96.69 761 LEU A C 1
ATOM 6024 O O . LEU A 1 761 ? -23.440 25.990 32.848 1.00 96.69 761 LEU A O 1
ATOM 6028 N N . GLU A 1 762 ? -24.746 25.695 31.043 1.00 96.69 762 GLU A N 1
ATOM 6029 C CA . GLU A 1 762 ? -25.945 26.310 31.615 1.00 96.69 762 GLU A CA 1
ATOM 6030 C C . GLU A 1 762 ? -26.445 25.515 32.830 1.00 96.69 762 GLU A C 1
ATOM 6032 O O . GLU A 1 762 ? -26.674 26.099 33.891 1.00 96.69 762 GLU A O 1
ATOM 6037 N N . ILE A 1 763 ? -26.544 24.186 32.711 1.00 95.88 763 ILE A N 1
ATOM 6038 C CA . ILE A 1 763 ? -26.963 23.298 33.805 1.00 95.88 763 ILE A CA 1
ATOM 6039 C C . ILE A 1 763 ? -25.962 23.370 34.966 1.00 95.88 763 ILE A C 1
ATOM 6041 O O . ILE A 1 763 ? -26.367 23.578 36.108 1.00 95.88 763 ILE A O 1
ATOM 6045 N N . VAL A 1 764 ? -24.653 23.293 34.689 1.00 95.88 764 VAL A N 1
ATOM 6046 C CA . VAL A 1 764 ? -23.606 23.440 35.720 1.00 95.88 764 VAL A CA 1
ATOM 6047 C C . VAL A 1 764 ? -23.690 24.802 36.418 1.00 95.88 764 VAL A C 1
ATOM 6049 O O . VAL A 1 764 ? -23.499 24.886 37.631 1.00 95.88 764 VAL A O 1
ATOM 6052 N N . SER A 1 765 ? -23.974 25.880 35.681 1.00 96.06 765 SER A N 1
ATOM 6053 C CA . SER A 1 765 ? -24.136 27.220 36.257 1.00 96.06 765 SER A CA 1
ATOM 6054 C C . SER A 1 765 ? -25.360 27.299 37.170 1.00 96.06 765 SER A C 1
ATOM 6056 O O . SER A 1 765 ? -25.259 27.834 38.274 1.00 96.06 765 SER A O 1
ATOM 6058 N N . LYS A 1 766 ? -26.497 26.744 36.737 1.00 95.31 766 LYS A N 1
ATOM 6059 C CA . LYS A 1 766 ? -27.738 26.713 37.522 1.00 95.31 766 LYS A CA 1
ATOM 6060 C C . LYS A 1 766 ? -27.577 25.906 38.810 1.00 95.31 766 LYS A C 1
ATOM 6062 O O . LYS A 1 766 ? -27.938 26.414 39.870 1.00 95.31 766 LYS A O 1
ATOM 6067 N N . LEU A 1 767 ? -26.933 24.737 38.739 1.00 93.44 767 LEU A N 1
ATOM 6068 C CA . LEU A 1 767 ? -26.585 23.920 39.910 1.00 93.44 767 LEU A CA 1
ATOM 6069 C C . LEU A 1 767 ? -25.705 24.696 40.902 1.00 93.44 767 LEU A C 1
ATOM 6071 O O . LEU A 1 767 ? -26.010 24.760 42.087 1.00 93.44 767 LEU A O 1
ATOM 6075 N N . LYS A 1 768 ? -24.658 25.382 40.424 1.00 93.62 768 LYS A N 1
ATOM 6076 C CA . LYS A 1 768 ? -23.776 26.193 41.288 1.00 93.62 768 LYS A CA 1
ATOM 6077 C C . LYS A 1 768 ? -24.468 27.402 41.916 1.00 93.62 768 LYS A C 1
ATOM 6079 O O . LYS A 1 768 ? -24.054 27.853 42.980 1.00 93.62 768 LYS A O 1
ATOM 6084 N N . SER A 1 769 ? -25.475 27.958 41.245 1.00 95.62 769 SER A N 1
ATOM 6085 C CA . SER A 1 769 ? -26.246 29.098 41.752 1.00 95.62 769 SER A CA 1
ATOM 6086 C C . SER A 1 769 ? -27.337 28.712 42.758 1.00 95.62 769 SER A C 1
ATOM 6088 O O . SER A 1 769 ? -27.900 29.602 43.392 1.00 95.62 769 SER A O 1
ATOM 6090 N N . GLY A 1 770 ? -27.635 27.414 42.905 1.00 91.50 770 GLY A N 1
ATOM 6091 C CA . GLY A 1 770 ? -28.751 26.914 43.713 1.00 91.50 770 GLY A CA 1
ATOM 6092 C C . GLY A 1 770 ? -30.136 27.192 43.114 1.00 91.50 770 GLY A C 1
ATOM 6093 O O . GLY A 1 770 ? -31.132 27.064 43.816 1.00 91.50 770 GLY A O 1
ATOM 6094 N N . GLU A 1 771 ? -30.217 27.608 41.841 1.00 92.69 771 GLU A N 1
ATOM 6095 C CA . GLU A 1 771 ? -31.491 27.818 41.128 1.00 92.69 771 GLU A CA 1
ATOM 6096 C C . GLU A 1 771 ? -32.179 26.485 40.796 1.00 92.69 771 GLU A C 1
ATOM 6098 O O . GLU A 1 771 ? -33.405 26.396 40.768 1.00 92.69 771 GLU A O 1
ATOM 6103 N N . LEU A 1 772 ? -31.380 25.444 40.567 1.00 88.19 772 LEU A N 1
ATOM 6104 C CA . LEU A 1 772 ? -31.832 24.059 40.535 1.00 88.19 772 LEU A CA 1
ATOM 6105 C C . LEU A 1 772 ? -31.556 23.456 41.910 1.00 88.19 772 LEU A C 1
ATOM 6107 O O . LEU A 1 772 ? -30.417 23.523 42.375 1.00 88.19 772 LEU A O 1
ATOM 6111 N N . GLU A 1 773 ? -32.591 22.907 42.554 1.00 78.56 773 GLU A N 1
ATOM 6112 C CA . GLU A 1 773 ? -32.424 22.171 43.808 1.00 78.56 773 GLU A CA 1
ATOM 6113 C C . GLU A 1 773 ? -31.421 21.042 43.566 1.00 78.56 773 GLU A C 1
ATOM 6115 O O . GLU A 1 773 ? -31.620 20.196 42.691 1.00 78.56 773 GLU A O 1
ATOM 6120 N N . GLU A 1 774 ? -30.310 21.078 44.306 1.00 72.06 774 GLU A N 1
ATOM 6121 C CA . GLU A 1 774 ? -29.327 20.002 44.292 1.00 72.06 774 GLU A CA 1
ATOM 6122 C C . GLU A 1 774 ? -30.090 18.711 44.624 1.00 72.06 774 GLU A C 1
ATOM 6124 O O . GLU A 1 774 ? -30.819 18.724 45.624 1.00 72.06 774 GLU A O 1
ATOM 6129 N N . PRO A 1 775 ? -30.020 17.656 43.781 1.00 67.31 775 PRO A N 1
ATOM 6130 C CA . PRO A 1 775 ? -30.819 16.447 43.954 1.00 67.31 775 PRO A CA 1
ATOM 6131 C C . PRO A 1 775 ? -30.626 15.923 45.376 1.00 67.31 775 PRO A C 1
ATOM 6133 O O . PRO A 1 775 ? -29.590 15.354 45.705 1.00 67.31 775 PRO A O 1
ATOM 6136 N N . THR A 1 776 ? -31.582 16.220 46.253 1.00 58.69 776 THR A N 1
ATOM 6137 C CA . THR A 1 776 ? -31.416 16.013 47.688 1.00 58.69 776 THR A CA 1
ATOM 6138 C C . THR A 1 776 ? -31.725 14.554 47.921 1.00 58.69 776 THR A C 1
ATOM 6140 O O . THR A 1 776 ? -32.901 14.216 47.838 1.00 58.69 776 THR A O 1
ATOM 6143 N N . ASP A 1 777 ? -30.683 13.724 48.083 1.00 56.25 777 ASP A N 1
ATOM 6144 C CA . ASP A 1 777 ? -30.726 12.286 48.390 1.00 56.25 777 ASP A CA 1
ATOM 6145 C C . ASP A 1 777 ? -32.086 11.662 48.057 1.00 56.25 777 ASP A C 1
ATOM 6147 O O . ASP A 1 777 ? -32.859 11.303 48.943 1.00 56.25 777 ASP A O 1
ATOM 6151 N N . LEU A 1 778 ? -32.441 11.643 46.766 1.00 50.66 778 LEU A N 1
ATOM 6152 C CA . LEU A 1 778 ? -33.676 10.996 46.344 1.00 50.66 778 LEU A CA 1
ATOM 6153 C C . LEU A 1 778 ? -33.540 9.540 46.761 1.00 50.66 778 LEU A C 1
ATOM 6155 O O . LEU A 1 778 ? -32.612 8.892 46.282 1.00 50.66 778 LEU A O 1
ATOM 6159 N N . ASP A 1 779 ? -34.427 9.086 47.657 1.00 48.78 779 ASP A N 1
ATOM 6160 C CA . ASP A 1 779 ? -34.513 7.734 48.215 1.00 48.78 779 ASP A CA 1
ATOM 6161 C C . ASP A 1 779 ? -34.191 6.685 47.137 1.00 48.78 779 ASP A C 1
ATOM 6163 O O . ASP A 1 779 ? -35.041 6.239 46.362 1.00 48.78 779 ASP A O 1
ATOM 6167 N N . PHE A 1 780 ? -32.909 6.331 47.052 1.00 45.84 780 PHE A N 1
ATOM 6168 C CA . PHE A 1 780 ? -32.309 5.550 45.972 1.00 45.84 780 PHE A CA 1
ATOM 6169 C C . PHE A 1 780 ? -32.505 4.055 46.257 1.00 45.84 780 PHE A C 1
ATOM 6171 O O . PHE A 1 780 ? -31.591 3.245 46.129 1.00 45.84 780 PHE A O 1
ATOM 6178 N N . GLU A 1 781 ? -33.703 3.675 46.706 1.00 51.81 781 GLU A N 1
ATOM 6179 C CA . GLU A 1 781 ? -34.060 2.289 47.032 1.00 51.81 781 GLU A CA 1
ATOM 6180 C C . GLU A 1 781 ? -34.395 1.462 45.773 1.00 51.81 781 GLU A C 1
ATOM 6182 O O . GLU A 1 781 ? -34.575 0.252 45.862 1.00 51.81 781 GLU A O 1
ATOM 6187 N N . GLY A 1 782 ? -34.433 2.082 44.583 1.00 50.12 782 GLY A N 1
ATOM 6188 C CA . GLY A 1 782 ? -34.834 1.433 43.324 1.00 50.12 782 GLY A CA 1
ATOM 6189 C C . GLY A 1 782 ? -33.763 1.283 42.235 1.00 50.12 782 GLY A C 1
ATOM 6190 O O . GLY A 1 782 ? -34.093 0.793 41.159 1.00 50.12 782 GLY A O 1
ATOM 6191 N N . LEU A 1 783 ? -32.510 1.706 42.456 1.00 44.50 783 LEU A N 1
ATOM 6192 C CA . LEU A 1 783 ? -31.468 1.738 41.408 1.00 44.50 783 LEU A CA 1
ATOM 6193 C C . LEU A 1 783 ? -30.177 0.972 41.780 1.00 44.50 783 LEU A C 1
ATOM 6195 O O . LEU A 1 783 ? -29.102 1.279 41.272 1.00 44.50 783 LEU A O 1
ATOM 6199 N N . GLN A 1 784 ? -30.265 -0.039 42.656 1.00 47.75 784 GLN A N 1
ATOM 6200 C CA . GLN A 1 784 ? -29.133 -0.922 43.005 1.00 47.75 784 GLN A CA 1
ATOM 6201 C C . GLN A 1 784 ? -28.800 -1.977 41.927 1.00 47.75 784 GLN A C 1
ATOM 6203 O O . GLN A 1 784 ? -27.817 -2.697 42.069 1.00 47.75 784 GLN A O 1
ATOM 6208 N N . ASP A 1 785 ? -29.560 -2.029 40.827 1.00 48.69 785 ASP A N 1
ATOM 6209 C CA . ASP A 1 785 ? -29.344 -2.977 39.721 1.00 48.69 785 ASP A CA 1
ATOM 6210 C C . ASP A 1 785 ? -28.530 -2.404 38.543 1.00 48.69 785 ASP A C 1
ATOM 6212 O O . ASP A 1 785 ? -28.318 -3.088 37.538 1.00 48.69 785 ASP A O 1
ATOM 6216 N N . ALA A 1 786 ? -28.037 -1.163 38.632 1.00 45.41 786 ALA A N 1
ATOM 6217 C CA . ALA A 1 786 ? -27.080 -0.648 37.656 1.00 45.41 786 ALA A CA 1
ATOM 6218 C C . ALA A 1 786 ? -25.655 -1.125 38.019 1.00 45.41 786 ALA A C 1
ATOM 6220 O O . ALA A 1 786 ? -25.219 -0.929 39.156 1.00 45.41 786 ALA A O 1
ATOM 6221 N N . PRO A 1 787 ? -24.908 -1.756 37.092 1.00 39.66 787 PRO A N 1
ATOM 6222 C CA . PRO A 1 787 ? -23.578 -2.280 37.385 1.00 39.66 787 PRO A CA 1
ATOM 6223 C C . PRO A 1 787 ? -22.614 -1.155 37.811 1.00 39.66 787 PRO A C 1
ATOM 6225 O O . PRO A 1 787 ? -22.649 -0.070 37.224 1.00 39.66 787 PRO A O 1
ATOM 6228 N N . PRO A 1 788 ? -21.739 -1.396 38.808 1.00 41.56 788 PRO A N 1
ATOM 6229 C CA . PRO A 1 788 ? -20.839 -0.379 39.340 1.00 41.56 788 PRO A CA 1
ATOM 6230 C C . PRO A 1 788 ? -19.887 0.150 38.260 1.00 41.56 788 PRO A C 1
ATOM 6232 O O . PRO A 1 788 ? -19.257 -0.615 37.528 1.00 41.56 788 PRO A O 1
ATOM 6235 N N . SER A 1 789 ? -19.768 1.477 38.188 1.00 37.12 789 SER A N 1
ATOM 6236 C CA . SER A 1 789 ? -18.771 2.167 37.369 1.00 37.12 789 SER A CA 1
ATOM 6237 C C . SER A 1 789 ? -17.369 1.817 37.871 1.00 37.12 789 SER A C 1
ATOM 6239 O O . SER A 1 789 ? -17.041 2.054 39.032 1.00 37.12 789 SER A O 1
ATOM 6241 N N . TYR A 1 790 ? -16.536 1.237 37.006 1.00 35.59 790 TYR A N 1
ATOM 6242 C CA . TYR A 1 790 ? -15.153 0.905 37.338 1.00 35.59 790 TYR A CA 1
ATOM 6243 C C . TYR A 1 790 ? -14.284 2.169 37.366 1.00 35.59 790 TYR A C 1
ATOM 6245 O O . TYR A 1 790 ? -13.925 2.710 36.319 1.00 35.59 790 TYR A O 1
ATOM 6253 N N . ASP A 1 791 ? -13.900 2.596 38.567 1.00 36.81 791 ASP A N 1
ATOM 6254 C CA . ASP A 1 791 ? -12.797 3.534 38.777 1.00 36.81 791 ASP A CA 1
ATOM 6255 C C . ASP A 1 791 ? -11.464 2.908 38.328 1.00 36.81 791 ASP A C 1
ATOM 6257 O O . ASP A 1 791 ? -11.101 1.793 38.716 1.00 36.81 791 ASP A O 1
ATOM 6261 N N . GLN A 1 792 ? -10.708 3.638 37.504 1.00 36.09 792 GLN A N 1
ATOM 6262 C CA . GLN A 1 792 ? -9.344 3.274 37.108 1.00 36.09 792 GLN A CA 1
ATOM 6263 C C . GLN A 1 792 ? -8.352 3.614 38.238 1.00 36.09 792 GLN A C 1
ATOM 6265 O O . GLN A 1 792 ? -8.358 4.746 38.726 1.00 36.09 792 GLN A O 1
ATOM 6270 N N . PRO A 1 793 ? -7.447 2.702 38.649 1.00 35.38 793 PRO A N 1
ATOM 6271 C CA . PRO A 1 793 ? -6.529 2.978 39.747 1.00 35.38 793 PRO A CA 1
ATOM 6272 C C . PRO A 1 793 ? -5.406 3.947 39.341 1.00 35.38 793 PRO A C 1
ATOM 6274 O O . PRO A 1 793 ? -4.674 3.735 38.370 1.00 35.38 793 PRO A O 1
ATOM 6277 N N . HIS A 1 794 ? -5.236 4.996 40.147 1.00 34.34 794 HIS A N 1
ATOM 6278 C CA . HIS A 1 794 ? -4.128 5.947 40.092 1.00 34.34 794 HIS A CA 1
ATOM 6279 C C . HIS A 1 794 ? -2.770 5.276 40.381 1.00 34.34 794 HIS A C 1
ATOM 6281 O O . HIS A 1 794 ? -2.614 4.515 41.336 1.00 34.34 794 HIS A O 1
ATOM 6287 N N . ARG A 1 795 ? -1.752 5.608 39.573 1.00 29.86 795 ARG A N 1
ATOM 6288 C CA . ARG A 1 795 ? -0.356 5.177 39.758 1.00 29.86 795 ARG A CA 1
ATOM 6289 C C . ARG A 1 795 ? 0.298 5.914 40.934 1.00 29.86 795 ARG A C 1
ATOM 6291 O O . ARG A 1 795 ? 0.528 7.118 40.849 1.00 29.86 795 ARG A O 1
ATOM 6298 N N . HIS A 1 796 ? 0.695 5.180 41.973 1.00 34.81 796 HIS A N 1
ATOM 6299 C CA . HIS A 1 796 ? 1.673 5.639 42.965 1.00 34.81 796 HIS A CA 1
ATOM 6300 C C . HIS A 1 796 ? 3.063 5.039 42.690 1.00 34.81 796 HIS A C 1
ATOM 6302 O O . HIS A 1 796 ? 3.210 3.877 42.325 1.00 34.81 796 HIS A O 1
ATOM 6308 N N . SER A 1 797 ? 4.081 5.879 42.858 1.00 41.66 797 SER A N 1
ATOM 6309 C CA . SER A 1 797 ? 5.520 5.646 42.693 1.00 41.66 797 SER A CA 1
ATOM 6310 C C . SER A 1 797 ? 6.101 4.591 43.652 1.00 41.66 797 SER A C 1
ATOM 6312 O O . SER A 1 797 ? 5.851 4.677 44.854 1.00 41.66 797 SER A O 1
ATOM 6314 N N . GLN A 1 798 ? 6.947 3.675 43.150 1.00 31.14 798 GLN A N 1
ATOM 6315 C CA . GLN A 1 798 ? 7.705 2.697 43.955 1.00 31.14 798 GLN A CA 1
ATOM 6316 C C . GLN A 1 798 ? 9.249 2.753 43.749 1.00 31.14 798 GLN A C 1
ATOM 6318 O O . GLN A 1 798 ? 9.702 3.220 42.702 1.00 31.14 798 GLN A O 1
ATOM 6323 N N . PRO A 1 799 ? 10.041 2.315 44.762 1.00 37.62 799 PRO A N 1
ATOM 6324 C CA . PRO A 1 799 ? 11.512 2.420 44.889 1.00 37.62 799 PRO A CA 1
ATOM 6325 C C . PRO A 1 799 ? 12.272 1.191 44.294 1.00 37.62 799 PRO A C 1
ATOM 6327 O O . PRO A 1 799 ? 11.615 0.302 43.757 1.00 37.62 799 PRO A O 1
ATOM 6330 N N . PRO A 1 800 ? 13.631 1.108 44.322 1.00 34.34 800 PRO A N 1
ATOM 6331 C CA . PRO A 1 800 ? 14.388 0.203 43.443 1.00 34.34 800 PRO A CA 1
ATOM 6332 C C . PRO A 1 800 ? 14.474 -1.261 43.942 1.00 34.34 800 PRO A C 1
ATOM 6334 O O . PRO A 1 800 ? 14.362 -1.502 45.146 1.00 34.34 800 PRO A O 1
ATOM 6337 N N . PRO A 1 801 ? 14.704 -2.239 43.034 1.00 38.06 801 PRO A N 1
ATOM 6338 C CA . PRO A 1 801 ? 14.424 -3.656 43.277 1.00 38.06 801 PRO A CA 1
ATOM 6339 C C . PRO A 1 801 ? 15.606 -4.463 43.843 1.00 38.06 801 PRO A C 1
ATOM 6341 O O . PRO A 1 801 ? 16.775 -4.204 43.550 1.00 38.06 801 PRO A O 1
ATOM 6344 N N . HIS A 1 802 ? 15.270 -5.513 44.598 1.00 34.75 802 HIS A N 1
ATOM 6345 C CA . HIS A 1 802 ? 16.166 -6.597 45.011 1.00 34.75 802 HIS A CA 1
ATOM 6346 C C . HIS A 1 802 ? 16.034 -7.809 44.064 1.00 34.75 802 HIS A C 1
ATOM 6348 O O . HIS A 1 802 ? 14.943 -8.120 43.594 1.00 34.75 802 HIS A O 1
ATOM 6354 N N . LEU A 1 803 ? 17.156 -8.489 43.795 1.00 34.50 803 LEU A N 1
ATOM 6355 C CA . LEU A 1 803 ? 17.292 -9.638 42.882 1.00 34.50 803 LEU A CA 1
ATOM 6356 C C . LEU A 1 803 ? 16.606 -10.924 43.400 1.00 34.50 803 LEU A C 1
ATOM 6358 O O . LEU A 1 803 ? 16.783 -11.248 44.578 1.00 34.50 803 LEU A O 1
ATOM 6362 N N . PRO A 1 804 ? 15.936 -11.716 42.535 1.00 36.94 804 PRO A N 1
ATOM 6363 C CA . PRO A 1 804 ? 15.420 -13.035 42.898 1.00 36.94 804 PRO A CA 1
ATOM 6364 C C . PRO A 1 804 ? 16.417 -14.193 42.630 1.00 36.94 804 PRO A C 1
ATOM 6366 O O . PRO A 1 804 ? 17.364 -14.036 41.851 1.00 36.94 804 PRO A O 1
ATOM 6369 N N . PRO A 1 805 ? 16.223 -15.371 43.267 1.00 33.62 805 PRO A N 1
ATOM 6370 C CA . PRO A 1 805 ? 17.127 -16.520 43.202 1.00 33.62 805 PRO A CA 1
ATOM 6371 C C . PRO A 1 805 ? 16.848 -17.456 42.013 1.00 33.62 805 PRO A C 1
ATOM 6373 O O . PRO A 1 805 ? 15.713 -17.620 41.573 1.00 33.62 805 PRO A O 1
ATOM 6376 N N . GLN A 1 806 ? 17.904 -18.115 41.527 1.00 30.48 806 GLN A N 1
ATOM 6377 C CA . GLN A 1 806 ? 17.867 -19.045 40.395 1.00 30.48 806 GLN A CA 1
ATOM 6378 C C . GLN A 1 806 ? 17.208 -20.387 40.754 1.00 30.48 806 GLN A C 1
ATOM 6380 O O . GLN A 1 806 ? 17.629 -21.053 41.701 1.00 30.48 806 GLN A O 1
ATOM 6385 N N . LEU A 1 807 ? 16.230 -20.812 39.947 1.00 30.45 807 LEU A N 1
ATOM 6386 C CA . LEU A 1 807 ? 15.621 -22.143 40.002 1.00 30.45 807 LEU A CA 1
ATOM 6387 C C . LEU A 1 807 ? 16.161 -23.041 38.881 1.00 30.45 807 LEU A C 1
ATOM 6389 O O . LEU A 1 807 ? 16.179 -22.683 37.705 1.00 30.45 807 LEU A O 1
ATOM 6393 N N . ILE A 1 808 ? 16.614 -24.224 39.292 1.00 33.12 808 ILE A N 1
ATOM 6394 C CA . ILE A 1 808 ? 17.189 -25.295 38.476 1.00 33.12 808 ILE A CA 1
ATOM 6395 C C . ILE A 1 808 ? 16.044 -26.155 37.918 1.00 33.12 808 ILE A C 1
ATOM 6397 O O . ILE A 1 808 ? 15.258 -26.699 38.689 1.00 33.12 808 ILE A O 1
ATOM 6401 N N . ILE A 1 809 ? 15.974 -26.316 36.594 1.00 32.56 809 ILE A N 1
ATOM 6402 C CA . ILE A 1 809 ? 15.003 -27.191 35.912 1.00 32.56 809 ILE A CA 1
ATOM 6403 C C . ILE A 1 809 ? 15.650 -28.567 35.641 1.00 32.56 809 ILE A C 1
ATOM 6405 O O . ILE A 1 809 ? 16.757 -28.609 35.092 1.00 32.56 809 ILE A O 1
ATOM 6409 N N . PRO A 1 810 ? 15.002 -29.701 35.984 1.00 31.39 810 PRO A N 1
ATOM 6410 C CA . PRO A 1 810 ? 15.513 -31.038 35.694 1.00 31.39 810 PRO A CA 1
ATOM 6411 C C . PRO A 1 810 ? 15.181 -31.501 34.263 1.00 31.39 810 PRO A C 1
ATOM 6413 O O . PRO A 1 810 ? 14.149 -31.165 33.686 1.00 31.39 810 PRO A O 1
ATOM 6416 N N . LYS A 1 811 ? 16.088 -32.309 33.702 1.00 33.47 811 LYS A N 1
ATOM 6417 C CA . LYS A 1 811 ? 15.990 -32.977 32.390 1.00 33.47 811 LYS A CA 1
ATOM 6418 C C . LYS A 1 811 ? 14.854 -34.015 32.358 1.00 33.47 811 LYS A C 1
ATOM 6420 O O . LYS A 1 811 ? 14.752 -34.780 33.314 1.00 33.47 811 LYS A O 1
ATOM 6425 N N . PRO A 1 812 ? 14.098 -34.147 31.251 1.00 37.12 812 PRO A N 1
ATOM 6426 C CA . PRO A 1 812 ? 13.140 -35.234 31.099 1.00 37.12 812 PRO A CA 1
ATOM 6427 C C . PRO A 1 812 ? 13.826 -36.527 30.635 1.00 37.12 812 PRO A C 1
ATOM 6429 O O . PRO A 1 812 ? 14.620 -36.541 29.689 1.00 37.12 812 PRO A O 1
ATOM 6432 N N . GLU A 1 813 ? 13.502 -37.613 31.333 1.00 28.55 813 GLU A N 1
ATOM 6433 C CA . GLU A 1 813 ? 13.852 -38.986 30.986 1.00 28.55 813 GLU A CA 1
ATOM 6434 C C . GLU A 1 813 ? 12.972 -39.523 29.851 1.00 28.55 813 GLU A C 1
ATOM 6436 O O . GLU A 1 813 ? 11.818 -39.143 29.665 1.00 28.55 813 GLU A O 1
ATOM 6441 N N . ASN A 1 814 ? 13.573 -40.426 29.087 1.00 38.59 814 ASN A N 1
ATOM 6442 C CA . ASN A 1 814 ? 13.096 -40.995 27.840 1.00 38.59 814 ASN A CA 1
ATOM 6443 C C . ASN A 1 814 ? 12.649 -42.445 28.097 1.00 38.59 814 ASN A C 1
ATOM 6445 O O . ASN A 1 814 ? 13.485 -43.254 28.486 1.00 38.59 814 ASN A O 1
ATOM 6449 N N . ASN A 1 815 ? 11.361 -42.757 27.909 1.00 32.19 815 ASN A N 1
ATOM 6450 C CA . ASN A 1 815 ? 10.746 -44.100 27.831 1.00 32.19 815 ASN A CA 1
ATOM 6451 C C . ASN A 1 815 ? 9.254 -43.897 27.471 1.00 32.19 815 ASN A C 1
ATOM 6453 O O . ASN A 1 815 ? 8.610 -43.064 28.088 1.00 32.19 815 ASN A O 1
ATOM 6457 N N . GLY A 1 816 ? 8.578 -44.582 26.550 1.00 30.11 816 GLY A N 1
ATOM 6458 C CA . GLY A 1 816 ? 8.922 -45.623 25.594 1.00 30.11 816 GLY A CA 1
ATOM 6459 C C . GLY A 1 816 ? 7.651 -46.072 24.836 1.00 30.11 816 GLY A C 1
ATOM 6460 O O . GLY A 1 816 ? 6.542 -45.948 25.340 1.00 30.11 816 GLY A O 1
ATOM 6461 N N . SER A 1 817 ? 7.858 -46.639 23.644 1.00 31.72 817 SER A N 1
ATOM 6462 C CA . SER A 1 817 ? 7.146 -47.807 23.084 1.00 31.72 817 SER A CA 1
ATOM 6463 C C . SER A 1 817 ? 5.631 -47.763 22.792 1.00 31.72 817 SER A C 1
ATOM 6465 O O . SER A 1 817 ? 4.827 -48.084 23.659 1.00 31.72 817 SER A O 1
ATOM 6467 N N . PHE A 1 818 ? 5.260 -47.664 21.504 1.00 29.27 818 PHE A N 1
ATOM 6468 C CA . PHE A 1 818 ? 4.153 -48.461 20.936 1.00 29.27 818 PHE A CA 1
ATOM 6469 C C . PHE A 1 818 ? 4.409 -48.857 19.457 1.00 29.27 818 PHE A C 1
ATOM 6471 O O . PHE A 1 818 ? 4.663 -48.017 18.599 1.00 29.27 818 PHE A O 1
ATOM 6478 N N . ARG A 1 819 ? 4.395 -50.179 19.206 1.00 30.95 819 ARG A N 1
ATOM 6479 C CA . ARG A 1 819 ? 4.382 -50.930 17.917 1.00 30.95 819 ARG A CA 1
ATOM 6480 C C . ARG A 1 819 ? 3.012 -50.766 17.224 1.00 30.95 819 ARG A C 1
ATOM 6482 O O . ARG A 1 819 ? 2.065 -50.467 17.932 1.00 30.95 819 ARG A O 1
ATOM 6489 N N . GLN A 1 820 ? 2.702 -51.041 15.951 1.00 32.09 820 GLN A N 1
ATOM 6490 C CA . GLN A 1 820 ? 3.235 -51.609 14.686 1.00 32.09 820 GLN A CA 1
ATOM 6491 C C . GLN A 1 820 ? 2.149 -51.194 13.635 1.00 32.09 820 GLN A C 1
ATOM 6493 O O . GLN A 1 820 ? 1.010 -50.986 14.035 1.00 32.09 820 GLN A O 1
ATOM 6498 N N . SER A 1 821 ? 2.372 -50.994 12.329 1.00 30.98 821 SER A N 1
ATOM 6499 C CA . SER A 1 821 ? 2.562 -52.047 11.315 1.00 30.98 821 SER A CA 1
ATOM 6500 C C . SER A 1 821 ? 2.673 -51.459 9.887 1.00 30.98 821 SER A C 1
ATOM 6502 O O . SER A 1 821 ? 1.834 -50.641 9.531 1.00 30.98 821 SER A O 1
ATOM 6504 N N . ALA A 1 822 ? 3.635 -51.998 9.108 1.00 30.59 822 ALA A N 1
ATOM 6505 C CA . ALA A 1 822 ? 3.649 -52.309 7.655 1.00 30.59 822 ALA A CA 1
ATOM 6506 C C . ALA A 1 822 ? 3.353 -51.196 6.614 1.00 30.59 822 ALA A C 1
ATOM 6508 O O . ALA A 1 822 ? 2.436 -50.416 6.784 1.00 30.59 822 ALA A O 1
ATOM 6509 N N . ASN A 1 823 ? 3.952 -51.092 5.421 1.00 32.19 823 ASN A N 1
ATOM 6510 C CA . ASN A 1 823 ? 5.027 -51.752 4.663 1.00 32.19 823 ASN A CA 1
ATOM 6511 C C . ASN A 1 823 ? 5.184 -50.915 3.366 1.00 32.19 823 ASN A C 1
ATOM 6513 O O . ASN A 1 823 ? 4.185 -50.798 2.664 1.00 32.19 823 ASN A O 1
ATOM 6517 N N . PHE A 1 824 ? 6.369 -50.403 2.996 1.00 29.97 824 PHE A N 1
ATOM 6518 C CA . PHE A 1 824 ? 6.839 -50.327 1.590 1.00 29.97 824 PHE A CA 1
ATOM 6519 C C . PHE A 1 824 ? 8.318 -49.877 1.505 1.00 29.97 824 PHE A C 1
ATOM 6521 O O . PHE A 1 824 ? 8.748 -48.951 2.181 1.00 29.97 824 PHE A O 1
ATOM 6528 N N . VAL A 1 825 ? 9.078 -50.577 0.664 1.00 33.53 825 VAL A N 1
ATOM 6529 C CA . VAL A 1 825 ? 10.523 -50.523 0.309 1.00 33.53 825 VAL A CA 1
ATOM 6530 C C . VAL A 1 825 ? 10.553 -50.721 -1.233 1.00 33.53 825 VAL A C 1
ATOM 6532 O O . VAL A 1 825 ? 9.585 -51.356 -1.673 1.00 33.53 825 VAL A O 1
ATOM 6535 N N . PRO A 1 826 ? 11.538 -50.323 -2.102 1.00 43.34 826 PRO A N 1
ATOM 6536 C CA . PRO A 1 826 ? 12.970 -49.907 -1.962 1.00 43.34 826 PRO A CA 1
ATOM 6537 C C . PRO A 1 826 ? 13.372 -48.709 -2.908 1.00 43.34 826 PRO A C 1
ATOM 6539 O O . PRO A 1 826 ? 12.462 -48.039 -3.393 1.00 43.34 826 PRO A O 1
ATOM 6542 N N . PRO A 1 827 ? 14.657 -48.471 -3.321 1.00 52.69 827 PRO A N 1
ATOM 6543 C CA . PRO A 1 827 ? 15.973 -48.818 -2.746 1.00 52.69 827 PRO A CA 1
ATOM 6544 C C . PRO A 1 827 ? 16.935 -47.622 -2.535 1.00 52.69 827 PRO A C 1
ATOM 6546 O O . PRO A 1 827 ? 16.756 -46.515 -3.035 1.00 52.69 827 PRO A O 1
ATOM 6549 N N . ALA A 1 828 ? 18.008 -47.953 -1.816 1.00 31.92 828 ALA A N 1
ATOM 6550 C CA . ALA A 1 828 ? 19.155 -47.159 -1.399 1.00 31.92 828 ALA A CA 1
ATOM 6551 C C . ALA A 1 828 ? 20.180 -46.812 -2.499 1.00 31.92 828 ALA A C 1
ATOM 6553 O O . ALA A 1 828 ? 20.358 -47.561 -3.459 1.00 31.92 828 ALA A O 1
ATOM 6554 N N . TYR A 1 829 ? 20.955 -45.754 -2.234 1.00 32.94 829 TYR A N 1
ATOM 6555 C CA . TYR A 1 829 ? 22.380 -45.685 -2.561 1.00 32.94 829 TYR A CA 1
ATOM 6556 C C . TYR A 1 829 ? 23.193 -45.266 -1.328 1.00 32.94 829 TYR A C 1
ATOM 6558 O O . TYR A 1 829 ? 22.696 -44.605 -0.419 1.00 32.94 829 TYR A O 1
ATOM 6566 N N . ASP A 1 830 ? 24.426 -45.755 -1.344 1.00 31.11 830 ASP A N 1
ATOM 6567 C CA . ASP A 1 830 ? 25.376 -46.038 -0.269 1.00 31.11 830 ASP A CA 1
ATOM 6568 C C . ASP A 1 830 ? 26.430 -44.918 -0.074 1.00 31.11 830 ASP A C 1
ATOM 6570 O O . ASP A 1 830 ? 26.513 -44.001 -0.895 1.00 31.11 830 ASP A O 1
ATOM 6574 N N . ASN A 1 831 ? 27.291 -45.092 0.944 1.00 31.70 831 ASN A N 1
ATOM 6575 C CA . ASN A 1 831 ? 28.483 -44.324 1.382 1.00 31.70 831 ASN A CA 1
ATOM 6576 C C . ASN A 1 831 ? 28.223 -43.367 2.567 1.00 31.70 831 ASN A C 1
ATOM 6578 O O . ASN A 1 831 ? 27.461 -42.419 2.448 1.00 31.70 831 ASN A O 1
ATOM 6582 N N . GLY A 1 832 ? 28.829 -43.476 3.756 1.00 30.14 832 GLY A N 1
ATOM 6583 C CA . GLY A 1 832 ? 30.035 -44.179 4.198 1.00 30.14 832 GLY A CA 1
ATOM 6584 C C . GLY A 1 832 ? 31.116 -43.167 4.612 1.00 30.14 832 GLY A C 1
ATOM 6585 O O . GLY A 1 832 ? 31.700 -42.550 3.732 1.00 30.14 832 GLY A O 1
ATOM 6586 N N . SER A 1 833 ? 31.374 -42.988 5.922 1.00 32.88 833 SER A N 1
ATOM 6587 C CA . SER A 1 833 ? 32.711 -42.698 6.504 1.00 32.88 833 SER A CA 1
ATOM 6588 C C . SER A 1 833 ? 32.665 -42.335 8.008 1.00 32.88 833 SER A C 1
ATOM 6590 O O . SER A 1 833 ? 32.327 -41.219 8.386 1.00 32.88 833 SER A O 1
ATOM 6592 N N . SER A 1 834 ? 33.070 -43.304 8.834 1.00 31.50 834 SER A N 1
ATOM 6593 C CA . SER A 1 834 ? 34.079 -43.247 9.921 1.00 31.50 834 SER A CA 1
ATOM 6594 C C . SER A 1 834 ? 34.303 -41.979 10.788 1.00 31.50 834 SER A C 1
ATOM 6596 O O . SER A 1 834 ? 34.890 -41.001 10.339 1.00 31.50 834 SER A O 1
ATOM 6598 N N . SER A 1 835 ? 33.931 -42.115 12.075 1.00 35.53 835 SER A N 1
ATOM 6599 C CA . SER A 1 835 ? 34.613 -41.853 13.382 1.00 35.53 835 SER A CA 1
ATOM 6600 C C . SER A 1 835 ? 36.076 -41.310 13.402 1.00 35.53 835 SER A C 1
ATOM 6602 O O . SER A 1 835 ? 36.800 -41.599 12.453 1.00 35.53 835 SER A O 1
ATOM 6604 N N . PRO A 1 836 ? 36.597 -40.670 14.500 1.00 49.34 836 PRO A N 1
ATOM 6605 C CA . PRO A 1 836 ? 36.400 -41.131 15.886 1.00 49.34 836 PRO A CA 1
ATOM 6606 C C . PRO A 1 836 ? 36.368 -40.127 17.067 1.00 49.34 836 PRO A C 1
ATOM 6608 O O . PRO A 1 836 ? 36.677 -38.943 16.989 1.00 49.34 836 PRO A O 1
ATOM 6611 N N . VAL A 1 837 ? 35.980 -40.743 18.187 1.00 33.50 837 VAL A N 1
ATOM 6612 C CA . VAL A 1 837 ? 35.998 -40.372 19.608 1.00 33.50 837 VAL A CA 1
ATOM 6613 C C . VAL A 1 837 ? 37.342 -39.803 20.082 1.00 33.50 837 VAL A C 1
ATOM 6615 O O . VAL A 1 837 ? 38.391 -40.351 19.752 1.00 33.50 837 VAL A O 1
ATOM 6618 N N . SER A 1 838 ? 37.304 -38.798 20.965 1.00 31.59 838 SER A N 1
ATOM 6619 C CA . SER A 1 838 ? 38.401 -38.529 21.903 1.00 31.59 838 SER A CA 1
ATOM 6620 C C . SER A 1 838 ? 37.879 -37.984 23.238 1.00 31.59 838 SER A C 1
ATOM 6622 O O . SER A 1 838 ? 37.281 -36.914 23.317 1.00 31.59 838 SER A O 1
ATOM 6624 N N . THR A 1 839 ? 38.086 -38.781 24.281 1.00 35.34 839 THR A N 1
ATOM 6625 C CA . THR A 1 839 ? 37.939 -38.488 25.711 1.00 35.34 839 THR A CA 1
ATOM 6626 C C . THR A 1 839 ? 39.118 -37.659 26.210 1.00 35.34 839 THR A C 1
ATOM 6628 O O . THR A 1 839 ? 40.240 -38.086 25.968 1.00 35.34 839 THR A O 1
ATOM 6631 N N . TYR A 1 840 ? 38.910 -36.592 26.993 1.00 29.55 840 TYR A N 1
ATOM 6632 C CA . TYR A 1 840 ? 39.891 -36.182 28.008 1.00 29.55 840 TYR A CA 1
ATOM 6633 C C . TYR A 1 840 ? 39.274 -35.414 29.185 1.00 29.55 840 TYR A C 1
ATOM 6635 O O . TYR A 1 840 ? 38.209 -34.809 29.112 1.00 29.55 840 TYR A O 1
ATOM 6643 N N . THR A 1 841 ? 39.997 -35.569 30.282 1.00 30.20 841 THR A N 1
ATOM 6644 C CA . THR A 1 841 ? 39.694 -35.467 31.704 1.00 30.20 841 THR A CA 1
ATOM 6645 C C . THR A 1 841 ? 39.695 -34.040 32.259 1.00 30.20 841 THR A C 1
ATOM 6647 O O . THR A 1 841 ? 40.307 -33.129 31.711 1.00 30.20 841 THR A O 1
ATOM 6650 N N . ALA A 1 842 ? 39.034 -33.891 33.408 1.00 33.16 842 ALA A N 1
ATOM 6651 C CA . ALA A 1 842 ? 38.912 -32.684 34.215 1.00 33.16 842 ALA A CA 1
ATOM 6652 C C . ALA A 1 842 ? 40.246 -32.121 34.741 1.00 33.16 842 ALA A C 1
ATOM 6654 O O . ALA A 1 842 ? 41.098 -32.880 35.197 1.00 33.16 842 ALA A O 1
ATOM 6655 N N . HIS A 1 843 ? 40.334 -30.788 34.839 1.00 27.72 843 HIS A N 1
ATOM 6656 C CA . HIS A 1 843 ? 41.124 -30.116 35.869 1.00 27.72 843 HIS A CA 1
ATOM 6657 C C . HIS A 1 843 ? 40.389 -28.896 36.434 1.00 27.72 843 HIS A C 1
ATOM 6659 O O . HIS A 1 843 ? 39.970 -27.988 35.723 1.00 27.72 843 HIS A O 1
ATOM 6665 N N . SER A 1 844 ? 40.241 -28.948 37.754 1.00 33.16 844 SER A N 1
ATOM 6666 C CA . SER A 1 844 ? 39.802 -27.905 38.670 1.00 33.16 844 SER A CA 1
ATOM 6667 C C . SER A 1 844 ? 40.923 -26.887 38.889 1.00 33.16 844 SER A C 1
ATOM 6669 O O . SER A 1 844 ? 42.058 -27.286 39.153 1.00 33.16 844 SER A O 1
ATOM 6671 N N . SER A 1 845 ? 40.600 -25.593 38.875 1.00 31.03 845 SER A N 1
ATOM 6672 C CA . SER A 1 845 ? 41.415 -24.575 39.544 1.00 31.03 845 SER A CA 1
ATOM 6673 C C . SER A 1 845 ? 40.581 -23.353 39.934 1.00 31.03 845 SER A C 1
ATOM 6675 O O . SER A 1 845 ? 40.049 -22.643 39.083 1.00 31.03 845 SER A O 1
ATOM 6677 N N . HIS A 1 846 ? 40.516 -23.122 41.244 1.00 32.03 846 HIS A N 1
ATOM 6678 C CA . HIS A 1 846 ? 40.157 -21.872 41.907 1.00 32.03 846 HIS A CA 1
ATOM 6679 C C . HIS A 1 846 ? 41.000 -20.687 41.413 1.00 32.03 846 HIS A C 1
ATOM 6681 O O . HIS A 1 846 ? 42.216 -20.823 41.360 1.00 32.03 846 HIS A O 1
ATOM 6687 N N . TYR A 1 847 ? 40.388 -19.520 41.180 1.00 30.42 847 TYR A N 1
ATOM 6688 C CA . TYR A 1 847 ? 41.019 -18.191 41.306 1.00 30.42 847 TYR A CA 1
ATOM 6689 C C . TYR A 1 847 ? 39.894 -17.141 41.433 1.00 30.42 847 TYR A C 1
ATOM 6691 O O . TYR A 1 847 ? 39.076 -16.997 40.535 1.00 30.42 847 TYR A O 1
ATOM 6699 N N . SER A 1 848 ? 39.593 -16.685 42.652 1.00 28.95 848 SER A N 1
ATOM 6700 C CA . SER A 1 848 ? 40.109 -15.472 43.317 1.00 28.95 848 SER A CA 1
ATOM 6701 C C . SER A 1 848 ? 39.559 -14.168 42.724 1.00 28.95 848 SER A C 1
ATOM 6703 O O . SER A 1 848 ? 39.908 -13.763 41.618 1.00 28.95 848 SER A O 1
ATOM 6705 N N . SER A 1 849 ? 38.672 -13.537 43.498 1.00 31.72 849 SER A N 1
ATOM 6706 C CA . SER A 1 849 ? 37.985 -12.282 43.206 1.00 31.72 849 SER A CA 1
ATOM 6707 C C . SER A 1 849 ? 38.873 -11.070 43.478 1.00 31.72 849 SER A C 1
ATOM 6709 O O . SER A 1 849 ? 39.422 -10.957 44.574 1.00 31.72 849 SER A O 1
ATOM 6711 N N . TYR A 1 850 ? 38.888 -10.107 42.559 1.00 31.22 850 TYR A N 1
ATOM 6712 C CA . TYR A 1 850 ? 39.243 -8.722 42.861 1.00 31.22 850 TYR A CA 1
ATOM 6713 C C . TYR A 1 850 ? 38.215 -7.781 42.227 1.00 31.22 850 TYR A C 1
ATOM 6715 O O . TYR A 1 850 ? 38.068 -7.735 41.009 1.00 31.22 850 TYR A O 1
ATOM 6723 N N . TYR A 1 851 ? 37.496 -7.058 43.089 1.00 29.78 851 TYR A N 1
ATOM 6724 C CA . TYR A 1 851 ? 36.729 -5.862 42.749 1.00 29.78 851 TYR A CA 1
ATOM 6725 C C . TYR A 1 851 ? 37.706 -4.704 42.504 1.00 29.78 851 TYR A C 1
ATOM 6727 O O . TYR A 1 851 ? 38.607 -4.480 43.313 1.00 29.78 851 TYR A O 1
ATOM 6735 N N . ILE A 1 852 ? 37.516 -3.958 41.414 1.00 31.41 852 ILE A N 1
ATOM 6736 C CA . ILE A 1 852 ? 38.093 -2.623 41.223 1.00 31.41 852 ILE A CA 1
ATOM 6737 C C . ILE A 1 852 ? 36.926 -1.676 40.944 1.00 31.41 852 ILE A C 1
ATOM 6739 O O . ILE A 1 852 ? 36.234 -1.822 39.936 1.00 31.41 852 ILE A O 1
ATOM 6743 N N . ASP A 1 853 ? 36.721 -0.731 41.861 1.00 34.31 853 ASP A N 1
ATOM 6744 C CA . ASP A 1 853 ? 35.812 0.406 41.726 1.00 34.31 853 ASP A CA 1
ATOM 6745 C C . ASP A 1 853 ? 36.249 1.308 40.565 1.00 34.31 853 ASP A C 1
ATOM 6747 O O . ASP A 1 853 ? 37.388 1.782 40.521 1.00 34.31 853 ASP A O 1
ATOM 6751 N N . ALA A 1 854 ? 35.330 1.578 39.638 1.00 36.56 854 ALA A N 1
ATOM 6752 C CA . ALA A 1 854 ? 35.498 2.578 38.589 1.00 36.56 854 ALA A CA 1
ATOM 6753 C C . ALA A 1 854 ? 34.614 3.810 38.889 1.00 36.56 854 ALA A C 1
ATOM 6755 O O . ALA A 1 854 ? 33.441 3.642 39.229 1.00 36.56 854 ALA A O 1
ATOM 6756 N N . PRO A 1 855 ? 35.141 5.044 38.771 1.00 48.16 855 PRO A N 1
ATOM 6757 C CA . PRO A 1 855 ? 34.398 6.273 39.052 1.00 48.16 855 PRO A CA 1
ATOM 6758 C C . PRO A 1 855 ? 33.409 6.640 37.925 1.00 48.16 855 PRO A C 1
ATOM 6760 O O . PRO A 1 855 ? 33.592 6.217 36.780 1.00 48.16 855 PRO A O 1
ATOM 6763 N N . PRO A 1 856 ? 32.376 7.456 38.218 1.00 49.25 856 PRO A N 1
ATOM 6764 C CA . PRO A 1 856 ? 31.341 7.813 37.250 1.00 49.25 856 PRO A CA 1
ATOM 6765 C C . PRO A 1 856 ? 31.846 8.775 36.153 1.00 49.25 856 PRO A C 1
ATOM 6767 O O . PRO A 1 856 ? 32.734 9.596 36.405 1.00 49.25 856 PRO A O 1
ATOM 6770 N N . PRO A 1 857 ? 31.270 8.713 34.937 1.00 48.59 857 PRO A N 1
ATOM 6771 C CA . PRO A 1 857 ? 31.637 9.586 33.825 1.00 48.59 857 PRO A CA 1
ATOM 6772 C C . PRO A 1 857 ? 31.091 11.020 33.996 1.00 48.59 857 PRO A C 1
ATOM 6774 O O . PRO A 1 857 ? 30.026 11.207 34.588 1.00 48.59 857 PRO A O 1
ATOM 6777 N N . PRO A 1 858 ? 31.775 12.047 33.451 1.00 43.66 858 PRO A N 1
ATOM 6778 C CA . PRO A 1 858 ? 31.309 13.428 33.507 1.00 43.66 858 PRO A CA 1
ATOM 6779 C C . PRO A 1 858 ? 30.145 13.685 32.536 1.00 43.66 858 PRO A C 1
ATOM 6781 O O . PRO A 1 858 ? 30.146 13.237 31.389 1.00 43.66 858 PRO A O 1
ATOM 6784 N N . THR A 1 859 ? 29.168 14.460 33.004 1.00 46.00 859 THR A N 1
ATOM 6785 C CA . THR A 1 859 ? 28.016 14.977 32.249 1.00 46.00 859 THR A CA 1
ATOM 6786 C C . THR A 1 859 ? 28.438 15.919 31.111 1.00 46.00 859 THR A C 1
ATOM 6788 O O . THR A 1 859 ? 29.273 16.798 31.347 1.00 46.00 859 THR A O 1
ATOM 6791 N N . PRO A 1 860 ? 27.850 15.820 29.903 1.00 42.41 860 PRO A N 1
ATOM 6792 C CA . PRO A 1 860 ? 28.108 16.765 28.821 1.00 42.41 860 PRO A CA 1
ATOM 6793 C C . PRO A 1 860 ? 27.350 18.085 29.034 1.00 42.41 860 PRO A C 1
ATOM 6795 O O . PRO A 1 860 ? 26.167 18.101 29.368 1.00 42.41 860 PRO A O 1
ATOM 6798 N N . ALA A 1 861 ? 28.062 19.194 28.833 1.00 34.12 861 ALA A N 1
ATOM 6799 C CA . ALA A 1 861 ? 27.550 20.552 28.950 1.00 34.12 861 ALA A CA 1
ATOM 6800 C C . ALA A 1 861 ? 26.618 20.926 27.784 1.00 34.12 861 ALA A C 1
ATOM 6802 O O . ALA A 1 861 ? 26.910 20.668 26.616 1.00 34.12 861 ALA A O 1
ATOM 6803 N N . THR A 1 862 ? 25.517 21.583 28.131 1.00 37.91 862 THR A N 1
ATOM 6804 C CA . THR A 1 862 ? 24.510 22.174 27.246 1.00 37.91 862 THR A CA 1
ATOM 6805 C C . THR A 1 862 ? 25.106 23.310 26.402 1.00 37.91 862 THR A C 1
ATOM 6807 O O . THR A 1 862 ? 25.746 24.198 26.972 1.00 37.91 862 THR A O 1
ATOM 6810 N N . PRO A 1 863 ? 24.892 23.362 25.073 1.00 42.22 863 PRO A N 1
ATOM 6811 C CA . PRO A 1 863 ? 25.255 24.530 24.282 1.00 42.22 863 PRO A CA 1
ATOM 6812 C C . PRO A 1 863 ? 24.168 25.611 24.380 1.00 42.22 863 PRO A C 1
ATOM 6814 O O . PRO A 1 863 ? 22.983 25.360 24.170 1.00 42.22 863 PRO A O 1
ATOM 6817 N N . THR A 1 864 ? 24.595 26.828 24.705 1.00 43.53 864 THR A N 1
ATOM 6818 C CA . THR A 1 864 ? 23.796 28.057 24.693 1.00 43.53 864 THR A CA 1
ATOM 6819 C C . THR A 1 864 ? 23.490 28.530 23.262 1.00 43.53 864 THR A C 1
ATOM 6821 O O . THR A 1 864 ? 24.306 28.328 22.359 1.00 43.53 864 THR A O 1
ATOM 6824 N N . PRO A 1 865 ? 22.340 29.193 23.031 1.00 43.75 865 PRO A N 1
ATOM 6825 C CA . PRO A 1 865 ? 21.972 29.716 21.717 1.00 43.75 865 PRO A CA 1
ATOM 6826 C C . PRO A 1 865 ? 22.707 31.035 21.401 1.00 43.75 865 PRO A C 1
ATOM 6828 O O . PRO A 1 865 ? 22.912 31.849 22.306 1.00 43.75 865 PRO A O 1
ATOM 6831 N N . PRO A 1 866 ? 23.083 31.298 20.135 1.00 44.66 866 PRO A N 1
ATOM 6832 C CA . PRO A 1 866 ? 23.698 32.563 19.757 1.00 44.66 866 PRO A CA 1
ATOM 6833 C C . PRO A 1 866 ? 22.656 33.669 19.526 1.00 44.66 866 PRO A C 1
ATOM 6835 O O . PRO A 1 866 ? 21.695 33.522 18.774 1.00 44.66 866 PRO A O 1
ATOM 6838 N N . THR A 1 867 ? 22.909 34.810 20.160 1.00 40.28 867 THR A N 1
ATOM 6839 C CA . THR A 1 867 ? 22.248 36.113 19.992 1.00 40.28 867 THR A CA 1
ATOM 6840 C C . THR A 1 867 ? 22.543 36.710 18.600 1.00 40.28 867 THR A C 1
ATOM 6842 O O . THR A 1 867 ? 23.661 36.556 18.098 1.00 40.28 867 THR A O 1
ATOM 6845 N N . PRO A 1 868 ? 21.600 37.434 17.961 1.00 38.66 868 PRO A N 1
ATOM 6846 C CA . PRO A 1 868 ? 21.760 37.884 16.582 1.00 38.66 868 PRO A CA 1
ATOM 6847 C C . PRO A 1 868 ? 22.578 39.177 16.498 1.00 38.66 868 PRO A C 1
ATOM 6849 O O . PRO A 1 868 ? 22.263 40.183 17.133 1.00 38.66 868 PRO A O 1
ATOM 6852 N N . SER A 1 869 ? 23.625 39.159 15.671 1.00 33.44 869 SER A N 1
ATOM 6853 C CA . SER A 1 869 ? 24.394 40.353 15.311 1.00 33.44 869 SER A CA 1
ATOM 6854 C C . SER A 1 869 ? 23.922 40.920 13.977 1.00 33.44 869 SER A C 1
ATOM 6856 O O . SER A 1 869 ? 23.897 40.241 12.952 1.00 33.44 869 SER A O 1
ATOM 6858 N N . ALA A 1 870 ? 23.570 42.200 14.018 1.00 43.12 870 ALA A N 1
ATOM 6859 C CA . ALA A 1 870 ? 23.217 43.034 12.885 1.00 43.12 870 ALA A CA 1
ATOM 6860 C C . ALA A 1 870 ? 24.353 43.134 11.855 1.00 43.12 870 ALA A C 1
ATOM 6862 O O . ALA A 1 870 ? 25.480 43.489 12.198 1.00 43.12 870 ALA A O 1
ATOM 6863 N N . SER A 1 871 ? 24.038 42.951 10.569 1.00 34.19 871 SER A N 1
ATOM 6864 C CA . SER A 1 871 ? 24.807 43.580 9.491 1.00 34.19 871 SER A CA 1
ATOM 6865 C C . SER A 1 871 ? 23.980 43.780 8.212 1.00 34.19 871 SER A C 1
ATOM 6867 O O . SER A 1 871 ? 23.538 42.848 7.557 1.00 34.19 871 SER A O 1
ATOM 6869 N N . ARG A 1 872 ? 23.766 45.067 7.921 1.00 32.66 872 ARG A N 1
ATOM 6870 C CA . ARG A 1 872 ? 23.911 45.767 6.633 1.00 32.66 872 ARG A CA 1
ATOM 6871 C C . ARG A 1 872 ? 23.388 45.109 5.343 1.00 32.66 872 ARG A C 1
ATOM 6873 O O . ARG A 1 872 ? 24.005 44.231 4.755 1.00 32.66 872 ARG A O 1
ATOM 6880 N N . SER A 1 873 ? 22.340 45.750 4.832 1.00 39.12 873 SER A N 1
ATOM 6881 C CA . SER A 1 873 ? 21.812 45.726 3.466 1.00 39.12 873 SER A CA 1
ATOM 6882 C C . SER A 1 873 ? 22.864 45.957 2.371 1.00 39.12 873 SER A C 1
ATOM 6884 O O . SER A 1 873 ? 23.764 46.787 2.539 1.00 39.12 873 SER A O 1
ATOM 6886 N N . PRO A 1 874 ? 22.626 45.383 1.180 1.00 39.06 874 PRO A N 1
ATOM 6887 C CA . PRO A 1 874 ? 22.855 46.116 -0.059 1.00 39.06 874 PRO A CA 1
ATOM 6888 C C . PRO A 1 874 ? 21.640 46.069 -1.006 1.00 39.06 874 PRO A C 1
ATOM 6890 O O . PRO A 1 874 ? 21.214 45.014 -1.459 1.00 39.06 874 PRO A O 1
ATOM 6893 N N . SER A 1 875 ? 21.142 47.267 -1.323 1.00 34.94 875 SER A N 1
ATOM 6894 C CA . SER A 1 875 ? 20.665 47.720 -2.642 1.00 34.94 875 SER A CA 1
ATOM 6895 C C . SER A 1 875 ? 19.748 46.820 -3.492 1.00 34.94 875 SER A C 1
ATOM 6897 O O . SER A 1 875 ? 20.200 45.911 -4.185 1.00 34.94 875 SER A O 1
ATOM 6899 N N . ASP A 1 876 ? 18.480 47.234 -3.561 1.00 44.94 876 ASP A N 1
ATOM 6900 C CA . ASP A 1 876 ? 17.705 47.492 -4.786 1.00 44.94 876 ASP A CA 1
ATOM 6901 C C . ASP A 1 876 ? 18.060 46.707 -6.060 1.00 44.94 876 ASP A C 1
ATOM 6903 O O . ASP A 1 876 ? 18.889 47.140 -6.866 1.00 44.94 876 ASP A O 1
ATOM 6907 N N . ARG A 1 877 ? 17.257 45.677 -6.360 1.00 35.56 877 ARG A N 1
ATOM 6908 C CA . ARG A 1 877 ? 16.773 45.421 -7.727 1.00 35.56 877 ARG A CA 1
ATOM 6909 C C . ARG A 1 877 ? 15.313 44.965 -7.713 1.00 35.56 877 ARG A C 1
ATOM 6911 O O . ARG A 1 877 ? 14.997 43.835 -7.367 1.00 35.56 877 ARG A O 1
ATOM 6918 N N . ARG A 1 878 ? 14.437 45.879 -8.144 1.00 41.09 878 ARG A N 1
ATOM 6919 C CA . ARG A 1 878 ? 13.026 45.645 -8.497 1.00 41.09 878 ARG A CA 1
ATOM 6920 C C . ARG A 1 878 ? 12.855 44.421 -9.416 1.00 41.09 878 ARG A C 1
ATOM 6922 O O . ARG A 1 878 ? 13.559 44.352 -10.430 1.00 41.09 878 ARG A O 1
ATOM 6929 N N . PRO A 1 879 ? 11.851 43.557 -9.189 1.00 38.66 879 PRO A N 1
ATOM 6930 C CA . PRO A 1 879 ? 11.374 42.647 -10.217 1.00 38.66 879 PRO A CA 1
ATOM 6931 C C . PRO A 1 879 ? 10.558 43.425 -11.261 1.00 38.66 879 PRO A C 1
ATOM 6933 O O . PRO A 1 879 ? 9.692 44.241 -10.941 1.00 38.66 879 PRO A O 1
ATOM 6936 N N . LYS A 1 880 ? 10.885 43.204 -12.537 1.00 40.56 880 LYS A N 1
ATOM 6937 C CA . LYS A 1 880 ? 10.118 43.706 -13.680 1.00 40.56 880 LYS A CA 1
ATOM 6938 C C . LYS A 1 880 ? 8.761 43.005 -13.714 1.00 40.56 880 LYS A C 1
ATOM 6940 O O . LYS A 1 880 ? 8.688 41.787 -13.606 1.00 40.56 880 LYS A O 1
ATOM 6945 N N . THR A 1 881 ? 7.717 43.800 -13.900 1.00 49.03 881 THR A N 1
ATOM 6946 C CA . THR A 1 881 ? 6.344 43.364 -14.151 1.00 49.03 881 THR A CA 1
ATOM 6947 C C . THR A 1 881 ? 6.251 42.425 -15.364 1.00 49.03 881 THR A C 1
ATOM 6949 O O . THR A 1 881 ? 7.008 42.590 -16.329 1.00 49.03 881 THR A O 1
ATOM 6952 N N . PRO A 1 882 ? 5.316 41.457 -15.360 1.00 43.56 882 PRO A N 1
ATOM 6953 C CA . PRO A 1 882 ? 5.076 40.606 -16.512 1.00 43.56 882 PRO A CA 1
ATOM 6954 C C . PRO A 1 882 ? 4.421 41.401 -17.649 1.00 43.56 882 PRO A C 1
ATOM 6956 O O . PRO A 1 882 ? 3.556 42.256 -17.455 1.00 43.56 882 PRO A O 1
ATOM 6959 N N . ARG A 1 883 ? 4.891 41.117 -18.863 1.00 47.59 883 ARG A N 1
ATOM 6960 C CA . ARG A 1 883 ? 4.433 41.687 -20.133 1.00 47.59 883 ARG A CA 1
ATOM 6961 C C . ARG A 1 883 ? 3.000 41.197 -20.423 1.00 47.59 883 ARG A C 1
ATOM 6963 O O . ARG A 1 883 ? 2.768 39.997 -20.293 1.00 47.59 883 ARG A O 1
ATOM 6970 N N . PRO A 1 884 ? 2.054 42.056 -20.840 1.00 41.22 884 PRO A N 1
ATOM 6971 C CA . PRO A 1 884 ? 0.698 41.615 -21.154 1.00 41.22 884 PRO A CA 1
ATOM 6972 C C . PRO A 1 884 ? 0.672 40.781 -22.445 1.00 41.22 884 PRO A C 1
ATOM 6974 O O . PRO A 1 884 ? 1.350 41.105 -23.424 1.00 41.22 884 PRO A O 1
ATOM 6977 N N . LEU A 1 885 ? -0.115 39.703 -22.421 1.00 55.22 885 LEU A N 1
ATOM 6978 C CA . LEU A 1 885 ? -0.370 38.802 -23.548 1.00 55.22 885 LEU A CA 1
ATOM 6979 C C . LEU A 1 885 ? -1.089 39.523 -24.711 1.00 55.22 885 LEU A C 1
ATOM 6981 O O . LEU A 1 885 ? -1.838 40.477 -24.479 1.00 55.22 885 LEU A O 1
ATOM 6985 N N . PRO A 1 886 ? -0.892 39.077 -25.967 1.00 45.66 886 PRO A N 1
ATOM 6986 C CA . PRO A 1 886 ? -1.561 39.653 -27.127 1.00 45.66 886 PRO A CA 1
ATOM 6987 C C . PRO A 1 886 ? -3.071 39.360 -27.117 1.00 45.66 886 PRO A C 1
ATOM 6989 O O . PRO A 1 886 ? -3.511 38.244 -26.852 1.00 45.66 886 PRO A O 1
ATOM 6992 N N . ARG A 1 887 ? -3.857 40.397 -27.433 1.00 46.75 887 ARG A N 1
ATOM 6993 C CA . ARG A 1 887 ? -5.321 40.374 -27.576 1.00 46.75 887 ARG A CA 1
ATOM 6994 C C . ARG A 1 887 ? -5.772 39.336 -28.611 1.00 46.75 887 ARG A C 1
ATOM 6996 O O . ARG A 1 887 ? -5.376 39.409 -29.772 1.00 46.75 887 ARG A O 1
ATOM 7003 N N . VAL A 1 888 ? -6.672 38.451 -28.192 1.00 52.47 888 VAL A N 1
ATOM 7004 C CA . VAL A 1 888 ? -7.506 37.611 -29.064 1.00 52.47 888 VAL A CA 1
ATOM 7005 C C . VAL A 1 888 ? -8.537 38.507 -29.782 1.00 52.47 888 VAL A C 1
ATOM 7007 O O . VAL A 1 888 ? -9.106 39.390 -29.131 1.00 52.47 888 VAL A O 1
ATOM 7010 N N . PRO A 1 889 ? -8.793 38.337 -31.094 1.00 53.59 889 PRO A N 1
ATOM 7011 C CA . PRO A 1 889 ? -9.836 39.084 -31.789 1.00 53.59 889 PRO A CA 1
ATOM 7012 C C . PRO A 1 889 ? -11.227 38.580 -31.381 1.00 53.59 889 PRO A C 1
ATOM 7014 O O . PRO A 1 889 ? -11.493 37.380 -31.424 1.00 53.59 889 PRO A O 1
ATOM 7017 N N . GLN A 1 890 ? -12.115 39.499 -30.992 1.00 53.38 890 GLN A N 1
ATOM 7018 C CA . GLN A 1 890 ? -13.527 39.189 -30.764 1.00 53.38 890 GLN A CA 1
ATOM 7019 C C . GLN A 1 890 ? -14.245 38.876 -32.089 1.00 53.38 890 GLN A C 1
ATOM 7021 O O . GLN A 1 890 ? -13.943 39.508 -33.105 1.00 53.38 890 GLN A O 1
ATOM 7026 N N . PRO A 1 891 ? -15.212 37.941 -32.094 1.00 55.91 891 PRO A N 1
ATOM 7027 C CA . PRO A 1 891 ? -16.071 37.713 -33.243 1.00 55.91 891 PRO A CA 1
ATOM 7028 C C . PRO A 1 891 ? -17.104 38.839 -33.365 1.00 55.91 891 PRO A C 1
ATOM 7030 O O . PRO A 1 891 ? -17.736 39.245 -32.391 1.00 55.91 891 PRO A O 1
ATOM 7033 N N . ASN A 1 892 ? -17.259 39.339 -34.590 1.00 52.38 892 ASN A N 1
ATOM 7034 C CA . ASN A 1 892 ? -18.275 40.313 -34.960 1.00 52.38 892 ASN A CA 1
ATOM 7035 C C . ASN A 1 892 ? -19.680 39.782 -34.663 1.00 52.38 892 ASN A C 1
ATOM 7037 O O . ASN A 1 892 ? -20.045 38.692 -35.103 1.00 52.38 892 ASN A O 1
ATOM 7041 N N . ALA A 1 893 ? -20.471 40.615 -33.993 1.00 47.44 893 ALA A N 1
ATOM 7042 C CA . ALA A 1 893 ? -21.915 40.496 -33.941 1.00 47.44 893 ALA A CA 1
ATOM 7043 C C . ALA A 1 893 ? -22.520 40.710 -35.340 1.00 47.44 893 ALA A C 1
ATOM 7045 O O . ALA A 1 893 ? -22.213 41.695 -36.022 1.00 47.44 893 ALA A O 1
ATOM 7046 N N . ARG A 1 894 ? -23.405 39.795 -35.731 1.00 49.00 894 ARG A N 1
ATOM 7047 C CA . ARG A 1 894 ? -24.518 40.026 -36.649 1.00 49.00 894 ARG A CA 1
ATOM 7048 C C . ARG A 1 894 ? -25.735 39.295 -36.125 1.00 49.00 894 ARG A C 1
ATOM 7050 O O . ARG A 1 894 ? -25.544 38.145 -35.673 1.00 49.00 894 ARG A O 1
#

Foldseek 3Di:
DDPVVLLVLLVLCVVVLVVLVVVLVVLVCLVVVLVVLVVVLVVLVVVLVVLVVVLVVLVVVLVVLVVQLPPVPDPPPPPPDDDPVVVVVVVVSNVVSVVSNVVSVVVSVVSVVVSVVSVVVSVVSVVVSVVSVVSVVVSVLSVVVLVVSLCSVPDDDPPCVVLVVLVVVLVVLVVQLVVLVLLLVLLVVLLVLLVVLLVLLVLLLVLLVLLLVLLVVCVVPVDPVSVVSNVVSLVSSQVSLLVSLVSNVVSCVSPVVQDRFDRQVSNVDRDDDDPDSVVVSVVSVSSSVSSVVSSVSSVVSSVVSVVVSVVSVVSSVVSVVVSVVSVVVSSVSSVVVSVVSVVCVVVVVPDDPPPPDPDDDDPDDDPPPDPPVVVVVVVPPPDDDDPPPVVVVVVSVLVVVLVSVVVVQPDVPPPPPADDLQLLLVLLVVCVVVLVVLVVLLVVLVCLVVVLVVLVVVLVVLVVVLVVLVVVLVVLVVVLVVLVCQLCVVPPPDDPPVVVVPDDPVVVVVVVVSNVVSVVSNVVSVVVSVVSVVVSVVSVVVSVVSVVVSVVSVVSVVVSVVSVVVLVSSLCVSVPPDNPPCVVLVVLVVQLVVLVVQLVVLVLQLVLLVVLLVLLVVLLVLLVLLLVLLVLLLVLLVVCVPPPDPVSVVSNVVSLVSSLVSLLVSLVSLVVSCVSPVPQDRFDRQVSPVDRDDDDPDSVVVSVVSVVSSVSSVVSSVVSVVSSVVSVVSSVVSVVSSVVSVVSSVVSVVVSSVSSVVVSVVSVVCVVVCVDPDPDPPVPPPPPPDDDDDDDDDDDDDDDDDDDDDDDDDDDDDDDDDDDDDDDDDDDDDDDDDDDDDDDDDDDDDDDDDDDDDDDDDDDDDDDDDDDDDDDDDDDDDDDDDDDDDDDDDDDDD

Radius of gyration: 41.34 Å; chains: 1; bounding box: 105×100×108 Å